Protein 6BYC (pdb70)

Radius of gyration: 28.72 Å; Cα contacts (8 Å, |Δi|>4): 2149; chains: 1; bounding box: 60×71×84 Å

B-factor: mean 27.08, std 8.4, range [12.75, 71.42]

Sequence (861 aa):
SHMTAVTLDGGWRVRLVPGQEQGKTYPKAAAWLPAQVPGAVQTDLIAAKIVPDPFYRDNEGKIQWAGLSDWQYQTRFTVDAATLKREHVELVFDGLDTFAEVTLNGKQLLSADNMFRQWRVDAKSLLKRGDNLLEVKLYSPIKKIQPWLAKQPYALPGAYDSAFGDEPEARHSSTYVRKAPYNFGWDWGPRMVNAGIWKDVRVEAWDAVRVDGLHIAQQRVDAHSAQVQAQLDLQAGRSGPVQVTLDVLGPDGQKVGQFTQDAVVDPGQNRVDLAVRIANPKRWFPAGYGAQDRYTFVASVRDADGDSQQIKRVTGLRSVELRREKDRFGKSMEIVINGIPIFAKGANLIPLDAFPARVTHERMRSTLQDARDANMNMLRMWGGGHYQDDYFYDVADELGIMIWQDFMFGGAVPPYDVEFRENTRQEAIEQVKRLRDHPSLVLWCGNNEVQTGWENWGDRVKFKQSVDPEERTRIERGMTTLFGTVFREVVATYDSDVPYWATSPGTDFDGAADQTNDGDMHYWKVWGGPALPVTEYLNVTPRFMSEYGLQSFPDMRTVRAFAEPGDMDPESPVMRVHQKFDKGNGNKRLMLYIRREFGEPKDFESFVYLSQLMQAEGINIAASHLRASRPQSMGSLYWQLNDVWPGASWSSVDYYGRWKALHYHARRFYAPEMIAALRNDKGQTEVSLVSDRTTPLTARWRMRVMGMDGKVLSKREEKASVNALSSQHVGNFSDKQLLGSADPKRTYAVFELLDGDTLLSREVVFFAPAKQLALPAAKIDSQWRADGGYALTLTSDTLAREVWLSFGDVDATLSDNAFDLLPGEPLTVRVTSKAALAQLQSALQVRDLAATLAGAPPEPQ

CATH classification: 2.60.120.260 (+1 more: 3.20.20.80)

Secondary structure (DSSP, 8-state):
---EEEE--S--EEEEPTT-HHHHH-HHHHS-EE--SS--HHHHHHHTTSS--TTSTTGGGGGGGGGGS-EEEEEEEEE-HHHHHSSEEEEEES-EESEEEEEETTEEEEEEEBTT--EEEE-GGG--SEEEEEEEEEE-HHHHHHHHHHTSS-----SPPPTTS-S-TT--GGGGSBS-GGGG-BTTB------EE-S-EEEEEESSEEEEEEEEEEEEE-SSEEEEEEEEEEEESS-EEEEEEEEEE-TTS-EEEEEEEEEEE-SEEEEEEEEEEEES---B--TTSS-B--EEEEEEEE-TTS-EEEEEEEE----EEEE--EETTEE--EEEETTEEE-EEEEEE--S-SSGGG--HHHHHHHHHHHHHTT--EEEE-TTS-PPPHHHHHHHHHHT-EEEEE-S--SPPPP--HHHHHHHHHHHHHHHHHHTT-TTEEEEES-BSHHHHHHH-HHHHHHHHHS-HHHHHHHHHHHHIIIIIIHHHHHHHHSTTS-EESSBSSSTTSS-SS-SSSS-EE--TBTSTT-B-GGGGGG---S-EEE----B---HHHHHHH--GGG-STTSHHHHHT--TTTTTHHHHHHHHHHHHH-S-SSHHHHHHHHHHHHHHHHHHHHHHHHHTTTS--EEEES-S--SSSS-BS-SB-TTSPBPHHHHHHHHHTSSEEEEEEE-TTSEEEEEEEE--SS-EEEEEEEEEEETTS-EEEEEEEEEEEPTTEEEEEEEEEHHHHTSSS-GGGEEEEEEEEETTEEEEEEEEESS-GGG-------EEEEEEE---EEEEEEESS-EEEEEEEBTBS-EEES--SEEE-TT--EEEEEEESS-HHHHHHH-EEE-HHHHHTTPPPPP-

Foldseek 3Di:
DDKDKDWDFPFKWKAFDPDDVVCVVQVVRNDIFTDGVLFFVLVSCCVVVSADDCQFFNRLVVRVVVLQTKMKMKDKDADAPVQLVFPFKKKKQQAFLAQKWKAKQRHTWDTGFARQFMDITGCSVVDDHTMMMIMMMWHRLLNPCQVVQVPDPAAFQFADDQLVCSHDPRRDSLQAGNHQLCCCPHQQDGNHSTGGSNHIMMIMGHHAKDWDDWAWAFPDDAQFKTKTKIKTKIAGQAKAKKKKKKWKAWLVRHTPDIDIDIDIDHHGIDMDIDIDMDGRHPAAAAPPPDALIWMKIKMWMQTRVRDIDIDIFIAGDKFWDQAWDQDPLATFGFIAISNRTAQFAAAEDAALASINSPDDLVSLLLLVVLGLLLLGQEYEDAQSHGQDDLSSLVNCSNNRYAYAYEHNAEAIQHDQDPVSLVSSLSSLLVSCSSRQRRPSHAEYEHHEHNQVCCVPPPVNVVVLVPDDVVVNVSSVVSLCCRLLPRNQVSCCPRNVRHYYASYVQQQSPPDGGQDQRHGEHADECCLDDVNDALLVLLVGARSAYHEDFAKAAADPLLVVVRDPPVQQDCPRSSNLSQRSPPSSPSVVSLQVQLCQFQNFFAGSNLRRLSSLVSGQVSVLQNLLSRQQVPNSYRYDHYPHDEHRGRGMDRHQAYSVRHGGLNSQSSSASSAQWEWAWHQHPQQKTWIKIGHQAQAKAWWKKKKWKAFQVGDTDDIDMDTDIHGHGHMGTDDIDGNCRRAVPHDLQGMKMKMFIGRVNDTRYIDIGGRHRLLSHPHDDWDKDWDWAPDVQIKIKIATQGKFAQKAKDFPNFDKDKSHGRHIHHHGDMDIIGIDHPDDPVSSVVRIDIDTSVVRSVPGDGHDD

Structure (mmCIF, N/CA/C/O backbone):
data_6BYC
#
_entry.id   6BYC
#
_cell.length_a   179.502
_cell.length_b   68.575
_cell.length_c   79.021
_cell.angle_alpha   90.000
_cell.angle_beta   95.160
_cell.angle_gamma   90.000
#
_symmetry.space_group_name_H-M   'C 1 2 1'
#
loop_
_entity.id
_entity.type
_entity.pdbx_description
1 polymer Beta-mannosidase
2 non-polymer GLYCEROL
3 non-polymer DI(HYDROXYETHYL)ETHER
4 non-polymer 'ACETATE ION'
5 water water
#
loop_
_atom_site.group_PDB
_atom_site.id
_atom_site.type_symbol
_atom_site.label_atom_id
_atom_site.label_alt_id
_atom_site.label_comp_id
_atom_site.label_asym_id
_atom_site.label_entity_id
_atom_site.label_seq_id
_atom_site.pdbx_PDB_ins_code
_atom_site.Cartn_x
_atom_site.Cartn_y
_atom_site.Cartn_z
_atom_site.occupancy
_atom_site.B_iso_or_equiv
_atom_site.auth_seq_id
_atom_site.auth_comp_id
_atom_site.auth_asym_id
_atom_site.auth_atom_id
_atom_site.pdbx_PDB_model_num
ATOM 1 N N . SER A 1 1 ? -19.944 -2.759 -16.854 1.00 40.36 29 SER A N 1
ATOM 2 C CA . SER A 1 1 ? -20.782 -2.256 -15.778 1.00 42.92 29 SER A CA 1
ATOM 3 C C . SER A 1 1 ? -21.007 -3.313 -14.699 1.00 48.56 29 SER A C 1
ATOM 4 O O . SER A 1 1 ? -20.192 -4.216 -14.500 1.00 45.26 29 SER A O 1
ATOM 7 N N . HIS A 1 2 ? -22.138 -3.188 -14.014 1.00 48.97 30 HIS A N 1
ATOM 8 C CA . HIS A 1 2 ? -22.412 -3.979 -12.831 1.00 50.03 30 HIS A CA 1
ATOM 9 C C . HIS A 1 2 ? -22.780 -5.435 -13.159 1.00 44.58 30 HIS A C 1
ATOM 10 O O . HIS A 1 2 ? -23.639 -5.690 -14.007 1.00 45.12 30 HIS A O 1
ATOM 17 N N . MET A 1 3 ? -22.111 -6.374 -12.491 1.00 47.52 31 MET A N 1
ATOM 18 C CA . MET A 1 3 ? -22.493 -7.793 -12.507 1.00 42.58 31 MET A CA 1
ATOM 19 C C . MET A 1 3 ? -23.993 -7.980 -12.263 1.00 41.94 31 MET A C 1
ATOM 20 O O . MET A 1 3 ? -24.519 -7.473 -11.279 1.00 48.12 31 MET A O 1
ATOM 25 N N . THR A 1 4 ? -24.687 -8.681 -13.157 1.00 40.88 32 THR A N 1
ATOM 26 C CA . THR A 1 4 ? -26.096 -9.007 -12.930 1.00 38.42 32 THR A CA 1
ATOM 27 C C . THR A 1 4 ? -26.282 -10.522 -12.756 1.00 37.44 32 THR A C 1
ATOM 28 O O . THR A 1 4 ? -25.574 -11.315 -13.375 1.00 31.90 32 THR A O 1
ATOM 32 N N . ALA A 1 5 ? -27.225 -10.925 -11.910 1.00 31.44 33 ALA A N 1
ATOM 33 C CA . ALA A 1 5 ? -27.494 -12.351 -11.727 1.00 29.90 33 ALA A CA 1
ATOM 34 C C . ALA A 1 5 ? -28.996 -12.616 -11.650 1.00 30.88 33 ALA A C 1
ATOM 35 O O . ALA A 1 5 ? -29.694 -11.989 -10.871 1.00 34.17 33 ALA A O 1
ATOM 37 N N . VAL A 1 6 ? -29.491 -13.533 -12.472 1.00 28.92 34 VAL A N 1
ATOM 38 C CA . VAL A 1 6 ? -30.899 -13.914 -12.444 1.00 30.69 34 VAL A CA 1
ATOM 39 C C . VAL A 1 6 ? -30.990 -15.359 -11.969 1.00 26.70 34 VAL A C 1
ATOM 40 O O . VAL A 1 6 ? -30.361 -16.211 -12.566 1.00 23.94 34 VAL A O 1
ATOM 44 N N . THR A 1 7 ? -31.756 -15.626 -10.909 1.00 24.90 35 THR A N 1
ATOM 45 C CA . THR A 1 7 ? -31.992 -17.006 -10.447 1.00 23.71 35 THR A CA 1
ATOM 46 C C . THR A 1 7 ? -33.154 -17.679 -11.170 1.00 26.48 35 THR A C 1
ATOM 47 O O . THR A 1 7 ? -34.273 -17.146 -11.217 1.00 26.56 35 THR A O 1
ATOM 51 N N . LEU A 1 8 ? -32.888 -18.851 -11.739 1.00 20.35 36 LEU A N 1
ATOM 52 C CA . LEU A 1 8 ? -33.924 -19.601 -12.436 1.00 23.02 36 LEU A CA 1
ATOM 53 C C . LEU A 1 8 ? -34.686 -20.515 -11.473 1.00 26.08 36 LEU A C 1
ATOM 54 O O . LEU A 1 8 ? -34.445 -21.728 -11.408 1.00 26.56 36 LEU A O 1
ATOM 59 N N . ASP A 1 9 ? -35.609 -19.924 -10.727 1.00 24.99 37 ASP A N 1
ATOM 60 C CA . ASP A 1 9 ? -36.392 -20.670 -9.762 1.00 25.22 37 ASP A CA 1
ATOM 61 C C . ASP A 1 9 ? -37.888 -20.505 -10.025 1.00 25.54 37 ASP A C 1
ATOM 62 O O . ASP A 1 9 ? -38.694 -20.501 -9.105 1.00 26.76 37 ASP A O 1
ATOM 67 N N . GLY A 1 10 ? -38.245 -20.387 -11.297 1.00 22.51 38 GLY A N 1
ATOM 68 C CA . GLY A 1 10 ? -39.637 -20.270 -11.704 1.00 28.10 38 GLY A CA 1
ATOM 69 C C . GLY A 1 10 ? -40.292 -21.562 -12.146 1.00 26.02 38 GLY A C 1
ATOM 70 O O . GLY A 1 10 ? -40.370 -22.525 -11.376 1.00 27.69 38 GLY A O 1
ATOM 71 N N . GLY A 1 11 ? -40.777 -21.577 -13.384 1.00 24.36 39 GLY A N 1
ATOM 72 C CA . GLY A 1 11 ? -41.624 -22.654 -13.882 1.00 25.96 39 GLY A CA 1
ATOM 73 C C . GLY A 1 11 ? -40.965 -23.942 -14.382 1.00 24.74 39 GLY A C 1
ATOM 74 O O . GLY A 1 11 ? -41.145 -24.362 -15.530 1.00 23.67 39 GLY A O 1
ATOM 75 N N . TRP A 1 12 ? -40.213 -24.603 -13.519 1.00 23.90 40 TRP A N 1
ATOM 76 C CA . TRP A 1 12 ? -39.668 -25.893 -13.910 1.00 25.31 40 TRP A CA 1
ATOM 77 C C . TRP A 1 12 ? -40.771 -26.937 -13.950 1.00 25.56 40 TRP A C 1
ATOM 78 O O . TRP A 1 12 ? -41.702 -26.917 -13.137 1.00 25.79 40 TRP A O 1
ATOM 89 N N . ARG A 1 13 ? -40.641 -27.860 -14.893 1.00 22.13 41 ARG A N 1
ATOM 90 C CA . ARG A 1 13 ? -41.494 -29.029 -14.940 1.00 22.17 41 ARG A CA 1
ATOM 91 C C . ARG A 1 13 ? -40.578 -30.212 -15.201 1.00 24.53 41 ARG A C 1
ATOM 92 O O . ARG A 1 13 ? -39.466 -30.026 -15.675 1.00 22.98 41 ARG A O 1
ATOM 100 N N . VAL A 1 14 ? -41.054 -31.415 -14.892 1.00 22.27 42 VAL A N 1
ATOM 101 C CA . VAL A 1 14 ? -40.249 -32.613 -15.017 1.00 21.31 42 VAL A CA 1
ATOM 102 C C . VAL A 1 14 ? -41.141 -33.764 -15.446 1.00 23.54 42 VAL A C 1
ATOM 103 O O . VAL A 1 14 ? -42.341 -33.761 -15.154 1.00 22.41 42 VAL A O 1
ATOM 107 N N . ARG A 1 15 ? -40.540 -34.735 -16.138 1.00 23.09 43 ARG A N 1
ATOM 108 C CA . ARG A 1 15 ? -41.181 -36.001 -16.469 1.00 24.50 43 ARG A CA 1
ATOM 109 C C . ARG A 1 15 ? -40.104 -37.070 -16.612 1.00 23.10 43 ARG A C 1
ATOM 110 O O . ARG A 1 15 ? -38.910 -36.755 -16.707 1.00 21.39 43 ARG A O 1
ATOM 118 N N . LEU A 1 16 ? -40.519 -38.329 -16.649 1.00 19.75 44 LEU A N 1
ATOM 119 C CA . LEU A 1 16 ? -39.615 -39.388 -17.073 1.00 21.73 44 LEU A CA 1
ATOM 120 C C . LEU A 1 16 ? -39.098 -39.127 -18.488 1.00 22.31 44 LEU A C 1
ATOM 121 O O . LEU A 1 16 ? -39.857 -38.701 -19.378 1.00 25.18 44 LEU A O 1
ATOM 126 N N . VAL A 1 17 ? -37.808 -39.361 -18.706 1.00 23.36 45 VAL A N 1
ATOM 127 C CA . VAL A 1 17 ? -37.286 -39.367 -20.070 1.00 24.90 45 VAL A CA 1
ATOM 128 C C . VAL A 1 17 ? -38.097 -40.398 -20.874 1.00 27.21 45 VAL A C 1
ATOM 129 O O . VAL A 1 17 ? -38.268 -41.538 -20.423 1.00 23.84 45 VAL A O 1
ATOM 133 N N . PRO A 1 18 ? -38.591 -40.009 -22.064 1.00 27.18 46 PRO A N 1
ATOM 134 C CA . PRO A 1 18 ? -39.445 -40.957 -22.784 1.00 27.80 46 PRO A CA 1
ATOM 135 C C . PRO A 1 18 ? -38.703 -42.260 -23.090 1.00 28.73 46 PRO A C 1
ATOM 136 O O . PRO A 1 18 ? -37.478 -42.224 -23.220 1.00 31.05 46 PRO A O 1
ATOM 140 N N . GLY A 1 19 ? -39.417 -43.387 -23.130 1.00 29.20 47 GLY A N 1
ATOM 141 C CA . GLY A 1 19 ? -38.848 -44.662 -23.551 1.00 30.83 47 GLY A CA 1
ATOM 142 C C . GLY A 1 19 ? -38.460 -45.649 -22.462 1.00 30.04 47 GLY A C 1
ATOM 143 O O . GLY A 1 19 ? -37.722 -46.614 -22.725 1.00 31.02 47 GLY A O 1
ATOM 144 N N . GLN A 1 20 ? -38.925 -45.411 -21.237 1.00 29.94 48 GLN A N 1
ATOM 145 C CA . GLN A 1 20 ? -38.581 -46.277 -20.100 1.00 30.00 48 GLN A CA 1
ATOM 146 C C . GLN A 1 20 ? -39.789 -47.080 -19.664 1.00 28.21 48 GLN A C 1
ATOM 147 O O . GLN A 1 20 ? -40.914 -46.605 -19.781 1.00 26.60 48 GLN A O 1
ATOM 153 N N . GLU A 1 21 ? -39.569 -48.261 -19.098 1.00 29.18 49 GLU A N 1
ATOM 154 C CA . GLU A 1 21 ? -40.717 -49.058 -18.663 1.00 32.27 49 GLU A CA 1
ATOM 155 C C . GLU A 1 21 ? -41.487 -48.370 -17.530 1.00 29.16 49 GLU A C 1
ATOM 156 O O . GLU A 1 21 ? -42.702 -48.500 -17.436 1.00 25.37 49 GLU A O 1
ATOM 162 N N . GLN A 1 22 ? -40.784 -47.609 -16.694 1.00 26.01 50 GLN A N 1
ATOM 163 C CA . GLN A 1 22 ? -41.445 -46.834 -15.648 1.00 30.35 50 GLN A CA 1
ATOM 164 C C . GLN A 1 22 ? -42.486 -45.848 -16.224 1.00 27.40 50 GLN A C 1
ATOM 165 O O . GLN A 1 22 ? -43.437 -45.476 -15.541 1.00 28.00 50 GLN A O 1
ATOM 171 N N . GLY A 1 23 ? -42.304 -45.431 -17.475 1.00 30.56 51 GLY A N 1
ATOM 172 C CA . GLY A 1 23 ? -43.270 -44.563 -18.138 1.00 28.98 51 GLY A CA 1
ATOM 173 C C . GLY A 1 23 ? -44.605 -45.259 -18.362 1.00 30.12 51 GLY A C 1
ATOM 174 O O . GLY A 1 23 ? -45.659 -44.632 -18.367 1.00 29.13 51 GLY A O 1
ATOM 175 N N . LYS A 1 24 ? -44.552 -46.571 -18.548 1.00 31.17 52 LYS A N 1
ATOM 176 C CA . LYS A 1 24 ? -45.761 -47.360 -18.736 1.00 29.99 52 LYS A CA 1
ATOM 177 C C . LYS A 1 24 ? -46.409 -47.644 -17.375 1.00 31.28 52 LYS A C 1
ATOM 178 O O . LYS A 1 24 ? -47.618 -47.524 -17.213 1.00 28.98 52 LYS A O 1
ATOM 184 N N . THR A 1 25 ? -45.587 -47.989 -16.389 1.00 30.68 53 THR A N 1
ATOM 185 C CA . THR A 1 25 ? -46.078 -48.286 -15.040 1.00 29.00 53 THR A CA 1
ATOM 186 C C . THR A 1 25 ? -46.657 -47.056 -14.326 1.00 29.55 53 THR A C 1
ATOM 187 O O . THR A 1 25 ? -47.639 -47.165 -13.578 1.00 30.57 53 THR A O 1
ATOM 191 N N . TYR A 1 26 ? -46.067 -45.886 -14.572 1.00 28.66 54 TYR A N 1
ATOM 192 C CA . TYR A 1 26 ? -46.512 -44.631 -13.943 1.00 30.08 54 TYR A CA 1
ATOM 193 C C . TYR A 1 26 ? -46.792 -43.518 -14.966 1.00 27.98 54 TYR A C 1
ATOM 194 O O . TYR A 1 26 ? -45.985 -42.596 -15.137 1.00 26.97 54 TYR A O 1
ATOM 203 N N . PRO A 1 27 ? -47.945 -43.600 -15.651 1.00 30.32 55 PRO A N 1
ATOM 204 C CA . PRO A 1 27 ? -48.303 -42.637 -16.702 1.00 30.56 55 PRO A CA 1
ATOM 205 C C . PRO A 1 27 ? -48.293 -41.186 -16.235 1.00 29.83 55 PRO A C 1
ATOM 206 O O . PRO A 1 27 ? -47.938 -40.308 -17.021 1.00 27.20 55 PRO A O 1
ATOM 210 N N . LYS A 1 28 ? -48.693 -40.931 -14.990 1.00 26.05 56 LYS A N 1
ATOM 211 C CA . LYS A 1 28 ? -48.677 -39.567 -14.481 1.00 24.68 56 LYS A CA 1
ATOM 212 C C . LYS A 1 28 ? -47.269 -39.002 -14.446 1.00 24.55 56 LYS A C 1
ATOM 213 O O . LYS A 1 28 ? -47.101 -37.783 -14.521 1.00 23.22 56 LYS A O 1
ATOM 219 N N . ALA A 1 29 ? -46.265 -39.878 -14.344 1.00 23.98 57 ALA A N 1
ATOM 220 C CA . ALA A 1 29 ? -44.860 -39.445 -14.327 1.00 23.41 57 ALA A CA 1
ATOM 221 C C . ALA A 1 29 ? -44.252 -39.374 -15.743 1.00 26.99 57 ALA A C 1
ATOM 222 O O . ALA A 1 29 ? -43.217 -38.734 -15.952 1.00 23.92 57 ALA A O 1
ATOM 224 N N . ALA A 1 30 ? -44.888 -40.046 -16.702 1.00 24.50 58 ALA A N 1
ATOM 225 C CA . ALA A 1 30 ? -44.578 -39.854 -18.132 1.00 26.40 58 ALA A CA 1
ATOM 226 C C . ALA A 1 30 ? -45.077 -38.471 -18.630 1.00 24.22 58 ALA A C 1
ATOM 227 O O . ALA A 1 30 ? -44.459 -37.837 -19.486 1.00 23.18 58 ALA A O 1
ATOM 229 N N . ALA A 1 31 ? -46.163 -37.971 -18.043 1.00 24.59 59 ALA A N 1
ATOM 230 C CA . ALA A 1 31 ? -46.620 -36.608 -18.347 1.00 22.21 59 ALA A CA 1
ATOM 231 C C . ALA A 1 31 ? -45.827 -35.581 -17.546 1.00 28.88 59 ALA A C 1
ATOM 232 O O . ALA A 1 31 ? -45.296 -35.910 -16.482 1.00 27.50 59 ALA A O 1
ATOM 234 N N . TRP A 1 32 ? -45.735 -34.355 -18.054 1.00 24.26 60 TRP A N 1
ATOM 235 C CA . TRP A 1 32 ? -45.071 -33.274 -17.314 1.00 27.94 60 TRP A CA 1
ATOM 236 C C . TRP A 1 32 ? -45.782 -33.03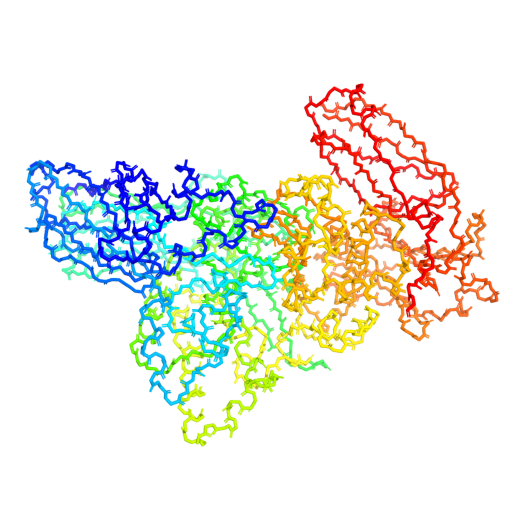1 -15.976 1.00 30.00 60 TRP A C 1
ATOM 237 O O . TRP A 1 32 ? -47.030 -33.075 -15.919 1.00 28.10 60 TRP A O 1
ATOM 248 N N . LEU A 1 33 ? -45.003 -32.788 -14.917 1.00 27.74 61 LEU A N 1
ATOM 249 C CA . LEU A 1 33 ? -45.561 -32.371 -13.628 1.00 27.39 61 LEU A CA 1
ATOM 250 C C . LEU A 1 33 ? -44.701 -31.230 -13.063 1.00 27.12 61 LEU A C 1
ATOM 251 O O . LEU A 1 33 ? -43.551 -31.038 -13.477 1.00 24.66 61 LEU A O 1
ATOM 256 N N . PRO A 1 34 ? -45.253 -30.457 -12.117 1.00 28.91 62 PRO A N 1
ATOM 257 C CA . PRO A 1 34 ? -44.481 -29.307 -11.657 1.00 25.81 62 PRO A CA 1
ATOM 258 C C . PRO A 1 34 ? -43.238 -29.775 -10.901 1.00 26.03 62 PRO A C 1
ATOM 259 O O . PRO A 1 34 ? -43.264 -30.841 -10.286 1.00 27.98 62 PRO A O 1
ATOM 263 N N . ALA A 1 35 ? -42.153 -29.016 -11.006 1.00 24.02 63 ALA A N 1
ATOM 264 C CA . ALA A 1 35 ? -40.921 -29.328 -10.290 1.00 26.62 63 ALA A CA 1
ATOM 265 C C . ALA A 1 35 ? -40.436 -28.099 -9.525 1.00 27.20 63 ALA A C 1
ATOM 266 O O . ALA A 1 35 ? -40.418 -26.976 -10.062 1.00 25.27 63 ALA A O 1
ATOM 268 N N . GLN A 1 36 ? -40.033 -28.313 -8.276 1.00 26.97 64 GLN A N 1
ATOM 269 C CA . GLN A 1 36 ? -39.407 -27.255 -7.497 1.00 28.68 64 GLN A CA 1
ATOM 270 C C . GLN A 1 36 ? -37.915 -27.286 -7.650 1.00 28.05 64 GLN A C 1
ATOM 271 O O . GLN A 1 36 ? -37.312 -28.356 -7.555 1.00 28.23 64 GLN A O 1
ATOM 277 N N . VAL A 1 37 ? -37.321 -26.114 -7.847 1.00 23.72 65 VAL A N 1
ATOM 278 C CA . VAL A 1 37 ? -35.868 -25.968 -7.826 1.00 23.97 65 VAL A CA 1
ATOM 279 C C . VAL A 1 37 ? -35.482 -24.876 -6.844 1.00 25.25 65 VAL A C 1
ATOM 280 O O . VAL A 1 37 ? -35.949 -23.744 -6.994 1.00 25.77 65 VAL A O 1
ATOM 284 N N . PRO A 1 38 ? -34.638 -25.197 -5.836 1.00 22.94 66 PRO A N 1
ATOM 285 C CA . PRO A 1 38 ? -34.040 -26.517 -5.540 1.00 22.37 66 PRO A CA 1
ATOM 286 C C . PRO A 1 38 ? -35.049 -27.582 -5.134 1.00 24.27 66 PRO A C 1
ATOM 287 O O . PRO A 1 38 ? -36.040 -27.261 -4.471 1.00 21.23 66 PRO A O 1
ATOM 291 N N . GLY A 1 39 ? -34.778 -28.836 -5.497 1.00 19.42 67 GLY A N 1
ATOM 292 C CA . GLY A 1 39 ? -35.697 -29.911 -5.193 1.00 21.17 67 GLY A CA 1
ATOM 293 C C . GLY A 1 39 ? -35.122 -31.285 -5.509 1.00 23.03 67 GLY A C 1
ATOM 294 O O . GLY A 1 39 ? -33.916 -31.417 -5.799 1.00 21.52 67 GLY A O 1
ATOM 295 N N . ALA A 1 40 ? -35.983 -32.301 -5.412 1.00 18.69 68 ALA A N 1
ATOM 296 C CA . ALA A 1 40 ? -35.701 -33.658 -5.878 1.00 20.02 68 ALA A CA 1
ATOM 297 C C . ALA A 1 40 ? -36.898 -34.081 -6.692 1.00 20.86 68 ALA A C 1
ATOM 298 O O . ALA A 1 40 ? -38.009 -33.663 -6.388 1.00 19.56 68 ALA A O 1
ATOM 300 N N . VAL A 1 41 ? -36.706 -34.933 -7.693 1.00 22.21 69 VAL A N 1
ATOM 301 C CA . VAL A 1 41 ? -37.889 -35.397 -8.430 1.00 19.95 69 VAL A CA 1
ATOM 302 C C . VAL A 1 41 ? -38.766 -36.211 -7.482 1.00 19.85 69 VAL A C 1
ATOM 303 O O . VAL A 1 41 ? -39.976 -36.218 -7.620 1.00 19.73 69 VAL A O 1
ATOM 307 N N . GLN A 1 42 ? -38.161 -36.843 -6.482 1.00 20.57 70 GLN A N 1
ATOM 308 C CA . GLN A 1 42 ? -38.928 -37.611 -5.483 1.00 20.11 70 GLN A CA 1
ATOM 309 C C . GLN A 1 42 ? -39.971 -36.748 -4.770 1.00 21.20 70 GLN A C 1
ATOM 310 O O . GLN A 1 42 ? -41.135 -37.156 -4.634 1.00 21.42 70 GLN A O 1
ATOM 316 N N . THR A 1 43 ? -39.562 -35.564 -4.322 1.00 20.70 71 THR A N 1
ATOM 317 C CA . THR A 1 43 ? -40.495 -34.715 -3.595 1.00 21.24 71 THR A CA 1
ATOM 318 C C . THR A 1 43 ? -41.478 -34.054 -4.564 1.00 22.50 71 THR A C 1
ATOM 319 O O . THR A 1 43 ? -42.603 -33.713 -4.170 1.00 22.39 71 THR A O 1
ATOM 323 N N . ASP A 1 44 ? -41.096 -33.940 -5.836 1.00 20.83 72 ASP A N 1
ATOM 324 C CA . ASP A 1 44 ? -42.041 -33.468 -6.862 1.00 25.03 72 ASP A CA 1
ATOM 325 C C . ASP A 1 44 ? -43.165 -34.462 -7.084 1.00 24.83 72 ASP A C 1
ATOM 326 O O . ASP A 1 44 ? -44.334 -34.085 -7.267 1.00 22.26 72 ASP A O 1
ATOM 331 N N . LEU A 1 45 ? -42.784 -35.734 -7.090 1.00 20.51 73 LEU A N 1
ATOM 332 C CA . LEU A 1 45 ? -43.710 -36.843 -7.239 1.00 23.98 73 LEU A CA 1
ATOM 333 C C . LEU A 1 45 ? -44.643 -36.962 -6.032 1.00 25.72 73 LEU A C 1
ATOM 334 O O . LEU A 1 45 ? -45.823 -37.294 -6.169 1.00 23.01 73 LEU A O 1
ATOM 339 N N . ILE A 1 46 ? -44.100 -36.722 -4.849 1.00 22.31 74 ILE A N 1
ATOM 340 C CA . ILE A 1 46 ? -44.909 -36.754 -3.641 1.00 24.13 74 ILE A CA 1
ATOM 341 C C . ILE A 1 46 ? -45.907 -35.583 -3.698 1.00 22.69 74 ILE A C 1
ATOM 342 O O . ILE A 1 46 ? -47.079 -35.731 -3.366 1.00 26.40 74 ILE A O 1
ATOM 347 N N . ALA A 1 47 ? -45.442 -34.440 -4.172 1.00 22.46 75 ALA A N 1
ATOM 348 C CA . ALA A 1 47 ? -46.257 -33.236 -4.192 1.00 23.20 75 ALA A CA 1
ATOM 349 C C . ALA A 1 47 ? -47.400 -33.391 -5.176 1.00 28.11 75 ALA A C 1
ATOM 350 O O . ALA A 1 47 ? -48.515 -32.931 -4.914 1.00 26.17 75 ALA A O 1
ATOM 352 N N . ALA A 1 48 ? -47.128 -34.089 -6.276 1.00 22.62 76 ALA A N 1
ATOM 353 C CA . ALA A 1 48 ? -48.119 -34.327 -7.321 1.00 25.88 76 ALA A CA 1
ATOM 354 C C . ALA A 1 48 ? -49.028 -35.504 -6.974 1.00 28.06 76 ALA A C 1
ATOM 355 O O . ALA A 1 48 ? -49.878 -35.886 -7.764 1.00 28.00 76 ALA A O 1
ATOM 357 N N . LYS A 1 49 ? -48.839 -36.075 -5.784 1.00 28.09 77 LYS A N 1
ATOM 358 C CA . LYS A 1 49 ? -49.549 -37.281 -5.328 1.00 27.77 77 LYS A CA 1
ATOM 359 C C . LYS A 1 49 ? -49.391 -38.464 -6.288 1.00 28.68 77 LYS A C 1
ATOM 360 O O . LYS A 1 49 ? -50.259 -39.351 -6.369 1.00 29.92 77 LYS A O 1
ATOM 366 N N . ILE A 1 50 ? -48.272 -38.514 -6.998 1.00 24.90 78 ILE A N 1
ATOM 367 C CA . ILE A 1 50 ? -48.025 -39.664 -7.855 1.00 26.70 78 ILE A CA 1
ATOM 368 C C . ILE A 1 50 ? -47.548 -40.861 -7.028 1.00 23.77 78 ILE A C 1
ATOM 369 O O . ILE A 1 50 ? -47.807 -42.028 -7.374 1.00 22.29 78 ILE A O 1
ATOM 374 N N . VAL A 1 51 ? -46.870 -40.583 -5.914 1.00 24.76 79 VAL A N 1
ATOM 375 C CA . VAL A 1 51 ? -46.527 -41.606 -4.917 1.00 23.21 79 VAL A CA 1
ATOM 376 C C . VAL A 1 51 ? -46.890 -41.088 -3.526 1.00 21.71 79 VAL A C 1
ATOM 377 O O . VAL A 1 51 ? -46.981 -39.890 -3.324 1.00 26.13 79 VAL A O 1
ATOM 381 N N . PRO A 1 52 ? -47.134 -41.990 -2.577 1.00 22.24 80 PRO A N 1
ATOM 382 C CA . PRO A 1 52 ? -47.444 -41.521 -1.221 1.00 26.08 80 PRO A CA 1
ATOM 383 C C . PRO A 1 52 ? -46.171 -41.077 -0.491 1.00 24.70 80 PRO A C 1
ATOM 384 O O . PRO A 1 52 ? -45.078 -41.386 -0.973 1.00 27.29 80 PRO A O 1
ATOM 388 N N . ASP A 1 53 ? -46.315 -40.387 0.638 1.00 24.12 81 ASP A N 1
ATOM 389 C CA . ASP A 1 53 ? -45.171 -40.033 1.477 1.00 23.25 81 ASP A CA 1
ATOM 390 C C . ASP A 1 53 ? -44.391 -41.293 1.896 1.00 22.26 81 ASP A C 1
ATOM 391 O O . ASP A 1 53 ? -44.922 -42.090 2.653 1.00 22.88 81 ASP A O 1
ATOM 396 N N . PRO A 1 54 ? -43.126 -41.457 1.438 1.00 19.41 82 PRO A N 1
ATOM 397 C CA . PRO A 1 54 ? -42.348 -42.668 1.764 1.00 22.35 82 PRO A CA 1
ATOM 398 C C . PRO A 1 54 ? -41.991 -42.785 3.252 1.00 22.18 82 PRO A C 1
ATOM 399 O O . PRO A 1 54 ? -41.580 -43.854 3.682 1.00 21.99 82 PRO A O 1
ATOM 403 N N . PHE A 1 55 ? -42.117 -41.705 4.019 1.00 18.25 83 PHE A N 1
ATOM 404 C CA . PHE A 1 55 ? -41.841 -41.774 5.473 1.00 19.75 83 PHE A CA 1
ATOM 405 C C . PHE A 1 55 ? -42.972 -42.434 6.260 1.00 19.97 83 PHE A C 1
ATOM 406 O O . PHE A 1 55 ? -42.786 -42.864 7.401 1.00 21.92 83 PHE A O 1
ATOM 414 N N . TYR A 1 56 ? -44.169 -42.410 5.689 1.00 21.90 84 TYR A N 1
ATOM 415 C CA . TYR A 1 56 ? -45.376 -42.843 6.401 1.00 23.92 84 TYR A CA 1
ATOM 416 C C . TYR A 1 56 ? -45.534 -44.362 6.295 1.00 23.47 84 TYR A C 1
ATOM 417 O O . TYR A 1 56 ? -45.432 -44.943 5.211 1.00 23.10 84 TYR A O 1
ATOM 426 N N . ARG A 1 57 ? -45.743 -44.987 7.442 1.00 22.91 85 ARG A N 1
ATOM 427 C CA . ARG A 1 57 ? -45.902 -46.435 7.553 1.00 23.87 85 ARG A CA 1
ATOM 428 C C . ARG A 1 57 ? -44.849 -47.180 6.746 1.00 22.10 85 ARG A C 1
ATOM 429 O O . ARG A 1 57 ? -43.673 -46.940 6.957 1.00 22.77 85 ARG A O 1
ATOM 437 N N . ASP A 1 58 ? -45.243 -48.068 5.822 1.00 23.77 86 ASP A N 1
ATOM 438 C CA . ASP A 1 58 ? -44.248 -48.871 5.064 1.00 24.21 86 ASP A CA 1
ATOM 439 C C . ASP A 1 58 ? -44.205 -48.477 3.581 1.00 25.11 86 ASP A C 1
ATOM 440 O O . ASP A 1 58 ? -43.965 -49.305 2.702 1.00 22.72 86 ASP A O 1
ATOM 445 N N . ASN A 1 59 ? -44.418 -47.191 3.329 1.00 22.59 87 ASN A N 1
ATOM 446 C CA . ASN A 1 59 ? -44.476 -46.636 1.984 1.00 24.29 87 ASN A CA 1
ATOM 447 C C . ASN A 1 59 ? -43.121 -46.476 1.306 1.00 25.13 87 ASN A C 1
ATOM 448 O O . ASN A 1 59 ? -43.066 -46.033 0.163 1.00 22.24 87 ASN A O 1
ATOM 453 N N . GLU A 1 60 ? -42.030 -46.765 2.019 1.00 21.60 88 GLU A N 1
ATOM 454 C CA . GLU A 1 60 ? -40.691 -46.520 1.478 1.00 21.10 88 GLU A CA 1
ATOM 455 C C . GLU A 1 60 ? -40.509 -47.207 0.125 1.00 23.73 88 GLU A C 1
ATOM 456 O O . GLU A 1 60 ? -40.003 -46.606 -0.816 1.00 20.81 88 GLU A O 1
ATOM 462 N N . GLY A 1 61 ? -40.908 -48.477 0.048 1.00 21.90 89 GLY A N 1
ATOM 463 C CA . GLY A 1 61 ? -40.803 -49.242 -1.190 1.00 20.58 89 GLY A CA 1
ATOM 464 C C . GLY A 1 61 ? -41.455 -48.640 -2.424 1.00 20.93 89 GLY A C 1
ATOM 465 O O . GLY A 1 61 ? -41.006 -48.889 -3.541 1.00 20.81 89 GLY A O 1
ATOM 466 N N . LYS A 1 62 ? -42.496 -47.838 -2.234 1.00 22.50 90 LYS A N 1
ATOM 467 C CA . LYS A 1 62 ? -43.329 -47.372 -3.334 1.00 21.96 90 LYS A CA 1
ATOM 468 C C . LYS A 1 62 ? -42.686 -46.262 -4.170 1.00 22.91 90 LYS A C 1
ATOM 469 O O . LYS A 1 62 ? -43.206 -45.920 -5.220 1.00 21.28 90 LYS A O 1
ATOM 475 N N . ILE A 1 63 ? -41.563 -45.702 -3.710 1.00 22.60 91 ILE A N 1
ATOM 476 C CA . ILE A 1 63 ? -40.888 -44.641 -4.460 1.00 17.99 91 ILE A CA 1
ATOM 477 C C . ILE A 1 63 ? -39.510 -45.066 -5.033 1.00 18.60 91 ILE A C 1
ATOM 478 O O . ILE A 1 63 ? -38.831 -44.271 -5.663 1.00 18.98 91 ILE A O 1
ATOM 483 N N . GLN A 1 64 ? -39.119 -46.319 -4.845 1.00 16.59 92 GLN A N 1
ATOM 484 C CA . GLN A 1 64 ? -37.783 -46.762 -5.199 1.00 20.28 92 GLN A CA 1
ATOM 485 C C . GLN A 1 64 ? -37.554 -46.686 -6.704 1.00 22.10 92 GLN A C 1
ATOM 486 O O . GLN A 1 64 ? -36.423 -46.487 -7.172 1.00 19.83 92 GLN A O 1
ATOM 492 N N . TRP A 1 65 ? -38.637 -46.830 -7.460 1.00 19.21 93 TRP A N 1
ATOM 493 C CA . TRP A 1 65 ? -38.519 -46.834 -8.906 1.00 21.23 93 TRP A CA 1
ATOM 494 C C . TRP A 1 65 ? -37.969 -45.486 -9.397 1.00 19.06 93 TRP A C 1
ATOM 495 O O . TRP A 1 65 ? -37.285 -45.413 -10.402 1.00 18.48 93 TRP A O 1
ATOM 506 N N . ALA A 1 66 ? -38.270 -44.410 -8.683 1.00 21.90 94 ALA A N 1
ATOM 507 C CA . ALA A 1 66 ? -37.796 -43.100 -9.126 1.00 20.37 94 ALA A CA 1
ATOM 508 C C . ALA A 1 66 ? -36.261 -42.990 -9.135 1.00 19.17 94 ALA A C 1
ATOM 509 O O . ALA A 1 66 ? -35.692 -42.287 -9.963 1.00 21.08 94 ALA A O 1
ATOM 511 N N . GLY A 1 67 ? -35.592 -43.677 -8.218 1.00 21.21 95 GLY A N 1
ATOM 512 C CA . GLY A 1 67 ? -34.142 -43.641 -8.171 1.00 19.77 95 GLY A CA 1
ATOM 513 C C . GLY A 1 67 ? -33.504 -44.587 -9.183 1.00 21.38 95 GLY A C 1
ATOM 514 O O . GLY A 1 67 ? -32.277 -44.615 -9.322 1.00 23.83 95 GLY A O 1
ATOM 515 N N . LEU A 1 68 ? -34.334 -45.362 -9.886 1.00 21.48 96 LEU A N 1
ATOM 516 C CA . LEU A 1 68 ? -33.881 -46.274 -10.949 1.00 21.37 96 LEU A CA 1
ATOM 517 C C . LEU A 1 68 ? -34.154 -45.705 -12.344 1.00 22.86 96 LEU A C 1
ATOM 518 O O . LEU A 1 68 ? -33.834 -46.341 -13.357 1.00 21.61 96 LEU A O 1
ATOM 523 N N . SER A 1 69 ? -34.741 -44.509 -12.379 1.00 22.52 97 SER A N 1
ATOM 524 C CA . SER A 1 69 ? -35.215 -43.908 -13.620 1.00 22.86 97 SER A CA 1
ATOM 525 C C . SER A 1 69 ? -34.418 -42.678 -14.006 1.00 24.34 97 SER A C 1
ATOM 526 O O . SER A 1 69 ? -33.716 -42.095 -13.180 1.00 19.99 97 SER A O 1
ATOM 529 N N . ASP A 1 70 ? -34.546 -42.290 -15.273 1.00 23.90 98 ASP A N 1
ATOM 530 C CA . ASP A 1 70 ? -33.965 -41.057 -15.796 1.00 21.68 98 ASP A CA 1
ATOM 531 C C . ASP A 1 70 ? -35.033 -39.976 -15.926 1.00 21.48 98 ASP A C 1
ATOM 532 O O . ASP A 1 70 ? -36.165 -40.259 -16.299 1.00 23.55 98 ASP A O 1
ATOM 537 N N . TRP A 1 71 ? -34.659 -38.737 -15.636 1.00 19.10 99 TRP A N 1
ATOM 538 C CA . TRP A 1 71 ? -35.618 -37.646 -15.518 1.00 18.74 99 TRP A CA 1
ATOM 539 C C . TRP A 1 71 ? -35.272 -36.445 -16.377 1.00 22.44 99 TRP A C 1
ATOM 540 O O . TRP A 1 71 ? -34.110 -36.117 -16.549 1.00 22.73 99 TRP A O 1
ATOM 551 N N . GLN A 1 72 ? -36.305 -35.782 -16.890 1.00 22.07 100 GLN A N 1
ATOM 552 C CA . GLN A 1 72 ? -36.137 -34.658 -17.808 1.00 24.89 100 GLN A CA 1
ATOM 553 C C . GLN A 1 72 ? -36.790 -33.400 -17.246 1.00 24.13 100 GLN A C 1
ATOM 554 O O . GLN A 1 72 ? -38.013 -33.322 -17.143 1.00 23.71 100 GLN A O 1
ATOM 560 N N . TYR A 1 73 ? -35.965 -32.443 -16.835 1.00 20.47 101 TYR A N 1
ATOM 561 C CA . TYR A 1 73 ? -36.461 -31.141 -16.382 1.00 22.11 101 TYR A CA 1
ATOM 562 C C . TYR A 1 73 ? -36.453 -30.112 -17.518 1.00 23.19 101 TYR A C 1
ATOM 563 O O . TYR A 1 73 ? -35.548 -30.117 -18.367 1.00 22.70 101 TYR A O 1
ATOM 572 N N . GLN A 1 74 ? -37.418 -29.191 -17.491 1.00 22.57 102 GLN A N 1
ATOM 573 C CA . GLN A 1 74 ? -37.354 -28.008 -18.347 1.00 21.27 102 GLN A CA 1
ATOM 574 C C . GLN A 1 74 ? -37.779 -26.760 -17.627 1.00 24.25 102 GLN A C 1
ATOM 575 O O . GLN A 1 74 ? -38.714 -26.794 -16.828 1.00 23.79 102 GLN A O 1
ATOM 581 N N . THR A 1 75 ? -37.132 -25.644 -17.938 1.00 23.32 103 THR A N 1
ATOM 582 C CA . THR A 1 75 ? -37.752 -24.355 -17.653 1.00 25.01 103 THR A CA 1
ATOM 583 C C . THR A 1 75 ? -37.564 -23.405 -18.844 1.00 25.96 103 THR A C 1
ATOM 584 O O . THR A 1 75 ? -36.580 -23.502 -19.568 1.00 24.35 103 THR A O 1
ATOM 588 N N . ARG A 1 76 ? -38.515 -22.495 -19.031 1.00 26.52 104 ARG A N 1
ATOM 589 C CA . ARG A 1 76 ? -38.327 -21.367 -19.943 1.00 25.82 104 ARG A CA 1
ATOM 590 C C . ARG A 1 76 ? -37.893 -20.155 -19.132 1.00 26.90 104 ARG A C 1
ATOM 591 O O . ARG A 1 76 ? -38.214 -20.055 -17.950 1.00 26.69 104 ARG A O 1
ATOM 599 N N . PHE A 1 77 ? -37.136 -19.251 -19.748 1.00 26.10 105 PHE A N 1
ATOM 600 C CA . PHE A 1 77 ? -36.759 -18.000 -19.109 1.00 23.53 105 PHE A CA 1
ATOM 601 C C . PHE A 1 77 ? -36.452 -16.965 -20.175 1.00 26.01 105 PHE A C 1
ATOM 602 O O . PHE A 1 77 ? -36.147 -17.314 -21.316 1.00 25.97 105 PHE A O 1
ATOM 610 N N . THR A 1 78 ? -36.521 -15.699 -19.792 1.00 25.52 106 THR A N 1
ATOM 611 C CA . THR A 1 78 ? -36.380 -14.611 -20.757 1.00 27.32 106 THR A CA 1
ATOM 612 C C . THR A 1 78 ? -35.017 -13.940 -20.691 1.00 27.56 106 THR A C 1
ATOM 613 O O . THR A 1 78 ? -34.498 -13.691 -19.606 1.00 25.97 106 THR A O 1
ATOM 617 N N . VAL A 1 79 ? -34.423 -13.654 -21.850 1.00 26.09 107 VAL A N 1
ATOM 618 C CA . VAL A 1 79 ? -33.173 -12.895 -21.847 1.00 27.06 107 VAL A CA 1
ATOM 619 C C . VAL A 1 79 ? -33.367 -11.591 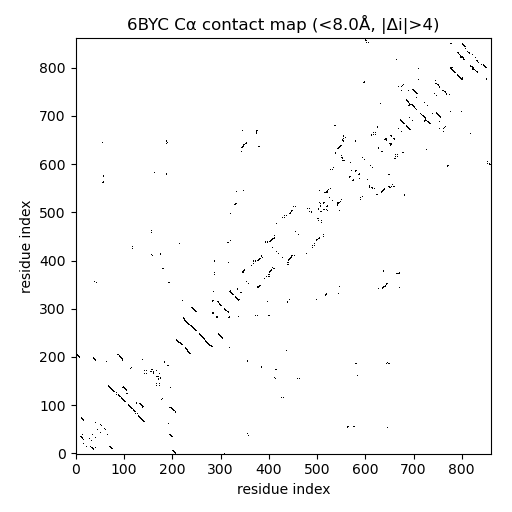-22.618 1.00 28.64 107 VAL A C 1
ATOM 620 O O . VAL A 1 79 ? -33.888 -11.622 -23.728 1.00 30.53 107 VAL A O 1
ATOM 624 N N . ASP A 1 80 ? -32.991 -10.453 -22.046 1.00 27.01 108 ASP A N 1
ATOM 625 C CA . ASP A 1 80 ? -33.198 -9.197 -22.787 1.00 33.93 108 ASP A CA 1
ATOM 626 C C . ASP A 1 80 ? -32.002 -8.833 -23.677 1.00 33.75 108 ASP A C 1
ATOM 627 O O . ASP A 1 80 ? -30.940 -9.442 -23.592 1.00 29.82 108 ASP A O 1
ATOM 632 N N . ALA A 1 81 ? -32.191 -7.839 -24.539 1.00 31.78 109 ALA A N 1
ATOM 633 C CA . ALA A 1 81 ? -31.131 -7.391 -25.439 1.00 35.13 109 ALA A CA 1
ATOM 634 C C . ALA A 1 81 ? -29.908 -6.934 -24.659 1.00 34.37 109 ALA A C 1
ATOM 635 O O . ALA A 1 81 ? -28.777 -7.216 -25.043 1.00 38.42 109 ALA A O 1
ATOM 637 N N . ALA A 1 82 ? -30.151 -6.233 -23.559 1.00 31.57 110 ALA A N 1
ATOM 638 C CA . ALA A 1 82 ? -29.088 -5.670 -22.743 1.00 34.43 110 ALA A CA 1
ATOM 639 C C . ALA A 1 82 ? -28.193 -6.761 -22.143 1.00 33.79 110 ALA A C 1
ATOM 640 O O . ALA A 1 82 ? -26.975 -6.590 -22.058 1.00 33.33 110 ALA A O 1
ATOM 642 N N . THR A 1 83 ? -28.776 -7.887 -21.746 1.00 30.63 111 THR A N 1
ATOM 643 C CA . THR A 1 83 ? -27.953 -8.976 -21.211 1.00 29.08 111 THR A CA 1
ATOM 644 C C . THR A 1 83 ? -27.072 -9.573 -22.310 1.00 31.11 111 THR A C 1
ATOM 645 O O . THR A 1 83 ? -25.891 -9.828 -22.085 1.00 30.27 111 THR A O 1
ATOM 649 N N . LEU A 1 84 ? -27.629 -9.767 -23.505 1.00 30.58 112 LEU A N 1
ATOM 650 C CA . LEU A 1 84 ? -26.872 -10.367 -24.602 1.00 32.53 112 LEU A CA 1
ATOM 651 C C . LEU A 1 84 ? -25.743 -9.447 -25.072 1.00 36.16 112 LEU A C 1
ATOM 652 O O . LEU A 1 84 ? -24.830 -9.875 -25.793 1.00 40.93 112 LEU A O 1
ATOM 657 N N . LYS A 1 85 ? -25.824 -8.185 -24.666 1.00 29.01 113 LYS A N 1
ATOM 658 C CA . LYS A 1 85 ? -24.802 -7.186 -24.968 1.00 36.03 113 LYS A CA 1
ATOM 659 C C . LYS A 1 85 ? -23.535 -7.357 -24.117 1.00 35.51 113 LYS A C 1
ATOM 660 O O . LYS A 1 85 ? -22.437 -7.016 -24.561 1.00 31.44 113 LYS A O 1
ATOM 666 N N . ARG A 1 86 ? -23.703 -7.860 -22.890 1.00 31.02 114 ARG A N 1
ATOM 667 C CA . ARG A 1 86 ? -22.614 -7.914 -21.913 1.00 27.13 114 ARG A CA 1
ATOM 668 C C . ARG A 1 86 ? -21.441 -8.712 -22.437 1.00 24.25 114 ARG A C 1
ATOM 669 O O . ARG A 1 86 ? -21.590 -9.578 -23.296 1.00 27.23 114 ARG A O 1
ATOM 677 N N . GLU A 1 87 ? -20.264 -8.435 -21.897 1.00 27.92 115 GLU A N 1
ATOM 678 C CA . GLU A 1 87 ? -19.053 -9.098 -22.367 1.00 26.78 115 GLU A CA 1
ATOM 679 C C . GLU A 1 87 ? -19.040 -10.604 -22.029 1.00 26.13 115 GLU A C 1
ATOM 680 O O . GLU A 1 87 ? -18.526 -11.412 -22.809 1.00 29.51 115 GLU A O 1
ATOM 686 N N . HIS A 1 88 ? -19.632 -10.973 -20.896 1.00 25.54 116 HIS A N 1
ATOM 687 C CA . HIS A 1 88 ? -19.752 -12.388 -20.513 1.00 26.59 116 HIS A CA 1
ATOM 688 C C . HIS A 1 88 ? -21.165 -12.731 -20.059 1.00 25.87 116 HIS A C 1
ATOM 689 O O . HIS A 1 88 ? -21.784 -11.969 -19.325 1.00 24.91 116 HIS A O 1
ATOM 696 N N . VAL A 1 89 ? -21.676 -13.873 -20.508 1.00 23.60 117 VAL A N 1
ATOM 697 C CA . VAL A 1 89 ? -22.943 -14.386 -19.997 1.00 26.32 117 VAL A CA 1
ATOM 698 C C . VAL A 1 89 ? -22.752 -15.864 -19.679 1.00 24.70 117 VAL A C 1
ATOM 699 O O . VAL A 1 89 ? -22.385 -16.662 -20.544 1.00 22.36 117 VAL A O 1
ATOM 703 N N . GLU A 1 90 ? -22.966 -16.222 -18.424 1.00 21.90 118 GLU A N 1
ATOM 704 C CA . GLU A 1 90 ? -22.701 -17.596 -18.020 1.00 24.07 118 GLU A CA 1
ATOM 705 C C . GLU A 1 90 ? -23.935 -18.189 -17.357 1.00 25.26 118 GLU A C 1
ATOM 706 O O . GLU A 1 90 ? -24.712 -17.452 -16.739 1.00 26.44 118 GLU A O 1
ATOM 712 N N . LEU A 1 91 ? -24.134 -19.500 -17.499 1.00 21.03 119 LEU A N 1
ATOM 713 C CA . LEU A 1 91 ? -25.085 -20.186 -16.621 1.00 24.23 119 LEU A CA 1
ATOM 714 C C . LEU A 1 91 ? -24.309 -20.868 -15.491 1.00 25.14 119 LEU A C 1
ATOM 715 O O . LEU A 1 91 ? -23.278 -21.515 -15.759 1.00 24.25 119 LEU A O 1
ATOM 720 N N . VAL A 1 92 ? -24.806 -20.759 -14.254 1.00 22.40 120 VAL A N 1
ATOM 721 C CA . VAL A 1 92 ? -24.141 -21.387 -13.110 1.00 23.24 120 VAL A CA 1
ATOM 722 C C . VAL A 1 92 ? -25.097 -22.335 -12.405 1.00 22.73 120 VAL A C 1
ATOM 723 O O . VAL A 1 92 ? -26.213 -21.951 -12.080 1.00 19.79 120 VAL A O 1
ATOM 727 N N . PHE A 1 93 ? -24.655 -23.581 -12.205 1.00 19.27 121 PHE A N 1
ATOM 728 C CA . PHE A 1 93 ? -25.428 -24.598 -11.502 1.00 22.54 121 PHE A CA 1
ATOM 729 C C . PHE A 1 93 ? -24.747 -24.903 -10.198 1.00 18.97 121 PHE A C 1
ATOM 730 O O . PHE A 1 93 ? -23.648 -25.444 -10.220 1.00 21.77 121 PHE A O 1
ATOM 738 N N . ASP A 1 94 ? -25.374 -24.560 -9.080 1.00 19.21 122 ASP A N 1
ATOM 739 C CA . ASP A 1 94 ? -24.763 -24.793 -7.767 1.00 18.34 122 ASP A CA 1
ATOM 740 C C . ASP A 1 94 ? -24.836 -26.258 -7.316 1.00 19.50 122 ASP A C 1
ATOM 741 O O . ASP A 1 94 ? -24.119 -26.669 -6.396 1.00 20.10 122 ASP A O 1
ATOM 746 N N . GLY A 1 95 ? -25.725 -27.027 -7.930 1.00 16.53 123 GLY A N 1
ATOM 747 C CA . GLY A 1 95 ? -25.962 -28.377 -7.464 1.00 16.82 123 GLY A CA 1
ATOM 748 C C . GLY A 1 95 ? -26.843 -29.202 -8.366 1.00 20.61 123 GLY A C 1
ATOM 749 O O . GLY A 1 95 ? -28.047 -28.954 -8.485 1.00 19.13 123 GLY A O 1
ATOM 750 N N . LEU A 1 96 ? -26.220 -30.189 -9.004 1.00 16.97 124 LEU A N 1
ATOM 751 C CA . LEU A 1 96 ? -26.907 -31.140 -9.850 1.00 21.52 124 LEU A CA 1
ATOM 752 C C . LEU A 1 96 ? -26.614 -32.508 -9.264 1.00 18.40 124 LEU A C 1
ATOM 753 O O . LEU A 1 96 ? -25.436 -32.869 -9.089 1.00 15.92 124 LEU A O 1
ATOM 758 N N . ASP A 1 97 ? -27.685 -33.237 -8.951 1.00 20.55 125 ASP A N 1
ATOM 759 C CA . ASP A 1 97 ? -27.630 -34.557 -8.309 1.00 18.46 125 ASP A CA 1
ATOM 760 C C . ASP A 1 97 ? -28.216 -35.612 -9.259 1.00 21.51 125 ASP A C 1
ATOM 761 O O . ASP A 1 97 ? -29.444 -35.781 -9.313 1.00 20.15 125 ASP A O 1
ATOM 766 N N . THR A 1 98 ? -27.367 -36.294 -10.037 1.00 16.75 126 THR A N 1
ATOM 767 C CA . THR A 1 98 ? -25.912 -36.110 -10.065 1.00 15.02 126 THR A CA 1
ATOM 768 C C . THR A 1 98 ? -25.390 -36.185 -11.510 1.00 19.11 126 THR A C 1
ATOM 769 O O . THR A 1 98 ? -24.736 -35.259 -11.983 1.00 19.20 126 THR A O 1
ATOM 773 N N . PHE A 1 99 ? -25.647 -37.314 -12.177 1.00 18.00 127 PHE A N 1
ATOM 774 C CA . PHE A 1 99 ? -25.287 -37.459 -13.585 1.00 20.93 127 PHE A CA 1
ATOM 775 C C . PHE A 1 99 ? -26.242 -36.628 -14.420 1.00 21.07 127 PHE A C 1
ATOM 776 O O . PHE A 1 99 ? -27.414 -36.970 -14.542 1.00 18.67 127 PHE A O 1
ATOM 784 N N . ALA A 1 100 ? -25.744 -35.514 -14.963 1.00 19.43 128 ALA A N 1
ATOM 785 C CA . ALA A 1 100 ? -26.598 -34.552 -15.660 1.00 20.42 128 ALA A CA 1
ATOM 786 C C . ALA A 1 100 ? -26.081 -34.215 -17.055 1.00 23.87 128 ALA A C 1
ATOM 787 O O . ALA A 1 100 ? -24.860 -34.082 -17.257 1.00 21.80 128 ALA A O 1
ATOM 789 N N . GLU A 1 101 ? -27.026 -34.072 -17.994 1.00 21.05 129 GLU A N 1
ATOM 790 C CA . GLU A 1 101 ? -26.758 -33.567 -19.339 1.00 20.14 129 GLU A CA 1
ATOM 791 C C . GLU A 1 101 ? -27.690 -32.375 -19.560 1.00 20.54 129 GLU A C 1
ATOM 792 O O . GLU A 1 101 ? -28.897 -32.499 -19.450 1.00 21.56 129 GLU A O 1
ATOM 798 N N . VAL A 1 102 ? -27.107 -31.220 -19.836 1.00 19.09 130 VAL A N 1
ATOM 799 C CA . VAL A 1 102 ? -27.837 -29.959 -19.895 1.00 21.46 130 VAL A CA 1
ATOM 800 C C . VAL A 1 102 ? -27.779 -29.436 -21.319 1.00 25.37 130 VAL A C 1
ATOM 801 O O . VAL A 1 102 ? -26.696 -29.392 -21.932 1.00 23.42 130 VAL A O 1
ATOM 805 N N . THR A 1 103 ? -28.951 -29.076 -21.847 1.00 22.67 131 THR A N 1
ATOM 806 C CA . THR A 1 103 ? -29.042 -28.455 -23.172 1.00 23.31 131 THR A CA 1
ATOM 807 C C . THR A 1 103 ? -29.721 -27.091 -23.043 1.00 25.41 131 THR A C 1
ATOM 808 O O . THR A 1 103 ? -30.565 -26.873 -22.152 1.00 24.05 131 THR A O 1
ATOM 812 N N . LEU A 1 104 ? -29.347 -26.179 -23.935 1.00 21.86 132 LEU A N 1
ATOM 813 C CA . LEU A 1 104 ? -29.898 -24.836 -23.926 1.00 21.70 132 LEU A CA 1
ATOM 814 C C . LEU A 1 104 ? -30.372 -24.539 -25.347 1.00 22.49 132 LEU A C 1
ATOM 815 O O . LEU A 1 104 ? -29.585 -24.634 -26.279 1.00 25.63 132 LEU A O 1
ATOM 820 N N . ASN A 1 105 ? -31.655 -24.241 -25.499 1.00 23.66 133 ASN A N 1
ATOM 821 C CA . ASN A 1 105 ? -32.263 -24.043 -26.827 1.00 24.28 133 ASN A CA 1
ATOM 822 C C . ASN A 1 105 ? -31.891 -25.161 -27.784 1.00 24.97 133 ASN A C 1
ATOM 823 O O . ASN A 1 105 ? -31.611 -24.914 -28.951 1.00 26.13 133 ASN A O 1
ATOM 828 N N . GLY A 1 106 ? -31.868 -26.392 -27.263 1.00 26.08 134 GLY A N 1
ATOM 829 C CA . GLY A 1 106 ? -31.651 -27.597 -28.055 1.00 25.48 134 GLY A CA 1
ATOM 830 C C . GLY A 1 106 ? -30.205 -28.028 -28.272 1.00 27.70 134 GLY A C 1
ATOM 831 O O . GLY A 1 106 ? -29.940 -29.093 -28.848 1.00 31.81 134 GLY A O 1
ATOM 832 N N . LYS A 1 107 ? -29.266 -27.214 -27.798 1.00 27.03 135 LYS A N 1
ATOM 833 C CA . LYS A 1 107 ? -27.844 -27.440 -28.039 1.00 29.16 135 LYS A CA 1
ATOM 834 C C . LYS A 1 107 ? -27.105 -27.850 -26.749 1.00 29.41 135 LYS A C 1
ATOM 835 O O . LYS A 1 107 ? -27.388 -27.317 -25.677 1.00 22.24 135 LYS A O 1
ATOM 841 N N . GLN A 1 108 ? -26.169 -28.798 -26.869 1.00 27.53 136 GLN A N 1
ATOM 842 C CA . GLN A 1 108 ? -25.423 -29.310 -25.711 1.00 29.97 136 GLN A CA 1
ATOM 843 C C . GLN A 1 108 ? -24.696 -28.185 -24.959 1.00 25.80 136 GLN A C 1
ATOM 844 O O . GLN A 1 108 ? -24.002 -27.383 -25.559 1.00 27.97 136 GLN A O 1
ATOM 850 N N . LEU A 1 109 ? -24.867 -28.129 -23.638 1.00 24.14 137 LEU A N 1
ATOM 851 C CA . LEU A 1 109 ? -24.296 -27.061 -22.838 1.00 23.95 137 LEU A CA 1
ATOM 852 C C . LEU A 1 109 ? -23.287 -27.580 -21.809 1.00 26.04 137 LEU A C 1
ATOM 853 O O . LEU A 1 109 ? -22.180 -27.064 -21.703 1.00 29.00 137 LEU A O 1
ATOM 858 N N . LEU A 1 110 ? -23.682 -28.601 -21.054 1.00 24.12 138 LEU A N 1
ATOM 859 C CA . LEU A 1 110 ? -22.909 -29.083 -19.901 1.00 25.73 138 LEU A CA 1
ATOM 860 C C . LEU A 1 110 ? -23.132 -30.577 -19.643 1.00 25.98 138 LEU A C 1
ATOM 861 O O . LEU A 1 110 ? -24.282 -31.037 -19.673 1.00 21.13 138 LEU A O 1
ATOM 866 N N . SER A 1 111 ? -22.050 -31.319 -19.392 1.00 23.21 139 SER A N 1
ATOM 867 C CA . SER A 1 111 ? -22.172 -32.635 -18.746 1.00 23.49 139 SER A CA 1
ATOM 868 C C . SER A 1 111 ? -21.594 -32.513 -17.334 1.00 26.93 139 SER A C 1
ATOM 869 O O . SER A 1 111 ? -20.510 -31.955 -17.158 1.00 26.04 139 SER A O 1
ATOM 872 N N . ALA A 1 112 ? -22.336 -33.002 -16.343 1.00 21.87 140 ALA A N 1
ATOM 873 C CA . ALA A 1 112 ? -21.952 -32.896 -14.938 1.00 22.21 140 ALA A CA 1
ATOM 874 C C . ALA A 1 112 ? -22.031 -34.256 -14.249 1.00 21.77 140 ALA A C 1
ATOM 875 O O . ALA A 1 112 ? -22.852 -35.102 -14.628 1.00 19.36 140 ALA A O 1
ATOM 877 N N . ASP A 1 113 ? -21.205 -34.469 -13.211 1.00 19.93 141 ASP A N 1
ATOM 878 C CA . ASP A 1 113 ? -21.173 -35.787 -12.561 1.00 20.13 141 ASP A CA 1
ATOM 879 C C . ASP A 1 113 ? -20.655 -35.724 -11.124 1.00 19.74 141 ASP A C 1
ATOM 880 O O . ASP A 1 113 ? -19.876 -36.572 -10.694 1.00 20.30 141 ASP A O 1
ATOM 885 N N . ASN A 1 114 ? -21.099 -34.728 -10.378 1.00 17.71 142 ASN A N 1
ATOM 886 C CA . ASN A 1 114 ? -20.719 -34.606 -8.973 1.00 14.15 142 ASN A CA 1
ATOM 887 C C . ASN A 1 114 ? -21.723 -33.708 -8.256 1.00 17.32 142 ASN A C 1
ATOM 888 O O . ASN A 1 114 ? -21.806 -32.495 -8.531 1.00 18.14 142 ASN A O 1
ATOM 893 N N . MET A 1 115 ? -22.508 -34.340 -7.384 1.00 14.91 143 MET A N 1
ATOM 894 C CA . MET A 1 115 ? -23.517 -33.706 -6.549 1.00 15.25 143 MET A CA 1
ATOM 895 C C . MET A 1 115 ? -23.020 -32.451 -5.845 1.00 18.67 143 MET A C 1
ATOM 896 O O . MET A 1 115 ? -23.798 -31.535 -5.532 1.00 17.23 143 MET A O 1
ATOM 901 N N . PHE A 1 116 ? -21.713 -32.422 -5.596 1.00 17.74 144 PHE A N 1
ATOM 902 C CA . PHE A 1 116 ? -21.120 -31.452 -4.689 1.00 16.62 144 PHE A CA 1
ATOM 903 C C . PHE A 1 116 ? -20.313 -30.391 -5.421 1.00 17.60 144 PHE A C 1
ATOM 904 O O . PHE A 1 116 ? -19.630 -29.579 -4.784 1.00 16.62 144 PHE A O 1
ATOM 912 N N . ARG A 1 117 ? -20.378 -30.377 -6.752 1.00 15.81 145 ARG A N 1
ATOM 913 C CA . ARG A 1 117 ? -19.627 -29.357 -7.487 1.00 15.65 145 ARG A CA 1
ATOM 914 C C . ARG A 1 117 ? -20.533 -28.242 -8.056 1.00 17.44 145 ARG A C 1
ATOM 915 O O . ARG A 1 117 ? -21.711 -28.457 -8.244 1.00 17.87 145 ARG A O 1
ATOM 923 N N . GLN A 1 118 ? -19.950 -27.066 -8.287 1.00 17.26 146 GLN A N 1
ATOM 924 C CA . GLN A 1 118 ? -20.600 -25.928 -8.973 1.00 18.75 146 GLN A CA 1
ATOM 925 C C . GLN A 1 118 ? -20.166 -25.946 -10.417 1.00 18.50 146 GLN A C 1
ATOM 926 O O . GLN A 1 118 ? -18.984 -26.098 -10.678 1.00 22.42 146 GLN A O 1
ATOM 932 N N . TRP A 1 119 ? -21.090 -25.779 -11.349 1.00 19.00 147 TRP A N 1
ATOM 933 C CA . TRP A 1 119 ? -20.742 -25.829 -12.772 1.00 20.36 147 TRP A CA 1
ATOM 934 C C . TRP A 1 119 ? -21.046 -24.487 -13.422 1.00 25.23 147 TRP A C 1
ATOM 935 O O . TRP A 1 119 ? -22.194 -24.055 -13.402 1.00 22.29 147 TRP A O 1
ATOM 946 N N . ARG A 1 120 ? -20.015 -23.847 -13.984 1.00 24.59 148 ARG A N 1
ATOM 947 C CA . ARG A 1 120 ? -20.142 -22.548 -14.665 1.00 22.54 148 ARG A CA 1
ATOM 948 C C . ARG A 1 120 ? -19.871 -22.753 -16.149 1.00 26.43 148 ARG A C 1
ATOM 949 O O . ARG A 1 120 ? -18.880 -23.383 -16.526 1.00 26.29 148 ARG A O 1
ATOM 957 N N . VAL A 1 121 ? -20.747 -22.247 -17.004 1.00 19.90 149 VAL A N 1
ATOM 958 C CA . VAL A 1 121 ? -20.574 -22.485 -18.424 1.00 22.13 149 VAL A CA 1
ATOM 959 C C . VAL A 1 121 ? -20.849 -21.233 -19.221 1.00 27.37 149 VAL A C 1
ATOM 960 O O . VAL A 1 121 ? -21.804 -20.511 -18.950 1.00 20.84 149 VAL A O 1
ATOM 964 N N . ASP A 1 122 ? -19.993 -20.966 -20.196 1.00 25.83 150 ASP A N 1
ATOM 965 C CA . ASP A 1 122 ? -20.217 -19.842 -21.095 1.00 27.20 150 ASP A CA 1
ATOM 966 C C . ASP A 1 122 ? -21.474 -20.107 -21.940 1.00 28.29 150 ASP A C 1
ATOM 967 O O . ASP A 1 122 ? -21.527 -21.070 -22.708 1.00 28.56 150 ASP A O 1
ATOM 972 N N . ALA A 1 123 ? -22.484 -19.248 -21.796 1.00 25.07 151 ALA A N 1
ATOM 973 C CA . ALA A 1 123 ? -23.777 -19.488 -22.445 1.00 28.45 151 ALA A CA 1
ATOM 974 C C . ALA A 1 123 ? -24.108 -18.466 -23.536 1.00 28.32 151 ALA A C 1
ATOM 975 O O . ALA A 1 123 ? -25.086 -18.628 -24.282 1.00 28.86 151 ALA A O 1
ATOM 977 N N . LYS A 1 124 ? -23.286 -17.431 -23.635 1.00 27.30 152 LYS A N 1
ATOM 978 C CA . LYS A 1 124 ? -23.652 -16.234 -24.395 1.00 30.01 152 LYS A CA 1
ATOM 979 C C . LYS A 1 124 ? -24.071 -16.534 -25.830 1.00 30.55 152 LYS A C 1
ATOM 980 O O . LYS A 1 124 ? -25.119 -16.072 -26.281 1.00 31.11 152 LYS A O 1
ATOM 986 N N . SER A 1 125 ? -23.276 -17.335 -26.533 1.00 31.87 153 SER A N 1
ATOM 987 C CA . SER A 1 125 ? -23.547 -17.619 -27.936 1.00 31.05 153 SER A CA 1
ATOM 988 C C . SER A 1 125 ? -24.767 -18.539 -28.124 1.00 33.10 153 SER A C 1
ATOM 989 O O . SER A 1 125 ? -25.328 -18.626 -29.218 1.00 33.17 153 SER A O 1
ATOM 992 N N . LEU A 1 126 ? -25.202 -19.212 -27.063 1.00 30.61 154 LEU A N 1
ATOM 993 C CA . LEU A 1 126 ? -26.324 -20.144 -27.192 1.00 25.79 154 LEU A CA 1
ATOM 994 C C . LEU A 1 126 ? -27.658 -19.537 -26.766 1.00 26.27 154 LEU A C 1
ATOM 995 O O . LEU A 1 126 ? -28.710 -20.150 -26.949 1.00 28.38 154 LEU A O 1
ATOM 1000 N N . LEU A 1 127 ? -27.615 -18.348 -26.182 1.00 30.58 155 LEU A N 1
ATOM 1001 C CA . LEU A 1 127 ? -28.831 -17.714 -25.709 1.00 25.96 155 LEU A CA 1
ATOM 1002 C C . LEU A 1 127 ? -29.460 -16.925 -26.839 1.00 32.28 155 LEU A C 1
ATOM 1003 O O . LEU A 1 127 ? -28.768 -16.509 -27.758 1.00 29.83 155 LEU A O 1
ATOM 1008 N N . LYS A 1 128 ? -30.766 -16.703 -26.772 1.00 32.38 156 LYS A N 1
ATOM 1009 C CA . LYS A 1 128 ? -31.388 -15.822 -27.755 1.00 34.54 156 LYS A CA 1
ATOM 1010 C C . LYS A 1 128 ? -32.213 -14.750 -27.055 1.00 31.76 156 LYS A C 1
ATOM 1011 O O . LYS A 1 128 ? -32.618 -14.921 -25.910 1.00 29.87 156 LYS A O 1
ATOM 1017 N N . ARG A 1 129 ? -32.420 -13.627 -27.734 1.00 29.41 157 ARG A N 1
ATOM 1018 C CA . ARG A 1 129 ? -33.255 -12.557 -27.211 1.00 28.88 157 ARG A CA 1
ATOM 1019 C C . ARG A 1 129 ? -34.703 -13.037 -27.087 1.00 29.72 157 ARG A C 1
ATOM 1020 O O . ARG A 1 129 ? -35.282 -13.552 -28.038 1.00 33.62 157 ARG A O 1
ATOM 1028 N N . GLY A 1 130 ? -35.286 -12.884 -25.910 1.00 29.35 158 GLY A N 1
ATOM 1029 C CA . GLY A 1 130 ? -36.631 -13.387 -25.690 1.00 28.62 158 GLY A CA 1
ATOM 1030 C C . GLY A 1 130 ? -36.636 -14.708 -24.936 1.00 30.82 158 GLY A C 1
ATOM 1031 O O . GLY A 1 130 ? -35.875 -14.869 -23.974 1.00 25.94 158 GLY A O 1
ATOM 1032 N N . ASP A 1 131 ? -37.496 -15.633 -25.365 1.00 26.51 159 ASP A N 1
ATOM 1033 C CA . ASP A 1 131 ? -37.685 -16.914 -24.683 1.00 29.69 159 ASP A CA 1
ATOM 1034 C C . ASP A 1 131 ? -36.515 -17.872 -24.927 1.00 30.71 159 ASP A C 1
ATOM 1035 O O . ASP A 1 131 ? -35.990 -17.950 -26.028 1.00 33.12 159 ASP A O 1
ATOM 1040 N N . ASN A 1 132 ? -36.105 -18.581 -23.877 1.00 25.68 160 ASN A N 1
ATOM 1041 C CA . ASN A 1 132 ? -35.029 -19.555 -23.942 1.00 26.22 160 ASN A CA 1
ATOM 1042 C C . ASN A 1 132 ? -35.492 -20.822 -23.240 1.00 27.00 160 ASN A C 1
ATOM 1043 O O . ASN A 1 132 ? -36.268 -20.759 -22.293 1.00 24.15 160 ASN A O 1
ATOM 1048 N N . LEU A 1 133 ? -35.060 -21.975 -23.729 1.00 23.90 161 LEU A N 1
ATOM 1049 C CA . LEU A 1 133 ? -35.436 -23.208 -23.092 1.00 25.19 161 LEU A CA 1
ATOM 1050 C C . LEU A 1 133 ? -34.199 -23.909 -22.502 1.00 25.18 161 LEU A C 1
ATOM 1051 O O . LEU A 1 133 ? -33.298 -24.331 -23.233 1.00 24.20 161 LEU A O 1
ATOM 1056 N N . LEU A 1 134 ? -34.172 -24.041 -21.181 1.00 24.28 162 LEU A N 1
ATOM 1057 C CA . LEU A 1 134 ? -33.138 -24.825 -20.521 1.00 21.39 162 LEU A CA 1
ATOM 1058 C C . LEU A 1 134 ? -33.653 -26.232 -20.217 1.00 24.36 162 LEU A C 1
ATOM 1059 O O . LEU A 1 134 ? -34.715 -26.382 -19.607 1.00 24.11 162 LEU A O 1
ATOM 1064 N N . GLU A 1 135 ? -32.904 -27.252 -20.617 1.00 20.48 163 GLU A N 1
ATOM 1065 C CA . GLU A 1 135 ? -33.285 -28.624 -20.304 1.00 23.06 163 GLU A CA 1
ATOM 1066 C C . GLU A 1 135 ? -32.153 -29.358 -19.566 1.00 23.79 163 GLU A C 1
ATOM 1067 O O . GLU A 1 135 ? -30.991 -29.283 -19.960 1.00 20.45 163 GLU A O 1
ATOM 1073 N N . VAL A 1 136 ? -32.526 -30.064 -18.493 1.00 22.15 164 VAL A N 1
ATOM 1074 C CA . VAL A 1 136 ? -31.599 -30.848 -17.678 1.00 19.29 164 VAL A CA 1
ATOM 1075 C C . VAL A 1 136 ? -32.099 -32.281 -17.591 1.00 22.03 164 VAL A C 1
ATOM 1076 O O . VAL A 1 136 ? -33.186 -32.540 -17.051 1.00 24.82 164 VAL A O 1
ATOM 1080 N N . LYS A 1 137 ? -31.324 -33.214 -18.122 1.00 19.11 165 LYS A N 1
ATOM 1081 C CA . LYS A 1 137 ? -31.629 -34.635 -17.907 1.00 23.10 165 LYS A CA 1
ATOM 1082 C C . LYS A 1 137 ? -30.717 -35.258 -16.843 1.00 22.89 165 LYS A C 1
ATOM 1083 O O . LYS A 1 137 ? -29.500 -35.125 -16.889 1.00 23.07 165 LYS A O 1
ATOM 1089 N N . LEU A 1 138 ? -31.342 -35.920 -15.877 1.00 19.28 166 LEU A N 1
ATOM 1090 C CA . LEU A 1 138 ? -30.640 -36.574 -14.791 1.00 21.25 166 LEU A CA 1
ATOM 1091 C C . LEU A 1 138 ? -30.749 -38.068 -14.970 1.00 20.69 166 LEU A C 1
ATOM 1092 O O . LEU A 1 138 ? -31.840 -38.587 -15.197 1.00 23.15 166 LEU A O 1
ATOM 1097 N N . TYR A 1 139 ? -29.623 -38.755 -14.874 1.00 19.14 167 TYR A N 1
ATOM 1098 C CA . TYR A 1 139 ? -29.604 -40.203 -15.051 1.00 18.33 167 TYR A CA 1
ATOM 1099 C C . TYR A 1 139 ? -29.384 -40.938 -13.743 1.00 21.72 167 TYR A C 1
ATOM 1100 O O . TYR A 1 139 ? -28.431 -40.622 -13.013 1.00 20.68 167 TYR A O 1
ATOM 1109 N N . SER A 1 140 ? -30.258 -41.913 -13.456 1.00 19.28 168 SER A N 1
ATOM 1110 C CA . SER A 1 140 ? -30.096 -42.772 -12.291 1.00 19.74 168 SER A CA 1
ATOM 1111 C C . SER A 1 140 ? -28.667 -43.311 -12.237 1.00 22.32 168 SER A C 1
ATOM 1112 O O . SER A 1 140 ? -28.168 -43.850 -13.222 1.00 17.35 168 SER A O 1
ATOM 1115 N N . PRO A 1 141 ? -27.998 -43.139 -11.095 1.00 20.56 169 PRO A N 1
ATOM 1116 C CA . PRO A 1 141 ? -26.633 -43.639 -10.942 1.00 21.37 169 PRO A CA 1
ATOM 1117 C C . PRO A 1 141 ? -26.591 -45.163 -10.873 1.00 19.23 169 PRO A C 1
ATOM 1118 O O . PRO A 1 141 ? -25.609 -45.757 -11.281 1.00 20.17 169 PRO A O 1
ATOM 1122 N N . ILE A 1 142 ? -27.667 -45.785 -10.398 1.00 20.87 170 ILE A N 1
ATOM 1123 C CA . ILE A 1 142 ? -27.765 -47.238 -10.359 1.00 20.06 170 ILE A CA 1
ATOM 1124 C C . ILE A 1 142 ? -27.937 -47.773 -11.806 1.00 22.32 170 ILE A C 1
ATOM 1125 O O . ILE A 1 142 ? -27.222 -48.675 -12.233 1.00 21.05 170 ILE A O 1
ATOM 1130 N N . LYS A 1 143 ? -28.843 -47.169 -12.557 1.00 21.50 171 LYS A N 1
ATOM 1131 C CA . LYS A 1 143 ? -29.105 -47.583 -13.950 1.00 24.15 171 LYS A CA 1
ATOM 1132 C C . LYS A 1 143 ? -27.854 -47.434 -14.811 1.00 22.40 171 LYS A C 1
ATOM 1133 O O . LYS A 1 143 ? -27.521 -48.326 -15.580 1.00 24.33 171 LYS A O 1
ATOM 1139 N N . LYS A 1 144 ? -27.129 -46.335 -14.618 1.00 21.49 172 LYS A N 1
ATOM 1140 C CA . LYS A 1 144 ? -25.939 -46.012 -15.392 1.00 20.52 172 LYS A CA 1
ATOM 1141 C C . LYS A 1 144 ? -24.729 -46.877 -15.015 1.00 23.27 172 LYS A C 1
ATOM 1142 O O . LYS A 1 144 ? -24.019 -47.396 -15.886 1.00 21.52 172 LYS A O 1
ATOM 1148 N N . ILE A 1 145 ? -24.498 -47.056 -13.715 1.00 19.30 173 ILE A N 1
ATOM 1149 C CA . ILE A 1 145 ? -23.246 -47.681 -13.264 1.00 19.08 173 ILE A CA 1
ATOM 1150 C C . ILE A 1 145 ? -23.279 -49.200 -13.271 1.00 22.31 173 ILE A C 1
ATOM 1151 O O . ILE A 1 145 ? -22.296 -49.818 -13.625 1.00 21.93 173 ILE A O 1
ATOM 1156 N N . GLN A 1 146 ? -24.421 -49.798 -12.936 1.00 20.35 174 GLN A N 1
ATOM 1157 C CA . GLN A 1 146 ? -24.488 -51.250 -12.806 1.00 21.67 174 GLN A CA 1
ATOM 1158 C C . GLN A 1 146 ? -24.077 -52.048 -14.065 1.00 21.56 174 GLN A C 1
ATOM 1159 O O . GLN A 1 146 ? -23.410 -53.066 -13.928 1.00 23.15 174 GLN A O 1
ATOM 1165 N N . PRO A 1 147 ? -24.475 -51.607 -15.274 1.00 22.19 175 PRO A N 1
ATOM 1166 C CA . PRO A 1 147 ? -24.059 -52.379 -16.461 1.00 26.63 175 PRO A CA 1
ATOM 1167 C C . PRO A 1 147 ? -22.536 -52.464 -16.612 1.00 26.61 175 PRO A C 1
ATOM 1168 O O . PRO A 1 147 ? -21.997 -53.533 -16.901 1.00 29.19 175 PRO A O 1
ATOM 1172 N N . TRP A 1 148 ? -21.861 -51.346 -16.372 1.00 26.15 176 TRP A N 1
ATOM 1173 C CA . TRP A 1 148 ? -20.411 -51.305 -16.319 1.00 27.32 176 TRP A CA 1
ATOM 1174 C C . TRP A 1 148 ? -19.874 -52.143 -15.160 1.00 26.41 176 TRP A C 1
ATOM 1175 O O . TRP A 1 148 ? -18.953 -52.936 -15.354 1.00 27.94 176 TRP A O 1
ATOM 1186 N N . LEU A 1 149 ? -20.464 -51.994 -13.966 1.00 23.06 177 LEU A N 1
ATOM 1187 C CA . LEU A 1 149 ? -19.969 -52.676 -12.790 1.00 21.20 177 LEU A CA 1
ATOM 1188 C C . LEU A 1 149 ? -20.069 -54.171 -12.952 1.00 24.20 177 LEU A C 1
ATOM 1189 O O . LEU A 1 149 ? -19.192 -54.895 -12.517 1.00 24.04 177 LEU A O 1
ATOM 1194 N N . ALA A 1 150 ? -21.160 -54.622 -13.560 1.00 25.31 178 ALA A N 1
ATOM 1195 C CA . ALA A 1 150 ? -21.415 -56.061 -13.714 1.00 27.28 178 ALA A CA 1
ATOM 1196 C C . ALA A 1 150 ? -20.298 -56.754 -14.516 1.00 29.04 178 ALA A C 1
ATOM 1197 O O . ALA A 1 150 ? -20.064 -57.960 -14.365 1.00 29.93 178 ALA A O 1
ATOM 1199 N N . LYS A 1 151 ? -19.613 -55.989 -15.357 1.00 26.28 179 LYS A N 1
ATOM 1200 C CA . LYS A 1 151 ? -18.536 -56.544 -16.181 1.00 31.05 179 LYS A CA 1
ATOM 1201 C C . LYS A 1 151 ? -17.129 -56.435 -15.583 1.00 32.32 179 LYS A C 1
ATOM 1202 O O . LYS A 1 151 ? -16.187 -56.930 -16.177 1.00 30.13 179 LYS A O 1
ATOM 1208 N N . GLN A 1 152 ? -16.983 -55.808 -14.413 1.00 29.99 180 GLN A N 1
ATOM 1209 C CA . GLN A 1 152 ? -15.656 -55.576 -13.815 1.00 30.40 180 GLN A CA 1
ATOM 1210 C C . GLN A 1 152 ? -15.167 -56.823 -13.102 1.00 27.09 180 GLN A C 1
ATOM 1211 O O . GLN A 1 152 ? -15.977 -57.593 -12.595 1.00 28.79 180 GLN A O 1
ATOM 1217 N N . PRO A 1 153 ? -13.837 -56.997 -13.016 1.00 30.84 181 PRO A N 1
ATOM 1218 C CA . PRO A 1 153 ? -13.277 -58.145 -12.292 1.00 31.05 181 PRO A CA 1
ATOM 1219 C C . PRO A 1 153 ? -13.703 -58.168 -10.848 1.00 28.63 181 PRO A C 1
ATOM 1220 O O . PRO A 1 153 ? -13.860 -59.234 -10.282 1.00 26.83 181 PRO A O 1
ATOM 1224 N N . TYR A 1 154 ? -13.877 -57.009 -10.231 1.00 25.64 182 TYR A N 1
ATOM 1225 C CA . TYR A 1 154 ? -14.385 -57.018 -8.864 1.00 24.97 182 TYR A CA 1
ATOM 1226 C C . TYR A 1 154 ? -15.242 -55.768 -8.633 1.00 22.10 182 TYR A C 1
ATOM 1227 O O . TYR A 1 154 ? -15.217 -54.844 -9.440 1.00 24.28 182 TYR A O 1
ATOM 1236 N N . ALA A 1 155 ? -16.016 -55.760 -7.551 1.00 21.62 183 ALA A N 1
ATOM 1237 C CA . ALA A 1 155 ? -16.667 -54.530 -7.084 1.00 23.40 183 ALA A CA 1
ATOM 1238 C C . ALA A 1 155 ? -15.948 -54.112 -5.812 1.00 23.11 183 ALA A C 1
ATOM 1239 O O . ALA A 1 155 ? -15.674 -54.952 -4.969 1.00 19.22 183 ALA A O 1
ATOM 1241 N N . LEU A 1 156 ? -15.626 -52.830 -5.677 1.00 20.63 184 LEU A N 1
ATOM 1242 C CA . LEU A 1 156 ? -14.989 -52.345 -4.455 1.00 18.18 184 LEU A CA 1
ATOM 1243 C C . LEU A 1 156 ? -15.936 -52.506 -3.250 1.00 20.86 184 LEU A C 1
ATOM 1244 O O . LEU A 1 156 ? -17.167 -52.368 -3.382 1.00 19.91 184 LEU A O 1
ATOM 1249 N N . PRO A 1 157 ? -15.372 -52.772 -2.072 1.00 21.27 185 PRO A N 1
ATOM 1250 C CA . PRO A 1 157 ? -16.190 -52.767 -0.860 1.00 21.18 185 PRO A CA 1
ATOM 1251 C C . PRO A 1 157 ? -16.924 -51.436 -0.725 1.00 22.98 185 PRO A C 1
ATOM 1252 O O . PRO A 1 157 ? -16.291 -50.396 -0.855 1.00 20.41 185 PRO A O 1
ATOM 1256 N N . GLY A 1 158 ? -18.230 -51.469 -0.495 1.00 22.62 186 GLY A N 1
ATOM 1257 C CA . GLY A 1 158 ? -19.025 -50.259 -0.587 1.00 23.21 186 GLY A CA 1
ATOM 1258 C C . GLY A 1 158 ? -19.699 -49.874 0.709 1.00 22.12 186 GLY A C 1
ATOM 1259 O O . GLY A 1 158 ? -19.033 -49.548 1.691 1.00 22.91 186 GLY A O 1
ATOM 1260 N N . ALA A 1 159 ? -21.032 -49.889 0.704 1.00 22.09 187 ALA A N 1
ATOM 1261 C CA . ALA A 1 159 ? -21.797 -49.451 1.863 1.00 20.75 187 ALA A CA 1
ATOM 1262 C C . ALA A 1 159 ? -22.873 -50.484 2.177 1.00 19.95 187 ALA A C 1
ATOM 1263 O O . ALA A 1 159 ? -22.540 -51.609 2.519 1.00 24.53 187 ALA A O 1
ATOM 1265 N N . TYR A 1 160 ? -24.147 -50.128 2.028 1.00 19.15 188 TYR A N 1
ATOM 1266 C CA . TYR A 1 160 ? -25.269 -51.037 2.356 1.00 20.84 188 TYR A CA 1
ATOM 1267 C C . TYR A 1 160 ? -25.903 -51.655 1.121 1.00 25.18 188 TYR A C 1
ATOM 1268 O O . TYR A 1 160 ? -26.063 -50.978 0.094 1.00 21.32 188 TYR A O 1
ATOM 1277 N N . ASP A 1 161 ? -26.284 -52.926 1.229 1.00 19.70 189 ASP A N 1
ATOM 1278 C CA . ASP A 1 161 ? -27.039 -53.572 0.158 1.00 23.97 189 ASP A CA 1
ATOM 1279 C C . ASP A 1 161 ? -28.414 -52.907 0.013 1.00 23.10 189 ASP A C 1
ATOM 1280 O O . ASP A 1 161 ? -28.931 -52.307 0.956 1.00 23.15 189 ASP A O 1
ATOM 1285 N N . SER A 1 162 ? -28.993 -53.008 -1.175 1.00 20.81 190 SER A N 1
ATOM 1286 C CA . SER A 1 162 ? -30.358 -52.606 -1.369 1.00 20.22 190 SER A CA 1
ATOM 1287 C C . SER A 1 162 ? -31.277 -53.632 -0.724 1.00 26.77 190 SER A C 1
ATOM 1288 O O . SER A 1 162 ? -31.191 -54.811 -1.035 1.00 23.07 190 SER A O 1
ATOM 1291 N N . ALA A 1 163 ? -32.157 -53.168 0.160 1.00 26.45 191 ALA A N 1
ATOM 1292 C CA . ALA A 1 163 ? -33.196 -53.997 0.764 1.00 25.36 191 ALA A CA 1
ATOM 1293 C C . ALA A 1 163 ? -34.287 -54.384 -0.250 1.00 28.79 191 ALA A C 1
ATOM 1294 O O . ALA A 1 163 ? -35.176 -55.203 0.033 1.00 25.74 191 ALA A O 1
ATOM 1296 N N . PHE A 1 164 ? -34.226 -53.773 -1.424 1.00 26.19 192 PHE A N 1
ATOM 1297 C CA . PHE A 1 164 ? -35.221 -54.004 -2.467 1.00 24.88 192 PHE A CA 1
ATOM 1298 C C . PHE A 1 164 ? -34.663 -54.867 -3.584 1.00 27.18 192 PHE A C 1
ATOM 1299 O O . PHE A 1 164 ? -35.312 -55.067 -4.614 1.00 30.59 192 PHE A O 1
ATOM 1307 N N . GLY A 1 165 ? -33.469 -55.405 -3.361 1.00 29.79 193 GLY A N 1
ATOM 1308 C CA . GLY A 1 165 ? -32.820 -56.271 -4.332 1.00 25.30 193 GLY A CA 1
ATOM 1309 C C . GLY A 1 165 ? -32.542 -55.657 -5.694 1.00 30.30 193 GLY A C 1
ATOM 1310 O O . GLY A 1 165 ? -32.430 -56.388 -6.679 1.00 31.58 193 GLY A O 1
ATOM 1311 N N . ASP A 1 166 ? -32.398 -54.336 -5.791 1.00 23.88 194 ASP A N 1
ATOM 1312 C CA . ASP A 1 166 ? -32.255 -53.764 -7.130 1.00 24.14 194 ASP A CA 1
ATOM 1313 C C . ASP A 1 166 ? -30.801 -53.400 -7.468 1.00 22.55 194 ASP A C 1
ATOM 1314 O O . ASP A 1 166 ? -30.523 -52.790 -8.499 1.00 24.53 194 ASP A O 1
ATOM 1319 N N . GLU A 1 167 ? -29.881 -53.784 -6.595 1.00 25.11 195 GLU A N 1
ATOM 1320 C CA . GLU A 1 167 ? -28.471 -53.935 -6.964 1.00 23.12 195 GLU A CA 1
ATOM 1321 C C . GLU A 1 167 ? -28.018 -55.279 -6.439 1.00 23.03 195 GLU A C 1
ATOM 1322 O O . GLU A 1 167 ? -28.576 -55.761 -5.447 1.00 22.12 195 GLU A O 1
ATOM 1328 N N . PRO A 1 168 ? -26.994 -55.889 -7.075 1.00 23.75 196 PRO A N 1
ATOM 1329 C CA . PRO A 1 168 ? -26.467 -57.166 -6.563 1.00 26.12 196 PRO A CA 1
ATOM 1330 C C . PRO A 1 168 ? -25.858 -57.021 -5.167 1.00 28.27 196 PRO A C 1
ATOM 1331 O O . PRO A 1 168 ? -25.306 -55.971 -4.873 1.00 24.58 196 PRO A O 1
ATOM 1335 N N . GLU A 1 169 ? -25.957 -58.043 -4.324 1.00 24.89 197 GLU A N 1
ATOM 1336 C CA . GLU A 1 169 ? -25.235 -58.051 -3.055 1.00 30.20 197 GLU A CA 1
ATOM 1337 C C . GLU A 1 169 ? -23.749 -57.701 -3.225 1.00 29.03 197 GLU A C 1
ATOM 1338 O O . GLU A 1 169 ? -23.062 -58.222 -4.119 1.00 23.98 197 GLU A O 1
ATOM 1344 N N . ALA A 1 170 ? -23.276 -56.793 -2.378 1.00 24.03 198 ALA A N 1
ATOM 1345 C CA . ALA A 1 170 ? -21.860 -56.436 -2.319 1.00 25.67 198 ALA A CA 1
ATOM 1346 C C . ALA A 1 170 ? -21.315 -55.919 -3.658 1.00 21.92 198 ALA A C 1
ATOM 1347 O O . ALA A 1 170 ? -20.109 -55.968 -3.923 1.00 25.45 198 ALA A O 1
ATOM 1349 N N . ARG A 1 171 ? -22.207 -55.447 -4.518 1.00 23.49 199 ARG A N 1
ATOM 1350 C CA . ARG A 1 171 ? -21.790 -54.719 -5.720 1.00 24.53 199 ARG A CA 1
ATOM 1351 C C . ARG A 1 171 ? -22.549 -53.384 -5.809 1.00 24.53 199 ARG A C 1
ATOM 1352 O O . ARG A 1 171 ? -23.577 -53.264 -6.494 1.00 23.62 199 ARG A O 1
ATOM 1360 N N . HIS A 1 172 ? -21.994 -52.375 -5.151 1.00 23.32 200 HIS A N 1
ATOM 1361 C CA . HIS A 1 172 ? -22.657 -51.079 -4.969 1.00 24.94 200 HIS A CA 1
ATOM 1362 C C . HIS A 1 172 ? -22.220 -49.984 -5.952 1.00 23.62 200 HIS A C 1
ATOM 1363 O O . HIS A 1 172 ? -21.018 -49.654 -6.062 1.00 17.73 200 HIS A O 1
ATOM 1370 N N . SER A 1 173 ? -23.201 -49.422 -6.663 1.00 19.66 201 SER A N 1
ATOM 1371 C CA . SER A 1 173 ? -22.920 -48.309 -7.559 1.00 19.95 201 SER A CA 1
ATOM 1372 C C . SER A 1 173 ? -22.474 -47.063 -6.756 1.00 21.13 201 SER A C 1
ATOM 1373 O O . SER A 1 173 ? -21.678 -46.269 -7.252 1.00 19.40 201 SER A O 1
ATOM 1376 N N . SER A 1 174 ? -22.978 -46.919 -5.522 1.00 17.31 202 SER A N 1
ATOM 1377 C CA . SER A 1 174 ? -22.701 -45.758 -4.693 1.00 19.08 202 SER A CA 1
ATOM 1378 C C . SER A 1 174 ? -21.199 -45.449 -4.542 1.00 17.97 202 SER A C 1
ATOM 1379 O O . SER A 1 174 ? -20.804 -44.301 -4.317 1.00 20.60 202 SER A O 1
ATOM 1382 N N . THR A 1 175 ? -20.369 -46.466 -4.662 1.00 19.63 203 THR A N 1
ATOM 1383 C CA . THR A 1 175 ? -18.931 -46.310 -4.479 1.00 19.70 203 THR A CA 1
ATOM 1384 C C . THR A 1 175 ? -18.299 -45.468 -5.576 1.00 20.45 203 THR A C 1
ATOM 1385 O O . THR A 1 175 ? -17.319 -44.737 -5.350 1.00 24.79 203 THR A O 1
ATOM 1389 N N . TYR A 1 176 ? -18.896 -45.541 -6.761 1.00 18.70 204 TYR A N 1
ATOM 1390 C CA . TYR A 1 176 ? -18.283 -45.032 -7.965 1.00 19.31 204 TYR A CA 1
ATOM 1391 C C . TYR A 1 176 ? -18.769 -43.639 -8.374 1.00 19.06 204 TYR A C 1
ATOM 1392 O O . TYR A 1 176 ? -18.288 -43.080 -9.361 1.00 19.98 204 TYR A O 1
ATOM 1401 N N . VAL A 1 177 ? -19.690 -43.070 -7.609 1.00 17.64 205 VAL A N 1
ATOM 1402 C CA . VAL A 1 177 ? -20.300 -41.794 -7.971 1.00 17.76 205 VAL A CA 1
ATOM 1403 C C . VAL A 1 177 ? -20.146 -40.794 -6.804 1.00 17.63 205 VAL A C 1
ATOM 1404 O O . VAL A 1 177 ? -20.340 -41.152 -5.658 1.00 17.78 205 VAL A O 1
ATOM 1408 N N . ARG A 1 178 ? -19.804 -39.539 -7.101 1.00 15.60 206 ARG A N 1
ATOM 1409 C CA . ARG A 1 178 ? -19.789 -38.504 -6.066 1.00 16.18 206 ARG A CA 1
ATOM 1410 C C . ARG A 1 178 ? -21.204 -37.993 -5.782 1.00 17.31 206 ARG A C 1
ATOM 1411 O O . ARG A 1 178 ? -21.666 -37.001 -6.358 1.00 17.59 206 ARG A O 1
ATOM 1419 N N . LYS A 1 179 ? -21.869 -38.708 -4.878 1.00 16.03 207 LYS A N 1
ATOM 1420 C CA . LYS A 1 179 ? -23.244 -38.462 -4.466 1.00 17.45 207 LYS A CA 1
ATOM 1421 C C . LYS A 1 179 ? -23.321 -38.837 -2.987 1.00 20.52 207 LYS A C 1
ATOM 1422 O O . LYS A 1 179 ? -22.700 -39.834 -2.575 1.00 19.54 207 LYS A O 1
ATOM 1428 N N . ALA A 1 180 ? -24.052 -38.039 -2.202 1.00 18.43 208 ALA A N 1
ATOM 1429 C CA . ALA A 1 180 ? -24.219 -38.282 -0.753 1.00 14.32 208 ALA A CA 1
ATOM 1430 C C . ALA A 1 180 ? -24.451 -39.749 -0.425 1.00 15.33 208 ALA A C 1
ATOM 1431 O O . ALA A 1 180 ? -25.472 -40.334 -0.826 1.00 18.75 208 ALA A O 1
ATOM 1433 N N . PRO A 1 181 ? -23.486 -40.383 0.270 1.00 16.42 209 PRO A N 1
ATOM 1434 C CA . PRO A 1 181 ? -23.569 -41.824 0.505 1.00 16.70 209 PRO A CA 1
ATOM 1435 C C . PRO A 1 181 ? -24.883 -42.246 1.161 1.00 19.73 209 PRO A C 1
ATOM 1436 O O . PRO A 1 181 ? -25.416 -43.320 0.810 1.00 19.20 209 PRO A O 1
ATOM 1440 N N . TYR A 1 182 ? -25.424 -41.428 2.062 1.00 18.26 210 TYR A N 1
ATOM 1441 C CA . TYR A 1 182 ? -26.633 -41.843 2.781 1.00 18.19 210 TYR A CA 1
ATOM 1442 C C . TYR A 1 182 ? -27.896 -41.923 1.886 1.00 18.48 210 TYR A C 1
ATOM 1443 O O . TYR A 1 182 ? -28.874 -42.566 2.288 1.00 17.38 210 TYR A O 1
ATOM 1452 N N . ASN A 1 183 ? -27.884 -41.294 0.699 1.00 18.43 211 ASN A N 1
ATOM 1453 C CA . ASN A 1 183 ? -28.995 -41.437 -0.238 1.00 19.08 211 ASN A CA 1
ATOM 1454 C C . ASN A 1 183 ? -29.267 -42.911 -0.566 1.00 18.86 211 ASN A C 1
ATOM 1455 O O . ASN A 1 183 ? -30.399 -43.305 -0.856 1.00 18.96 211 ASN A O 1
ATOM 1460 N N . PHE A 1 184 ? -28.220 -43.729 -0.539 1.00 19.07 212 PHE A N 1
ATOM 1461 C CA . PHE A 1 184 ? -28.395 -45.137 -0.916 1.00 16.84 212 PHE A CA 1
ATOM 1462 C C . PHE A 1 184 ? -28.931 -46.007 0.220 1.00 20.22 212 PHE A C 1
ATOM 1463 O O . PHE A 1 184 ? -29.008 -47.214 0.087 1.00 19.66 212 PHE A O 1
ATOM 1471 N N . GLY A 1 185 ? -29.321 -45.360 1.319 1.00 17.75 213 GLY A N 1
ATOM 1472 C CA . GLY A 1 185 ? -29.816 -46.020 2.509 1.00 20.55 213 GLY A CA 1
ATOM 1473 C C . GLY A 1 185 ? -28.707 -46.277 3.512 1.00 23.82 213 GLY A C 1
ATOM 1474 O O . GLY A 1 185 ? -27.571 -46.616 3.156 1.00 23.69 213 GLY A O 1
ATOM 1475 N N . TRP A 1 186 ? -29.041 -46.131 4.785 1.00 20.25 214 TRP A N 1
ATOM 1476 C CA . TRP A 1 186 ? -28.068 -46.366 5.850 1.00 22.59 214 TRP A CA 1
ATOM 1477 C C . TRP A 1 186 ? -28.804 -47.073 6.979 1.00 22.68 214 TRP A C 1
ATOM 1478 O O . TRP A 1 186 ? -30.003 -47.329 6.868 1.00 19.30 214 TRP A O 1
ATOM 1489 N N . ASP A 1 187 ? -28.128 -47.414 8.066 1.00 21.41 215 ASP A N 1
ATOM 1490 C CA . ASP A 1 187 ? -28.853 -48.200 9.073 1.00 21.11 215 ASP A CA 1
ATOM 1491 C C . ASP A 1 187 ? -29.700 -47.368 10.063 1.00 21.28 215 ASP A C 1
ATOM 1492 O O . ASP A 1 187 ? -30.174 -47.903 11.055 1.00 19.48 215 ASP A O 1
ATOM 1497 N N . TRP A 1 188 ? -29.922 -46.086 9.764 1.00 20.88 216 TRP A N 1
ATOM 1498 C CA . TRP A 1 188 ? -30.895 -45.252 10.481 1.00 18.58 216 TRP A CA 1
ATOM 1499 C C . TRP A 1 188 ? -31.748 -44.446 9.504 1.00 17.68 216 TRP A C 1
ATOM 1500 O O . TRP A 1 188 ? -32.410 -43.505 9.911 1.00 17.68 216 TRP A O 1
ATOM 1511 N N . GLY A 1 189 ? -31.709 -44.769 8.206 1.00 18.53 217 GLY A N 1
ATOM 1512 C CA . GLY A 1 189 ? -32.425 -43.943 7.246 1.00 19.36 217 GLY A CA 1
ATOM 1513 C C . GLY A 1 189 ? -32.939 -44.745 6.055 1.00 22.45 217 GLY A C 1
ATOM 1514 O O . GLY A 1 189 ? -32.480 -45.868 5.797 1.00 22.13 217 GLY A O 1
ATOM 1515 N N . PRO A 1 190 ? -33.889 -44.168 5.315 1.00 19.17 218 PRO A N 1
ATOM 1516 C CA . PRO A 1 190 ? -34.458 -44.874 4.164 1.00 21.08 218 PRO A CA 1
ATOM 1517 C C . PRO A 1 190 ? -33.536 -44.765 2.944 1.00 23.73 218 PRO A C 1
ATOM 1518 O O . PRO A 1 190 ? -32.652 -43.891 2.849 1.00 20.02 218 PRO A O 1
ATOM 1522 N N . ARG A 1 191 ? -33.735 -45.678 2.006 1.00 19.20 219 ARG A N 1
ATOM 1523 C CA . ARG A 1 191 ? -33.060 -45.584 0.728 1.00 20.21 219 ARG A CA 1
ATOM 1524 C C . ARG A 1 191 ? -33.825 -44.619 -0.166 1.00 21.24 219 ARG A C 1
ATOM 1525 O O . ARG A 1 191 ? -34.931 -44.933 -0.602 1.00 20.76 219 ARG A O 1
ATOM 1533 N N . MET A 1 192 ? -33.256 -43.431 -0.386 1.00 20.96 220 MET A N 1
ATOM 1534 C CA . MET A 1 192 ? -33.876 -42.416 -1.226 1.00 18.93 220 MET A CA 1
ATOM 1535 C C . MET A 1 192 ? -32.842 -41.890 -2.208 1.00 18.89 220 MET A C 1
ATOM 1536 O O . MET A 1 192 ? -32.173 -40.885 -1.938 1.00 18.62 220 MET A O 1
ATOM 1541 N N . VAL A 1 193 ? -32.712 -42.550 -3.348 1.00 17.92 221 VAL A N 1
ATOM 1542 C CA . VAL A 1 193 ? -31.632 -42.249 -4.273 1.00 17.31 221 VAL A CA 1
ATOM 1543 C C . VAL A 1 193 ? -32.052 -41.044 -5.076 1.00 21.03 221 VAL A C 1
ATOM 1544 O O . VAL A 1 193 ? -32.516 -41.153 -6.217 1.00 18.17 221 VAL A O 1
ATOM 1548 N N . ASN A 1 194 ? -31.934 -39.881 -4.452 1.00 17.28 222 ASN A N 1
ATOM 1549 C CA . ASN A 1 194 ? -32.526 -38.671 -5.029 1.00 17.21 222 ASN A CA 1
ATOM 1550 C C . ASN A 1 194 ? -31.917 -38.307 -6.373 1.00 16.90 222 ASN A C 1
ATOM 1551 O O . ASN A 1 194 ? -30.734 -38.491 -6.573 1.00 20.39 222 ASN A O 1
ATOM 1556 N N . ALA A 1 195 ? -32.753 -37.840 -7.296 1.00 15.75 223 ALA A N 1
ATOM 1557 C CA . ALA A 1 195 ? -32.305 -37.162 -8.500 1.00 16.05 223 ALA A CA 1
ATOM 1558 C C . ALA A 1 195 ? -32.881 -35.753 -8.398 1.00 20.15 223 ALA A C 1
ATOM 1559 O O . ALA A 1 195 ? -34.057 -35.585 -8.065 1.00 20.15 223 ALA A O 1
ATOM 1561 N N . GLY A 1 196 ? -32.071 -34.729 -8.635 1.00 20.19 224 GLY A N 1
ATOM 1562 C CA . GLY A 1 196 ? -32.647 -33.397 -8.635 1.00 18.63 224 GLY A CA 1
ATOM 1563 C C . GLY A 1 196 ? -31.694 -32.265 -8.915 1.00 20.34 224 GLY A C 1
ATOM 1564 O O . GLY A 1 196 ? -30.474 -32.395 -8.753 1.00 22.35 224 GLY A O 1
ATOM 1565 N N . ILE A 1 197 ? -32.259 -31.158 -9.377 1.00 19.16 225 ILE A N 1
ATOM 1566 C CA . ILE A 1 197 ? -31.545 -29.901 -9.402 1.00 18.16 225 ILE A CA 1
ATOM 1567 C C . ILE A 1 197 ? -31.665 -29.408 -7.970 1.00 20.95 225 ILE A C 1
ATOM 1568 O O . ILE A 1 197 ? -32.647 -28.752 -7.601 1.00 19.55 225 ILE A O 1
ATOM 1573 N N . TRP A 1 198 ? -30.698 -29.771 -7.135 1.00 18.02 226 TRP A N 1
ATOM 1574 C CA . TRP A 1 198 ? -30.916 -29.646 -5.703 1.00 18.81 226 TRP A CA 1
ATOM 1575 C C . TRP A 1 198 ? -30.347 -28.364 -5.102 1.00 20.66 226 TRP A C 1
ATOM 1576 O O . TRP A 1 198 ? -30.477 -28.145 -3.896 1.00 18.97 226 TRP A O 1
ATOM 1587 N N . LYS A 1 199 ? -29.731 -27.526 -5.940 1.00 21.76 227 LYS A N 1
ATOM 1588 C CA . LYS A 1 199 ? -29.367 -26.161 -5.554 1.00 22.61 227 LYS A CA 1
ATOM 1589 C C . LYS A 1 199 ? -29.675 -25.166 -6.692 1.00 24.50 227 LYS A C 1
ATOM 1590 O O . LYS A 1 199 ? -30.052 -25.573 -7.791 1.00 22.94 227 LYS A O 1
ATOM 1596 N N . ASP A 1 200 ? -29.483 -23.873 -6.425 1.00 22.92 228 ASP A N 1
ATOM 1597 C CA . ASP A 1 200 ? -29.892 -22.822 -7.361 1.00 23.09 228 ASP A CA 1
ATOM 1598 C C . ASP A 1 200 ? -29.197 -22.886 -8.726 1.00 21.82 228 ASP A C 1
ATOM 1599 O O . ASP A 1 200 ? -28.096 -23.443 -8.893 1.00 21.85 228 ASP A O 1
ATOM 1604 N N . VAL A 1 201 ? -29.881 -22.330 -9.710 1.00 18.11 229 VAL A N 1
ATOM 1605 C CA . VAL A 1 201 ? -29.353 -22.113 -11.056 1.00 15.41 229 VAL A CA 1
ATOM 1606 C C . VAL A 1 201 ? -29.392 -20.605 -11.351 1.00 21.90 229 VAL A C 1
ATOM 1607 O O . VAL A 1 201 ? -30.388 -19.964 -11.052 1.00 20.82 229 VAL A O 1
ATOM 1611 N N . ARG A 1 202 ? -28.337 -20.035 -11.931 1.00 23.15 230 ARG A N 1
ATOM 1612 C CA . ARG A 1 202 ? -28.361 -18.596 -12.237 1.00 21.64 230 ARG A CA 1
ATOM 1613 C C . ARG A 1 202 ? -27.864 -18.319 -13.618 1.00 25.22 230 ARG A C 1
ATOM 1614 O O . ARG A 1 202 ? -26.989 -19.039 -14.122 1.00 23.80 230 ARG A O 1
ATOM 1622 N N . VAL A 1 203 ? -28.403 -17.255 -14.222 1.00 23.42 231 VAL A N 1
ATOM 1623 C CA . VAL A 1 203 ? -27.781 -16.643 -15.380 1.00 21.33 231 VAL A CA 1
ATOM 1624 C C . VAL A 1 203 ? -27.010 -15.418 -14.870 1.00 26.32 231 VAL A C 1
ATOM 1625 O O . VAL A 1 203 ? -27.613 -14.512 -14.278 1.00 26.74 231 VAL A O 1
ATOM 1629 N N . GLU A 1 204 ? -25.687 -15.411 -15.054 1.00 25.97 232 GLU A N 1
ATOM 1630 C CA . GLU A 1 204 ? -24.858 -14.307 -14.573 1.00 24.60 232 GLU A CA 1
ATOM 1631 C C . GLU A 1 204 ? -24.242 -13.603 -15.750 1.00 25.27 232 GLU A C 1
ATOM 1632 O O . GLU A 1 204 ? -23.798 -14.241 -16.696 1.00 26.73 232 GLU A O 1
ATOM 1638 N N . ALA A 1 205 ? -24.214 -12.275 -15.693 1.00 24.31 233 ALA A N 1
ATOM 1639 C CA . ALA A 1 205 ? -23.638 -11.509 -16.790 1.00 27.82 233 ALA A CA 1
ATOM 1640 C C . ALA A 1 205 ? -22.757 -10.423 -16.195 1.00 26.77 233 ALA A C 1
ATOM 1641 O O . ALA A 1 205 ? -23.077 -9.854 -15.151 1.00 29.06 233 ALA A O 1
ATOM 1643 N N . TRP A 1 206 ? -21.615 -10.183 -16.827 1.00 26.01 234 TRP A N 1
ATOM 1644 C CA . TRP A 1 206 ? -20.656 -9.218 -16.313 1.00 27.57 234 TRP A CA 1
ATOM 1645 C C . TRP A 1 206 ? -19.787 -8.702 -17.442 1.00 28.01 234 TRP A C 1
ATOM 1646 O O . TRP A 1 206 ? -19.842 -9.215 -18.581 1.00 26.49 234 TRP A O 1
ATOM 1657 N N . ASP A 1 207 ? -18.986 -7.687 -17.136 1.00 29.19 235 ASP A N 1
ATOM 1658 C CA . ASP A 1 207 ? -18.198 -7.033 -18.181 1.00 31.80 235 ASP A CA 1
ATOM 1659 C C . ASP A 1 207 ? -16.686 -7.097 -17.937 1.00 32.26 235 ASP A C 1
ATOM 1660 O O . ASP A 1 207 ? -16.028 -8.046 -18.360 1.00 28.58 235 ASP A O 1
ATOM 1665 N N . ALA A 1 208 ? -16.134 -6.084 -17.275 1.00 29.19 236 ALA A N 1
ATOM 1666 C CA . ALA A 1 208 ? -14.701 -6.019 -17.066 1.00 33.51 236 ALA A CA 1
ATOM 1667 C C . ALA A 1 208 ? -14.209 -7.104 -16.098 1.00 30.24 236 ALA A C 1
ATOM 1668 O O . ALA A 1 208 ? -13.274 -7.843 -16.404 1.00 30.46 236 ALA A O 1
ATOM 1670 N N . VAL A 1 209 ? -14.866 -7.192 -14.948 1.00 28.07 237 VAL A N 1
ATOM 1671 C CA . VAL A 1 209 ? -14.385 -7.956 -13.805 1.00 29.39 237 VAL A CA 1
ATOM 1672 C C . VAL A 1 209 ? -15.515 -8.719 -13.108 1.00 31.17 237 VAL A C 1
ATOM 1673 O O . VAL A 1 209 ? -16.630 -8.202 -12.984 1.00 30.95 237 VAL A O 1
ATOM 1677 N N . ARG A 1 210 ? -15.230 -9.943 -12.660 1.00 25.56 238 ARG A N 1
ATOM 1678 C CA . ARG A 1 210 ? -16.174 -10.736 -11.868 1.00 24.06 238 ARG A CA 1
ATOM 1679 C C . ARG A 1 210 ? -15.504 -11.020 -10.531 1.00 27.69 238 ARG A C 1
ATOM 1680 O O . ARG A 1 210 ? -14.373 -11.516 -10.492 1.00 26.51 238 ARG A O 1
ATOM 1688 N N . VAL A 1 211 ? -16.178 -10.701 -9.435 1.00 28.16 239 VAL A N 1
ATOM 1689 C CA . VAL A 1 211 ? -15.616 -10.949 -8.110 1.00 30.31 239 VAL A CA 1
ATOM 1690 C C . VAL A 1 211 ? -15.907 -12.395 -7.749 1.00 30.83 239 VAL A C 1
ATOM 1691 O O . VAL A 1 211 ? -17.063 -12.769 -7.591 1.00 33.18 239 VAL A O 1
ATOM 1695 N N . ASP A 1 212 ? -14.866 -13.211 -7.646 1.00 31.94 240 ASP A N 1
ATOM 1696 C CA . ASP A 1 212 ? -15.093 -14.618 -7.353 1.00 30.89 240 ASP A CA 1
ATOM 1697 C C . ASP A 1 212 ? -15.044 -14.953 -5.883 1.00 34.13 240 ASP A C 1
ATOM 1698 O O . ASP A 1 212 ? -15.708 -15.885 -5.442 1.00 33.43 240 ASP A O 1
ATOM 1703 N N . GLY A 1 213 ? -14.274 -14.203 -5.111 1.00 29.27 241 GLY A N 1
ATOM 1704 C CA . GLY A 1 213 ? -14.242 -14.454 -3.687 1.00 28.46 241 GLY A CA 1
ATOM 1705 C C . GLY A 1 213 ? -13.529 -13.417 -2.851 1.00 31.30 241 GLY A C 1
ATOM 1706 O O . GLY A 1 213 ? -12.748 -12.617 -3.361 1.00 26.38 241 GLY A O 1
ATOM 1707 N N . LEU A 1 214 ? -13.835 -13.466 -1.556 1.00 30.30 242 LEU A N 1
ATOM 1708 C CA . LEU A 1 214 ? -13.149 -12.732 -0.508 1.00 32.36 242 LEU A CA 1
ATOM 1709 C C . LEU A 1 214 ? -12.798 -13.735 0.591 1.00 31.04 242 LEU A C 1
ATOM 1710 O O . LEU A 1 214 ? -13.671 -14.458 1.107 1.00 30.26 242 LEU A O 1
ATOM 1715 N N . HIS A 1 215 ? -11.521 -13.817 0.926 1.00 23.74 243 HIS A N 1
ATOM 1716 C CA . HIS A 1 215 ? -11.108 -14.719 1.980 1.00 24.69 243 HIS A CA 1
ATOM 1717 C C . HIS A 1 215 ? -10.257 -13.955 2.963 1.00 24.43 243 HIS A C 1
ATOM 1718 O O . HIS A 1 215 ? -9.297 -13.316 2.562 1.00 24.18 243 HIS A O 1
ATOM 1725 N N . ILE A 1 216 ? -10.601 -14.026 4.241 1.00 19.70 244 ILE A N 1
ATOM 1726 C CA . ILE A 1 216 ? -9.774 -13.401 5.266 1.00 22.31 244 ILE A CA 1
ATOM 1727 C C . ILE A 1 216 ? -8.816 -14.456 5.807 1.00 21.38 244 ILE A C 1
ATOM 1728 O O . ILE A 1 216 ? -9.196 -15.283 6.655 1.00 25.14 244 ILE A O 1
ATOM 1733 N N . ALA A 1 217 ? -7.592 -14.458 5.288 1.00 21.64 245 ALA A N 1
ATOM 1734 C CA . ALA A 1 217 ? -6.631 -15.489 5.651 1.00 21.42 245 ALA A CA 1
ATOM 1735 C C . ALA A 1 217 ? -5.989 -15.167 6.996 1.00 22.57 245 ALA A C 1
ATOM 1736 O O . ALA A 1 217 ? -5.312 -14.146 7.144 1.00 23.20 245 ALA A O 1
ATOM 1738 N N . GLN A 1 218 ? -6.228 -16.002 8.004 1.00 21.15 246 GLN A N 1
ATOM 1739 C CA . GLN A 1 218 ? -5.660 -15.724 9.332 1.00 21.85 246 GLN A CA 1
ATOM 1740 C C . GLN A 1 218 ? -4.257 -16.285 9.359 1.00 25.07 246 GLN A C 1
ATOM 1741 O O . GLN A 1 218 ? -4.073 -17.496 9.256 1.00 25.46 246 GLN A O 1
ATOM 1747 N N . GLN A 1 219 ? -3.273 -15.391 9.433 1.00 21.86 247 GLN A N 1
ATOM 1748 C CA . GLN A 1 219 ? -1.868 -15.765 9.439 1.00 26.00 247 GLN A CA 1
ATOM 1749 C C . GLN A 1 219 ? -1.348 -16.076 10.839 1.00 24.94 247 GLN A C 1
ATOM 1750 O O . GLN A 1 219 ? -0.573 -17.007 11.016 1.00 25.70 247 GLN A O 1
ATOM 1756 N N . ARG A 1 220 ? -1.743 -15.279 11.823 1.00 22.74 248 ARG A N 1
ATOM 1757 C CA . ARG A 1 220 ? -1.436 -15.560 13.231 1.00 25.18 248 ARG A CA 1
ATOM 1758 C C . ARG A 1 220 ? -2.415 -14.832 14.130 1.00 23.99 248 ARG A C 1
ATOM 1759 O O . ARG A 1 220 ? -2.781 -13.688 13.863 1.00 26.16 248 ARG A O 1
ATOM 1767 N N . VAL A 1 221 ? -2.850 -15.495 15.197 1.00 24.43 249 VAL A N 1
ATOM 1768 C CA . VAL A 1 221 ? -3.832 -14.900 16.090 1.00 23.24 249 VAL A CA 1
ATOM 1769 C C . VAL A 1 221 ? -3.478 -15.241 17.515 1.00 28.24 249 VAL A C 1
ATOM 1770 O O . VAL A 1 221 ? -3.343 -16.415 17.883 1.00 29.71 249 VAL A O 1
ATOM 1774 N N . ASP A 1 222 ? -3.329 -14.220 18.335 1.00 25.16 250 ASP A N 1
ATOM 1775 C CA . ASP A 1 222 ? -3.085 -14.465 19.750 1.00 27.34 250 ASP A CA 1
ATOM 1776 C C . ASP A 1 222 ? -3.646 -13.272 20.512 1.00 26.09 250 ASP A C 1
ATOM 1777 O O . ASP A 1 222 ? -4.269 -12.407 19.910 1.00 24.82 250 ASP A O 1
ATOM 1782 N N . ALA A 1 223 ? -3.463 -13.239 21.829 1.00 25.81 251 ALA A N 1
ATOM 1783 C CA . ALA A 1 223 ? -4.081 -12.197 22.642 1.00 26.56 251 ALA A CA 1
ATOM 1784 C C . ALA A 1 223 ? -3.622 -10.799 22.219 1.00 28.19 251 ALA A C 1
ATOM 1785 O O . ALA A 1 223 ? -4.412 -9.835 22.214 1.00 27.71 251 ALA A O 1
ATOM 1787 N N . HIS A 1 224 ? -2.350 -10.716 21.834 1.00 31.19 252 HIS A N 1
ATOM 1788 C CA . HIS A 1 224 ? -1.686 -9.437 21.554 1.00 32.56 252 HIS A CA 1
ATOM 1789 C C . HIS A 1 224 ? -2.077 -8.874 20.182 1.00 32.83 252 HIS A C 1
ATOM 1790 O O . HIS A 1 224 ? -2.266 -7.671 20.029 1.00 28.68 252 HIS A O 1
ATOM 1797 N N . SER A 1 225 ? -2.209 -9.743 19.175 1.00 28.76 253 SER A N 1
ATOM 1798 C CA . SER A 1 225 ? -2.550 -9.262 17.834 1.00 26.04 253 SER A CA 1
ATOM 1799 C C . SER A 1 225 ? -3.113 -10.363 16.933 1.00 26.38 253 SER A C 1
ATOM 1800 O O . SER A 1 225 ? -2.820 -11.549 17.142 1.00 24.91 253 SER A O 1
ATOM 1803 N N . ALA A 1 226 ? -3.901 -9.963 15.935 1.00 23.45 254 ALA A N 1
ATOM 1804 C CA . ALA A 1 226 ? -4.199 -10.844 14.819 1.00 23.65 254 ALA A CA 1
ATOM 1805 C C . ALA A 1 226 ? -3.690 -10.226 13.527 1.00 26.07 254 ALA A C 1
ATOM 1806 O O . ALA A 1 226 ? -4.039 -9.086 13.195 1.00 28.95 254 ALA A O 1
ATOM 1808 N N . GLN A 1 227 ? -2.838 -10.962 12.810 1.00 24.26 255 GLN A N 1
ATOM 1809 C CA . GLN A 1 227 ? -2.416 -10.556 11.480 1.00 23.39 255 GLN A CA 1
ATOM 1810 C C . GLN A 1 227 ? -3.169 -11.362 10.440 1.00 26.75 255 GLN A C 1
ATOM 1811 O O . GLN A 1 227 ? -3.054 -12.599 10.386 1.00 24.46 255 GLN A O 1
ATOM 1817 N N . VAL A 1 228 ? -3.951 -10.667 9.623 1.00 24.36 256 VAL A N 1
ATOM 1818 C CA . VAL A 1 228 ? -4.699 -11.325 8.562 1.00 23.44 256 VAL A CA 1
ATOM 1819 C C . VAL A 1 228 ? -4.379 -10.696 7.212 1.00 29.63 256 VAL A C 1
ATOM 1820 O O . VAL A 1 228 ? -3.642 -9.699 7.108 1.00 27.29 256 VAL A O 1
ATOM 1824 N N . GLN A 1 229 ? -4.912 -11.305 6.169 1.00 24.24 257 GLN A N 1
ATOM 1825 C CA . GLN A 1 229 ? -4.723 -10.805 4.833 1.00 24.52 257 GLN A CA 1
ATOM 1826 C C . GLN A 1 229 ? -6.026 -10.974 4.079 1.00 28.10 257 GLN A C 1
ATOM 1827 O O . GLN A 1 229 ? -6.440 -12.111 3.838 1.00 25.46 257 GLN A O 1
ATOM 1833 N N . ALA A 1 230 ? -6.716 -9.874 3.747 1.00 24.25 258 ALA A N 1
ATOM 1834 C CA . ALA A 1 230 ? -7.933 -10.018 2.953 1.00 26.68 258 ALA A CA 1
ATOM 1835 C C . ALA A 1 230 ? -7.517 -10.344 1.524 1.00 27.38 258 ALA A C 1
ATOM 1836 O O . ALA A 1 230 ? -6.716 -9.625 0.939 1.00 26.57 258 ALA A O 1
ATOM 1838 N N . GLN A 1 231 ? -8.035 -11.438 0.969 1.00 23.46 259 GLN A N 1
ATOM 1839 C CA . GLN A 1 231 ? -7.635 -11.844 -0.383 1.00 24.91 259 GLN A CA 1
ATOM 1840 C C . GLN A 1 231 ? -8.819 -11.822 -1.315 1.00 29.34 259 GLN A C 1
ATOM 1841 O O . GLN A 1 231 ? -9.787 -12.566 -1.112 1.00 27.86 259 GLN A O 1
ATOM 1847 N N . LEU A 1 232 ? -8.745 -10.972 -2.333 1.00 26.92 260 LEU A N 1
ATOM 1848 C CA . LEU A 1 232 ? -9.812 -10.854 -3.317 1.00 29.74 260 LEU A CA 1
ATOM 1849 C C . LEU A 1 232 ? -9.430 -11.631 -4.562 1.00 31.58 260 LEU A C 1
ATOM 1850 O O . LEU A 1 232 ? -8.358 -11.386 -5.115 1.00 28.72 260 LEU A O 1
ATOM 1855 N N . ASP A 1 233 ? -10.276 -12.581 -4.976 1.00 28.93 261 ASP A N 1
ATOM 1856 C CA . ASP A 1 233 ? -10.105 -13.283 -6.250 1.00 30.62 261 ASP A CA 1
ATOM 1857 C C . ASP A 1 233 ? -10.933 -12.586 -7.312 1.00 29.57 261 ASP A C 1
ATOM 1858 O O . ASP A 1 233 ? -12.157 -12.504 -7.180 1.00 31.88 261 ASP A O 1
ATOM 1863 N N . LEU A 1 234 ? -10.266 -12.101 -8.352 1.00 27.95 262 LEU A N 1
ATOM 1864 C CA . LEU A 1 234 ? -10.933 -11.401 -9.439 1.00 28.56 262 LEU A CA 1
ATOM 1865 C C . LEU A 1 234 ? -10.712 -12.092 -10.754 1.00 27.88 262 LEU A C 1
ATOM 1866 O O . LEU A 1 234 ? -9.576 -12.344 -11.166 1.00 27.91 262 LEU A O 1
ATOM 1871 N N . GLN A 1 235 ? -11.807 -12.389 -11.424 1.00 26.49 263 GLN A N 1
ATOM 1872 C CA . GLN A 1 235 ? -11.718 -12.864 -12.790 1.00 29.48 263 GLN A CA 1
ATOM 1873 C C . GLN A 1 235 ? -11.907 -11.672 -13.729 1.00 31.14 263 GLN A C 1
ATOM 1874 O O . GLN A 1 235 ? -12.856 -10.882 -13.586 1.00 28.67 263 GLN A O 1
ATOM 1880 N N . ALA A 1 236 ? -10.985 -11.525 -14.677 1.00 27.99 264 ALA A N 1
ATOM 1881 C CA . ALA A 1 236 ? -11.033 -10.402 -15.607 1.00 30.09 264 ALA A CA 1
ATOM 1882 C C . ALA A 1 236 ? -11.080 -10.889 -17.054 1.00 31.20 264 ALA A C 1
ATOM 1883 O O . ALA A 1 236 ? -10.456 -11.894 -17.407 1.00 25.33 264 ALA A O 1
ATOM 1885 N N . GLY A 1 237 ? -11.836 -10.183 -17.886 1.00 28.50 265 GLY A N 1
ATOM 1886 C CA . GLY A 1 237 ? -11.862 -10.502 -19.300 1.00 30.08 265 GLY A CA 1
ATOM 1887 C C . GLY A 1 237 ? -10.883 -9.641 -20.085 1.00 31.66 265 GLY A C 1
ATOM 1888 O O . GLY A 1 237 ? -10.571 -9.939 -21.238 1.00 35.90 265 GLY A O 1
ATOM 1889 N N . ARG A 1 238 ? -10.393 -8.571 -19.457 1.00 31.22 266 ARG A N 1
ATOM 1890 C CA . ARG A 1 238 ? -9.428 -7.679 -20.095 1.00 31.52 266 ARG A CA 1
ATOM 1891 C C . ARG A 1 238 ? -8.599 -6.935 -19.069 1.00 34.65 266 ARG A C 1
ATOM 1892 O O . ARG A 1 238 ? -9.024 -6.746 -17.922 1.00 30.75 266 ARG A O 1
ATOM 1900 N N . SER A 1 239 ? -7.420 -6.492 -19.509 1.00 32.09 267 SER A N 1
ATOM 1901 C CA . SER A 1 239 ? -6.446 -5.853 -18.644 1.00 33.61 267 SER A CA 1
ATOM 1902 C C . SER A 1 239 ? -6.913 -4.453 -18.257 1.00 31.05 267 SER A C 1
ATOM 1903 O O . SER A 1 239 ? -7.470 -3.750 -19.081 1.00 32.01 267 SER A O 1
ATOM 1906 N N . GLY A 1 240 ? -6.723 -4.051 -17.005 1.00 29.83 268 GLY A N 1
ATOM 1907 C CA . GLY A 1 240 ? -7.138 -2.714 -16.601 1.00 30.16 268 GLY A CA 1
ATOM 1908 C C . GLY A 1 240 ? -7.017 -2.451 -15.116 1.00 29.92 268 GLY A C 1
ATOM 1909 O O . GLY A 1 240 ? -6.882 -3.400 -14.325 1.00 31.01 268 GLY A O 1
ATOM 1910 N N . PRO A 1 241 ? -7.087 -1.167 -14.716 1.00 28.20 269 PRO A N 1
ATOM 1911 C CA . PRO A 1 241 ? -7.016 -0.801 -13.294 1.00 30.89 269 PRO A CA 1
ATOM 1912 C C . PRO A 1 241 ? -8.220 -1.281 -12.462 1.00 32.65 269 PRO A C 1
ATOM 1913 O O . PRO A 1 241 ? -9.360 -1.369 -12.956 1.00 32.53 269 PRO A O 1
ATOM 1917 N N . VAL A 1 242 ? -7.953 -1.630 -11.208 1.00 28.87 270 VAL A N 1
ATOM 1918 C CA . VAL A 1 242 ? -9.020 -1.796 -10.235 1.00 26.30 270 VAL A CA 1
ATOM 1919 C C . VAL A 1 242 ? -8.595 -1.126 -8.937 1.00 27.75 270 VAL A C 1
ATOM 1920 O O . VAL A 1 242 ? -7.400 -0.959 -8.671 1.00 28.65 270 VAL A O 1
ATOM 1924 N N . GLN A 1 243 ? -9.572 -0.751 -8.120 1.00 25.81 271 GLN A N 1
ATOM 1925 C CA . GLN A 1 243 ? -9.256 -0.320 -6.785 1.00 31.58 271 GLN A CA 1
ATOM 1926 C C . GLN A 1 243 ? -10.118 -1.075 -5.803 1.00 29.06 271 GLN A C 1
ATOM 1927 O O . GLN A 1 243 ? -11.339 -1.136 -5.943 1.00 28.13 271 GLN A O 1
ATOM 1933 N N . VAL A 1 244 ? -9.459 -1.636 -4.798 1.00 29.17 272 VAL A N 1
ATOM 1934 C CA . VAL A 1 244 ? -10.124 -2.335 -3.724 1.00 25.89 272 VAL A CA 1
ATOM 1935 C C . VAL A 1 244 ? -10.112 -1.474 -2.473 1.00 28.83 272 VAL A C 1
ATOM 1936 O O . VAL A 1 244 ? -9.079 -0.966 -2.064 1.00 32.68 272 VAL A O 1
ATOM 1940 N N . THR A 1 245 ? -11.270 -1.315 -1.861 1.00 27.52 273 THR A N 1
ATOM 1941 C CA . THR A 1 245 ? -11.319 -0.682 -0.569 1.00 28.77 273 THR A CA 1
ATOM 1942 C C . THR A 1 245 ? -11.880 -1.693 0.413 1.00 31.52 273 THR A C 1
ATOM 1943 O O . THR A 1 245 ? -12.662 -2.565 0.028 1.00 31.15 273 THR A O 1
ATOM 1947 N N . LEU A 1 246 ? -11.454 -1.578 1.668 1.00 28.05 274 LEU A N 1
ATOM 1948 C CA . LEU A 1 246 ? -11.753 -2.574 2.696 1.00 29.92 274 LEU A CA 1
ATOM 1949 C C . LEU A 1 246 ? -12.059 -1.889 4.025 1.00 33.19 274 LEU A C 1
ATOM 1950 O O . LEU A 1 246 ? -11.190 -1.220 4.617 1.00 30.02 274 LEU A O 1
ATOM 1955 N N . ASP A 1 247 ? -13.307 -2.021 4.469 1.00 30.40 275 ASP A N 1
ATOM 1956 C CA . ASP A 1 247 ? -13.695 -1.584 5.798 1.00 29.32 275 ASP A CA 1
ATOM 1957 C C . ASP A 1 247 ? -13.651 -2.767 6.763 1.00 29.98 275 ASP A C 1
ATOM 1958 O O . ASP A 1 247 ? -14.175 -3.815 6.456 1.00 27.71 275 ASP A O 1
ATOM 1963 N N . VAL A 1 248 ? -13.047 -2.589 7.928 1.00 28.40 276 VAL A N 1
ATOM 1964 C CA . VAL A 1 248 ? -13.120 -3.601 8.973 1.00 30.72 276 VAL A CA 1
ATOM 1965 C C . VAL A 1 248 ? -13.936 -3.077 10.153 1.00 32.33 276 VAL A C 1
ATOM 1966 O O . VAL A 1 248 ? -13.612 -2.032 10.727 1.00 33.52 276 VAL A O 1
ATOM 1970 N N . LEU A 1 249 ? -14.994 -3.813 10.495 1.00 28.15 277 LEU A N 1
ATOM 1971 C CA . LEU A 1 249 ? -15.876 -3.490 11.615 1.00 29.46 277 LEU A CA 1
ATOM 1972 C C . LEU A 1 249 ? -15.710 -4.491 12.747 1.00 31.59 277 LEU A C 1
ATOM 1973 O O . LEU A 1 249 ? -15.679 -5.715 12.504 1.00 28.43 277 LEU A O 1
ATOM 1978 N N . GLY A 1 250 ? -15.645 -3.987 13.980 1.00 29.69 278 GLY A N 1
ATOM 1979 C CA . GLY A 1 250 ? -15.491 -4.837 15.158 1.00 29.65 278 GLY A CA 1
ATOM 1980 C C . GLY A 1 250 ? -16.779 -5.544 15.558 1.00 28.79 278 GLY A C 1
ATOM 1981 O O . GLY A 1 250 ? -17.813 -5.338 14.924 1.00 28.08 278 GLY A O 1
ATOM 1982 N N . PRO A 1 251 ? -16.723 -6.391 16.604 1.00 29.05 279 PRO A N 1
ATOM 1983 C CA . PRO A 1 251 ? -17.917 -7.093 17.083 1.00 29.66 279 PRO A CA 1
ATOM 1984 C C . PRO A 1 251 ? -19.069 -6.140 17.404 1.00 34.26 279 PRO A C 1
ATOM 1985 O O . PRO A 1 251 ? -20.226 -6.493 17.195 1.00 33.73 279 PRO A O 1
ATOM 1989 N N . ASP A 1 252 ? -18.730 -4.940 17.865 1.00 35.45 280 ASP A N 1
ATOM 1990 C CA . ASP A 1 252 ? -19.720 -3.959 18.292 1.00 39.34 280 ASP A CA 1
ATOM 1991 C C . ASP A 1 252 ? -20.240 -3.114 17.131 1.00 43.40 280 ASP A C 1
ATOM 1992 O O . ASP A 1 252 ? -21.085 -2.238 17.327 1.00 45.93 280 ASP A O 1
ATOM 1997 N N . GLY A 1 253 ? -19.748 -3.382 15.923 1.00 37.07 281 GLY A N 1
ATOM 1998 C CA . GLY A 1 253 ? -20.193 -2.659 14.747 1.00 37.83 281 GLY A CA 1
ATOM 1999 C C . GLY A 1 253 ? -19.394 -1.407 14.411 1.00 39.74 281 GLY A C 1
ATOM 2000 O O . GLY A 1 253 ? -19.571 -0.819 13.335 1.00 39.76 281 GLY A O 1
ATOM 2001 N N . GLN A 1 254 ? -18.513 -0.994 15.315 1.00 38.33 282 GLN A N 1
ATOM 2002 C CA . GLN A 1 254 ? -17.709 0.210 15.091 1.00 40.55 282 GLN A CA 1
ATOM 2003 C C . GLN A 1 254 ? -16.565 -0.061 14.129 1.00 42.94 282 GLN A C 1
ATOM 2004 O O . GLN A 1 254 ? -16.037 -1.186 14.068 1.00 37.55 282 GLN A O 1
ATOM 2010 N N . LYS A 1 255 ? -16.173 0.966 13.380 1.00 37.10 283 LYS A N 1
ATOM 2011 C CA . LYS A 1 255 ? -15.084 0.807 12.441 1.00 37.25 283 LYS A CA 1
ATOM 2012 C C . LYS A 1 255 ? -13.796 0.649 13.232 1.00 39.00 283 LYS A C 1
ATOM 2013 O O . LYS A 1 255 ? -13.567 1.359 14.219 1.00 39.82 283 LYS A O 1
ATOM 2019 N N . VAL A 1 256 ? -12.969 -0.311 12.834 1.00 28.90 284 VAL A N 1
ATOM 2020 C CA . VAL A 1 256 ? -11.654 -0.449 13.447 1.00 30.50 284 VAL A CA 1
ATOM 2021 C C . VAL A 1 256 ? -10.586 -0.121 12.418 1.00 33.72 284 VAL A C 1
ATOM 2022 O O . VAL A 1 256 ? -9.465 0.251 12.762 1.00 34.10 284 VAL A O 1
ATOM 2026 N N . GLY A 1 257 ? -10.934 -0.231 11.146 1.00 31.84 285 GLY A N 1
ATOM 2027 C CA . GLY A 1 257 ? -9.942 0.013 10.120 1.00 37.03 285 GLY A CA 1
ATOM 2028 C C . GLY A 1 257 ? -10.523 0.257 8.750 1.00 31.78 285 GLY A C 1
ATOM 2029 O O . GLY A 1 257 ? -11.657 -0.117 8.457 1.00 33.30 285 GLY A O 1
ATOM 2030 N N . GLN A 1 258 ? -9.731 0.900 7.905 1.00 30.99 286 GLN A N 1
ATOM 2031 C CA . GLN A 1 258 ? -10.096 1.071 6.521 1.00 34.30 286 GLN A CA 1
ATOM 2032 C C . GLN A 1 258 ? -8.841 1.104 5.667 1.00 32.38 286 GLN A C 1
ATOM 2033 O O . GLN A 1 258 ? -7.856 1.747 6.029 1.00 34.38 286 GLN A O 1
ATOM 2039 N N . PHE A 1 259 ? -8.890 0.415 4.534 1.00 29.68 287 PHE A N 1
ATOM 2040 C CA . PHE A 1 259 ? -7.695 0.144 3.736 1.00 28.89 287 PHE A CA 1
ATOM 2041 C C . PHE A 1 259 ? -8.037 0.306 2.263 1.00 28.34 287 PHE A C 1
ATOM 2042 O O . PHE A 1 259 ? -9.193 0.147 1.870 1.00 31.08 287 PHE A O 1
ATOM 2050 N N . THR A 1 260 ? -7.033 0.634 1.455 1.00 27.36 288 THR A N 1
ATOM 2051 C CA . THR A 1 260 ? -7.194 0.779 0.014 1.00 28.10 288 THR A CA 1
ATOM 2052 C C . THR A 1 260 ? -6.008 0.126 -0.692 1.00 29.89 288 THR A C 1
ATOM 2053 O O . THR A 1 260 ? -4.870 0.247 -0.241 1.00 32.50 288 THR A O 1
ATOM 2057 N N . GLN A 1 261 ? -6.258 -0.560 -1.796 1.00 27.95 289 GLN A N 1
ATOM 2058 C CA . GLN A 1 261 ? -5.151 -1.085 -2.590 1.00 33.33 289 GLN A CA 1
ATOM 2059 C C . GLN A 1 261 ? -5.490 -0.973 -4.065 1.00 30.69 289 GLN A C 1
ATOM 2060 O O . GLN A 1 261 ? -6.583 -1.360 -4.483 1.00 29.69 289 GLN A O 1
ATOM 2066 N N . ASP A 1 262 ? -4.573 -0.418 -4.849 1.00 28.47 290 ASP A N 1
ATOM 2067 C CA 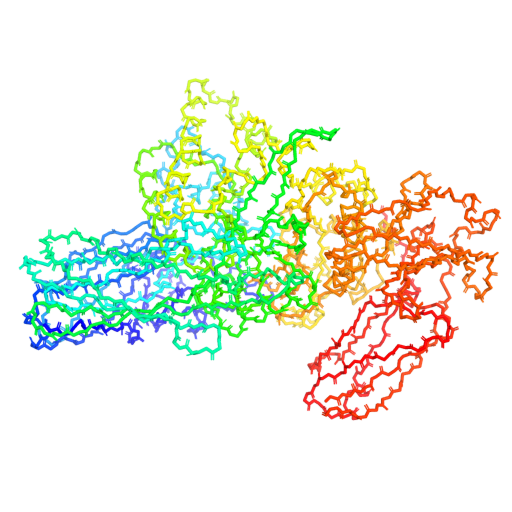. ASP A 1 262 ? -4.752 -0.363 -6.300 1.00 27.28 290 ASP A CA 1
ATOM 2068 C C . ASP A 1 262 ? -4.049 -1.540 -6.974 1.00 29.20 290 ASP A C 1
ATOM 2069 O O . ASP A 1 262 ? -3.028 -2.022 -6.476 1.00 27.09 290 ASP A O 1
ATOM 2074 N N . ALA A 1 263 ? -4.568 -1.982 -8.115 1.00 27.45 291 ALA A N 1
ATOM 2075 C CA . ALA A 1 263 ? -3.874 -3.017 -8.888 1.00 29.46 291 ALA A CA 1
ATOM 2076 C C . ALA A 1 263 ? -4.276 -2.955 -10.337 1.00 31.01 291 ALA A C 1
ATOM 2077 O O . ALA A 1 263 ? -5.249 -2.284 -10.692 1.00 33.37 291 ALA A O 1
ATOM 2079 N N . VAL A 1 264 ? -3.523 -3.636 -11.188 1.00 28.02 292 VAL A N 1
ATOM 2080 C CA . VAL A 1 264 ? -3.942 -3.810 -12.579 1.00 26.14 292 VAL A CA 1
ATOM 2081 C C . VAL A 1 264 ? -4.226 -5.285 -12.779 1.00 30.65 292 VAL A C 1
ATOM 2082 O O . VAL A 1 264 ? -3.385 -6.114 -12.437 1.00 30.28 292 VAL A O 1
ATOM 2086 N N . VAL A 1 265 ? -5.411 -5.620 -13.283 1.00 26.55 293 VAL A N 1
ATOM 2087 C CA . VAL A 1 265 ? -5.768 -7.032 -13.458 1.00 28.74 293 VAL A CA 1
ATOM 2088 C C . VAL A 1 265 ? -5.556 -7.391 -14.903 1.00 29.70 293 VAL A C 1
ATOM 2089 O O . VAL A 1 265 ? -5.568 -6.516 -15.759 1.00 27.02 293 VAL A O 1
ATOM 2093 N N . ASP A 1 266 ? -5.311 -8.673 -15.167 1.00 27.19 294 ASP A N 1
ATOM 2094 C CA . ASP A 1 266 ? -5.041 -9.145 -16.523 1.00 27.54 294 ASP A CA 1
ATOM 2095 C C . ASP A 1 266 ? -6.037 -10.253 -16.852 1.00 26.53 294 ASP A C 1
ATOM 2096 O O . ASP A 1 266 ? -6.645 -10.799 -15.939 1.00 27.22 294 ASP A O 1
ATOM 2101 N N . PRO A 1 267 ? -6.233 -10.566 -18.147 1.00 27.35 295 PRO A N 1
ATOM 2102 C CA . PRO A 1 267 ? -7.237 -11.581 -18.486 1.00 26.01 295 PRO A CA 1
ATOM 2103 C C . PRO A 1 267 ? -7.057 -12.870 -17.684 1.00 28.24 295 PRO A C 1
ATOM 2104 O O . PRO A 1 267 ? -5.936 -13.364 -17.565 1.00 25.16 295 PRO A O 1
ATOM 2108 N N . GLY A 1 268 ? -8.143 -13.360 -17.103 1.00 25.86 296 GLY A N 1
ATOM 2109 C CA . GLY A 1 268 ? -8.106 -14.563 -16.280 1.00 30.09 296 GLY A CA 1
ATOM 2110 C C . GLY A 1 268 ? -8.084 -14.285 -14.785 1.00 25.80 296 GLY A C 1
ATOM 2111 O O . GLY A 1 268 ? -8.736 -13.348 -14.311 1.00 27.51 296 GLY A O 1
ATOM 2112 N N . GLN A 1 269 ? -7.322 -15.079 -14.037 1.00 24.18 297 GLN A N 1
ATOM 2113 C CA . GLN A 1 269 ? -7.360 -15.011 -12.565 1.00 25.97 297 GLN A CA 1
ATOM 2114 C C . GLN A 1 269 ? -6.400 -13.990 -11.952 1.00 24.39 297 GLN A C 1
ATOM 2115 O O . GLN A 1 269 ? -5.234 -13.884 -12.343 1.00 26.51 297 GLN A O 1
ATOM 2121 N N . ASN A 1 270 ? -6.882 -13.251 -10.965 1.00 25.02 298 ASN A N 1
ATOM 2122 C CA . ASN A 1 270 ? -6.064 -12.235 -10.297 1.00 27.15 298 ASN A CA 1
ATOM 2123 C C . ASN A 1 270 ? -6.334 -12.297 -8.819 1.00 28.36 298 ASN A C 1
ATOM 2124 O O . ASN A 1 270 ? -7.467 -12.579 -8.399 1.00 29.95 298 ASN A O 1
ATOM 2129 N N . ARG A 1 271 ? -5.319 -12.044 -8.006 1.00 27.54 299 ARG A N 1
ATOM 2130 C CA . ARG A 1 271 ? -5.626 -11.889 -6.600 1.00 31.24 299 ARG A CA 1
ATOM 2131 C C . ARG A 1 271 ? -5.087 -10.590 -6.035 1.00 26.51 299 ARG A C 1
ATOM 2132 O O . ARG A 1 271 ? -3.927 -10.258 -6.198 1.00 28.47 299 ARG A O 1
ATOM 2140 N N . VAL A 1 272 ? -5.952 -9.860 -5.355 1.00 25.27 300 VAL A N 1
ATOM 2141 C CA . VAL A 1 272 ? -5.503 -8.655 -4.679 1.00 23.50 300 VAL A CA 1
ATOM 2142 C C . VAL A 1 272 ? -5.539 -8.888 -3.174 1.00 28.90 300 VAL A C 1
ATOM 2143 O O . VAL A 1 272 ? -6.589 -9.239 -2.610 1.00 26.54 300 VAL A O 1
ATOM 2147 N N . ASP A 1 273 ? -4.385 -8.711 -2.525 1.00 26.70 301 ASP A N 1
ATOM 2148 C CA . ASP A 1 273 ? -4.272 -8.943 -1.086 1.00 28.87 301 ASP A CA 1
ATOM 2149 C C . ASP A 1 273 ? -4.125 -7.653 -0.269 1.00 33.82 301 ASP A C 1
ATOM 2150 O O . ASP A 1 273 ? -3.349 -6.778 -0.632 1.00 32.91 301 ASP A O 1
ATOM 2155 N N . LEU A 1 274 ? -4.875 -7.538 0.830 1.00 26.55 302 LEU A N 1
ATOM 2156 C CA . LEU A 1 274 ? -4.722 -6.407 1.735 1.00 25.87 302 LEU A CA 1
ATOM 2157 C C . LEU A 1 274 ? -4.351 -6.867 3.152 1.00 29.74 302 LEU A C 1
ATOM 2158 O O . LEU A 1 274 ? -5.137 -7.549 3.825 1.00 26.13 302 LEU A O 1
ATOM 2163 N N . ALA A 1 275 ? -3.141 -6.525 3.598 1.00 26.98 303 ALA A N 1
ATOM 2164 C CA . ALA A 1 275 ? -2.709 -6.905 4.934 1.00 28.54 303 ALA A CA 1
ATOM 2165 C C . ALA A 1 275 ? -3.432 -6.071 6.011 1.00 29.69 303 ALA A C 1
ATOM 2166 O O . ALA A 1 275 ? -3.584 -4.849 5.912 1.00 26.87 303 ALA A O 1
ATOM 2168 N N . VAL A 1 276 ? -3.878 -6.749 7.052 1.00 24.38 304 VAL A N 1
ATOM 2169 C CA . VAL A 1 276 ? -4.593 -6.093 8.137 1.00 26.45 304 VAL A CA 1
ATOM 2170 C C . VAL A 1 276 ? -4.108 -6.626 9.479 1.00 29.88 304 VAL A C 1
ATOM 2171 O O . VAL A 1 276 ? -4.092 -7.847 9.697 1.00 26.25 304 VAL A O 1
ATOM 2175 N N . ARG A 1 277 ? -3.728 -5.732 10.394 1.00 25.75 305 ARG A N 1
ATOM 2176 C CA . ARG A 1 277 ? -3.372 -6.178 11.730 1.00 25.11 305 ARG A CA 1
ATOM 2177 C C . ARG A 1 277 ? -4.355 -5.595 12.718 1.00 27.92 305 ARG A C 1
ATOM 2178 O O . ARG A 1 277 ? -4.669 -4.408 12.672 1.00 30.16 305 ARG A O 1
ATOM 2186 N N . ILE A 1 278 ? -4.850 -6.441 13.610 1.00 25.67 306 ILE A N 1
ATOM 2187 C CA . ILE A 1 278 ? -5.760 -6.007 14.666 1.00 24.57 306 ILE A CA 1
ATOM 2188 C C . ILE A 1 278 ? -5.076 -6.207 15.999 1.00 30.29 306 ILE A C 1
ATOM 2189 O O . ILE A 1 278 ? -4.766 -7.345 16.384 1.00 28.17 306 ILE A O 1
ATOM 2194 N N . ALA A 1 279 ? -4.797 -5.101 16.699 1.00 29.51 307 ALA A N 1
ATOM 2195 C CA . ALA A 1 279 ? -4.205 -5.198 18.034 1.00 28.66 307 ALA A CA 1
ATOM 2196 C C . ALA A 1 279 ? -5.245 -5.669 19.026 1.00 24.10 307 ALA A C 1
ATOM 2197 O O . ALA A 1 279 ? -6.414 -5.325 18.894 1.00 29.02 307 ALA A O 1
ATOM 2199 N N . ASN A 1 280 ? -4.801 -6.413 20.037 1.00 27.96 308 ASN A N 1
ATOM 2200 C CA . ASN A 1 280 ? -5.675 -6.902 21.097 1.00 29.89 308 ASN A CA 1
ATOM 2201 C C . ASN A 1 280 ? -7.002 -7.377 20.547 1.00 29.44 308 ASN A C 1
ATOM 2202 O O . ASN A 1 280 ? -8.053 -6.861 20.925 1.00 25.81 308 ASN A O 1
ATOM 2207 N N . PRO A 1 281 ? -6.961 -8.345 19.619 1.00 26.73 309 PRO A N 1
ATOM 2208 C CA . PRO A 1 281 ? -8.227 -8.698 18.962 1.00 26.63 309 PRO A CA 1
ATOM 2209 C C . PRO A 1 281 ? -9.255 -9.278 19.928 1.00 26.56 309 PRO A C 1
ATOM 2210 O O . PRO A 1 281 ? -8.887 -9.897 20.938 1.00 26.85 309 PRO A O 1
ATOM 2214 N N . LYS A 1 282 ? -10.529 -9.056 19.620 1.00 24.80 310 LYS A N 1
ATOM 2215 C CA . LYS A 1 282 ? -11.604 -9.735 20.324 1.00 23.09 310 LYS A CA 1
ATOM 2216 C C . LYS A 1 282 ? -11.859 -11.073 19.634 1.00 23.12 310 LYS A C 1
ATOM 2217 O O . LYS A 1 282 ? -12.535 -11.130 18.619 1.00 25.17 310 LYS A O 1
ATOM 2223 N N . ARG A 1 283 ? -11.309 -12.139 20.202 1.00 26.35 311 ARG A N 1
ATOM 2224 C CA . ARG A 1 283 ? -11.220 -13.403 19.481 1.00 24.40 311 ARG A CA 1
ATOM 2225 C C . ARG A 1 283 ? -12.515 -14.228 19.610 1.00 24.74 311 ARG A C 1
ATOM 2226 O O . ARG A 1 283 ? -13.314 -14.012 20.506 1.00 18.53 311 ARG A O 1
ATOM 2234 N N . TRP A 1 284 ? -12.718 -15.145 18.668 1.00 23.56 312 TRP A N 1
ATOM 2235 C CA . TRP A 1 284 ? -13.863 -16.050 18.674 1.00 23.29 312 TRP A CA 1
ATOM 2236 C C . TRP A 1 284 ? -13.515 -17.280 19.522 1.00 22.77 312 TRP A C 1
ATOM 2237 O O . TRP A 1 284 ? -12.458 -17.900 19.326 1.00 22.94 312 TRP A O 1
ATOM 2248 N N . PHE A 1 285 ? -14.393 -17.617 20.467 1.00 20.62 313 PHE A N 1
ATOM 2249 C CA . PHE A 1 285 ? -14.227 -18.797 21.319 1.00 22.10 313 PHE A CA 1
ATOM 2250 C C . PHE A 1 285 ? -15.410 -19.759 21.151 1.00 19.86 313 PHE A C 1
ATOM 2251 O O . PHE A 1 285 ? -16.511 -19.320 20.857 1.00 21.77 313 PHE A O 1
ATOM 2259 N N . PRO A 1 286 ? -15.179 -21.069 21.340 1.00 19.70 314 PRO A N 1
ATOM 2260 C CA . PRO A 1 286 ? -16.359 -21.940 21.318 1.00 21.54 314 PRO A CA 1
ATOM 2261 C C . PRO A 1 286 ? -17.257 -21.726 22.539 1.00 22.89 314 PRO A C 1
ATOM 2262 O O . PRO A 1 286 ? -16.840 -21.067 23.514 1.00 22.76 314 PRO A O 1
ATOM 2266 N N . ALA A 1 287 ? -18.460 -22.306 22.489 1.00 21.41 315 ALA A N 1
ATOM 2267 C CA . ALA A 1 287 ? -19.386 -22.242 23.603 1.00 23.70 315 ALA A CA 1
ATOM 2268 C C . ALA A 1 287 ? -18.715 -22.753 24.869 1.00 23.55 315 ALA A C 1
ATOM 2269 O O . ALA A 1 287 ? -18.083 -23.836 24.884 1.00 21.61 315 ALA A O 1
ATOM 2271 N N . GLY A 1 288 ? -18.809 -21.936 25.917 1.00 24.30 316 GLY A N 1
ATOM 2272 C CA . GLY A 1 288 ? -18.313 -22.300 27.236 1.00 24.42 316 GLY A CA 1
ATOM 2273 C C . GLY A 1 288 ? -16.926 -21.755 27.523 1.00 25.80 316 GLY A C 1
ATOM 2274 O O . GLY A 1 288 ? -16.396 -21.925 28.633 1.00 23.95 316 GLY A O 1
ATOM 2275 N N . TYR A 1 289 ? -16.329 -21.102 26.533 1.00 24.00 317 TYR A N 1
ATOM 2276 C CA . TYR A 1 289 ? -14.963 -20.585 26.693 1.00 24.90 317 TYR A CA 1
ATOM 2277 C C . TYR A 1 289 ? -14.836 -19.109 26.366 1.00 24.29 317 TYR A C 1
ATOM 2278 O O . TYR A 1 289 ? -13.726 -18.585 26.193 1.00 25.29 317 TYR A O 1
ATOM 2287 N N . GLY A 1 290 ? -15.970 -18.430 26.341 1.00 26.10 318 GLY A N 1
ATOM 2288 C CA . GLY A 1 290 ? -15.976 -16.995 26.136 1.00 27.89 318 GLY A CA 1
ATOM 2289 C C . GLY A 1 290 ? -16.992 -16.598 25.098 1.00 26.20 318 GLY A C 1
ATOM 2290 O O . GLY A 1 290 ? -17.903 -17.370 24.808 1.00 26.15 318 GLY A O 1
ATOM 2291 N N . ALA A 1 291 ? -16.820 -15.405 24.524 1.00 25.11 319 ALA A N 1
ATOM 2292 C CA . ALA A 1 291 ? -17.732 -14.884 23.506 1.00 24.10 319 ALA A CA 1
ATOM 2293 C C . ALA A 1 291 ? -17.444 -15.409 22.109 1.00 24.28 319 ALA A C 1
ATOM 2294 O O . ALA A 1 291 ? -16.304 -15.702 21.766 1.00 22.97 319 ALA A O 1
ATOM 2296 N N . GLN A 1 292 ? -18.485 -15.478 21.287 1.00 24.61 320 GLN A N 1
ATOM 2297 C CA . GLN A 1 292 ? -18.307 -15.804 19.882 1.00 26.71 320 GLN A CA 1
ATOM 2298 C C . GLN A 1 292 ? -18.123 -14.517 19.064 1.00 24.09 320 GLN A C 1
ATOM 2299 O O . GLN A 1 292 ? -18.830 -14.298 18.082 1.00 24.74 320 GLN A O 1
ATOM 2305 N N . ASP A 1 293 ? -17.161 -13.678 19.465 1.00 24.74 321 ASP A N 1
ATOM 2306 C CA . ASP A 1 293 ? -16.970 -12.367 18.828 1.00 24.28 321 ASP A CA 1
ATOM 2307 C C . ASP A 1 293 ? -16.552 -12.533 17.391 1.00 26.58 321 ASP A C 1
ATOM 2308 O O . ASP A 1 293 ? -15.694 -13.375 17.089 1.00 22.26 321 ASP A O 1
ATOM 2313 N N . ARG A 1 294 ? -17.150 -11.737 16.515 1.00 23.19 322 ARG A N 1
ATOM 2314 C CA . ARG A 1 294 ? -16.800 -11.760 15.090 1.00 24.69 322 ARG A CA 1
ATOM 2315 C C . ARG A 1 294 ? -16.590 -10.351 14.523 1.00 27.95 322 ARG A C 1
ATOM 2316 O O . ARG A 1 294 ? -17.312 -9.440 14.887 1.00 27.90 322 ARG A O 1
ATOM 2324 N N . TYR A 1 295 ? -15.624 -10.206 13.617 1.00 29.32 323 TYR A N 1
ATOM 2325 C CA . TYR A 1 295 ? -15.411 -8.971 12.842 1.00 28.82 323 TYR A CA 1
ATOM 2326 C C . TYR A 1 295 ? -16.095 -9.071 11.488 1.00 29.29 323 TYR A C 1
ATOM 2327 O O . TYR A 1 295 ? -16.305 -10.171 10.989 1.00 29.15 323 TYR A O 1
ATOM 2336 N N . THR A 1 296 ? -16.464 -7.930 10.898 1.00 25.17 324 THR A N 1
ATOM 2337 C CA . THR A 1 296 ? -16.992 -7.918 9.542 1.00 25.97 324 THR A CA 1
ATOM 2338 C C . THR A 1 296 ? -15.986 -7.233 8.602 1.00 28.05 324 THR A C 1
ATOM 2339 O O . THR A 1 296 ? -15.548 -6.102 8.877 1.00 28.06 324 THR A O 1
ATOM 2343 N N . PHE A 1 297 ? -15.603 -7.931 7.528 1.00 27.87 325 PHE A N 1
ATOM 2344 C CA . PHE A 1 297 ? -14.706 -7.401 6.497 1.00 26.58 325 PHE A CA 1
ATOM 2345 C C . PHE A 1 297 ? -15.519 -7.060 5.248 1.00 30.76 325 PHE A C 1
ATOM 2346 O O . PHE A 1 297 ? -16.096 -7.942 4.597 1.00 29.97 325 PHE A O 1
ATOM 2354 N N . VAL A 1 298 ? -15.605 -5.770 4.932 1.00 27.71 326 VAL A N 1
ATOM 2355 C CA . VAL A 1 298 ? -16.421 -5.321 3.809 1.00 29.05 326 VAL A CA 1
ATOM 2356 C C . VAL A 1 298 ? -15.533 -4.806 2.692 1.00 31.00 326 VAL A C 1
ATOM 2357 O O . VAL A 1 298 ? -14.844 -3.796 2.871 1.00 31.02 326 VAL A O 1
ATOM 2361 N N . ALA A 1 299 ? -15.523 -5.506 1.561 1.00 29.84 327 ALA A N 1
ATOM 2362 C CA . ALA A 1 299 ? -14.688 -5.097 0.438 1.00 31.57 327 ALA A CA 1
ATOM 2363 C C . ALA A 1 299 ? -15.531 -4.541 -0.677 1.00 31.61 327 ALA A C 1
ATOM 2364 O O . ALA A 1 299 ? -16.663 -4.967 -0.904 1.00 30.37 327 ALA A O 1
ATOM 2366 N N . SER A 1 300 ? -14.965 -3.567 -1.367 1.00 34.11 328 SER A N 1
ATOM 2367 C CA . SER A 1 300 ? -15.588 -3.021 -2.554 1.00 30.89 328 SER A CA 1
ATOM 2368 C C . SER A 1 300 ? -14.514 -2.950 -3.627 1.00 31.47 328 SER A C 1
ATOM 2369 O O . SER A 1 300 ? -13.375 -2.548 -3.351 1.00 26.59 328 SER A O 1
ATOM 2372 N N . VAL A 1 301 ? -14.862 -3.387 -4.830 1.00 25.83 329 VAL A N 1
ATOM 2373 C CA . VAL A 1 301 ? -13.917 -3.368 -5.935 1.00 29.51 329 VAL A CA 1
ATOM 2374 C C . VAL A 1 301 ? -14.471 -2.508 -7.053 1.00 32.85 329 VAL A C 1
ATOM 2375 O O . VAL A 1 301 ? -15.574 -2.744 -7.565 1.00 31.17 329 VAL A O 1
ATOM 2379 N N . ARG A 1 302 ? -13.697 -1.488 -7.400 1.00 27.00 330 ARG A N 1
ATOM 2380 C CA . ARG A 1 302 ? -14.048 -0.548 -8.453 1.00 35.03 330 ARG A CA 1
ATOM 2381 C C . ARG A 1 302 ? -13.309 -0.976 -9.712 1.00 30.78 330 ARG A C 1
ATOM 2382 O O . ARG A 1 302 ? -12.079 -0.956 -9.727 1.00 32.51 330 ARG A O 1
ATOM 2390 N N . ASP A 1 303 ? -14.028 -1.397 -10.748 1.00 37.28 331 ASP A N 1
ATOM 2391 C CA . ASP A 1 303 ? -13.342 -1.886 -11.947 1.00 40.98 331 ASP A CA 1
ATOM 2392 C C . ASP A 1 303 ? -13.003 -0.725 -12.875 1.00 41.62 331 ASP A C 1
ATOM 2393 O O . ASP A 1 303 ? -13.219 0.436 -12.531 1.00 39.41 331 ASP A O 1
ATOM 2398 N N . ALA A 1 304 ? -12.481 -1.051 -14.050 1.00 37.87 332 ALA A N 1
ATOM 2399 C CA . ALA A 1 304 ? -11.971 -0.033 -14.958 1.00 45.66 332 ALA A CA 1
ATOM 2400 C C . ALA A 1 304 ? -13.078 0.894 -15.485 1.00 47.49 332 ALA A C 1
ATOM 2401 O O . ALA A 1 304 ? -12.797 2.017 -15.908 1.00 44.78 332 ALA A O 1
ATOM 2403 N N . ASP A 1 305 ? -14.324 0.418 -15.466 1.00 45.15 333 ASP A N 1
ATOM 2404 C CA . ASP A 1 305 ? -15.449 1.198 -15.985 1.00 44.12 333 ASP A CA 1
ATOM 2405 C C . ASP A 1 305 ? -16.143 2.004 -14.886 1.00 48.29 333 ASP A C 1
ATOM 2406 O O . ASP A 1 305 ? -17.236 2.517 -15.092 1.00 49.00 333 ASP A O 1
ATOM 2411 N N . GLY A 1 306 ? -15.513 2.098 -13.717 1.00 48.70 334 GLY A N 1
ATOM 2412 C CA . GLY A 1 306 ? -16.023 2.918 -12.629 1.00 44.20 334 GLY A CA 1
ATOM 2413 C C . GLY A 1 306 ? -17.063 2.266 -11.738 1.00 47.92 334 GLY A C 1
ATOM 2414 O O . GLY A 1 306 ? -17.409 2.795 -10.678 1.00 44.05 334 GLY A O 1
ATOM 2415 N N . ASP A 1 307 ? -17.567 1.110 -12.154 1.00 49.08 335 ASP A N 1
ATOM 2416 C CA . ASP A 1 307 ? -18.602 0.439 -11.384 1.00 48.06 335 ASP A CA 1
ATOM 2417 C C . ASP A 1 307 ? -17.997 -0.275 -10.173 1.00 47.48 335 ASP A C 1
ATOM 2418 O O . ASP A 1 307 ? -16.881 -0.790 -10.241 1.00 45.38 335 ASP A O 1
ATOM 2423 N N . SER A 1 308 ? -18.722 -0.274 -9.060 1.00 43.62 336 SER A N 1
ATOM 2424 C CA . SER A 1 308 ? -18.247 -0.931 -7.851 1.00 45.43 336 SER A CA 1
ATOM 2425 C C . SER A 1 308 ? -19.095 -2.141 -7.506 1.00 46.71 336 SER A C 1
ATOM 2426 O O . SER A 1 308 ? -20.277 -2.220 -7.850 1.00 48.40 336 SER A O 1
ATOM 2429 N N . GLN A 1 309 ? -18.467 -3.087 -6.821 1.00 40.15 337 GLN A N 1
ATOM 2430 C CA . GLN A 1 309 ? -19.102 -4.342 -6.466 1.00 39.82 337 GLN A CA 1
ATOM 2431 C C . GLN A 1 309 ? -18.647 -4.646 -5.043 1.00 38.15 337 GLN A C 1
ATOM 2432 O O . GLN A 1 309 ? -17.457 -4.619 -4.749 1.00 36.18 337 GLN A O 1
ATOM 2438 N N . GLN A 1 310 ? -19.599 -4.877 -4.151 1.00 38.07 338 GLN A N 1
ATOM 2439 C CA . GLN A 1 310 ? -19.286 -5.152 -2.757 1.00 38.31 338 GLN A CA 1
ATOM 2440 C C . GLN A 1 310 ? -19.261 -6.668 -2.480 1.00 38.37 338 GLN A C 1
ATOM 2441 O O . GLN A 1 310 ? -19.919 -7.441 -3.168 1.00 37.55 338 GLN A O 1
ATOM 2447 N N . ILE A 1 311 ? -18.464 -7.089 -1.503 1.00 35.60 339 ILE A N 1
ATOM 2448 C CA . ILE A 1 311 ? -18.517 -8.458 -0.996 1.00 32.86 339 ILE A CA 1
ATOM 2449 C C . ILE A 1 311 ? -18.081 -8.416 0.462 1.00 32.98 339 ILE A C 1
ATOM 2450 O O . ILE A 1 311 ? -17.139 -7.702 0.810 1.00 29.93 339 ILE A O 1
ATOM 2455 N N . LYS A 1 312 ? -18.816 -9.128 1.315 1.00 32.69 340 LYS A N 1
ATOM 2456 C CA . LYS A 1 312 ? -18.566 -9.146 2.756 1.00 33.80 340 LYS A CA 1
ATOM 2457 C C . LYS A 1 312 ? -18.215 -10.537 3.245 1.00 33.35 340 LYS A C 1
ATOM 2458 O O . LYS A 1 312 ? -18.684 -11.521 2.687 1.00 32.22 340 LYS A O 1
ATOM 2464 N N . ARG A 1 313 ? -17.406 -10.602 4.304 1.00 32.03 341 ARG A N 1
ATOM 2465 C CA . ARG A 1 313 ? -17.180 -11.842 5.037 1.00 33.01 341 ARG A CA 1
ATOM 2466 C C . ARG A 1 313 ? -17.229 -11.533 6.514 1.00 32.61 341 ARG A C 1
ATOM 2467 O O . ARG A 1 313 ? -16.620 -10.562 6.984 1.00 30.97 341 ARG A O 1
ATOM 2475 N N . VAL A 1 314 ? -17.957 -12.356 7.248 1.00 29.53 342 VAL A N 1
ATOM 2476 C CA . VAL A 1 314 ? -17.968 -12.286 8.703 1.00 29.11 342 VAL A CA 1
ATOM 2477 C C . VAL A 1 314 ? -16.921 -13.277 9.225 1.00 34.50 342 VAL A C 1
ATOM 2478 O O . VAL A 1 314 ? -16.925 -14.461 8.861 1.00 37.47 342 VAL A O 1
ATOM 2482 N N . THR A 1 315 ? -16.010 -12.771 10.051 1.00 30.42 343 THR A N 1
ATOM 2483 C CA . THR A 1 315 ? -14.805 -13.492 10.461 1.00 29.42 343 THR A CA 1
ATOM 2484 C C . THR A 1 315 ? -14.797 -13.693 11.963 1.00 30.61 343 THR A C 1
ATOM 2485 O O . THR A 1 315 ? -15.107 -12.766 12.703 1.00 29.84 343 THR A O 1
ATOM 2489 N N . GLY A 1 316 ? -14.416 -14.883 12.415 1.00 21.00 344 GLY A N 1
ATOM 2490 C CA . GLY A 1 316 ? -14.088 -15.069 13.808 1.00 22.26 344 GLY A CA 1
ATOM 2491 C C . GLY A 1 316 ? -12.602 -15.329 13.924 1.00 24.73 344 GLY A C 1
ATOM 2492 O O . GLY A 1 316 ? -12.113 -16.328 13.406 1.00 22.00 344 GLY A O 1
ATOM 2493 N N . LEU A 1 317 ? -11.882 -14.426 14.597 1.00 22.93 345 LEU A N 1
ATOM 2494 C CA . LEU A 1 317 ? -10.435 -14.551 14.766 1.00 22.80 345 LEU A CA 1
ATOM 2495 C C . LEU A 1 317 ? -10.112 -15.566 15.853 1.00 24.16 345 LEU A C 1
ATOM 2496 O O . LEU A 1 317 ? -10.485 -15.412 17.037 1.00 21.35 345 LEU A O 1
ATOM 2501 N N . ARG A 1 318 ? -9.408 -16.616 15.457 1.00 21.94 346 ARG A N 1
ATOM 2502 C CA . ARG A 1 318 ? -8.936 -17.558 16.445 1.00 24.36 346 ARG A CA 1
ATOM 2503 C C . ARG A 1 318 ? -7.874 -18.480 15.912 1.00 21.72 346 ARG A C 1
ATOM 2504 O O . ARG A 1 318 ? -7.820 -18.757 14.717 1.00 22.59 346 ARG A O 1
ATOM 2512 N N . SER A 1 319 ? -7.056 -18.984 16.822 1.00 20.19 347 SER A N 1
ATOM 2513 C CA . SER A 1 319 ? -6.026 -19.935 16.453 1.00 23.73 347 SER A CA 1
ATOM 2514 C C . SER A 1 319 ? -6.551 -21.332 16.716 1.00 21.12 347 SER A C 1
ATOM 2515 O O . SER A 1 319 ? -7.335 -21.537 17.647 1.00 19.43 347 SER A O 1
ATOM 2518 N N . VAL A 1 320 ? -6.147 -22.278 15.865 1.00 22.72 348 VAL A N 1
ATOM 2519 C CA . VAL A 1 320 ? -6.572 -23.668 15.979 1.00 22.95 348 VAL A CA 1
ATOM 2520 C C . VAL A 1 320 ? -5.351 -24.570 15.906 1.00 20.40 348 VAL A C 1
ATOM 2521 O O . VAL A 1 320 ? -4.557 -24.475 14.968 1.00 19.99 348 VAL A O 1
ATOM 2525 N N . GLU A 1 321 ? -5.188 -25.430 16.904 1.00 21.55 349 GLU A N 1
ATOM 2526 C CA . GLU A 1 321 ? -4.093 -26.384 16.887 1.00 24.96 349 GLU A CA 1
ATOM 2527 C C . GLU A 1 321 ? -4.623 -27.776 17.194 1.00 21.81 349 GLU A C 1
ATOM 2528 O O . GLU A 1 321 ? -5.351 -27.947 18.155 1.00 21.54 349 GLU A O 1
ATOM 2534 N N . LEU A 1 322 ? -4.260 -28.761 16.374 1.00 21.01 350 LEU A N 1
ATOM 2535 C CA . LEU A 1 322 ? -4.504 -30.150 16.731 1.00 20.52 350 LEU A CA 1
ATOM 2536 C C . LEU A 1 322 ? -3.221 -30.641 17.379 1.00 22.70 350 LEU A C 1
ATOM 2537 O O . LEU A 1 322 ? -2.236 -30.959 16.694 1.00 19.94 350 LEU A O 1
ATOM 2542 N N . ARG A 1 323 ? -3.232 -30.678 18.711 1.00 23.23 351 ARG A N 1
ATOM 2543 C CA . ARG A 1 323 ? -2.019 -31.002 19.458 1.00 23.34 351 ARG A CA 1
ATOM 2544 C C . ARG A 1 323 ? -1.885 -32.493 19.682 1.00 22.36 351 ARG A C 1
ATOM 2545 O O . ARG A 1 323 ? -2.813 -33.159 20.169 1.00 22.90 351 ARG A O 1
ATOM 2553 N N . ARG A 1 324 ? -0.746 -33.031 19.268 1.00 19.78 352 ARG A N 1
ATOM 2554 C CA . ARG A 1 324 ? -0.473 -34.456 19.403 1.00 22.99 352 ARG A CA 1
ATOM 2555 C C . ARG A 1 324 ? 0.926 -34.621 19.949 1.00 24.55 352 ARG A C 1
ATOM 2556 O O . ARG A 1 324 ? 1.883 -34.630 19.191 1.00 21.68 352 ARG A O 1
ATOM 2564 N N . GLU A 1 325 ? 1.037 -34.733 21.265 1.00 24.59 353 GLU A N 1
ATOM 2565 C CA . GLU A 1 325 ? 2.350 -34.808 21.897 1.00 27.62 353 GLU A CA 1
ATOM 2566 C C . GLU A 1 325 ? 2.463 -36.089 22.712 1.00 25.68 353 GLU A C 1
ATOM 2567 O O . GLU A 1 325 ? 1.471 -36.581 23.241 1.00 22.67 353 GLU A O 1
ATOM 2573 N N . LYS A 1 326 ? 3.672 -36.642 22.783 1.00 26.59 354 LYS A N 1
ATOM 2574 C CA . LYS A 1 326 ? 3.872 -37.899 23.493 1.00 27.45 354 LYS A CA 1
ATOM 2575 C C . LYS A 1 326 ? 3.760 -37.662 24.999 1.00 25.22 354 LYS A C 1
ATOM 2576 O O . LYS A 1 326 ? 4.262 -36.671 25.540 1.00 26.82 354 LYS A O 1
ATOM 2582 N N . ASP A 1 327 ? 3.065 -38.575 25.658 1.00 23.56 355 ASP A N 1
ATOM 2583 C CA . ASP A 1 327 ? 2.867 -38.488 27.099 1.00 25.53 355 ASP A CA 1
ATOM 2584 C C . ASP A 1 327 ? 2.678 -39.907 27.621 1.00 21.92 355 ASP A C 1
ATOM 2585 O O . ASP A 1 327 ? 2.874 -40.878 26.883 1.00 21.63 355 ASP A O 1
ATOM 2590 N N . ARG A 1 328 ? 2.283 -40.049 28.877 1.00 27.16 356 ARG A N 1
ATOM 2591 C CA . ARG A 1 328 ? 2.268 -41.383 29.478 1.00 25.29 356 ARG A CA 1
ATOM 2592 C C . ARG A 1 328 ? 1.122 -42.268 28.968 1.00 25.80 356 ARG A C 1
ATOM 2593 O O . ARG A 1 328 ? 1.034 -43.452 29.324 1.00 27.42 356 ARG A O 1
ATOM 2601 N N . PHE A 1 329 ? 0.241 -41.707 28.146 1.00 25.12 357 PHE A N 1
ATOM 2602 C CA . PHE A 1 329 ? -0.885 -42.472 27.602 1.00 25.06 357 PHE A CA 1
ATOM 2603 C C . PHE A 1 329 ? -0.695 -42.770 26.106 1.00 25.85 357 PHE A C 1
ATOM 2604 O O . PHE A 1 329 ? -1.593 -43.302 25.456 1.00 22.69 357 PHE A O 1
ATOM 2612 N N . GLY A 1 330 ? 0.476 -42.426 25.565 1.00 25.73 358 GLY A N 1
ATOM 2613 C CA . GLY A 1 330 ? 0.758 -42.639 24.155 1.00 22.57 358 GLY A CA 1
ATOM 2614 C C . GLY A 1 330 ? 1.025 -41.323 23.460 1.00 26.17 358 GLY A C 1
ATOM 2615 O O . GLY A 1 330 ? 2.030 -40.677 23.755 1.00 26.46 358 GLY A O 1
ATOM 2616 N N . LYS A 1 331 ? 0.145 -40.939 22.526 1.00 21.98 359 LYS A N 1
ATOM 2617 C CA . LYS A 1 331 ? 0.257 -39.634 21.869 1.00 22.39 359 LYS A CA 1
ATOM 2618 C C . LYS A 1 331 ? -1.092 -38.938 21.925 1.00 21.09 359 LYS A C 1
ATOM 2619 O O . LYS A 1 331 ? -2.109 -39.493 21.501 1.00 20.91 359 LYS A O 1
ATOM 2625 N N . SER A 1 332 ? -1.109 -37.723 22.442 1.00 22.27 360 SER A N 1
ATOM 2626 C CA . SER A 1 332 ? -2.368 -37.003 22.643 1.00 23.08 360 SER A CA 1
ATOM 2627 C C . SER A 1 332 ? -3.105 -36.618 21.353 1.00 22.80 360 SER A C 1
ATOM 2628 O O . SER A 1 332 ? -2.523 -36.564 20.275 1.00 21.42 360 SER A O 1
ATOM 2631 N N . MET A 1 333 ? -4.398 -36.358 21.474 1.00 19.71 361 MET A N 1
ATOM 2632 C CA . MET A 1 333 ? -5.171 -35.789 20.358 1.00 20.30 361 MET A CA 1
ATOM 2633 C C . MET A 1 333 ? -6.144 -34.746 20.902 1.00 20.85 361 MET A C 1
ATOM 2634 O O . MET A 1 333 ? -7.232 -35.070 21.377 1.00 19.90 361 MET A O 1
ATOM 2639 N N . GLU A 1 334 ? -5.764 -33.487 20.811 1.00 21.83 362 GLU A N 1
ATOM 2640 C CA . GLU A 1 334 ? -6.557 -32.442 21.438 1.00 23.62 362 GLU A CA 1
ATOM 2641 C C . GLU A 1 334 ? -6.744 -31.231 20.538 1.00 22.66 362 GLU A C 1
ATOM 2642 O O . GLU A 1 334 ? -5.814 -30.792 19.861 1.00 23.41 362 GLU A O 1
ATOM 2648 N N . ILE A 1 335 ? -7.974 -30.724 20.541 1.00 20.08 363 ILE A N 1
ATOM 2649 C CA . ILE A 1 335 ? -8.354 -29.496 19.858 1.00 24.38 363 ILE A CA 1
ATOM 2650 C C . ILE A 1 335 ? -7.988 -28.351 20.779 1.00 21.06 363 ILE A C 1
ATOM 2651 O O . ILE A 1 335 ? -8.449 -28.302 21.923 1.00 22.45 363 ILE A O 1
ATOM 2656 N N . VAL A 1 336 ? -7.124 -27.467 20.308 1.00 24.75 364 VAL A N 1
ATOM 2657 C CA . VAL A 1 336 ? -6.640 -26.356 21.133 1.00 20.69 364 VAL A CA 1
ATOM 2658 C C . VAL A 1 336 ? -7.033 -25.082 20.414 1.00 21.29 364 VAL A C 1
ATOM 2659 O O . VAL A 1 336 ? -6.564 -24.832 19.292 1.00 20.10 364 VAL A O 1
ATOM 2663 N N . ILE A 1 337 ? -7.915 -24.297 21.039 1.00 18.72 365 ILE A N 1
ATOM 2664 C CA . ILE A 1 337 ? -8.480 -23.099 20.423 1.00 17.23 365 ILE A CA 1
ATOM 2665 C C . ILE A 1 337 ? -7.998 -21.886 21.212 1.00 21.82 365 ILE A C 1
ATOM 2666 O O . ILE A 1 337 ? -8.174 -21.842 22.416 1.00 21.67 365 ILE A O 1
ATOM 2671 N N . ASN A 1 338 ? -7.377 -20.924 20.536 1.00 20.79 366 ASN A N 1
ATOM 2672 C CA . ASN A 1 338 ? -6.801 -19.762 21.233 1.00 22.11 366 ASN A CA 1
ATOM 2673 C C . ASN A 1 338 ? -5.936 -20.183 22.412 1.00 22.87 366 ASN A C 1
ATOM 2674 O O . ASN A 1 338 ? -5.985 -19.554 23.470 1.00 22.18 366 ASN A O 1
ATOM 2679 N N . GLY A 1 339 ? -5.193 -21.283 22.238 1.00 20.85 367 GLY A N 1
ATOM 2680 C CA . GLY A 1 339 ? -4.272 -21.773 23.249 1.00 22.51 367 GLY A CA 1
ATOM 2681 C C . GLY A 1 339 ? -4.898 -22.579 24.372 1.00 22.74 367 GLY A C 1
ATOM 2682 O O . GLY A 1 339 ? -4.194 -23.054 25.258 1.00 25.45 367 GLY A O 1
ATOM 2683 N N . ILE A 1 340 ? -6.219 -22.741 24.335 1.00 24.56 368 ILE A N 1
ATOM 2684 C CA . ILE A 1 340 ? -6.937 -23.503 25.365 1.00 23.09 368 ILE A CA 1
ATOM 2685 C C . ILE A 1 340 ? -7.267 -24.914 24.887 1.00 24.31 368 ILE A C 1
ATOM 2686 O O . ILE A 1 340 ? -8.025 -25.088 23.913 1.00 21.02 368 ILE A O 1
ATOM 2691 N N . PRO A 1 341 ? -6.710 -25.929 25.559 1.00 20.89 369 PRO A N 1
ATOM 2692 C CA . PRO A 1 341 ? -7.109 -27.287 25.188 1.00 25.48 369 PRO A CA 1
ATOM 2693 C C . PRO A 1 341 ? -8.580 -27.499 25.559 1.00 25.34 369 PRO A C 1
ATOM 2694 O O . PRO A 1 341 ? -8.929 -27.408 26.745 1.00 24.55 369 PRO A O 1
ATOM 2698 N N . ILE A 1 342 ? -9.410 -27.738 24.546 1.00 20.16 370 ILE A N 1
ATOM 2699 C CA . ILE A 1 342 ? -10.828 -27.954 24.709 1.00 21.51 370 ILE A CA 1
ATOM 2700 C C . ILE A 1 342 ? -11.143 -29.433 24.671 1.00 21.59 370 ILE A C 1
ATOM 2701 O O . ILE A 1 342 ? -10.934 -30.080 23.629 1.00 21.47 370 ILE A O 1
ATOM 2706 N N . PHE A 1 343 ? -11.622 -29.984 25.794 1.00 23.08 371 PHE A N 1
ATOM 2707 C CA . PHE A 1 343 ? -12.155 -31.350 25.783 1.00 21.14 371 PHE A CA 1
ATOM 2708 C C . PHE A 1 343 ? -13.384 -31.287 24.888 1.00 20.42 371 PHE A C 1
ATOM 2709 O O . PHE A 1 343 ? -14.338 -30.594 25.211 1.00 18.12 371 PHE A O 1
ATOM 2717 N N . ALA A 1 344 ? -13.376 -31.997 23.762 1.00 20.99 372 ALA A N 1
ATOM 2718 C CA . ALA A 1 344 ? -14.536 -31.912 22.860 1.00 19.94 372 ALA A CA 1
ATOM 2719 C C . ALA A 1 344 ? -15.778 -32.620 23.426 1.00 19.58 372 ALA A C 1
ATOM 2720 O O . ALA A 1 344 ? -15.728 -33.805 23.758 1.00 20.36 372 ALA A O 1
ATOM 2722 N N . LYS A 1 345 ? -16.877 -31.881 23.515 1.00 17.33 373 LYS A N 1
ATOM 2723 C CA . LYS A 1 345 ? -18.154 -32.397 23.992 1.00 17.83 373 LYS A CA 1
ATOM 2724 C C . LYS A 1 345 ? -19.258 -32.263 22.937 1.00 17.47 373 LYS A C 1
ATOM 2725 O O . LYS A 1 345 ? -19.673 -31.154 22.595 1.00 19.00 373 LYS A O 1
ATOM 2731 N N . GLY A 1 346 ? -19.740 -33.389 22.418 1.00 18.86 374 GLY A N 1
ATOM 2732 C CA . GLY A 1 346 ? -20.797 -33.281 21.433 1.00 17.31 374 GLY A CA 1
ATOM 2733 C C . GLY A 1 346 ? -21.172 -34.600 20.819 1.00 18.57 374 GLY A C 1
ATOM 2734 O O . GLY A 1 346 ? -21.230 -35.636 21.493 1.00 18.57 374 GLY A O 1
ATOM 2735 N N . ALA A 1 347 ? -21.359 -34.563 19.504 1.00 18.97 375 ALA A N 1
ATOM 2736 C CA . ALA A 1 347 ? -21.973 -35.671 18.818 1.00 17.81 375 ALA A CA 1
ATOM 2737 C C . ALA A 1 347 ? -21.734 -35.563 17.319 1.00 19.01 375 ALA A C 1
ATOM 2738 O O . ALA A 1 347 ? -21.217 -34.554 16.815 1.00 16.85 375 ALA A O 1
ATOM 2740 N N . ASN A 1 348 ? -22.157 -36.608 16.629 1.00 16.35 376 ASN A N 1
ATOM 2741 C CA . ASN A 1 348 ? -22.064 -36.692 15.185 1.00 17.44 376 ASN A CA 1
ATOM 2742 C C . ASN A 1 348 ? -23.350 -36.228 14.514 1.00 18.49 376 ASN A C 1
ATOM 2743 O O . ASN A 1 348 ? -24.439 -36.730 14.802 1.00 16.72 376 ASN A O 1
ATOM 2748 N N . LEU A 1 349 ? -23.178 -35.285 13.600 1.00 18.06 377 LEU A N 1
ATOM 2749 C CA . LEU A 1 349 ? -24.245 -34.655 12.838 1.00 19.18 377 LEU A CA 1
ATOM 2750 C C . LEU A 1 349 ? -24.426 -35.331 11.480 1.00 18.02 377 LEU A C 1
ATOM 2751 O O . LEU A 1 349 ? -23.475 -35.442 10.707 1.00 15.70 377 LEU A O 1
ATOM 2756 N N . ILE A 1 350 ? -25.638 -35.790 11.194 1.00 15.99 378 ILE A N 1
ATOM 2757 C CA . ILE A 1 350 ? -25.934 -36.344 9.877 1.00 16.38 378 ILE A CA 1
ATOM 2758 C C . ILE A 1 350 ? -26.878 -35.361 9.152 1.00 15.53 378 ILE A C 1
ATOM 2759 O O . ILE A 1 350 ? -27.244 -34.338 9.723 1.00 19.30 378 ILE A O 1
ATOM 2764 N N . PRO A 1 351 ? -27.244 -35.624 7.883 1.00 16.22 379 PRO A N 1
ATOM 2765 C CA . PRO A 1 351 ? -28.187 -34.681 7.249 1.00 16.43 379 PRO A CA 1
ATOM 2766 C C . PRO A 1 351 ? -29.503 -34.528 8.029 1.00 17.64 379 PRO A C 1
ATOM 2767 O O . PRO A 1 351 ? -29.825 -35.353 8.869 1.00 17.37 379 PRO A O 1
ATOM 2771 N N . LEU A 1 352 ? -30.223 -33.441 7.781 1.00 17.40 380 LEU A N 1
ATOM 2772 C CA . LEU A 1 352 ? -31.406 -33.097 8.570 1.00 18.48 380 LEU A CA 1
ATOM 2773 C C . LEU A 1 352 ? -32.662 -33.708 7.941 1.00 21.17 380 LEU A C 1
ATOM 2774 O O . LEU A 1 352 ? -33.747 -33.669 8.534 1.00 19.94 380 LEU A O 1
ATOM 2779 N N . ASP A 1 353 ? -32.493 -34.300 6.756 1.00 18.42 381 ASP A N 1
ATOM 2780 C CA . ASP A 1 353 ? -33.607 -34.870 5.990 1.00 17.47 381 ASP A CA 1
ATOM 2781 C C . ASP A 1 353 ? -33.113 -35.846 4.915 1.00 20.08 381 ASP A C 1
ATOM 2782 O O . ASP A 1 353 ? -32.019 -35.682 4.369 1.00 17.98 381 ASP A O 1
ATOM 2787 N N . ALA A 1 354 ? -33.923 -36.849 4.596 1.00 20.66 382 ALA A N 1
ATOM 2788 C CA . ALA A 1 354 ? -33.625 -37.730 3.463 1.00 19.56 382 ALA A CA 1
ATOM 2789 C C . ALA A 1 354 ? -33.678 -36.937 2.173 1.00 18.60 382 ALA A C 1
ATOM 2790 O O . ALA A 1 354 ? -33.024 -37.290 1.174 1.00 18.70 382 ALA A O 1
ATOM 2792 N N . PHE A 1 355 ? -34.448 -35.843 2.197 1.00 18.25 383 PHE A N 1
ATOM 2793 C CA . PHE A 1 355 ? -34.527 -34.920 1.072 1.00 21.36 383 PHE A CA 1
ATOM 2794 C C . PHE A 1 355 ? -33.901 -33.579 1.481 1.00 21.02 383 PHE A C 1
ATOM 2795 O O . PHE A 1 355 ? -34.585 -32.712 2.029 1.00 22.60 383 PHE A O 1
ATOM 2803 N N . PRO A 1 356 ? -32.599 -33.407 1.200 1.00 21.59 384 PRO A N 1
ATOM 2804 C CA . PRO A 1 356 ? -31.871 -32.258 1.757 1.00 22.33 384 PRO A CA 1
ATOM 2805 C C . PRO A 1 356 ? -32.305 -30.894 1.189 1.00 23.19 384 PRO A C 1
ATOM 2806 O O . PRO A 1 356 ? -32.118 -29.902 1.879 1.00 21.87 384 PRO A O 1
ATOM 2810 N N . ALA A 1 357 ? -32.870 -30.851 -0.017 1.00 20.95 385 ALA A N 1
ATOM 2811 C CA . ALA A 1 357 ? -33.286 -29.586 -0.611 1.00 27.57 385 ALA A CA 1
ATOM 2812 C C . ALA A 1 357 ? -34.450 -28.924 0.150 1.00 24.90 385 ALA A C 1
ATOM 2813 O O . ALA A 1 357 ? -34.595 -27.705 0.146 1.00 31.88 385 ALA A O 1
ATOM 2815 N N . ARG A 1 358 ? -35.286 -29.690 0.829 1.00 29.33 386 ARG A N 1
ATOM 2816 C CA . ARG A 1 358 ? -36.417 -29.025 1.478 1.00 35.60 386 ARG A CA 1
ATOM 2817 C C . ARG A 1 358 ? -36.151 -28.577 2.924 1.00 34.22 386 ARG A C 1
ATOM 2818 O O . ARG A 1 358 ? -37.085 -28.152 3.613 1.00 36.29 386 ARG A O 1
ATOM 2826 N N . VAL A 1 359 ? -34.904 -28.641 3.392 1.00 29.58 387 VAL A N 1
ATOM 2827 C CA . VAL A 1 359 ? -34.649 -28.292 4.793 1.00 24.14 387 VAL A CA 1
ATOM 2828 C C . VAL A 1 359 ? -34.717 -26.776 4.990 1.00 24.51 387 VAL A C 1
ATOM 2829 O O . VAL A 1 359 ? -34.129 -25.996 4.229 1.00 25.35 387 VAL A O 1
ATOM 2833 N N . THR A 1 360 ? -35.444 -26.365 6.017 1.00 25.29 388 THR A N 1
ATOM 2834 C CA . THR A 1 360 ? -35.630 -24.946 6.297 1.00 25.94 388 THR A CA 1
ATOM 2835 C C . THR A 1 360 ? -34.499 -24.373 7.159 1.00 24.89 388 THR A C 1
ATOM 2836 O O . THR A 1 360 ? -33.843 -25.093 7.915 1.00 23.83 388 THR A O 1
ATOM 2840 N N . HIS A 1 361 ? -34.267 -23.070 7.035 1.00 21.82 389 HIS A N 1
ATOM 2841 C CA . HIS A 1 361 ? -33.361 -22.375 7.942 1.00 25.57 389 HIS A CA 1
ATOM 2842 C C . HIS A 1 361 ? -33.733 -22.614 9.397 1.00 24.49 389 HIS A C 1
ATOM 2843 O O . HIS A 1 361 ? -32.850 -22.782 10.247 1.00 24.86 389 HIS A O 1
ATOM 2850 N N . GLU A 1 362 ? -35.041 -22.626 9.684 1.00 23.15 390 GLU A N 1
ATOM 2851 C CA . GLU A 1 362 ? -35.523 -22.880 11.040 1.00 24.50 390 GLU A CA 1
ATOM 2852 C C . GLU A 1 362 ? -34.991 -24.196 11.584 1.00 22.24 390 GLU A C 1
ATOM 2853 O O . GLU A 1 362 ? -34.521 -24.269 12.718 1.00 20.28 390 GLU A O 1
ATOM 2859 N N . ARG A 1 363 ? -35.102 -25.246 10.785 1.00 21.72 391 ARG A N 1
ATOM 2860 C CA . ARG A 1 363 ? -34.602 -26.548 11.215 1.00 25.29 391 ARG A CA 1
ATOM 2861 C C . ARG A 1 363 ? -33.084 -26.577 11.378 1.00 21.76 391 ARG A C 1
ATOM 2862 O O . ARG A 1 363 ? -32.572 -27.261 12.272 1.00 22.92 391 ARG A O 1
ATOM 2870 N N . MET A 1 364 ? -32.365 -25.891 10.486 1.00 21.81 392 MET A N 1
ATOM 2871 C CA . MET A 1 364 ? -30.906 -25.808 10.604 1.00 21.73 392 MET A CA 1
ATOM 2872 C C . MET A 1 364 ? -30.565 -25.149 11.942 1.00 20.76 392 MET A C 1
ATOM 2873 O O . MET A 1 364 ? -29.725 -25.632 12.696 1.00 19.52 392 MET A O 1
ATOM 2878 N N . ARG A 1 365 ? -31.245 -24.052 12.245 1.00 20.70 393 ARG A N 1
ATOM 2879 C CA . ARG A 1 365 ? -30.938 -23.328 13.473 1.00 21.88 393 ARG A CA 1
ATOM 2880 C C . ARG A 1 365 ? -31.334 -24.113 14.727 1.00 21.43 393 ARG A C 1
ATOM 2881 O O . ARG A 1 365 ? -30.562 -24.167 15.703 1.00 21.80 393 ARG A O 1
ATOM 2889 N N . SER A 1 366 ? -32.506 -24.749 14.735 1.00 18.52 394 SER A N 1
ATOM 2890 C CA . SER A 1 366 ? -32.888 -25.407 15.983 1.00 21.41 394 SER A CA 1
ATOM 2891 C C . SER A 1 366 ? -31.977 -26.630 16.221 1.00 20.63 394 SER A C 1
ATOM 2892 O O . SER A 1 366 ? -31.736 -27.013 17.361 1.00 21.48 394 SER A O 1
ATOM 2895 N N . THR A 1 367 ? -31.454 -27.235 15.157 1.00 21.78 395 THR A N 1
ATOM 2896 C CA . THR A 1 367 ? -30.561 -28.394 15.323 1.00 20.06 395 THR A CA 1
ATOM 2897 C C . THR A 1 367 ? -29.268 -28.011 16.075 1.00 19.61 395 THR A C 1
ATOM 2898 O O . THR A 1 367 ? -28.809 -28.714 16.997 1.00 16.71 395 THR A O 1
ATOM 2902 N N . LEU A 1 368 ? -28.710 -26.870 15.687 1.00 19.71 396 LEU A N 1
ATOM 2903 C CA . LEU A 1 368 ? -27.567 -26.290 16.373 1.00 17.34 396 LEU A CA 1
ATOM 2904 C C . LEU A 1 368 ? -27.915 -25.757 17.745 1.00 18.06 396 LEU A C 1
ATOM 2905 O O . LEU A 1 368 ? -27.120 -25.874 18.691 1.00 18.79 396 LEU A O 1
ATOM 2910 N N . GLN A 1 369 ? -29.105 -25.177 17.877 1.00 18.73 397 GLN A N 1
ATOM 2911 C CA . GLN A 1 369 ? -29.524 -24.678 19.181 1.00 20.66 397 GLN A CA 1
ATOM 2912 C C . GLN A 1 369 ? -29.675 -25.855 20.154 1.00 21.79 397 GLN A C 1
ATOM 2913 O O . GLN A 1 369 ? -29.313 -25.744 21.332 1.00 21.07 397 GLN A O 1
ATOM 2919 N N . ASP A 1 370 ? -30.169 -26.996 19.655 1.00 21.41 398 ASP A N 1
ATOM 2920 C CA . ASP A 1 370 ? -30.227 -28.230 20.461 1.00 19.57 398 ASP A CA 1
ATOM 2921 C C . ASP A 1 370 ? -28.871 -28.610 21.035 1.00 19.91 398 ASP A C 1
ATOM 2922 O O . ASP A 1 370 ? -28.752 -28.965 22.220 1.00 21.47 398 ASP A O 1
ATOM 2927 N N . ALA A 1 371 ? -27.856 -28.579 20.170 1.00 20.79 399 ALA A N 1
ATOM 2928 C CA . ALA A 1 371 ? -26.476 -28.909 20.562 1.00 19.17 399 ALA A CA 1
ATOM 2929 C C . ALA A 1 371 ? -25.959 -27.927 21.601 1.00 19.84 399 ALA A C 1
ATOM 2930 O O . ALA A 1 371 ? -25.457 -28.323 22.670 1.00 20.93 399 ALA A O 1
ATOM 2932 N N . ARG A 1 372 ? -26.129 -26.644 21.319 1.00 18.91 400 ARG A N 1
ATOM 2933 C CA . ARG A 1 372 ? -25.738 -25.605 22.280 1.00 23.52 400 ARG A CA 1
ATOM 2934 C C . ARG A 1 372 ? -26.470 -25.767 23.639 1.00 22.44 400 ARG A C 1
ATOM 2935 O O . ARG A 1 372 ? -25.844 -25.695 24.705 1.00 21.84 400 ARG A O 1
ATOM 2943 N N . ASP A 1 373 ? -27.771 -26.051 23.594 1.00 22.63 401 ASP A N 1
ATOM 2944 C CA . ASP A 1 373 ? -28.587 -26.238 24.814 1.00 20.80 401 ASP A CA 1
ATOM 2945 C C . ASP A 1 373 ? -28.166 -27.444 25.643 1.00 24.30 401 ASP A C 1
ATOM 2946 O O . ASP A 1 373 ? -28.426 -27.477 26.857 1.00 21.61 401 ASP A O 1
ATOM 2951 N N . ALA A 1 374 ? -27.515 -28.430 25.016 1.00 22.19 402 ALA A N 1
ATOM 2952 C CA . ALA A 1 374 ? -27.041 -29.603 25.757 1.00 22.22 402 ALA A CA 1
ATOM 2953 C C . ALA A 1 374 ? -25.552 -29.494 26.145 1.00 21.52 402 ALA A C 1
ATOM 2954 O O . ALA A 1 374 ? -24.858 -30.505 26.359 1.00 21.09 402 ALA A O 1
ATOM 2956 N N . ASN A 1 375 ? -25.070 -28.259 26.208 1.00 21.07 403 ASN A N 1
ATOM 2957 C CA . ASN A 1 375 ? -23.703 -27.985 26.641 1.00 22.69 403 ASN A CA 1
ATOM 2958 C C . ASN A 1 375 ? -22.657 -28.577 25.730 1.00 21.23 403 ASN A C 1
ATOM 2959 O O . ASN A 1 375 ? -21.548 -28.864 26.175 1.00 21.07 403 ASN A O 1
ATOM 2964 N N . MET A 1 376 ? -23.008 -28.770 24.464 1.00 19.09 404 MET A N 1
ATOM 2965 C CA . MET A 1 376 ? -22.036 -29.288 23.516 1.00 19.25 404 MET A CA 1
ATOM 2966 C C . MET A 1 376 ? -21.184 -28.139 23.001 1.00 18.96 404 MET A C 1
ATOM 2967 O O . MET A 1 376 ? -21.639 -27.002 22.960 1.00 18.18 404 MET A O 1
ATOM 2972 N N . ASN A 1 377 ? -19.967 -28.457 22.577 1.00 18.43 405 ASN A N 1
ATOM 2973 C CA . ASN A 1 377 ? -19.110 -27.476 21.952 1.00 18.30 405 ASN A CA 1
ATOM 2974 C C . ASN A 1 377 ? -18.584 -27.919 20.578 1.00 18.73 405 ASN A C 1
ATOM 2975 O O . ASN A 1 377 ? -17.876 -27.146 19.923 1.00 18.24 405 ASN A O 1
ATOM 2980 N N . MET A 1 378 ? -18.893 -29.151 20.152 1.00 19.05 406 MET A N 1
ATOM 2981 C CA . MET A 1 378 ? -18.512 -29.585 18.816 1.00 16.30 406 MET A CA 1
ATOM 2982 C C . MET A 1 378 ? -19.550 -30.498 18.158 1.00 18.36 406 MET A C 1
ATOM 2983 O O . MET A 1 378 ? -20.096 -31.377 18.807 1.00 17.46 406 MET A O 1
ATOM 2988 N N . LEU A 1 379 ? -19.780 -30.314 16.861 1.00 17.09 407 LEU A N 1
ATOM 2989 C CA . LEU A 1 379 ? -20.432 -31.369 16.078 1.00 19.18 407 LEU A CA 1
ATOM 2990 C C . LEU A 1 379 ? -19.481 -31.869 14.983 1.00 21.35 407 LEU A C 1
ATOM 2991 O O . LEU A 1 379 ? -18.798 -31.063 14.318 1.00 18.51 407 LEU A O 1
ATOM 2996 N N . ARG A 1 380 ? -19.431 -33.191 14.790 1.00 17.93 408 ARG A N 1
ATOM 2997 C CA . ARG A 1 380 ? -18.720 -33.734 13.650 1.00 15.85 408 ARG A CA 1
ATOM 2998 C C . ARG A 1 380 ? -19.723 -33.973 12.516 1.00 21.15 408 ARG A C 1
ATOM 2999 O O . ARG A 1 380 ? -20.669 -34.756 12.669 1.00 17.90 408 ARG A O 1
ATOM 3007 N N . MET A 1 381 ? -19.525 -33.291 11.393 1.00 18.60 409 MET A N 1
ATOM 3008 C CA . MET A 1 381 ? -20.407 -33.443 10.244 1.00 18.29 409 MET A CA 1
ATOM 3009 C C . MET A 1 381 ? -19.910 -34.634 9.443 1.00 16.55 409 MET A C 1
ATOM 3010 O O . MET A 1 381 ? -18.965 -34.529 8.672 1.00 15.74 409 MET A O 1
ATOM 3015 N N . TRP A 1 382 ? -20.552 -35.776 9.682 1.00 18.18 410 TRP A N 1
ATOM 3016 C CA . TRP A 1 382 ? -20.142 -37.084 9.178 1.00 13.76 410 TRP A CA 1
ATOM 3017 C C . TRP A 1 382 ? -20.124 -37.250 7.640 1.00 16.58 410 TRP A C 1
ATOM 3018 O O . TRP A 1 382 ? -21.032 -36.793 6.933 1.00 17.90 410 TRP A O 1
ATOM 3029 N N . GLY A 1 383 ? -19.073 -37.902 7.140 1.00 16.39 411 GLY A N 1
ATOM 3030 C CA . GLY A 1 383 ? -18.815 -38.013 5.716 1.00 14.29 411 GLY A CA 1
ATOM 3031 C C . GLY A 1 383 ? -19.769 -38.797 4.836 1.00 16.59 411 GLY A C 1
ATOM 3032 O O . GLY A 1 383 ? -19.623 -38.760 3.626 1.00 15.26 411 GLY A O 1
ATOM 3033 N N . GLY A 1 384 ? -20.739 -39.497 5.419 1.00 17.05 412 GLY A N 1
ATOM 3034 C CA . GLY A 1 384 ? -21.726 -40.161 4.596 1.00 14.50 412 GLY A CA 1
ATOM 3035 C C . GLY A 1 384 ? -22.868 -39.220 4.225 1.00 16.94 412 GLY A C 1
ATOM 3036 O O . GLY A 1 384 ? -23.835 -39.648 3.599 1.00 17.39 412 GLY A O 1
ATOM 3037 N N . GLY A 1 385 ? -22.747 -37.936 4.564 1.00 17.45 413 GLY A N 1
ATOM 3038 C CA . GLY A 1 385 ? -23.870 -37.004 4.372 1.00 14.83 413 GLY A CA 1
ATOM 3039 C C . GLY A 1 385 ? -23.709 -36.080 3.177 1.00 17.89 413 GLY A C 1
ATOM 3040 O O . GLY A 1 385 ? -23.341 -36.522 2.103 1.00 17.60 413 GLY A O 1
ATOM 3041 N N . HIS A 1 386 ? -23.984 -34.785 3.365 1.00 16.25 414 HIS A N 1
ATOM 3042 C CA . HIS A 1 386 ? -23.640 -33.750 2.373 1.00 16.63 414 HIS A CA 1
ATOM 3043 C C . HIS A 1 386 ? -23.016 -32.537 3.087 1.00 15.74 414 HIS A C 1
ATOM 3044 O O . HIS A 1 386 ? -23.215 -32.357 4.299 1.00 16.53 414 HIS A O 1
ATOM 3051 N N . TYR A 1 387 ? -22.276 -31.704 2.358 1.00 15.41 415 TYR A N 1
ATOM 3052 C CA . TYR A 1 387 ? -21.776 -30.450 2.941 1.00 17.35 415 TYR A CA 1
ATOM 3053 C C . TYR A 1 387 ? -22.983 -29.547 3.238 1.00 19.83 415 TYR A C 1
ATOM 3054 O O . TYR A 1 387 ? -23.932 -29.533 2.468 1.00 18.89 415 TYR A O 1
ATOM 3063 N N . GLN A 1 388 ? -22.981 -28.833 4.368 1.00 20.00 416 GLN A N 1
ATOM 3064 C CA . GLN A 1 388 ? -24.203 -28.126 4.757 1.00 18.19 416 GLN A CA 1
ATOM 3065 C C . GLN A 1 388 ? -24.428 -26.812 4.006 1.00 18.99 416 GLN A C 1
ATOM 3066 O O . GLN A 1 388 ? -23.569 -26.338 3.273 1.00 19.23 416 GLN A O 1
ATOM 3072 N N . ASP A 1 389 ? -25.631 -26.263 4.169 1.00 19.48 417 ASP A N 1
ATOM 3073 C CA . ASP A 1 389 ? -26.002 -24.950 3.636 1.00 21.01 417 ASP A CA 1
ATOM 3074 C C . ASP A 1 389 ? -25.167 -23.846 4.308 1.00 19.22 417 ASP A C 1
ATOM 3075 O O . ASP A 1 389 ? -24.893 -23.967 5.487 1.00 18.50 417 ASP A O 1
ATOM 3080 N N . ASP A 1 390 ? -24.801 -22.773 3.584 1.00 20.06 418 ASP A N 1
ATOM 3081 C CA . ASP A 1 390 ? -24.024 -21.673 4.174 1.00 20.46 418 ASP A CA 1
ATOM 3082 C C . ASP A 1 390 ? -24.631 -21.208 5.512 1.00 20.51 418 ASP A C 1
ATOM 3083 O O . ASP A 1 390 ? -23.902 -20.969 6.468 1.00 21.76 418 ASP A O 1
ATOM 3088 N N . TYR A 1 391 ? -25.961 -21.097 5.563 1.00 21.16 419 TYR A N 1
ATOM 3089 C CA . TYR A 1 391 ? -26.681 -20.621 6.750 1.00 19.35 419 TYR A CA 1
ATOM 3090 C C . TYR A 1 391 ? -26.418 -21.480 7.992 1.00 20.91 419 TYR A C 1
ATOM 3091 O O . TYR A 1 391 ? -26.293 -20.958 9.097 1.00 20.98 419 TYR A O 1
ATOM 3100 N N . PHE A 1 392 ? -26.347 -22.797 7.807 1.00 20.52 420 PHE A N 1
ATOM 3101 C CA . PHE A 1 392 ? -26.022 -23.705 8.894 1.00 20.96 420 PHE A CA 1
ATOM 3102 C C . PHE A 1 392 ? -24.693 -23.325 9.582 1.00 17.98 420 PHE A C 1
ATOM 3103 O O . PHE A 1 392 ? -24.600 -23.267 10.817 1.00 19.84 420 PHE A O 1
ATOM 3111 N N . TYR A 1 393 ? -23.665 -23.093 8.786 1.00 18.67 421 TYR A N 1
ATOM 3112 C CA . TYR A 1 393 ? -22.364 -22.704 9.335 1.00 20.57 421 TYR A CA 1
ATOM 3113 C C . TYR A 1 393 ? -22.426 -21.325 9.982 1.00 18.11 421 TYR A C 1
ATOM 3114 O O . TYR A 1 393 ? -21.768 -21.079 10.983 1.00 18.79 421 TYR A O 1
ATOM 3123 N N . ASP A 1 394 ? -23.199 -20.426 9.391 1.00 18.64 422 ASP A N 1
ATOM 3124 C CA . ASP A 1 394 ? -23.414 -19.097 9.970 1.00 21.56 422 ASP A CA 1
ATOM 3125 C C . ASP A 1 394 ? -23.905 -19.210 11.421 1.00 23.00 422 ASP A C 1
ATOM 3126 O O . ASP A 1 394 ? -23.364 -18.581 12.346 1.00 22.03 422 ASP A O 1
ATOM 3131 N N . VAL A 1 395 ? -24.913 -20.058 11.621 1.00 20.26 423 VAL A N 1
ATOM 3132 C CA . VAL A 1 395 ? -25.463 -20.285 12.949 1.00 20.15 423 VAL A CA 1
ATOM 3133 C C . VAL A 1 395 ? -24.444 -20.928 13.893 1.00 20.19 423 VAL A C 1
ATOM 3134 O O . VAL A 1 395 ? -24.325 -20.528 15.038 1.00 19.74 423 VAL A O 1
ATOM 3138 N N . ALA A 1 396 ? -23.691 -21.914 13.410 1.00 18.80 424 ALA A N 1
ATOM 3139 C CA . ALA A 1 396 ? -22.647 -22.512 14.215 1.00 17.71 424 ALA A CA 1
ATOM 3140 C C . ALA A 1 396 ? -21.629 -21.440 14.659 1.00 18.53 424 ALA A C 1
ATOM 3141 O O . ALA A 1 396 ? -21.203 -21.425 15.812 1.00 20.26 424 ALA A O 1
ATOM 3143 N N . ASP A 1 397 ? -21.274 -20.540 13.753 1.00 20.59 425 ASP A N 1
ATOM 3144 C CA . ASP A 1 397 ? -20.404 -19.403 14.102 1.00 23.31 425 ASP A CA 1
ATOM 3145 C C . ASP A 1 397 ? -21.031 -18.585 15.248 1.00 22.39 425 ASP A C 1
ATOM 3146 O O . ASP A 1 397 ? -20.359 -18.183 16.205 1.00 23.72 425 ASP A O 1
ATOM 3151 N N . GLU A 1 398 ? -22.328 -18.343 15.149 1.00 22.38 426 GLU A N 1
ATOM 3152 C CA . GLU A 1 398 ? -22.977 -17.472 16.120 1.00 22.60 426 GLU A CA 1
ATOM 3153 C C . GLU A 1 398 ? -23.070 -18.151 17.485 1.00 23.70 426 GLU A C 1
ATOM 3154 O O . GLU A 1 398 ? -22.864 -17.524 18.543 1.00 23.29 426 GLU A O 1
ATOM 3160 N N . LEU A 1 399 ? -23.341 -19.450 17.481 1.00 21.56 427 LEU A N 1
ATOM 3161 C CA . LEU A 1 399 ? -23.542 -20.169 18.739 1.00 21.84 427 LEU A CA 1
ATOM 3162 C C . LEU A 1 399 ? -22.268 -20.767 19.329 1.00 24.08 427 LEU A C 1
ATOM 3163 O O . LEU A 1 399 ? -22.273 -21.237 20.482 1.00 22.34 427 LEU A O 1
ATOM 3168 N N . GLY A 1 400 ? -21.175 -20.774 18.564 1.00 19.61 428 GLY A N 1
ATOM 3169 C CA . GLY A 1 400 ? -19.929 -21.305 19.113 1.00 19.24 428 GLY A CA 1
ATOM 3170 C C . GLY A 1 400 ? -19.848 -22.826 19.147 1.00 19.34 428 GLY A C 1
ATOM 3171 O O . GLY A 1 400 ? -19.197 -23.398 20.019 1.00 21.38 428 GLY A O 1
ATOM 3172 N N . ILE A 1 401 ? -20.529 -23.470 18.204 1.00 19.84 429 ILE A N 1
ATOM 3173 C CA . ILE A 1 401 ? -20.431 -24.911 18.001 1.00 18.52 429 ILE A CA 1
ATOM 3174 C C . ILE A 1 401 ? -19.331 -25.191 16.984 1.00 17.94 429 ILE A C 1
ATOM 3175 O O . ILE A 1 401 ? -19.450 -24.814 15.809 1.00 18.05 429 ILE A O 1
ATOM 3180 N N . MET A 1 402 ? -18.247 -25.825 17.429 1.00 18.40 430 MET A N 1
ATOM 3181 C CA . MET A 1 402 ? -17.162 -26.153 16.508 1.00 20.66 430 MET A CA 1
ATOM 3182 C C . MET A 1 402 ? -17.621 -27.242 15.547 1.00 18.25 430 MET A C 1
ATOM 3183 O O . MET A 1 402 ? -18.344 -28.158 15.943 1.00 17.73 430 MET A O 1
ATOM 3188 N N . ILE A 1 403 ? -17.178 -27.152 14.293 1.00 18.93 431 ILE A N 1
ATOM 3189 C CA . ILE A 1 403 ? -17.504 -28.178 13.312 1.00 16.46 431 ILE A CA 1
ATOM 3190 C C . ILE A 1 403 ? -16.251 -28.938 12.895 1.00 18.45 431 ILE A C 1
ATOM 3191 O O . ILE A 1 403 ? -15.272 -28.346 12.455 1.00 17.91 431 ILE A O 1
ATOM 3196 N N . TRP A 1 404 ? -16.294 -30.253 13.097 1.00 16.99 432 TRP A N 1
ATOM 3197 C CA . TRP A 1 404 ? -15.336 -31.208 12.565 1.00 16.38 432 TRP A CA 1
ATOM 3198 C C . TRP A 1 404 ? -15.918 -31.616 11.224 1.00 17.82 432 TRP A C 1
ATOM 3199 O O . TRP A 1 404 ? -16.956 -32.286 11.167 1.00 17.61 432 TRP A O 1
ATOM 3210 N N . GLN A 1 405 ? -15.301 -31.154 10.144 1.00 16.78 433 GLN A N 1
ATOM 3211 C CA . GLN A 1 405 ? -15.922 -31.275 8.813 1.00 16.02 433 GLN A CA 1
ATOM 3212 C C . GLN A 1 405 ? -15.343 -32.440 8.011 1.00 15.44 433 GLN A C 1
ATOM 3213 O O . GLN A 1 405 ? -14.223 -32.348 7.530 1.00 14.96 433 GLN A O 1
ATOM 3219 N N . ASP A 1 406 ? -16.058 -33.569 7.932 1.00 16.74 434 ASP A N 1
ATOM 3220 C CA . ASP A 1 406 ? -15.638 -34.623 7.022 1.00 15.36 434 ASP A CA 1
ATOM 3221 C C . ASP A 1 406 ? -15.825 -34.146 5.588 1.00 14.65 434 ASP A C 1
ATOM 3222 O O . ASP A 1 406 ? -16.811 -33.486 5.314 1.00 16.00 434 ASP A O 1
ATOM 3227 N N . PHE A 1 407 ? -14.922 -34.540 4.688 1.00 15.11 435 PHE A N 1
ATOM 3228 C CA . PHE A 1 407 ? -15.276 -34.628 3.263 1.00 18.25 435 PHE A CA 1
ATOM 3229 C C . PHE A 1 407 ? -16.260 -35.801 3.078 1.00 16.51 435 PHE A C 1
ATOM 3230 O O . PHE A 1 407 ? -16.248 -36.749 3.866 1.00 14.71 435 PHE A O 1
ATOM 3238 N N . MET A 1 408 ? -17.115 -35.738 2.049 1.00 16.21 436 MET A N 1
ATOM 3239 C CA . MET A 1 408 ? -18.265 -36.642 1.993 1.00 14.22 436 MET A CA 1
ATOM 3240 C C . MET A 1 408 ? -17.977 -38.035 1.390 1.00 16.84 436 MET A C 1
ATOM 3241 O O . MET A 1 408 ? -18.502 -38.427 0.328 1.00 16.76 436 MET A O 1
ATOM 3246 N N . PHE A 1 409 ? -17.153 -38.760 2.137 1.00 18.07 437 PHE A N 1
ATOM 3247 C CA . PHE A 1 409 ? -16.779 -40.176 1.927 1.00 17.57 437 PHE A CA 1
ATOM 3248 C C . PHE A 1 409 ? -17.157 -40.896 3.215 1.00 18.99 437 PHE A C 1
ATOM 3249 O O . PHE A 1 409 ? -16.735 -40.480 4.309 1.00 16.54 437 PHE A O 1
ATOM 3257 N N . GLY A 1 410 ? -17.994 -41.921 3.091 1.00 16.22 438 GLY A N 1
ATOM 3258 C CA . GLY A 1 410 ? -18.647 -42.521 4.246 1.00 18.61 438 GLY A CA 1
ATOM 3259 C C . GLY A 1 410 ? -18.133 -43.899 4.649 1.00 16.41 438 GLY A C 1
ATOM 3260 O O . GLY A 1 410 ? -18.596 -44.441 5.617 1.00 20.01 438 GLY A O 1
ATOM 3261 N N . GLY A 1 411 ? -17.185 -44.459 3.907 1.00 15.56 439 GLY A N 1
ATOM 3262 C CA . GLY A 1 411 ? -16.543 -45.703 4.324 1.00 17.04 439 GLY A CA 1
ATOM 3263 C C . GLY A 1 411 ? -16.214 -46.626 3.180 1.00 18.30 439 GLY A C 1
ATOM 3264 O O . GLY A 1 411 ? -15.416 -47.559 3.335 1.00 17.26 439 GLY A O 1
ATOM 3265 N N . ALA A 1 412 ? -16.854 -46.384 2.034 1.00 17.69 440 ALA A N 1
ATOM 3266 C CA . ALA A 1 412 ? -16.566 -47.135 0.818 1.00 20.08 440 ALA A CA 1
ATOM 3267 C C . ALA A 1 412 ? -15.107 -46.988 0.402 1.00 19.68 440 ALA A C 1
ATOM 3268 O O . ALA A 1 412 ? -14.480 -45.950 0.616 1.00 19.10 440 ALA A O 1
ATOM 3270 N N . VAL A 1 413 ? -14.567 -48.034 -0.213 1.00 20.14 441 VAL A N 1
ATOM 3271 C CA . VAL A 1 413 ? -13.227 -47.975 -0.721 1.00 18.99 441 VAL A CA 1
ATOM 3272 C C . VAL A 1 413 ? -13.304 -47.329 -2.082 1.00 19.40 441 VAL A C 1
ATOM 3273 O O . VAL A 1 413 ? -13.979 -47.857 -2.983 1.00 18.35 441 VAL A O 1
ATOM 3277 N N . PRO A 1 414 ? -12.631 -46.181 -2.250 1.00 19.17 442 PRO A N 1
ATOM 3278 C CA . PRO A 1 414 ? -12.715 -45.465 -3.534 1.00 23.14 442 PRO A CA 1
ATOM 3279 C C . PRO A 1 414 ? -11.910 -46.122 -4.658 1.00 18.07 442 PRO A C 1
ATOM 3280 O O . PRO A 1 414 ? -10.879 -46.731 -4.411 1.00 18.29 442 PRO A O 1
ATOM 3284 N N . PRO A 1 415 ? -12.356 -45.953 -5.890 1.00 18.37 443 PRO A N 1
ATOM 3285 C CA . PRO A 1 415 ? -11.555 -46.380 -7.039 1.00 19.64 443 PRO A CA 1
ATOM 3286 C C . PRO A 1 415 ? -10.320 -45.495 -7.170 1.00 19.91 443 PRO A C 1
ATOM 3287 O O . PRO A 1 415 ? -10.318 -44.400 -6.588 1.00 19.32 443 PRO A O 1
ATOM 3291 N N . TYR A 1 416 ? -9.286 -45.969 -7.862 1.00 17.87 444 TYR A N 1
ATOM 3292 C CA . TYR A 1 416 ? -8.001 -45.265 -7.915 1.00 17.15 444 TYR A CA 1
ATOM 3293 C C . TYR A 1 416 ? -7.723 -44.640 -9.288 1.00 18.30 444 TYR A C 1
ATOM 3294 O O . TYR A 1 416 ? -6.603 -44.224 -9.569 1.00 17.33 444 TYR A O 1
ATOM 3303 N N . ASP A 1 417 ? -8.739 -44.538 -10.141 1.00 16.89 445 ASP A N 1
ATOM 3304 C CA . ASP A 1 417 ? -8.523 -43.908 -11.438 1.00 20.58 445 ASP A CA 1
ATOM 3305 C C . ASP A 1 417 ? -8.328 -42.398 -11.247 1.00 19.66 445 ASP A C 1
ATOM 3306 O O . ASP A 1 417 ? -8.882 -41.791 -10.309 1.00 18.60 445 ASP A O 1
ATOM 3311 N N . VAL A 1 418 ? -7.531 -41.806 -12.131 1.00 18.92 446 VAL A N 1
ATOM 3312 C CA . VAL A 1 418 ? -7.208 -40.374 -12.089 1.00 20.47 446 VAL A CA 1
ATOM 3313 C C . VAL A 1 418 ? -8.460 -39.495 -12.236 1.00 19.14 446 VAL A C 1
ATOM 3314 O O . VAL A 1 418 ? -8.591 -38.464 -11.572 1.00 17.17 446 VAL A O 1
ATOM 3318 N N . GLU A 1 419 ? -9.385 -39.903 -13.107 1.00 21.01 447 GLU A N 1
ATOM 3319 C CA . GLU A 1 419 ? -10.592 -39.103 -13.359 1.00 23.25 447 GLU A CA 1
ATOM 3320 C C . GLU A 1 419 ? -11.418 -38.932 -12.062 1.00 21.54 447 GLU A C 1
ATOM 3321 O O . GLU A 1 419 ? -11.812 -37.829 -11.705 1.00 17.17 447 GLU A O 1
ATOM 3327 N N . PHE A 1 420 ? -11.651 -40.025 -11.350 1.00 16.53 448 PHE A N 1
ATOM 3328 C CA . PHE A 1 420 ? -12.354 -39.958 -10.074 1.00 18.83 448 PHE A CA 1
ATOM 3329 C C . PHE A 1 420 ? -11.638 -39.028 -9.136 1.00 18.51 448 PHE A C 1
ATOM 3330 O O . PHE A 1 420 ? -12.246 -38.173 -8.474 1.00 18.35 448 PHE A O 1
ATOM 3338 N N . ARG A 1 421 ? -10.326 -39.191 -9.093 1.00 18.14 449 ARG A N 1
ATOM 3339 C CA . ARG A 1 421 ? -9.511 -38.405 -8.180 1.00 17.18 449 ARG A CA 1
ATOM 3340 C C . ARG A 1 421 ? -9.587 -36.905 -8.457 1.00 19.13 449 ARG A C 1
ATOM 3341 O O . ARG A 1 421 ? -9.712 -36.099 -7.539 1.00 16.91 449 ARG A O 1
ATOM 3349 N N . GLU A 1 422 ? -9.497 -36.529 -9.727 1.00 17.21 450 GLU A N 1
ATOM 3350 C CA . GLU A 1 422 ? -9.521 -35.109 -10.082 1.00 17.78 450 GLU A CA 1
ATOM 3351 C C . GLU A 1 422 ? -10.924 -34.503 -9.988 1.00 17.81 450 GLU A C 1
ATOM 3352 O O . GLU A 1 422 ? -11.076 -33.312 -9.709 1.00 19.27 450 GLU A O 1
ATOM 3358 N N . ASN A 1 423 ? -11.947 -35.314 -10.215 1.00 16.66 451 ASN A N 1
ATOM 3359 C CA . ASN A 1 423 ? -13.328 -34.918 -9.947 1.00 17.48 451 ASN A CA 1
ATOM 3360 C C . ASN A 1 423 ? -13.467 -34.562 -8.453 1.00 20.77 451 ASN A C 1
ATOM 3361 O O . ASN A 1 423 ? -13.920 -33.473 -8.086 1.00 14.27 451 ASN A O 1
ATOM 3366 N N . THR A 1 424 ? -13.025 -35.478 -7.600 1.00 14.47 452 THR A N 1
ATOM 3367 C CA . THR A 1 424 ? -13.116 -35.273 -6.165 1.00 15.76 452 THR A CA 1
ATOM 3368 C C . THR A 1 424 ? -12.280 -34.063 -5.709 1.00 15.01 452 THR A C 1
ATOM 3369 O O . THR A 1 424 ? -12.744 -33.303 -4.859 1.00 17.38 452 THR A O 1
ATOM 3373 N N . ARG A 1 425 ? -11.103 -33.850 -6.327 1.00 17.11 453 ARG A N 1
ATOM 3374 C CA . ARG A 1 425 ? -10.235 -32.717 -5.981 1.00 15.60 453 ARG A CA 1
ATOM 3375 C C . ARG A 1 425 ? -11.004 -31.431 -6.206 1.00 17.01 453 ARG A C 1
ATOM 3376 O O . ARG A 1 425 ? -11.014 -30.569 -5.338 1.00 16.68 453 ARG A O 1
ATOM 3384 N N . GLN A 1 426 ? -11.647 -31.306 -7.366 1.00 17.00 454 GLN A N 1
ATOM 3385 C CA . GLN A 1 426 ? -12.379 -30.066 -7.659 1.00 18.20 454 GLN A CA 1
ATOM 3386 C C . GLN A 1 426 ? -13.523 -29.853 -6.662 1.00 17.87 454 GLN A C 1
ATOM 3387 O O . GLN A 1 426 ? -13.735 -28.744 -6.201 1.00 18.42 454 GLN A O 1
ATOM 3393 N N . GLU A 1 427 ? -14.258 -30.906 -6.323 1.00 15.76 455 GLU A N 1
ATOM 3394 C CA . GLU A 1 427 ? -15.206 -30.827 -5.207 1.00 17.47 455 GLU A CA 1
ATOM 3395 C C . GLU A 1 427 ? -14.585 -30.248 -3.926 1.00 15.01 455 GLU A C 1
ATOM 3396 O O . GLU A 1 427 ? -15.135 -29.341 -3.315 1.00 17.43 455 GLU A O 1
ATOM 3402 N N . ALA A 1 428 ? -13.426 -30.764 -3.534 1.00 14.96 456 ALA A N 1
ATOM 3403 C CA . ALA A 1 428 ? -12.782 -30.336 -2.300 1.00 16.14 456 ALA A CA 1
ATOM 3404 C C . ALA A 1 428 ? -12.399 -28.858 -2.350 1.00 17.45 456 ALA A C 1
ATOM 3405 O O . ALA A 1 428 ? -12.643 -28.109 -1.402 1.00 16.12 456 ALA A O 1
ATOM 3407 N N . ILE A 1 429 ? -11.823 -28.453 -3.477 1.00 15.56 457 ILE A N 1
ATOM 3408 C CA . ILE A 1 429 ? -11.411 -27.060 -3.652 1.00 18.15 457 ILE A CA 1
ATOM 3409 C C . ILE A 1 429 ? -12.624 -26.123 -3.465 1.00 17.33 457 ILE A C 1
ATOM 3410 O O . ILE A 1 429 ? -12.584 -25.171 -2.684 1.00 17.95 457 ILE A O 1
ATOM 3415 N N . GLU A 1 430 ? -13.731 -26.442 -4.125 1.00 16.37 458 GLU A N 1
ATOM 3416 C CA . GLU A 1 430 ? -14.898 -25.572 -4.009 1.00 16.74 458 GLU A CA 1
ATOM 3417 C C . GLU A 1 430 ? -15.523 -25.546 -2.605 1.00 16.59 458 GLU A C 1
ATOM 3418 O O . GLU A 1 430 ? -15.950 -24.483 -2.119 1.00 18.59 458 GLU A O 1
ATOM 3424 N N . GLN A 1 431 ? -15.566 -26.692 -1.947 1.00 18.13 459 GLN A N 1
ATOM 3425 C CA . GLN A 1 431 ? -16.167 -26.758 -0.613 1.00 16.65 459 GLN A CA 1
ATOM 3426 C C . GLN A 1 431 ? -15.271 -26.052 0.422 1.00 15.95 459 GLN A C 1
ATOM 3427 O O . GLN A 1 431 ? -15.750 -25.312 1.292 1.00 16.57 459 GLN A O 1
ATOM 3433 N N . VAL A 1 432 ? -13.970 -26.278 0.323 1.00 15.19 460 VAL A N 1
ATOM 3434 C CA . VAL A 1 432 ? -13.051 -25.630 1.243 1.00 18.05 460 VAL A CA 1
ATOM 3435 C C . VAL A 1 432 ? -13.083 -24.100 1.021 1.00 19.95 460 VAL A C 1
ATOM 3436 O O . VAL A 1 432 ? -13.165 -23.334 1.991 1.00 19.70 460 VAL A O 1
ATOM 3440 N N . LYS A 1 433 ? -13.068 -23.659 -0.238 1.00 19.32 461 LYS A N 1
ATOM 3441 C CA . LYS A 1 433 ? -13.163 -22.224 -0.528 1.00 19.82 461 LYS A CA 1
ATOM 3442 C C . LYS A 1 433 ? -14.502 -21.631 -0.040 1.00 18.68 461 LYS A C 1
ATOM 3443 O O . LYS A 1 433 ? -14.571 -20.469 0.427 1.00 20.09 461 LYS A O 1
ATOM 3449 N N . ARG A 1 434 ? -15.561 -22.426 -0.125 1.00 17.91 462 ARG A N 1
ATOM 3450 C CA . ARG A 1 434 ? -16.886 -21.998 0.321 1.00 17.34 462 ARG A CA 1
ATOM 3451 C C . ARG A 1 434 ? -16.996 -21.890 1.849 1.00 20.02 462 ARG A C 1
ATOM 3452 O O . ARG A 1 434 ? -17.560 -20.923 2.361 1.00 21.30 462 ARG A O 1
ATOM 3460 N N . LEU A 1 435 ? -16.415 -22.835 2.579 1.00 16.17 463 LEU A N 1
ATOM 3461 C CA . LEU A 1 435 ? 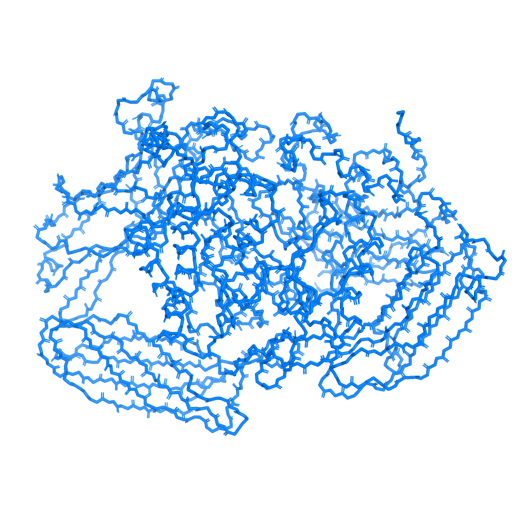-16.622 -22.924 4.037 1.00 18.20 463 LEU A CA 1
ATOM 3462 C C . LEU A 1 435 ? -15.516 -22.321 4.897 1.00 19.92 463 LEU A C 1
ATOM 3463 O O . LEU A 1 435 ? -15.705 -22.156 6.107 1.00 19.57 463 LEU A O 1
ATOM 3468 N N . ARG A 1 436 ? -14.367 -22.012 4.290 1.00 19.78 464 ARG A N 1
ATOM 3469 C CA . ARG A 1 436 ? -13.154 -21.679 5.063 1.00 21.04 464 ARG A CA 1
ATOM 3470 C C . ARG A 1 436 ? -13.292 -20.473 5.981 1.00 22.70 464 ARG A C 1
ATOM 3471 O O . ARG A 1 436 ? -12.651 -20.410 7.039 1.00 22.58 464 ARG A O 1
ATOM 3479 N N . ASP A 1 437 ? -14.103 -19.500 5.592 1.00 23.19 465 ASP A N 1
ATOM 3480 C CA . ASP A 1 437 ? -14.176 -18.291 6.398 1.00 22.92 465 ASP A CA 1
ATOM 3481 C C . ASP A 1 437 ? -15.097 -18.397 7.606 1.00 25.82 465 ASP A C 1
ATOM 3482 O O . ASP A 1 437 ? -15.189 -17.444 8.373 1.00 23.69 465 ASP A O 1
ATOM 3487 N N . HIS A 1 438 ? -15.754 -19.542 7.799 1.00 21.04 466 HIS A N 1
ATOM 3488 C CA . HIS A 1 438 ? -16.513 -19.776 9.034 1.00 20.42 466 HIS A CA 1
ATOM 3489 C C . HIS A 1 438 ? -15.590 -20.107 10.205 1.00 21.58 466 HIS A C 1
ATOM 3490 O O . HIS A 1 438 ? -14.857 -21.092 10.157 1.00 22.68 466 HIS A O 1
ATOM 3497 N N . PRO A 1 439 ? -15.604 -19.276 11.263 1.00 17.89 467 PRO A N 1
ATOM 3498 C CA . PRO A 1 439 ? -14.767 -19.591 12.425 1.00 25.13 467 PRO A CA 1
ATOM 3499 C C . PRO A 1 439 ? -15.127 -20.947 13.056 1.00 23.06 467 PRO A C 1
ATOM 3500 O O . PRO A 1 439 ? -14.292 -21.575 13.643 1.00 22.72 467 PRO A O 1
ATOM 3504 N N . SER A 1 440 ? -16.364 -21.397 12.953 1.00 21.26 468 SER A N 1
ATOM 3505 C CA . SER A 1 440 ? -16.707 -22.659 13.601 1.00 21.62 468 SER A CA 1
ATOM 3506 C C . SER A 1 440 ? -15.998 -23.865 12.978 1.00 21.57 468 SER A C 1
ATOM 3507 O O . SER A 1 440 ? -15.883 -24.886 13.632 1.00 21.39 468 SER A O 1
ATOM 3510 N N . LEU A 1 441 ? -15.543 -23.754 11.732 1.00 18.90 469 LEU A N 1
ATOM 3511 C CA . LEU A 1 441 ? -14.943 -24.906 11.071 1.00 21.01 469 LEU A CA 1
ATOM 3512 C C . LEU A 1 441 ? -13.477 -24.997 11.488 1.00 21.41 469 LEU A C 1
ATOM 3513 O O . LEU A 1 441 ? -12.644 -24.199 11.047 1.00 22.39 469 LEU A O 1
ATOM 3518 N N . VAL A 1 442 ? -13.173 -25.951 12.365 1.00 20.16 470 VAL A N 1
ATOM 3519 C CA . VAL A 1 442 ? -11.848 -26.027 12.989 1.00 19.78 470 VAL A CA 1
ATOM 3520 C C . VAL A 1 442 ? -11.040 -27.269 12.601 1.00 19.33 470 VAL A C 1
ATOM 3521 O O . VAL A 1 442 ? -9.889 -27.414 12.994 1.00 20.95 470 VAL A O 1
ATOM 3525 N N . LEU A 1 443 ? -11.639 -28.181 11.845 1.00 18.05 471 LEU A N 1
ATOM 3526 C CA . LEU A 1 443 ? -10.903 -29.379 11.409 1.00 16.91 471 LEU A CA 1
ATOM 3527 C C . LEU A 1 443 ? -11.592 -29.947 10.152 1.00 16.61 471 LEU A C 1
ATOM 3528 O O . LEU A 1 443 ? -12.824 -29.953 10.046 1.00 14.75 471 LEU A O 1
ATOM 3533 N N . TRP A 1 444 ? -10.759 -30.340 9.189 1.00 16.33 472 TRP A N 1
ATOM 3534 C CA . TRP A 1 444 ? -11.170 -31.062 7.970 1.00 16.95 472 TRP A CA 1
ATOM 3535 C C . TRP A 1 444 ? -10.706 -32.512 8.080 1.00 16.22 472 TRP A C 1
ATOM 3536 O O . TRP A 1 444 ? -9.586 -32.775 8.528 1.00 18.42 472 TRP A O 1
ATOM 3547 N N . CYS A 1 445 ? -11.550 -33.447 7.659 1.00 15.87 473 CYS A N 1
ATOM 3548 C CA . CYS A 1 445 ? -11.248 -34.851 7.836 1.00 16.30 473 CYS A CA 1
ATOM 3549 C C . CYS A 1 445 ? -11.545 -35.567 6.514 1.00 17.43 473 CYS A C 1
ATOM 3550 O O . CYS A 1 445 ? -12.588 -35.330 5.924 1.00 15.80 473 CYS A O 1
ATOM 3553 N N . GLY A 1 446 ? -10.634 -36.431 6.054 1.00 16.74 474 GLY A N 1
ATOM 3554 C CA . GLY A 1 446 ? -10.756 -37.002 4.715 1.00 15.10 474 GLY A CA 1
ATOM 3555 C C . GLY A 1 446 ? -11.964 -37.897 4.468 1.00 17.11 474 GLY A C 1
ATOM 3556 O O . GLY A 1 446 ? -12.532 -37.915 3.380 1.00 14.11 474 GLY A O 1
ATOM 3557 N N . ASN A 1 447 ? -12.354 -38.656 5.480 1.00 14.74 475 ASN A N 1
ATOM 3558 C CA . ASN A 1 447 ? -13.501 -39.559 5.327 1.00 18.46 475 ASN A CA 1
ATOM 3559 C C . ASN A 1 447 ? -13.954 -40.098 6.659 1.00 16.97 475 ASN A C 1
ATOM 3560 O O . ASN A 1 447 ? -13.266 -39.951 7.657 1.00 19.15 475 ASN A O 1
ATOM 3565 N N . ASN A 1 448 ? -15.100 -40.771 6.634 1.00 17.08 476 ASN A N 1
ATOM 3566 C CA . ASN A 1 448 ? -15.542 -41.629 7.708 1.00 17.41 476 ASN A CA 1
ATOM 3567 C C . ASN A 1 448 ? -15.131 -43.084 7.482 1.00 16.17 476 ASN A C 1
ATOM 3568 O O . ASN A 1 448 ? -15.546 -43.699 6.491 1.00 16.58 476 ASN A O 1
ATOM 3573 N N . GLU A 1 449 ? -14.308 -43.613 8.389 1.00 15.74 477 GLU A N 1
ATOM 3574 C CA . GLU A 1 449 ? -14.037 -45.057 8.526 1.00 16.89 477 GLU A CA 1
ATOM 3575 C C . GLU A 1 449 ? -13.413 -45.856 7.349 1.00 21.31 477 GLU A C 1
ATOM 3576 O O . GLU A 1 449 ? -13.420 -47.100 7.385 1.00 17.70 477 GLU A O 1
ATOM 3582 N N . VAL A 1 450 ? -12.865 -45.201 6.322 1.00 18.17 478 VAL A N 1
ATOM 3583 C CA . VAL A 1 450 ? -12.340 -45.997 5.212 1.00 17.77 478 VAL A CA 1
ATOM 3584 C C . VAL A 1 450 ? -11.170 -46.878 5.673 1.00 18.81 478 VAL A C 1
ATOM 3585 O O . VAL A 1 450 ? -11.174 -48.087 5.410 1.00 16.85 478 VAL A O 1
ATOM 3589 N N . GLN A 1 451 ? -10.195 -46.312 6.392 1.00 16.87 479 GLN A N 1
ATOM 3590 C CA . GLN A 1 451 ? -9.051 -47.121 6.794 1.00 20.54 479 GLN A CA 1
ATOM 3591 C C . GLN A 1 451 ? -9.434 -48.189 7.833 1.00 18.62 479 GLN A C 1
ATOM 3592 O O . GLN A 1 451 ? -8.987 -49.334 7.736 1.00 18.23 479 GLN A O 1
ATOM 3598 N N . THR A 1 452 ? -10.260 -47.845 8.810 1.00 18.61 480 THR A N 1
ATOM 3599 C CA . THR A 1 452 ? -10.522 -48.838 9.864 1.00 19.07 480 THR A CA 1
ATOM 3600 C C . THR A 1 452 ? -11.334 -50.000 9.278 1.00 20.70 480 THR A C 1
ATOM 3601 O O . THR A 1 452 ? -11.115 -51.162 9.627 1.00 20.16 480 THR A O 1
ATOM 3605 N N . GLY A 1 453 ? -12.212 -49.683 8.337 1.00 19.15 481 GLY A N 1
ATOM 3606 C CA . GLY A 1 453 ? -12.928 -50.704 7.604 1.00 18.50 481 GLY A CA 1
ATOM 3607 C C . GLY A 1 453 ? -11.980 -51.593 6.833 1.00 22.16 481 GLY A C 1
ATOM 3608 O O . GLY A 1 453 ? -12.133 -52.815 6.853 1.00 19.31 481 GLY A O 1
ATOM 3609 N N . TRP A 1 454 ? -11.001 -50.995 6.157 1.00 16.77 482 TRP A N 1
ATOM 3610 C CA . TRP A 1 454 ? -10.031 -51.769 5.377 1.00 18.59 482 TRP A CA 1
ATOM 3611 C C . TRP A 1 454 ? -9.260 -52.731 6.278 1.00 21.05 482 TRP A C 1
ATOM 3612 O O . TRP A 1 454 ? -8.961 -53.845 5.893 1.00 19.57 482 TRP A O 1
ATOM 3623 N N . GLU A 1 455 ? -8.956 -52.276 7.485 1.00 18.77 483 GLU A N 1
ATOM 3624 C CA . GLU A 1 455 ? -8.159 -53.036 8.428 1.00 18.92 483 GLU A CA 1
ATOM 3625 C C . GLU A 1 455 ? -8.986 -54.009 9.304 1.00 24.30 483 GLU A C 1
ATOM 3626 O O . GLU A 1 455 ? -8.462 -55.043 9.765 1.00 20.94 483 GLU A O 1
ATOM 3632 N N . ASN A 1 456 ? -10.255 -53.686 9.557 1.00 18.86 484 ASN A N 1
ATOM 3633 C CA . ASN A 1 456 ? -10.976 -54.413 10.591 1.00 22.32 484 ASN A CA 1
ATOM 3634 C C . ASN A 1 456 ? -12.282 -55.063 10.204 1.00 22.78 484 ASN A C 1
ATOM 3635 O O . ASN A 1 456 ? -12.734 -55.950 10.929 1.00 25.00 484 ASN A O 1
ATOM 3640 N N . TRP A 1 457 ? -12.881 -54.663 9.087 1.00 19.26 485 TRP A N 1
ATOM 3641 C CA . TRP A 1 457 ? -14.161 -55.279 8.684 1.00 22.48 485 TRP A CA 1
ATOM 3642 C C . TRP A 1 457 ? -13.946 -56.537 7.839 1.00 22.76 485 TRP A C 1
ATOM 3643 O O . TRP A 1 457 ? -13.158 -56.548 6.880 1.00 18.80 485 TRP A O 1
ATOM 3654 N N . GLY A 1 458 ? -14.665 -57.604 8.197 1.00 20.97 486 GLY A N 1
ATOM 3655 C CA . GLY A 1 458 ? -14.444 -58.892 7.561 1.00 21.75 486 GLY A CA 1
ATOM 3656 C C . GLY A 1 458 ? -14.509 -58.851 6.054 1.00 20.65 486 GLY A C 1
ATOM 3657 O O . GLY A 1 458 ? -13.703 -59.490 5.384 1.00 21.06 486 GLY A O 1
ATOM 3658 N N . ASP A 1 459 ? -15.451 -58.085 5.500 1.00 19.69 487 ASP A N 1
ATOM 3659 C CA . ASP A 1 459 ? -15.601 -58.098 4.057 1.00 20.00 487 ASP A CA 1
ATOM 3660 C C . ASP A 1 459 ? -14.393 -57.427 3.371 1.00 21.25 487 ASP A C 1
ATOM 3661 O O . ASP A 1 459 ? -13.971 -57.874 2.314 1.00 19.86 487 ASP A O 1
ATOM 3666 N N . ARG A 1 460 ? -13.879 -56.337 3.951 1.00 20.73 488 ARG A N 1
ATOM 3667 C CA . ARG A 1 460 ? -12.697 -55.663 3.421 1.00 16.77 488 ARG A CA 1
ATOM 3668 C C . ARG A 1 460 ? -11.476 -56.570 3.521 1.00 16.91 488 ARG A C 1
ATOM 3669 O O . ARG A 1 460 ? -10.695 -56.647 2.591 1.00 20.48 488 ARG A O 1
ATOM 3677 N N . VAL A 1 461 ? -11.305 -57.216 4.661 1.00 20.11 489 VAL A N 1
ATOM 3678 C CA . VAL A 1 461 ? -10.147 -58.097 4.837 1.00 18.83 489 VAL A CA 1
ATOM 3679 C C . VAL A 1 461 ? -10.192 -59.222 3.806 1.00 21.25 489 VAL A C 1
ATOM 3680 O O . VAL A 1 461 ? -9.199 -59.521 3.159 1.00 24.06 489 VAL A O 1
ATOM 3684 N N . LYS A 1 462 ? -11.358 -59.821 3.617 1.00 23.27 490 LYS A N 1
ATOM 3685 C CA . LYS A 1 462 ? -11.466 -60.883 2.616 1.00 25.79 490 LYS A CA 1
ATOM 3686 C C . LYS A 1 462 ? -11.196 -60.329 1.219 1.00 24.28 490 LYS A C 1
ATOM 3687 O O . LYS A 1 462 ? -10.507 -60.962 0.441 1.00 24.32 490 LYS A O 1
ATOM 3693 N N . PHE A 1 463 ? -11.712 -59.134 0.914 1.00 22.77 491 PHE A N 1
ATOM 3694 C CA . PHE A 1 463 ? -11.520 -58.537 -0.417 1.00 22.99 491 PHE A CA 1
ATOM 3695 C C . PHE A 1 463 ? -10.050 -58.252 -0.704 1.00 22.72 491 PHE A C 1
ATOM 3696 O O . PHE A 1 463 ? -9.550 -58.570 -1.792 1.00 20.54 491 PHE A O 1
ATOM 3704 N N . LYS A 1 464 ? -9.363 -57.634 0.256 1.00 20.94 492 LYS A N 1
ATOM 3705 C CA . LYS A 1 464 ? -8.000 -57.197 -0.006 1.00 25.52 492 LYS A CA 1
ATOM 3706 C C . LYS A 1 464 ? -7.050 -58.398 -0.078 1.00 23.95 492 LYS A C 1
ATOM 3707 O O . LYS A 1 464 ? -6.016 -58.344 -0.728 1.00 22.71 492 LYS A O 1
ATOM 3713 N N . GLN A 1 465 ? -7.435 -59.496 0.554 1.00 23.19 493 GLN A N 1
ATOM 3714 C CA . GLN A 1 465 ? -6.652 -60.718 0.460 1.00 26.98 493 GLN A CA 1
ATOM 3715 C C . GLN A 1 465 ? -7.028 -61.562 -0.784 1.00 26.26 493 GLN A C 1
ATOM 3716 O O . GLN A 1 465 ? -6.283 -62.442 -1.191 1.00 30.09 493 GLN A O 1
ATOM 3722 N N . SER A 1 466 ? -8.143 -61.240 -1.432 1.00 24.36 494 SER A N 1
ATOM 3723 C CA . SER A 1 466 ? -8.549 -61.964 -2.637 1.00 27.04 494 SER A CA 1
ATOM 3724 C C . SER A 1 466 ? -7.983 -61.412 -3.955 1.00 27.52 494 SER A C 1
ATOM 3725 O O . SER A 1 466 ? -7.717 -62.164 -4.887 1.00 24.54 494 SER A O 1
ATOM 3728 N N . VAL A 1 467 ? -7.816 -60.100 -4.065 1.00 22.47 495 VAL A N 1
ATOM 3729 C CA . VAL A 1 467 ? -7.173 -59.553 -5.252 1.00 21.68 495 VAL A CA 1
ATOM 3730 C C . VAL A 1 467 ? -5.678 -59.903 -5.245 1.00 21.47 495 VAL A C 1
ATOM 3731 O O . VAL A 1 467 ? -5.136 -60.242 -4.200 1.00 20.99 495 VAL A O 1
ATOM 3735 N N . ASP A 1 468 ? -5.037 -59.868 -6.415 1.00 22.39 496 ASP A N 1
ATOM 3736 C CA . ASP A 1 468 ? -3.560 -59.963 -6.545 1.00 27.41 496 ASP A CA 1
ATOM 3737 C C . ASP A 1 468 ? -2.935 -58.894 -5.634 1.00 24.66 496 ASP A C 1
ATOM 3738 O O . ASP A 1 468 ? -3.488 -57.803 -5.500 1.00 22.69 496 ASP A O 1
ATOM 3743 N N . PRO A 1 469 ? -1.844 -59.243 -4.934 1.00 23.13 497 PRO A N 1
ATOM 3744 C CA . PRO A 1 469 ? -1.153 -58.260 -4.083 1.00 23.52 497 PRO A CA 1
ATOM 3745 C C . PRO A 1 469 ? -0.777 -56.975 -4.837 1.00 24.75 497 PRO A C 1
ATOM 3746 O O . PRO A 1 469 ? -0.742 -55.908 -4.209 1.00 24.06 497 PRO A O 1
ATOM 3750 N N . GLU A 1 470 ? -0.508 -57.051 -6.140 1.00 21.60 498 GLU A N 1
ATOM 3751 C CA . GLU A 1 470 ? -0.167 -55.824 -6.863 1.00 24.09 498 GLU A CA 1
ATOM 3752 C C . GLU A 1 470 ? -1.410 -54.950 -7.046 1.00 23.45 498 GLU A C 1
ATOM 3753 O O . GLU A 1 470 ? -1.309 -53.728 -7.091 1.00 20.29 498 GLU A O 1
ATOM 3759 N N . GLU A 1 471 ? -2.577 -55.590 -7.143 1.00 21.58 499 GLU A N 1
ATOM 3760 C CA . GLU A 1 471 ? -3.827 -54.849 -7.240 1.00 23.02 499 GLU A CA 1
ATOM 3761 C C . GLU A 1 471 ? -4.189 -54.244 -5.882 1.00 20.43 499 GLU A C 1
ATOM 3762 O O . GLU A 1 471 ? -4.675 -53.105 -5.815 1.00 20.07 499 GLU A O 1
ATOM 3768 N N . ARG A 1 472 ? -3.985 -55.006 -4.811 1.00 18.31 500 ARG A N 1
ATOM 3769 C CA . ARG A 1 472 ? -4.135 -54.449 -3.469 1.00 21.65 500 ARG A CA 1
ATOM 3770 C C . ARG A 1 472 ? -3.277 -53.173 -3.290 1.00 23.34 500 ARG A C 1
ATOM 3771 O O . ARG A 1 472 ? -3.707 -52.191 -2.662 1.00 18.57 500 ARG A O 1
ATOM 3779 N N . THR A 1 473 ? -2.060 -53.213 -3.823 1.00 23.36 501 THR A N 1
ATOM 3780 C CA . THR A 1 473 ? -1.136 -52.073 -3.744 1.00 24.01 501 THR A CA 1
ATOM 3781 C C . THR A 1 473 ? -1.705 -50.889 -4.526 1.00 20.94 501 THR A C 1
ATOM 3782 O O . THR A 1 473 ? -1.590 -49.755 -4.073 1.00 20.91 501 THR A O 1
ATOM 3786 N N . ARG A 1 474 ? -2.332 -51.150 -5.675 1.00 17.22 502 ARG A N 1
ATOM 3787 C CA . ARG A 1 474 ? -2.909 -50.061 -6.486 1.00 18.52 502 ARG A CA 1
ATOM 3788 C C . ARG A 1 474 ? -4.047 -49.368 -5.739 1.00 18.35 502 ARG A C 1
ATOM 3789 O O . ARG A 1 474 ? -4.166 -48.123 -5.739 1.00 17.65 502 ARG A O 1
ATOM 3797 N N . ILE A 1 475 ? -4.886 -50.181 -5.105 1.00 18.02 503 ILE A N 1
ATOM 3798 C CA . ILE A 1 475 ? -6.036 -49.693 -4.368 1.00 19.09 503 ILE A CA 1
ATOM 3799 C C . ILE A 1 475 ? -5.623 -48.955 -3.092 1.00 19.92 503 ILE A C 1
ATOM 3800 O O . ILE A 1 475 ? -6.189 -47.895 -2.763 1.00 18.56 503 ILE A O 1
ATOM 3805 N N . GLU A 1 476 ? -4.653 -49.508 -2.357 1.00 16.70 504 GLU A N 1
ATOM 3806 C CA . GLU A 1 476 ? -4.180 -48.822 -1.165 1.00 17.68 504 GLU A CA 1
ATOM 3807 C C . GLU A 1 476 ? -3.519 -47.491 -1.550 1.00 19.06 504 GLU A C 1
ATOM 3808 O O . GLU A 1 476 ? -3.726 -46.481 -0.874 1.00 20.18 504 GLU A O 1
ATOM 3814 N N . ARG A 1 477 ? -2.749 -47.498 -2.645 1.00 18.22 505 ARG A N 1
ATOM 3815 C CA . ARG A 1 477 ? -2.068 -46.298 -3.109 1.00 19.30 505 ARG A CA 1
ATOM 3816 C C . ARG A 1 477 ? -3.091 -45.218 -3.457 1.00 20.08 505 ARG A C 1
ATOM 3817 O O . ARG A 1 477 ? -2.911 -44.047 -3.105 1.00 18.96 505 ARG A O 1
ATOM 3825 N N . GLY A 1 478 ? -4.171 -45.612 -4.121 1.00 17.92 506 GLY A N 1
ATOM 3826 C CA . GLY A 1 478 ? -5.189 -44.657 -4.525 1.00 20.45 506 GLY A CA 1
ATOM 3827 C C . GLY A 1 478 ? -5.835 -43.982 -3.330 1.00 20.19 506 GLY A C 1
ATOM 3828 O O . GLY A 1 478 ? -6.040 -42.747 -3.323 1.00 19.68 506 GLY A O 1
ATOM 3829 N N . MET A 1 479 ? -6.149 -44.783 -2.317 1.00 18.03 507 MET A N 1
ATOM 3830 C CA . MET A 1 479 ? -6.706 -44.261 -1.067 1.00 21.35 507 MET A CA 1
ATOM 3831 C C . MET A 1 479 ? -5.752 -43.331 -0.327 1.00 21.58 507 MET A C 1
ATOM 3832 O O . MET A 1 479 ? -6.158 -42.301 0.232 1.00 17.96 507 MET A O 1
ATOM 3837 N N . THR A 1 480 ? -4.502 -43.765 -0.225 1.00 18.22 508 THR A N 1
ATOM 3838 C CA . THR A 1 480 ? -3.502 -42.983 0.494 1.00 20.70 508 THR A CA 1
ATOM 3839 C C . THR A 1 480 ? -3.303 -41.633 -0.212 1.00 20.21 508 THR A C 1
ATOM 3840 O O . THR A 1 480 ? -3.211 -40.601 0.420 1.00 18.98 508 THR A O 1
ATOM 3844 N N . THR A 1 481 ? -3.299 -41.647 -1.539 1.00 19.17 509 THR A N 1
ATOM 3845 C CA . THR A 1 481 ? -3.218 -40.401 -2.284 1.00 20.04 509 THR A CA 1
ATOM 3846 C C . THR A 1 481 ? -4.440 -39.505 -2.068 1.00 16.67 509 THR A C 1
ATOM 3847 O O . THR A 1 481 ? -4.285 -38.317 -1.745 1.00 18.01 509 THR A O 1
ATOM 3851 N N . LEU A 1 482 ? -5.642 -40.047 -2.248 1.00 15.29 510 LEU A N 1
ATOM 3852 C CA . LEU A 1 482 ? -6.878 -39.244 -2.133 1.00 17.40 510 LEU A CA 1
ATOM 3853 C C . LEU A 1 482 ? -7.039 -38.588 -0.760 1.00 19.62 510 LEU A C 1
ATOM 3854 O O . LEU A 1 482 ? -7.269 -37.368 -0.641 1.00 17.18 510 LEU A O 1
ATOM 3859 N N . PHE A 1 483 ? -6.904 -39.413 0.273 1.00 17.39 511 PHE A N 1
ATOM 3860 C CA . PHE A 1 483 ? -7.161 -38.972 1.636 1.00 16.04 511 PHE A CA 1
ATOM 3861 C C . PHE A 1 483 ? -5.895 -38.444 2.330 1.00 16.90 511 PHE A C 1
ATOM 3862 O O . PHE A 1 483 ? -5.986 -37.679 3.300 1.00 16.53 511 PHE A O 1
ATOM 3870 N N . GLY A 1 484 ? -4.724 -38.882 1.874 1.00 16.50 512 GLY A N 1
ATOM 3871 C CA . GLY A 1 484 ? -3.464 -38.439 2.464 1.00 16.68 512 GLY A CA 1
ATOM 3872 C C . GLY A 1 484 ? -2.885 -37.210 1.768 1.00 19.36 512 GLY A C 1
ATOM 3873 O O . GLY A 1 484 ? -2.230 -36.358 2.395 1.00 17.02 512 GLY A O 1
ATOM 3874 N N . THR A 1 485 ? -3.110 -37.109 0.464 1.00 16.34 513 THR A N 1
ATOM 3875 C CA . THR A 1 485 ? -2.448 -36.051 -0.304 1.00 19.11 513 THR A CA 1
ATOM 3876 C C . THR A 1 485 ? -3.401 -35.003 -0.854 1.00 19.65 513 THR A C 1
ATOM 3877 O O . THR A 1 485 ? -3.203 -33.791 -0.633 1.00 20.40 513 THR A O 1
ATOM 3881 N N . VAL A 1 486 ? -4.421 -35.459 -1.574 1.00 15.28 514 VAL A N 1
ATOM 3882 C CA . VAL A 1 486 ? -5.284 -34.551 -2.344 1.00 17.11 514 VAL A CA 1
ATOM 3883 C C . VAL A 1 486 ? -6.052 -33.587 -1.410 1.00 18.92 514 VAL A C 1
ATOM 3884 O O . VAL A 1 486 ? -5.941 -32.370 -1.526 1.00 17.61 514 VAL A O 1
ATOM 3888 N N . PHE A 1 487 ? -6.791 -34.140 -0.459 1.00 18.49 515 PHE A N 1
ATOM 3889 C CA . PHE A 1 487 ? -7.573 -33.314 0.430 1.00 18.07 515 PHE A CA 1
ATOM 3890 C C . PHE A 1 487 ? -6.650 -32.485 1.316 1.00 19.21 515 PHE A C 1
ATOM 3891 O O . PHE A 1 487 ? -6.940 -31.323 1.613 1.00 19.37 515 PHE A O 1
ATOM 3899 N N . ARG A 1 488 ? -5.555 -33.099 1.757 1.00 16.06 516 ARG A N 1
ATOM 3900 C CA . ARG A 1 488 ? -4.620 -32.413 2.650 1.00 17.96 516 ARG A CA 1
ATOM 3901 C C . ARG A 1 488 ? -4.055 -31.159 1.985 1.00 19.34 516 ARG A C 1
ATOM 3902 O O . ARG A 1 488 ? -3.967 -30.110 2.622 1.00 18.97 516 ARG A O 1
ATOM 3910 N N . GLU A 1 489 ? -3.689 -31.273 0.700 1.00 19.58 517 GLU A N 1
ATOM 3911 C CA . GLU A 1 489 ? -3.131 -30.165 -0.077 1.00 19.15 517 GLU A CA 1
ATOM 3912 C C . GLU A 1 489 ? -4.177 -29.068 -0.283 1.00 19.93 517 GLU A C 1
ATOM 3913 O O . GLU A 1 489 ? -3.845 -27.907 -0.264 1.00 20.88 517 GLU A O 1
ATOM 3919 N N . VAL A 1 490 ? -5.423 -29.456 -0.509 1.00 18.24 518 VAL A N 1
ATOM 3920 C CA . VAL A 1 490 ? -6.487 -28.472 -0.709 1.00 19.28 518 VAL A CA 1
ATOM 3921 C C . VAL A 1 490 ? -6.638 -27.622 0.548 1.00 18.52 518 VAL A C 1
ATOM 3922 O O . VAL A 1 490 ? -6.720 -26.375 0.481 1.00 19.62 518 VAL A O 1
ATOM 3926 N N . VAL A 1 491 ? -6.686 -28.289 1.703 1.00 17.18 519 VAL A N 1
ATOM 3927 C CA . VAL A 1 491 ? -6.775 -27.585 2.975 1.00 17.98 519 VAL A CA 1
ATOM 3928 C C . VAL A 1 491 ? -5.503 -26.762 3.250 1.00 19.20 519 VAL A C 1
ATOM 3929 O O . VAL A 1 491 ? -5.590 -25.600 3.641 1.00 18.52 519 VAL A O 1
ATOM 3933 N N . ALA A 1 492 ? -4.321 -27.337 3.016 1.00 18.45 520 ALA A N 1
ATOM 3934 C CA . ALA A 1 492 ? -3.076 -26.569 3.174 1.00 18.20 520 ALA A CA 1
ATOM 3935 C C . ALA A 1 492 ? -3.038 -25.336 2.254 1.00 22.75 520 ALA A C 1
ATOM 3936 O O . ALA A 1 492 ? -2.521 -24.307 2.660 1.00 22.07 520 ALA A O 1
ATOM 3938 N N . THR A 1 493 ? -3.561 -25.449 1.029 1.00 19.40 521 THR A N 1
ATOM 3939 C CA . THR A 1 493 ? -3.543 -24.342 0.087 1.00 19.73 521 THR A CA 1
ATOM 3940 C C . THR A 1 493 ? -4.596 -23.263 0.373 1.00 23.57 521 THR A C 1
ATOM 3941 O O . THR A 1 493 ? -4.309 -22.085 0.281 1.00 21.38 521 THR A O 1
ATOM 3945 N N . TYR A 1 494 ? -5.811 -23.669 0.714 1.00 16.70 522 TYR A N 1
ATOM 3946 C CA . TYR A 1 494 ? -6.919 -22.706 0.834 1.00 20.28 522 TYR A CA 1
ATOM 3947 C C . TYR A 1 494 ? -7.375 -22.368 2.264 1.00 23.94 522 TYR A C 1
ATOM 3948 O O . TYR A 1 494 ? -7.989 -21.324 2.482 1.00 24.22 522 TYR A O 1
ATOM 3957 N N . ASP A 1 495 ? -7.085 -23.226 3.237 1.00 19.75 523 ASP A N 1
ATOM 3958 C CA . ASP A 1 495 ? -7.571 -22.982 4.601 1.00 20.04 523 ASP A CA 1
ATOM 3959 C C . ASP A 1 495 ? -6.444 -23.350 5.554 1.00 18.98 523 ASP A C 1
ATOM 3960 O O . ASP A 1 495 ? -6.602 -24.182 6.456 1.00 20.12 523 ASP A O 1
ATOM 3965 N N . SER A 1 496 ? -5.308 -22.693 5.328 1.00 18.58 524 SER A N 1
ATOM 3966 C CA . SER A 1 496 ? -4.004 -23.062 5.868 1.00 20.49 524 SER A CA 1
ATOM 3967 C C . SER A 1 496 ? -3.912 -23.113 7.385 1.00 20.92 524 SER A C 1
ATOM 3968 O O . SER A 1 496 ? -3.007 -23.736 7.924 1.00 22.15 524 SER A O 1
ATOM 3971 N N . ASP A 1 497 ? -4.788 -22.399 8.075 1.00 21.76 525 ASP A N 1
ATOM 3972 C CA . ASP A 1 497 ? -4.639 -22.294 9.521 1.00 22.79 525 ASP A CA 1
ATOM 3973 C C . ASP A 1 497 ? -5.450 -23.333 10.283 1.00 23.13 525 ASP A C 1
ATOM 3974 O O . ASP A 1 497 ? -5.458 -23.315 11.524 1.00 25.27 525 ASP A O 1
ATOM 3979 N N . VAL A 1 498 ? -6.127 -24.243 9.580 1.00 20.23 526 VAL A N 1
ATOM 3980 C CA . VAL A 1 498 ? -6.853 -25.302 10.289 1.00 22.45 526 VAL A CA 1
ATOM 3981 C C . VAL A 1 498 ? -6.286 -26.696 9.939 1.00 23.61 526 VAL A C 1
ATOM 3982 O O . VAL A 1 498 ? -5.815 -26.913 8.824 1.00 21.52 526 VAL A O 1
ATOM 3986 N N . PRO A 1 499 ? -6.310 -27.627 10.913 1.00 18.39 527 PRO A N 1
ATOM 3987 C CA . PRO A 1 499 ? -5.675 -28.935 10.691 1.00 20.73 527 PRO A CA 1
ATOM 3988 C C . PRO A 1 499 ? -6.488 -29.863 9.808 1.00 20.13 527 PRO A C 1
ATOM 3989 O O . PRO A 1 499 ? -7.710 -29.720 9.675 1.00 17.77 527 PRO A O 1
ATOM 3993 N N . TYR A 1 500 ? -5.789 -30.835 9.235 1.00 18.33 528 TYR A N 1
ATOM 3994 C CA . TYR A 1 500 ? -6.415 -31.838 8.420 1.00 16.71 528 TYR A CA 1
ATOM 3995 C C . TYR A 1 500 ? -6.152 -33.227 9.038 1.00 14.80 528 TYR A C 1
ATOM 3996 O O . TYR A 1 500 ? -5.093 -33.486 9.618 1.00 17.91 528 TYR A O 1
ATOM 4005 N N . TRP A 1 501 ? -7.130 -34.100 8.899 1.00 15.83 529 TRP A N 1
ATOM 4006 C CA . TRP A 1 501 ? -7.132 -35.444 9.495 1.00 17.15 529 TRP A CA 1
ATOM 4007 C C . TRP A 1 501 ? -7.506 -36.434 8.375 1.00 16.85 529 TRP A C 1
ATOM 4008 O O . TRP A 1 501 ? -8.560 -36.298 7.766 1.00 15.69 529 TRP A O 1
ATOM 4019 N N . ALA A 1 502 ? -6.634 -37.399 8.056 1.00 17.10 530 ALA A N 1
ATOM 4020 C CA . ALA A 1 502 ? -6.876 -38.259 6.882 1.00 15.95 530 ALA A CA 1
ATOM 4021 C C . ALA A 1 502 ? -8.167 -39.066 6.957 1.00 17.69 530 ALA A C 1
ATOM 4022 O O . ALA A 1 502 ? -8.824 -39.256 5.933 1.00 16.02 530 ALA A O 1
ATOM 4024 N N . THR A 1 503 ? -8.502 -39.567 8.150 1.00 17.30 531 THR A N 1
ATOM 4025 C CA . THR A 1 503 ? -9.633 -40.503 8.303 1.00 16.64 531 THR A CA 1
ATOM 4026 C C . THR A 1 503 ? -10.080 -40.567 9.765 1.00 18.42 531 THR A C 1
ATOM 4027 O O . THR A 1 503 ? -9.248 -40.471 10.658 1.00 17.54 531 THR A O 1
ATOM 4031 N N . SER A 1 504 ? -11.387 -40.690 10.000 1.00 16.58 532 SER A N 1
ATOM 4032 C CA . SER A 1 504 ? -11.939 -40.898 11.341 1.00 19.68 532 SER A CA 1
ATOM 4033 C C . SER A 1 504 ? -12.602 -42.259 11.368 1.00 16.18 532 SER A C 1
ATOM 4034 O O . SER A 1 504 ? -13.571 -42.456 10.630 1.00 17.74 532 SER A O 1
ATOM 4037 N N . PRO A 1 505 ? -12.113 -43.198 12.216 1.00 17.51 533 PRO A N 1
ATOM 4038 C CA . PRO A 1 505 ? -11.024 -43.030 13.191 1.00 17.29 533 PRO A CA 1
ATOM 4039 C C . PRO A 1 505 ? -9.650 -43.313 12.608 1.00 16.81 533 PRO A C 1
ATOM 4040 O O . PRO A 1 505 ? -9.538 -44.093 11.660 1.00 21.40 533 PRO A O 1
ATOM 4044 N N . GLY A 1 506 ? -8.595 -42.724 13.168 1.00 19.30 534 GLY A N 1
ATOM 4045 C CA . GLY A 1 506 ? -7.273 -42.935 12.603 1.00 18.16 534 GLY A CA 1
ATOM 4046 C C . GLY A 1 506 ? -6.138 -42.245 13.327 1.00 19.60 534 GLY A C 1
ATOM 4047 O O . GLY A 1 506 ? -6.337 -41.589 14.325 1.00 17.78 534 GLY A O 1
ATOM 4048 N N . THR A 1 507 ? -4.937 -42.394 12.787 1.00 20.02 535 THR A N 1
ATOM 4049 C CA . THR A 1 507 ? -3.784 -41.685 13.298 1.00 18.84 535 THR A CA 1
ATOM 4050 C C . THR A 1 507 ? -3.141 -40.894 12.145 1.00 19.45 535 THR A C 1
ATOM 4051 O O . THR A 1 507 ? -1.931 -40.774 12.073 1.00 18.63 535 THR A O 1
ATOM 4055 N N . ASP A 1 508 ? -3.983 -40.374 11.255 1.00 18.46 536 ASP A N 1
ATOM 4056 C CA . ASP A 1 508 ? -3.548 -39.533 10.134 1.00 17.64 536 ASP A CA 1
ATOM 4057 C C . ASP A 1 508 ? -2.497 -40.230 9.260 1.00 19.44 536 ASP A C 1
ATOM 4058 O O . ASP A 1 508 ? -1.585 -39.593 8.710 1.00 17.56 536 ASP A O 1
ATOM 4063 N N . PHE A 1 509 ? -2.686 -41.543 9.096 1.00 18.35 537 PHE A N 1
ATOM 4064 C CA . PHE A 1 509 ? -1.823 -42.407 8.275 1.00 18.53 537 PHE A CA 1
ATOM 4065 C C . PHE A 1 509 ? -0.421 -42.591 8.860 1.00 22.05 537 PHE A C 1
ATOM 4066 O O . PHE A 1 509 ? 0.442 -43.199 8.207 1.00 19.41 537 PHE A O 1
ATOM 4074 N N . ASP A 1 510 ? -0.187 -42.097 10.081 1.00 20.08 538 ASP A N 1
ATOM 4075 C CA . ASP A 1 510 ? 1.035 -42.457 10.813 1.00 18.11 538 ASP A CA 1
ATOM 4076 C C . ASP A 1 510 ? 1.107 -43.962 11.021 1.00 22.10 538 ASP A C 1
ATOM 4077 O O . ASP A 1 510 ? 2.180 -44.559 10.932 1.00 18.07 538 ASP A O 1
ATOM 4082 N N . GLY A 1 511 ? -0.035 -44.547 11.384 1.00 22.09 539 GLY A N 1
ATOM 4083 C CA . GLY A 1 511 ? -0.107 -45.964 11.706 1.00 22.59 539 GLY A CA 1
ATOM 4084 C C . GLY A 1 511 ? -1.515 -46.487 11.448 1.00 23.70 539 GLY A C 1
ATOM 4085 O O . GLY A 1 511 ? -2.269 -45.929 10.653 1.00 18.87 539 GLY A O 1
ATOM 4086 N N . ALA A 1 512 ? -1.877 -47.557 12.125 1.00 22.13 540 ALA A N 1
ATOM 4087 C CA . ALA A 1 512 ? -3.209 -48.116 11.966 1.00 23.44 540 ALA A CA 1
ATOM 4088 C C . ALA A 1 512 ? -4.301 -47.218 12.569 1.00 23.49 540 ALA A C 1
ATOM 4089 O O . ALA A 1 512 ? -4.044 -46.251 13.304 1.00 20.81 540 ALA A O 1
ATOM 4091 N N . ALA A 1 513 ? -5.532 -47.590 12.265 1.00 19.68 541 ALA A N 1
ATOM 4092 C CA . ALA A 1 513 ? -6.701 -46.868 12.722 1.00 22.03 541 ALA A CA 1
ATOM 4093 C C . ALA A 1 513 ? -7.249 -47.447 14.033 1.00 22.40 541 ALA A C 1
ATOM 4094 O O . ALA A 1 513 ? -6.889 -48.558 14.420 1.00 22.50 541 ALA A O 1
ATOM 4096 N N . ASP A 1 514 ? -8.122 -46.693 14.705 1.00 23.32 542 ASP A N 1
ATOM 4097 C CA . ASP A 1 514 ? -8.825 -47.195 15.898 1.00 22.79 542 ASP A CA 1
ATOM 4098 C C . ASP A 1 514 ? -7.891 -47.652 17.024 1.00 24.09 542 ASP A C 1
ATOM 4099 O O . ASP A 1 514 ? -8.125 -48.672 17.645 1.00 24.55 542 ASP A O 1
ATOM 4104 N N . GLN A 1 515 ? -6.822 -46.902 17.265 1.00 23.40 543 GLN A N 1
ATOM 4105 C CA . GLN A 1 515 ? -5.925 -47.178 18.376 1.00 23.13 543 GLN A CA 1
ATOM 4106 C C . GLN A 1 515 ? -6.455 -46.572 19.660 1.00 22.03 543 GLN A C 1
ATOM 4107 O O . GLN A 1 515 ? -7.262 -45.639 19.628 1.00 20.70 543 GLN A O 1
ATOM 4113 N N . THR A 1 516 ? -5.984 -47.070 20.800 1.00 25.67 544 THR A N 1
ATOM 4114 C CA . THR A 1 516 ? -6.322 -46.424 22.071 1.00 24.48 544 THR A CA 1
ATOM 4115 C C . THR A 1 516 ? -5.259 -45.444 22.565 1.00 20.79 544 THR A C 1
ATOM 4116 O O . THR A 1 516 ? -5.481 -44.747 23.556 1.00 20.48 544 THR A O 1
ATOM 4120 N N . ASN A 1 517 ? -4.100 -45.398 21.922 1.00 21.24 545 ASN A N 1
ATOM 4121 C CA . ASN A 1 517 ? -3.030 -44.544 22.445 1.00 22.22 545 ASN A CA 1
ATOM 4122 C C . ASN A 1 517 ? -2.486 -43.524 21.452 1.00 21.03 545 ASN A C 1
ATOM 4123 O O . ASN A 1 517 ? -1.369 -43.059 21.608 1.00 22.17 545 ASN A O 1
ATOM 4128 N N . ASP A 1 518 ? -3.294 -43.171 20.457 1.00 19.25 546 ASP A N 1
ATOM 4129 C CA . ASP A 1 518 ? -2.870 -42.308 19.356 1.00 19.32 546 ASP A CA 1
ATOM 4130 C C . ASP A 1 518 ? -4.118 -42.096 18.491 1.00 17.31 546 ASP A C 1
ATOM 4131 O O . ASP A 1 518 ? -4.827 -43.061 18.160 1.00 21.04 546 ASP A O 1
ATOM 4136 N N . GLY A 1 519 ? -4.430 -40.848 18.177 1.00 18.42 547 GLY A N 1
ATOM 4137 C CA . GLY A 1 519 ? -5.526 -40.574 17.258 1.00 20.90 547 GLY A CA 1
ATOM 4138 C C . GLY A 1 519 ? -6.903 -40.831 17.851 1.00 19.81 547 GLY A C 1
ATOM 4139 O O . GLY A 1 519 ? -7.062 -40.877 19.073 1.00 20.33 547 GLY A O 1
ATOM 4140 N N . ASP A 1 520 ? -7.920 -40.977 17.003 1.00 18.47 548 ASP A N 1
ATOM 4141 C CA . ASP A 1 520 ? -9.271 -41.160 17.532 1.00 18.00 548 ASP A CA 1
ATOM 4142 C C . ASP A 1 520 ? -9.795 -42.593 17.306 1.00 20.71 548 ASP A C 1
ATOM 4143 O O . ASP A 1 520 ? -9.159 -43.427 16.622 1.00 19.89 548 ASP A O 1
ATOM 4148 N N . MET A 1 521 ? -10.945 -42.867 17.924 1.00 17.71 549 MET A N 1
ATOM 4149 C CA . MET A 1 521 ? -11.572 -44.195 17.933 1.00 20.28 549 MET A CA 1
ATOM 4150 C C . MET A 1 521 ? -13.080 -44.093 17.683 1.00 18.92 549 MET A C 1
ATOM 4151 O O . MET A 1 521 ? -13.745 -43.174 18.173 1.00 17.31 549 MET A O 1
ATOM 4156 N N . HIS A 1 522 ? -13.609 -45.044 16.920 1.00 18.82 550 HIS A N 1
ATOM 4157 C CA . HIS A 1 522 ? -15.053 -45.257 16.823 1.00 18.87 550 HIS A CA 1
ATOM 4158 C C . HIS A 1 522 ? -15.326 -46.558 17.596 1.00 19.63 550 HIS A C 1
ATOM 4159 O O . HIS A 1 522 ? -15.002 -47.634 17.117 1.00 22.27 550 HIS A O 1
ATOM 4166 N N . TYR A 1 523 ? -15.873 -46.479 18.803 1.00 22.50 551 TYR A N 1
ATOM 4167 C CA . TYR A 1 523 ? -16.009 -47.697 19.610 1.00 17.87 551 TYR A CA 1
ATOM 4168 C C . TYR A 1 523 ? -17.426 -48.272 19.512 1.00 20.78 551 TYR A C 1
ATOM 4169 O O . TYR A 1 523 ? -18.411 -47.686 20.024 1.00 19.23 551 TYR A O 1
ATOM 4178 N N . TRP A 1 524 ? -17.503 -49.444 18.896 1.00 17.29 552 TRP A N 1
ATOM 4179 C CA . TRP A 1 524 ? -18.775 -50.057 18.558 1.00 20.67 552 TRP A CA 1
ATOM 4180 C C . TRP A 1 524 ? -18.923 -51.521 19.010 1.00 19.33 552 TRP A C 1
ATOM 4181 O O . TRP A 1 524 ? -19.804 -52.226 18.530 1.00 21.16 552 TRP A O 1
ATOM 4192 N N . LYS A 1 525 ? -18.081 -51.975 19.937 1.00 19.46 553 LYS A N 1
ATOM 4193 C CA . LYS A 1 525 ? -18.233 -53.325 20.503 1.00 21.55 553 LYS A CA 1
ATOM 4194 C C . LYS A 1 525 ? -19.339 -53.347 21.563 1.00 23.51 553 LYS A C 1
ATOM 4195 O O . LYS A 1 525 ? -19.828 -54.416 21.929 1.00 23.52 553 LYS A O 1
ATOM 4201 N N . VAL A 1 526 ? -19.711 -52.168 22.057 1.00 19.91 554 VAL A N 1
ATOM 4202 C CA . VAL A 1 526 ? -21.034 -51.962 22.642 1.00 22.83 554 VAL A CA 1
ATOM 4203 C C . VAL A 1 526 ? -22.007 -51.494 21.533 1.00 22.52 554 VAL A C 1
ATOM 4204 O O . VAL A 1 526 ? -21.633 -50.720 20.663 1.00 21.46 554 VAL A O 1
ATOM 4208 N N . TRP A 1 527 ? -23.226 -52.027 21.576 1.00 22.74 555 TRP A N 1
ATOM 4209 C CA . TRP A 1 527 ? -24.245 -52.007 20.518 1.00 18.98 555 TRP A CA 1
ATOM 4210 C C . TRP A 1 527 ? -23.923 -52.949 19.375 1.00 22.23 555 TRP A C 1
ATOM 4211 O O . TRP A 1 527 ? -24.715 -53.869 19.092 1.00 20.39 555 TRP A O 1
ATOM 4222 N N . GLY A 1 528 ? -22.802 -52.702 18.690 1.00 21.73 556 GLY A N 1
ATOM 4223 C CA . GLY A 1 528 ? -22.400 -53.537 17.565 1.00 22.14 556 GLY A CA 1
ATOM 4224 C C . GLY A 1 528 ? -21.545 -54.742 17.926 1.00 23.46 556 GLY A C 1
ATOM 4225 O O . GLY A 1 528 ? -21.265 -54.979 19.092 1.00 23.82 556 GLY A O 1
ATOM 4226 N N . GLY A 1 529 ? -21.141 -55.501 16.914 1.00 27.40 557 GLY A N 1
ATOM 4227 C CA . GLY A 1 529 ? -20.292 -56.676 17.099 1.00 27.68 557 GLY A CA 1
ATOM 4228 C C . GLY A 1 529 ? -20.754 -57.643 18.167 1.00 24.73 557 GLY A C 1
ATOM 4229 O O . GLY A 1 529 ? -21.882 -58.128 18.106 1.00 29.09 557 GLY A O 1
ATOM 4230 N N . PRO A 1 530 ? -19.899 -57.910 19.170 1.00 25.57 558 PRO A N 1
ATOM 4231 C CA . PRO A 1 530 ? -20.223 -58.826 20.280 1.00 26.64 558 PRO A CA 1
ATOM 4232 C C . PRO A 1 530 ? -21.342 -58.295 21.201 1.00 26.90 558 PRO A C 1
ATOM 4233 O O . PRO A 1 530 ? -21.770 -59.021 22.086 1.00 26.34 558 PRO A O 1
ATOM 4237 N N . ALA A 1 531 ? -21.794 -57.054 20.993 1.00 22.97 559 ALA A N 1
ATOM 4238 C CA . ALA A 1 531 ? -22.871 -56.468 21.798 1.00 24.40 559 ALA A CA 1
ATOM 4239 C C . ALA A 1 531 ? -22.618 -56.600 23.308 1.00 26.42 559 ALA A C 1
ATOM 4240 O O . ALA A 1 531 ? -23.463 -57.135 24.047 1.00 24.49 559 ALA A O 1
ATOM 4242 N N . LEU A 1 532 ? -21.448 -56.126 23.746 1.00 24.15 560 LEU A N 1
ATOM 4243 C CA . LEU A 1 532 ? -21.059 -56.183 25.152 1.00 25.70 560 LEU A CA 1
ATOM 4244 C C . LEU A 1 532 ? -21.956 -55.289 26.008 1.00 24.77 560 LEU A C 1
ATOM 4245 O O . LEU A 1 532 ? -22.563 -54.339 25.485 1.00 24.00 560 LEU A O 1
ATOM 4250 N N . PRO A 1 533 ? -22.063 -55.596 27.323 1.00 23.74 561 PRO A N 1
ATOM 4251 C CA . PRO A 1 533 ? -22.817 -54.786 28.296 1.00 23.07 561 PRO A CA 1
ATOM 4252 C C . PRO A 1 533 ? -22.347 -53.332 28.340 1.00 22.32 561 PRO A C 1
ATOM 4253 O O . PRO A 1 533 ? -21.164 -53.084 28.138 1.00 22.40 561 PRO A O 1
ATOM 4257 N N . VAL A 1 534 ? -23.232 -52.393 28.655 1.00 23.86 562 VAL A N 1
ATOM 4258 C CA . VAL A 1 534 ? -22.846 -50.981 28.647 1.00 21.54 562 VAL A CA 1
ATOM 4259 C C . VAL A 1 534 ? -21.695 -50.643 29.624 1.00 24.91 562 VAL A C 1
ATOM 4260 O O . VAL A 1 534 ? -20.923 -49.705 29.388 1.00 24.33 562 VAL A O 1
ATOM 4264 N N . THR A 1 535 ? -21.550 -51.406 30.704 1.00 25.26 563 THR A N 1
ATOM 4265 C CA . THR A 1 535 ? -20.438 -51.144 31.634 1.00 27.43 563 THR A CA 1
ATOM 4266 C C . THR A 1 535 ? -19.086 -51.378 30.975 1.00 25.95 563 THR A C 1
ATOM 4267 O O . THR A 1 535 ? -18.055 -50.943 31.489 1.00 28.40 563 THR A O 1
ATOM 4271 N N . GLU A 1 536 ? -19.067 -52.079 29.850 1.00 27.23 564 GLU A N 1
ATOM 4272 C CA . GLU A 1 536 ? -17.813 -52.274 29.130 1.00 28.88 564 GLU A CA 1
ATOM 4273 C C . GLU A 1 536 ? -17.239 -50.931 28.641 1.00 26.62 564 GLU A C 1
ATOM 4274 O O . GLU A 1 536 ? -16.022 -50.816 28.438 1.00 26.67 564 GLU A O 1
ATOM 4280 N N . TYR A 1 537 ? -18.097 -49.911 28.494 1.00 24.01 565 TYR A N 1
ATOM 4281 C CA . TYR A 1 537 ? -17.625 -48.550 28.191 1.00 24.53 565 TYR A CA 1
ATOM 4282 C C . TYR A 1 537 ? -16.572 -48.063 29.194 1.00 28.09 565 TYR A C 1
ATOM 4283 O O . TYR A 1 537 ? -15.741 -47.204 28.869 1.00 25.94 565 TYR A O 1
ATOM 4292 N N . LEU A 1 538 ? -16.628 -48.576 30.419 1.00 25.59 566 LEU A N 1
ATOM 4293 C CA . LEU A 1 538 ? -15.741 -48.087 31.479 1.00 29.14 566 LEU A CA 1
ATOM 4294 C C . LEU A 1 538 ? -14.317 -48.616 31.302 1.00 28.70 566 LEU A C 1
ATOM 4295 O O . LEU A 1 538 ? -13.381 -48.129 31.911 1.00 31.70 566 LEU A O 1
ATOM 4300 N N . ASN A 1 539 ? -14.173 -49.614 30.445 1.00 23.76 567 ASN A N 1
ATOM 4301 C CA . ASN A 1 539 ? -12.900 -50.281 30.212 1.00 26.37 567 ASN A CA 1
ATOM 4302 C C . ASN A 1 539 ? -12.180 -49.825 28.957 1.00 30.68 567 ASN A C 1
ATOM 4303 O O . ASN A 1 539 ? -11.156 -50.388 28.613 1.00 29.80 567 ASN A O 1
ATOM 4308 N N . VAL A 1 540 ? -12.731 -48.830 28.265 1.00 28.10 568 VAL A N 1
ATOM 4309 C CA . VAL A 1 540 ? -12.204 -48.421 26.970 1.00 29.75 568 VAL A CA 1
ATOM 4310 C C . VAL A 1 540 ? -11.939 -46.926 27.027 1.00 26.36 568 VAL A C 1
ATOM 4311 O O . VAL A 1 540 ? -12.864 -46.153 27.252 1.00 27.24 568 VAL A O 1
ATOM 4315 N N . THR A 1 541 ? -10.681 -46.522 26.865 1.00 22.80 569 THR A N 1
ATOM 4316 C CA . THR A 1 541 ? -10.323 -45.101 27.001 1.00 22.74 569 THR A CA 1
ATOM 4317 C C . THR A 1 541 ? -9.302 -44.694 25.930 1.00 28.03 569 THR A C 1
ATOM 4318 O O . THR A 1 541 ? -8.094 -44.756 26.188 1.00 24.23 569 THR A O 1
ATOM 4322 N N . PRO A 1 542 ? -9.783 -44.284 24.725 1.00 23.64 570 PRO A N 1
ATOM 4323 C CA . PRO A 1 542 ? -8.875 -43.799 23.677 1.00 19.35 570 PRO A CA 1
ATOM 4324 C C . PRO A 1 542 ? -8.530 -42.333 23.906 1.00 20.83 570 PRO A C 1
ATOM 4325 O O . PRO A 1 542 ? -9.121 -41.703 24.778 1.00 18.70 570 PRO A O 1
ATOM 4329 N N . ARG A 1 543 ? -7.584 -41.808 23.137 1.00 20.46 571 ARG A N 1
ATOM 4330 C CA . ARG A 1 543 ? -7.170 -40.414 23.312 1.00 18.16 571 ARG A CA 1
ATOM 4331 C C . ARG A 1 543 ? -8.289 -39.445 22.874 1.00 18.85 571 ARG A C 1
ATOM 4332 O O . ARG A 1 543 ? -8.356 -38.303 23.336 1.00 18.06 571 ARG A O 1
ATOM 4340 N N . PHE A 1 544 ? -9.179 -39.905 21.990 1.00 17.78 572 PHE A N 1
ATOM 4341 C CA . PHE A 1 544 ? -10.323 -39.086 21.529 1.00 17.98 572 PHE A CA 1
ATOM 4342 C C . PHE A 1 544 ? -11.395 -40.054 21.029 1.00 17.91 572 PHE A C 1
ATOM 4343 O O . PHE A 1 544 ? -11.097 -40.901 20.184 1.00 21.99 572 PHE A O 1
ATOM 4351 N N . MET A 1 545 ? -12.614 -39.981 21.557 1.00 18.78 573 MET A N 1
ATOM 4352 C CA . MET A 1 545 ? -13.648 -40.925 21.125 1.00 19.01 573 MET A CA 1
ATOM 4353 C C . MET A 1 545 ? -14.621 -40.202 20.183 1.00 15.88 573 MET A C 1
ATOM 4354 O O . MET A 1 545 ? -15.435 -39.391 20.629 1.00 19.92 573 MET A O 1
ATOM 4359 N N . SER A 1 546 ? -14.509 -40.454 18.885 1.00 17.79 574 SER A N 1
ATOM 4360 C CA . SER A 1 546 ? -15.270 -39.681 17.891 1.00 17.32 574 SER A CA 1
ATOM 4361 C C . SER A 1 546 ? -16.560 -40.369 17.411 1.00 17.24 574 SER A C 1
ATOM 4362 O O . SER A 1 546 ? -17.361 -39.733 16.746 1.00 15.84 574 SER A O 1
ATOM 4365 N N . GLU A 1 547 ? -16.764 -41.642 17.775 1.00 19.75 575 GLU A N 1
ATOM 4366 C CA . GLU A 1 547 ? -18.085 -42.278 17.708 1.00 17.30 575 GLU A CA 1
ATOM 4367 C C . GLU A 1 547 ? -18.258 -43.342 18.799 1.00 20.55 575 GLU A C 1
ATOM 4368 O O . GLU A 1 547 ? -17.304 -44.021 19.159 1.00 19.31 575 GLU A O 1
ATOM 4374 N N . TYR A 1 548 ? -19.506 -43.480 19.266 1.00 21.03 576 TYR A N 1
ATOM 4375 C CA . TYR A 1 548 ? -20.011 -44.595 20.090 1.00 21.10 576 TYR A CA 1
ATOM 4376 C C . TYR A 1 548 ? -21.490 -44.329 20.269 1.00 20.61 576 TYR A C 1
ATOM 4377 O O . TYR A 1 548 ? -21.896 -43.163 20.223 1.00 18.43 576 TYR A O 1
ATOM 4386 N N . GLY A 1 549 ? -22.308 -45.360 20.488 1.00 18.62 577 GLY A N 1
ATOM 4387 C CA . GLY A 1 549 ? -23.724 -45.072 20.638 1.00 19.43 577 GLY A CA 1
ATOM 4388 C C . GLY A 1 549 ? -24.608 -46.246 21.022 1.00 18.08 577 GLY A C 1
ATOM 4389 O O . GLY A 1 549 ? -24.179 -47.400 21.016 1.00 18.07 577 GLY A O 1
ATOM 4390 N N . LEU A 1 550 ? -25.851 -45.913 21.355 1.00 20.92 578 LEU A N 1
ATOM 4391 C CA . LEU A 1 550 ? -26.901 -46.891 21.638 1.00 20.60 578 LEU A CA 1
ATOM 4392 C C . LEU A 1 550 ? -28.153 -46.423 20.938 1.00 22.22 578 LEU A C 1
ATOM 4393 O O . LEU A 1 550 ? -28.383 -45.208 20.828 1.00 19.05 578 LEU A O 1
ATOM 4398 N N . GLN A 1 551 ? -28.976 -47.366 20.496 1.00 17.88 579 GLN A N 1
ATOM 4399 C CA . GLN A 1 551 ? -30.178 -47.014 19.751 1.00 18.43 579 GLN A CA 1
ATOM 4400 C C . GLN A 1 551 ? -31.405 -46.792 20.643 1.00 19.41 579 GLN A C 1
ATOM 4401 O O . GLN A 1 551 ? -31.444 -47.286 21.759 1.00 20.92 579 GLN A O 1
ATOM 4407 N N . SER A 1 552 ? -32.393 -46.046 20.151 1.00 20.03 580 SER A N 1
ATOM 4408 C CA . SER A 1 552 ? -33.679 -45.886 20.849 1.00 18.33 580 SER A CA 1
ATOM 4409 C C . SER A 1 552 ? -34.793 -45.480 19.885 1.00 22.18 580 SER A C 1
ATOM 4410 O O . SER A 1 552 ? -34.531 -45.130 18.728 1.00 20.90 580 SER A O 1
ATOM 4413 N N . PHE A 1 553 ? -36.031 -45.539 20.366 1.00 21.05 581 PHE A N 1
ATOM 4414 C CA . PHE A 1 553 ? -37.168 -45.048 19.593 1.00 20.64 581 PHE A CA 1
ATOM 4415 C C . PHE A 1 553 ? -37.337 -43.539 19.780 1.00 21.31 581 PHE A C 1
ATOM 4416 O O . PHE A 1 553 ? -36.920 -42.980 20.823 1.00 21.00 581 PHE A O 1
ATOM 4424 N N . PRO A 1 554 ? -37.902 -42.861 18.747 1.00 21.19 582 PRO A N 1
ATOM 4425 C CA . PRO A 1 554 ? -38.166 -41.419 18.769 1.00 16.40 582 PRO A CA 1
ATOM 4426 C C . PRO A 1 554 ? -39.335 -41.144 19.705 1.00 18.70 582 PRO A C 1
ATOM 4427 O O . PRO A 1 554 ? -39.843 -42.083 20.341 1.00 19.85 582 PRO A O 1
ATOM 4431 N N . ASP A 1 555 ? -39.726 -39.879 19.833 1.00 20.84 583 ASP A N 1
ATOM 4432 C CA . ASP A 1 555 ? -40.782 -39.510 20.758 1.00 20.56 583 ASP A CA 1
ATOM 4433 C C . ASP A 1 555 ? -42.069 -40.215 20.383 1.00 20.91 583 ASP A C 1
ATOM 4434 O O . ASP A 1 555 ? -42.295 -40.442 19.211 1.00 18.07 583 ASP A O 1
ATOM 4439 N N . MET A 1 556 ? -42.934 -40.517 21.352 1.00 22.02 584 MET A N 1
ATOM 4440 C CA . MET A 1 556 ? -44.239 -41.099 21.005 1.00 21.68 584 MET A CA 1
ATOM 4441 C C . MET A 1 556 ? -45.031 -40.259 19.992 1.00 20.66 584 MET A C 1
ATOM 4442 O O . MET A 1 556 ? -45.769 -40.818 19.181 1.00 18.62 584 MET A O 1
ATOM 4447 N N . ARG A 1 557 ? -44.902 -38.928 20.031 1.00 19.79 585 ARG A N 1
ATOM 4448 C CA . ARG A 1 557 ? -45.605 -38.098 19.050 1.00 23.48 585 ARG A CA 1
ATOM 4449 C C . ARG A 1 557 ? -45.069 -38.336 17.634 1.00 19.03 585 ARG A C 1
ATOM 4450 O O . ARG A 1 557 ? -45.801 -38.247 16.639 1.00 22.00 585 ARG A O 1
ATOM 4458 N N . THR A 1 558 ? -43.784 -38.631 17.560 1.00 17.85 586 THR A N 1
ATOM 4459 C CA . THR A 1 558 ? -43.125 -38.857 16.281 1.00 18.97 586 THR A CA 1
ATOM 4460 C C . THR A 1 558 ? -43.542 -40.242 15.759 1.00 18.57 586 THR A C 1
ATOM 4461 O O . THR A 1 558 ? -43.765 -40.441 14.570 1.00 22.05 586 THR A O 1
ATOM 4465 N N . VAL A 1 559 ? -43.638 -41.191 16.669 1.00 20.61 587 VAL A N 1
ATOM 4466 C CA . VAL A 1 559 ? -44.097 -42.539 16.306 1.00 21.49 587 VAL A CA 1
ATOM 4467 C C . VAL A 1 559 ? -45.516 -42.482 15.728 1.00 23.39 587 VAL A C 1
ATOM 4468 O O . VAL A 1 559 ? -45.820 -43.109 14.692 1.00 22.15 587 VAL A O 1
ATOM 4472 N N . ARG A 1 560 ? -46.384 -41.725 16.396 1.00 20.56 588 ARG A N 1
ATOM 4473 C CA . ARG A 1 560 ? -47.761 -41.599 15.928 1.00 21.12 588 ARG A CA 1
ATOM 4474 C C . ARG A 1 560 ? -47.814 -40.882 14.591 1.00 25.74 588 ARG A C 1
ATOM 4475 O O . ARG A 1 560 ? -48.796 -40.996 13.855 1.00 20.36 588 ARG A O 1
ATOM 4483 N N . ALA A 1 561 ? -46.769 -40.117 14.286 1.00 21.63 589 ALA A N 1
ATOM 4484 C CA . ALA A 1 561 ? -46.706 -39.427 13.016 1.00 21.44 589 ALA A CA 1
ATOM 4485 C C . ALA A 1 561 ? -46.457 -40.379 11.859 1.00 23.90 589 ALA A C 1
ATOM 4486 O O . ALA A 1 561 ? -46.875 -40.098 10.745 1.00 22.54 589 ALA A O 1
ATOM 4488 N N . PHE A 1 562 ? -45.783 -41.500 12.094 1.00 22.06 590 PHE A N 1
ATOM 4489 C CA . PHE A 1 562 ? -45.510 -42.401 10.967 1.00 25.44 590 PHE A CA 1
ATOM 4490 C C . PHE A 1 562 ? -46.235 -43.748 11.065 1.00 23.84 590 PHE A C 1
ATOM 4491 O O . PHE A 1 562 ? -46.180 -44.544 10.138 1.00 22.99 590 PHE A O 1
ATOM 4499 N N . ALA A 1 563 ? -46.912 -44.001 12.176 1.00 22.75 591 ALA A N 1
ATOM 4500 C CA . ALA A 1 563 ? -47.521 -45.313 12.371 1.00 21.16 591 ALA A CA 1
ATOM 4501 C C . ALA A 1 563 ? -48.962 -45.144 12.831 1.00 22.40 591 ALA A C 1
ATOM 4502 O O . ALA A 1 563 ? -49.309 -44.113 13.411 1.00 24.58 591 ALA A O 1
ATOM 4504 N N . GLU A 1 564 ? -49.804 -46.138 12.558 1.00 22.93 592 GLU A N 1
ATOM 4505 C CA . GLU A 1 564 ? -51.205 -46.099 13.005 1.00 25.10 592 GLU A CA 1
ATOM 4506 C C . GLU A 1 564 ? -51.411 -47.004 14.224 1.00 22.56 592 GLU A C 1
ATOM 4507 O O . GLU A 1 564 ? -50.543 -47.811 14.530 1.00 23.12 592 GLU A O 1
ATOM 4513 N N . PRO A 1 565 ? -52.559 -46.854 14.939 1.00 25.32 593 PRO A N 1
ATOM 4514 C CA . PRO A 1 565 ? -52.671 -47.565 16.226 1.00 24.54 593 PRO A CA 1
ATOM 4515 C C . PRO A 1 565 ? -52.513 -49.081 16.099 1.00 21.89 593 PRO A C 1
ATOM 4516 O O . PRO A 1 565 ? -52.014 -49.720 17.014 1.00 20.95 593 PRO A O 1
ATOM 4520 N N . GLY A 1 566 ? -52.866 -49.644 14.946 1.00 21.61 594 GLY A N 1
ATOM 4521 C CA . GLY A 1 566 ? -52.683 -51.084 14.752 1.00 21.54 594 GLY A CA 1
ATOM 4522 C C . GLY A 1 566 ? -51.233 -51.509 14.514 1.00 24.98 594 GLY A C 1
ATOM 4523 O O . GLY A 1 566 ? -50.944 -52.708 14.516 1.00 25.47 594 GLY A O 1
ATOM 4524 N N . ASP A 1 567 ? -50.330 -50.541 14.291 1.00 21.41 595 ASP A N 1
ATOM 4525 C CA . ASP A 1 567 ? -48.910 -50.823 14.060 1.00 18.37 595 ASP A CA 1
ATOM 4526 C C . ASP A 1 567 ? -48.059 -50.799 15.355 1.00 23.61 595 ASP A C 1
ATOM 4527 O O . ASP A 1 567 ? -46.860 -51.047 15.302 1.00 23.03 595 ASP A O 1
ATOM 4532 N N . MET A 1 568 ? -48.663 -50.507 16.504 1.00 23.94 596 MET A N 1
ATOM 4533 C CA . MET A 1 568 ? -47.866 -50.132 17.683 1.00 23.21 596 MET A CA 1
ATOM 4534 C C . MET A 1 568 ? -47.267 -51.314 18.451 1.00 22.94 596 MET A C 1
ATOM 4535 O O . MET A 1 568 ? -47.722 -51.682 19.532 1.00 24.86 596 MET A O 1
ATOM 4540 N N . ASP A 1 569 ? -46.214 -51.879 17.876 1.00 23.29 597 ASP A N 1
ATOM 4541 C CA . ASP A 1 569 ? -45.550 -53.090 18.355 1.00 22.91 597 ASP A CA 1
ATOM 4542 C C . ASP A 1 569 ? -44.253 -53.138 17.568 1.00 20.81 597 ASP A C 1
ATOM 4543 O O . ASP A 1 569 ? -44.300 -53.059 16.340 1.00 21.87 597 ASP A O 1
ATOM 4548 N N . PRO A 1 570 ? -43.089 -53.222 18.255 1.00 22.84 598 PRO A N 1
ATOM 4549 C CA . PRO A 1 570 ? -41.791 -53.162 17.545 1.00 25.27 598 PRO A CA 1
ATOM 4550 C C . PRO A 1 570 ? -41.631 -54.212 16.463 1.00 22.82 598 PRO A C 1
ATOM 4551 O O . PRO A 1 570 ? -40.782 -54.050 15.574 1.00 24.15 598 PRO A O 1
ATOM 4555 N N . GLU A 1 571 ? -42.439 -55.265 16.531 1.00 25.42 599 GLU A N 1
ATOM 4556 C CA . GLU A 1 571 ? -42.365 -56.344 15.550 1.00 25.85 599 GLU A CA 1
ATOM 4557 C C . GLU A 1 571 ? -43.352 -56.223 14.386 1.00 24.73 599 GLU A C 1
ATOM 4558 O O . GLU A 1 571 ? -43.368 -57.095 13.507 1.00 26.20 599 GLU A O 1
ATOM 4564 N N . SER A 1 572 ? -44.168 -55.171 14.356 1.00 23.63 600 SER A N 1
ATOM 4565 C CA . SER A 1 572 ? -45.077 -54.971 13.221 1.00 22.10 600 SER A CA 1
ATOM 4566 C C . SER A 1 572 ? -44.271 -54.706 11.929 1.00 23.56 600 SER A C 1
ATOM 4567 O O . SER A 1 572 ? -43.099 -54.317 11.984 1.00 23.35 600 SER A O 1
ATOM 4570 N N . PRO A 1 573 ? -44.884 -54.959 10.759 1.00 25.25 601 PRO A N 1
ATOM 4571 C CA . PRO A 1 573 ? -44.183 -54.619 9.516 1.00 23.83 601 PRO A CA 1
ATOM 4572 C C . PRO A 1 573 ? -43.793 -53.137 9.459 1.00 24.58 601 PRO A C 1
ATOM 4573 O O . PRO A 1 573 ? -42.698 -52.811 8.973 1.00 21.21 601 PRO A O 1
ATOM 4577 N N . VAL A 1 574 ? -44.655 -52.254 9.971 1.00 20.82 602 VAL A N 1
ATOM 4578 C CA . VAL A 1 574 ? -44.366 -50.832 9.890 1.00 24.86 602 VAL A CA 1
ATOM 4579 C C . VAL A 1 574 ? -43.181 -50.459 10.810 1.00 22.29 602 VAL A C 1
ATOM 4580 O O . VAL A 1 574 ? -42.281 -49.717 10.389 1.00 21.79 602 VAL A O 1
ATOM 4584 N N . MET A 1 575 ? -43.155 -50.975 12.036 1.00 21.14 603 MET A N 1
ATOM 4585 C CA . MET A 1 575 ? -42.025 -50.693 12.927 1.00 22.04 603 MET A CA 1
ATOM 4586 C C . MET A 1 575 ? -40.716 -51.321 12.431 1.00 24.73 603 MET A C 1
ATOM 4587 O O . MET A 1 575 ? -39.638 -50.770 12.643 1.00 22.50 603 MET A O 1
ATOM 4592 N N . ARG A 1 576 ? -40.811 -52.471 11.771 1.00 22.07 604 ARG A N 1
ATOM 4593 C CA . ARG A 1 576 ? -39.634 -53.119 11.193 1.00 21.61 604 ARG A CA 1
ATOM 4594 C C . ARG A 1 576 ? -39.052 -52.289 10.055 1.00 22.81 604 ARG A C 1
ATOM 4595 O O . ARG A 1 576 ? -37.826 -52.236 9.887 1.00 19.16 604 ARG A O 1
ATOM 4603 N N . VAL A 1 577 ? -39.930 -51.670 9.268 1.00 21.66 605 VAL A N 1
ATOM 4604 C CA . VAL A 1 577 ? -39.509 -50.767 8.204 1.00 21.08 605 VAL A CA 1
ATOM 4605 C C . VAL A 1 577 ? -38.742 -49.578 8.804 1.00 20.28 605 VAL A C 1
ATOM 4606 O O . VAL A 1 577 ? -37.781 -49.081 8.222 1.00 21.06 605 VAL A O 1
ATOM 4610 N N . HIS A 1 578 ? -39.137 -49.166 9.998 1.00 20.40 606 HIS A N 1
ATOM 4611 C CA . HIS A 1 578 ? -38.556 -47.951 10.571 1.00 21.77 606 HIS A CA 1
ATOM 4612 C C . HIS A 1 578 ? -37.375 -48.277 11.488 1.00 21.70 606 HIS A C 1
ATOM 4613 O O . HIS A 1 578 ? -36.781 -47.400 12.101 1.00 22.54 606 HIS A O 1
ATOM 4620 N N . GLN A 1 579 ? -37.012 -49.552 11.518 1.00 20.98 607 GLN A N 1
ATOM 4621 C CA . GLN A 1 579 ? -35.841 -50.042 12.238 1.00 23.97 607 GLN A CA 1
ATOM 4622 C C . GLN A 1 579 ? -34.836 -50.516 11.187 1.00 26.00 607 GLN A C 1
ATOM 4623 O O . GLN A 1 579 ? -35.042 -51.562 10.528 1.00 24.36 607 GLN A O 1
ATOM 4629 N N . LYS A 1 580 ? -33.778 -49.737 10.960 1.00 20.02 608 LYS A N 1
ATOM 4630 C CA . LYS A 1 580 ? -32.875 -50.104 9.855 1.00 25.21 608 LYS A CA 1
ATOM 4631 C C . LYS A 1 580 ? -31.621 -50.851 10.307 1.00 23.61 608 LYS A C 1
ATOM 4632 O O . LYS A 1 580 ? -30.818 -51.225 9.467 1.00 25.30 608 LYS A O 1
ATOM 4638 N N . PHE A 1 581 ? -31.445 -51.089 11.610 1.00 23.02 609 PHE A N 1
ATOM 4639 C CA . PHE A 1 581 ? -30.233 -51.816 12.033 1.00 21.83 609 PHE A CA 1
ATOM 4640 C C . PHE A 1 581 ? -30.294 -53.292 11.676 1.00 25.23 609 PHE A C 1
ATOM 4641 O O . PHE A 1 581 ? -31.327 -53.920 11.796 1.00 27.07 609 PHE A O 1
ATOM 4649 N N . ASP A 1 582 ? -29.155 -53.826 11.247 1.00 25.85 610 ASP A N 1
ATOM 4650 C CA . ASP A 1 582 ? -28.974 -55.239 10.947 1.00 27.59 610 ASP A CA 1
ATOM 4651 C C . ASP A 1 582 ? -30.038 -55.801 9.998 1.00 34.29 610 ASP A C 1
ATOM 4652 O O . ASP A 1 582 ? -30.611 -56.861 10.255 1.00 34.55 610 ASP A O 1
ATOM 4657 N N . LYS A 1 583 ? -30.278 -55.079 8.902 1.00 31.51 611 LYS A N 1
ATOM 4658 C CA . LYS A 1 583 ? -31.164 -55.496 7.808 1.00 33.89 611 LYS A CA 1
ATOM 4659 C C . LYS A 1 583 ? -32.555 -55.869 8.290 1.00 37.17 611 LYS A C 1
ATOM 4660 O O . LYS A 1 583 ? -33.051 -56.949 7.992 1.00 42.61 611 LYS A O 1
ATOM 4666 N N . GLY A 1 584 ? -33.177 -54.959 9.036 1.00 37.01 612 GLY A N 1
ATOM 4667 C CA . GLY A 1 584 ? -34.534 -55.145 9.532 1.00 40.21 612 GLY A CA 1
ATOM 4668 C C . GLY A 1 584 ? -34.647 -55.952 10.822 1.00 42.76 612 GLY A C 1
ATOM 4669 O O . GLY A 1 584 ? -35.688 -55.909 11.488 1.00 42.47 612 GLY A O 1
ATOM 4670 N N . ASN A 1 585 ? -33.566 -56.662 11.158 1.00 36.62 613 ASN A N 1
ATOM 4671 C CA . ASN A 1 585 ? -33.453 -57.531 12.333 1.00 36.72 613 ASN A CA 1
ATOM 4672 C C . ASN A 1 585 ? -33.003 -56.774 13.612 1.00 31.20 613 ASN A C 1
ATOM 4673 O O . ASN A 1 585 ? -32.700 -57.364 14.650 1.00 29.00 613 ASN A O 1
ATOM 4678 N N . GLY A 1 586 ? -32.991 -55.445 13.535 1.00 26.89 614 GLY A N 1
ATOM 4679 C CA . GLY A 1 586 ? -32.460 -54.623 14.610 1.00 22.00 614 GLY A CA 1
ATOM 4680 C C . GLY A 1 586 ? -33.187 -54.668 15.942 1.00 20.79 614 GLY A C 1
ATOM 4681 O O . GLY A 1 586 ? -32.573 -54.379 16.982 1.00 22.37 614 GLY A O 1
ATOM 4682 N N . ASN A 1 587 ? -34.478 -55.016 15.943 1.00 24.90 615 ASN A N 1
ATOM 4683 C CA . ASN A 1 587 ? -35.222 -55.082 17.213 1.00 24.52 615 ASN A CA 1
ATOM 4684 C C . ASN A 1 587 ? -34.606 -56.105 18.156 1.00 21.48 615 ASN A C 1
ATOM 4685 O O . ASN A 1 587 ? -34.678 -55.959 19.360 1.00 23.84 615 ASN A O 1
ATOM 4690 N N . LYS A 1 588 ? -34.018 -57.156 17.601 1.00 26.61 616 LYS A N 1
ATOM 4691 C CA . LYS A 1 588 ? -33.401 -58.169 18.449 1.00 27.08 616 LYS A CA 1
ATOM 4692 C C . LYS A 1 588 ? -32.266 -57.544 19.245 1.00 24.22 616 LYS A C 1
ATOM 4693 O O . LYS A 1 588 ? -32.143 -57.791 20.448 1.00 23.35 616 LYS A O 1
ATOM 4699 N N . ARG A 1 589 ? -31.449 -56.720 18.589 1.00 20.17 617 ARG A N 1
ATOM 4700 C CA . ARG A 1 589 ? -30.338 -56.070 19.303 1.00 22.37 617 ARG A CA 1
ATOM 4701 C C . ARG A 1 589 ? -30.851 -55.040 20.310 1.00 22.42 617 ARG A C 1
ATOM 4702 O O . ARG A 1 589 ? -30.329 -54.927 21.409 1.00 23.82 617 ARG A O 1
ATOM 4710 N N . LEU A 1 590 ? -31.882 -54.297 19.937 1.00 19.92 618 LEU A N 1
ATOM 4711 C CA . LEU A 1 590 ? -32.459 -53.307 20.839 1.00 20.16 618 LEU A CA 1
ATOM 4712 C C . LEU A 1 590 ? -33.058 -53.965 22.079 1.00 23.55 618 LEU A C 1
ATOM 4713 O O . LEU A 1 590 ? -32.872 -53.497 23.204 1.00 20.70 618 LEU A O 1
ATOM 4718 N N . MET A 1 591 ? -33.767 -55.073 21.872 1.00 24.67 619 MET A N 1
ATOM 4719 C CA . MET A 1 591 ? -34.372 -55.776 23.000 1.00 23.64 619 MET A CA 1
ATOM 4720 C C . MET A 1 591 ? -33.315 -56.389 23.904 1.00 24.49 619 MET A C 1
ATOM 4721 O O . MET A 1 591 ? -33.517 -56.469 25.113 1.00 23.58 619 MET A O 1
ATOM 4726 N N . LEU A 1 592 ? -32.211 -56.849 23.320 1.00 24.75 620 LEU A N 1
ATOM 4727 C CA . LEU A 1 592 ? -31.106 -57.395 24.125 1.00 24.33 620 LEU A CA 1
ATOM 4728 C C . LEU A 1 592 ? -30.693 -56.368 25.183 1.00 24.96 620 LEU A C 1
ATOM 4729 O O . LEU A 1 592 ? -30.642 -56.669 26.387 1.00 24.05 620 LEU A O 1
ATOM 4734 N N . TYR A 1 593 ? -30.462 -55.126 24.746 1.00 21.53 621 TYR A N 1
ATOM 4735 C CA . TYR A 1 593 ? -30.013 -54.106 25.670 1.00 22.77 621 TYR A CA 1
ATOM 4736 C C . TYR A 1 593 ? -31.121 -53.649 26.630 1.00 24.60 621 TYR A C 1
ATOM 4737 O O . TYR A 1 593 ? -30.854 -53.390 27.805 1.00 23.76 621 TYR A O 1
ATOM 4746 N N . ILE A 1 594 ? -32.356 -53.558 26.143 1.00 22.26 622 ILE A N 1
ATOM 4747 C CA . ILE A 1 594 ? -33.457 -53.149 27.013 1.00 24.28 622 ILE A CA 1
ATOM 4748 C C . ILE A 1 594 ? -33.661 -54.219 28.082 1.00 23.09 622 ILE A C 1
ATOM 4749 O O . ILE A 1 594 ? -33.773 -53.904 29.262 1.00 24.83 622 ILE A O 1
ATOM 4754 N N . ARG A 1 595 ? -33.705 -55.483 27.665 1.00 25.04 623 ARG A N 1
ATOM 4755 C CA . ARG A 1 595 ? -33.974 -56.580 28.604 1.00 25.51 623 ARG A CA 1
ATOM 4756 C C . ARG A 1 595 ? -32.877 -56.715 29.659 1.00 26.71 623 ARG A C 1
ATOM 4757 O O . ARG A 1 595 ? -33.178 -56.970 30.821 1.00 24.42 623 ARG A O 1
ATOM 4765 N N . ARG A 1 596 ? -31.609 -56.547 29.273 1.00 25.83 624 ARG A N 1
ATOM 4766 C CA . ARG A 1 596 ? -30.522 -56.633 30.265 1.00 24.63 624 ARG A CA 1
ATOM 4767 C C . ARG A 1 596 ? -30.752 -55.749 31.477 1.00 27.40 624 ARG A C 1
ATOM 4768 O O . ARG A 1 596 ? -30.424 -56.138 32.597 1.00 28.55 624 ARG A O 1
ATOM 4776 N N . GLU A 1 597 ? -31.300 -54.556 31.257 1.00 24.85 625 GLU A N 1
ATOM 4777 C CA . GLU A 1 597 ? -31.481 -53.592 32.342 1.00 22.62 625 GLU A CA 1
ATOM 4778 C C . GLU A 1 597 ? -32.903 -53.594 32.905 1.00 25.14 625 GLU A C 1
ATOM 4779 O O . GLU A 1 597 ? -33.099 -53.479 34.116 1.00 27.10 625 GLU A O 1
ATOM 4785 N N . PHE A 1 598 ? -33.889 -53.719 32.025 1.00 25.10 626 PHE A N 1
ATOM 4786 C CA . PHE A 1 598 ? -35.271 -53.461 32.395 1.00 24.52 626 PHE A CA 1
ATOM 4787 C C . PHE A 1 598 ? -36.216 -54.668 32.268 1.00 23.78 626 PHE A C 1
ATOM 4788 O O . PHE A 1 598 ? -37.412 -54.550 32.558 1.00 24.15 626 PHE A O 1
ATOM 4796 N N . GLY A 1 599 ? -35.689 -55.811 31.830 1.00 23.32 627 GLY A N 1
ATOM 4797 C CA . GLY A 1 599 ? -36.532 -56.946 31.476 1.00 27.20 627 GLY A CA 1
ATOM 4798 C C . GLY A 1 599 ? -37.496 -56.642 30.319 1.00 27.76 627 GLY A C 1
ATOM 4799 O O . GLY A 1 599 ? -37.221 -55.791 29.430 1.00 24.04 627 GLY A O 1
ATOM 4800 N N . GLU A 1 600 ? -38.649 -57.312 30.329 1.00 24.87 628 GLU A N 1
ATOM 4801 C CA . GLU A 1 600 ? -39.615 -57.180 29.225 1.00 26.47 628 GLU A CA 1
ATOM 4802 C C . GLU A 1 600 ? -40.546 -55.973 29.407 1.00 26.12 628 GLU A C 1
ATOM 4803 O O . GLU A 1 600 ? -41.277 -55.891 30.394 1.00 26.44 628 GLU A O 1
ATOM 4809 N N . PRO A 1 601 ? -40.497 -54.997 28.478 1.00 28.14 629 PRO A N 1
ATOM 4810 C CA . PRO A 1 601 ? -41.459 -53.883 28.582 1.00 24.13 629 PRO A CA 1
ATOM 4811 C C . PRO A 1 601 ? -42.903 -54.387 28.561 1.00 25.87 629 PRO A C 1
ATOM 4812 O O . PRO A 1 601 ? -43.208 -55.275 27.773 1.00 22.21 629 PRO A O 1
ATOM 4816 N N . LYS A 1 602 ? -43.783 -53.832 29.383 1.00 23.36 630 LYS A N 1
ATOM 4817 C CA . LYS A 1 602 ? -45.124 -54.393 29.495 1.00 25.45 630 LYS A CA 1
ATOM 4818 C C . LYS A 1 602 ? -46.080 -53.909 28.421 1.00 27.40 630 LYS A C 1
ATOM 4819 O O . LYS A 1 602 ? -47.111 -54.539 28.210 1.00 24.36 630 LYS A O 1
ATOM 4825 N N . ASP A 1 603 ? -45.749 -52.810 27.729 1.00 27.39 631 ASP A N 1
ATOM 4826 C CA . ASP A 1 603 ? -46.567 -52.322 26.602 1.00 25.17 631 ASP A CA 1
ATOM 4827 C C . ASP A 1 603 ? -45.749 -51.445 25.647 1.00 26.24 631 ASP A C 1
ATOM 4828 O O . ASP A 1 603 ? -44.563 -51.189 25.903 1.00 22.47 631 ASP A O 1
ATOM 4833 N N . PHE A 1 604 ? -46.354 -50.978 24.551 1.00 23.72 632 PHE A N 1
ATOM 4834 C CA . PHE A 1 604 ? -45.551 -50.232 23.564 1.00 26.65 632 PHE A CA 1
ATOM 4835 C C . PHE A 1 604 ? -45.005 -48.889 24.092 1.00 22.49 632 PHE A C 1
ATOM 4836 O O . PHE A 1 604 ? -43.855 -48.534 23.812 1.00 21.52 632 PHE A O 1
ATOM 4844 N N . GLU A 1 605 ? -45.829 -48.131 24.807 1.00 21.86 633 GLU A N 1
ATOM 4845 C CA . GLU A 1 605 ? -45.401 -46.842 25.356 1.00 23.93 633 GLU A CA 1
ATOM 4846 C C . GLU A 1 605 ? -44.245 -47.052 26.361 1.00 24.00 633 GLU A C 1
ATOM 4847 O O . GLU A 1 605 ? -43.298 -46.260 26.425 1.00 22.78 633 GLU A O 1
ATOM 4853 N N . SER A 1 606 ? -44.313 -48.136 27.127 1.00 22.31 634 SER A N 1
ATOM 4854 C CA . SER A 1 606 ? -43.227 -48.480 28.048 1.00 27.76 634 SER A CA 1
ATOM 4855 C C . SER A 1 606 ? -41.956 -48.873 27.279 1.00 23.71 634 SER A C 1
ATOM 4856 O O . SER A 1 606 ? -40.861 -48.503 27.680 1.00 22.52 634 SER A O 1
ATOM 4859 N N . PHE A 1 607 ? -42.111 -49.625 26.192 1.00 22.29 635 PHE A N 1
ATOM 4860 C CA . PHE A 1 607 ? -40.984 -50.025 25.344 1.00 23.70 635 PHE A CA 1
ATOM 4861 C C . PHE A 1 607 ? -40.220 -48.801 24.803 1.00 21.10 635 PHE A C 1
ATOM 4862 O O . PHE A 1 607 ? -38.988 -48.760 24.822 1.00 19.15 635 PHE A O 1
ATOM 4870 N N . VAL A 1 608 ? -40.958 -47.801 24.336 1.00 20.78 636 VAL A N 1
ATOM 4871 C CA . VAL A 1 608 ? -40.327 -46.589 23.808 1.00 21.70 636 VAL A CA 1
ATOM 4872 C C . VAL A 1 608 ? -39.536 -45.857 24.914 1.00 21.93 636 VAL A C 1
ATOM 4873 O O . VAL A 1 608 ? -38.359 -45.529 24.752 1.00 19.59 636 VAL A O 1
ATOM 4877 N N . TYR A 1 609 ? -40.174 -45.675 26.059 1.00 21.10 637 TYR A N 1
ATOM 4878 C CA . TYR A 1 609 ? -39.557 -45.008 27.214 1.00 21.99 637 TYR A CA 1
ATOM 4879 C C . TYR A 1 609 ? -38.302 -45.753 27.695 1.00 20.39 637 TYR A C 1
ATOM 4880 O O . TYR A 1 609 ? -37.261 -45.139 27.946 1.00 22.33 637 TYR A O 1
ATOM 4889 N N . LEU A 1 610 ? -38.403 -47.074 27.815 1.00 15.71 638 LEU A N 1
ATOM 4890 C CA . LEU A 1 610 ? -37.287 -47.907 28.268 1.00 21.24 638 LEU A CA 1
ATOM 4891 C C . LEU A 1 610 ? -36.170 -47.970 27.219 1.00 22.51 638 LEU A C 1
ATOM 4892 O O . LEU A 1 610 ? -34.993 -48.056 27.580 1.00 20.66 638 LEU A O 1
ATOM 4897 N N . SER A 1 611 ? -36.532 -47.917 25.938 1.00 18.62 639 SER A N 1
ATOM 4898 C CA . SER A 1 611 ? -35.502 -47.802 24.892 1.00 18.79 639 SER A CA 1
ATOM 4899 C C . SER A 1 611 ? -34.740 -46.497 25.098 1.00 18.58 639 SER A C 1
ATOM 4900 O O . SER A 1 611 ? -33.508 -46.483 25.032 1.00 19.13 639 SER A O 1
ATOM 4903 N N . GLN A 1 612 ? -35.457 -45.404 25.368 1.00 18.84 640 GLN A N 1
ATOM 4904 C CA . GLN A 1 612 ? -34.763 -44.141 25.600 1.00 17.06 640 GLN A CA 1
ATOM 4905 C C . GLN A 1 612 ? -33.937 -44.139 26.902 1.00 20.93 640 GLN A C 1
ATOM 4906 O O . GLN A 1 612 ? -32.859 -43.541 26.942 1.00 21.82 640 GLN A O 1
ATOM 4912 N N . LEU A 1 613 ? -34.426 -44.784 27.958 1.00 20.81 641 LEU A N 1
ATOM 4913 C CA . LEU A 1 613 ? -33.656 -44.844 29.193 1.00 24.08 641 LEU A CA 1
ATOM 4914 C C . LEU A 1 613 ? -32.412 -45.697 29.035 1.00 21.58 641 LEU A C 1
ATOM 4915 O O . LEU A 1 613 ? -31.352 -45.359 29.558 1.00 20.85 641 LEU A O 1
ATOM 4920 N N . MET A 1 614 ? -32.547 -46.815 28.326 1.00 22.94 642 MET A N 1
ATOM 4921 C CA . MET A 1 614 ? -31.423 -47.702 28.086 1.00 20.48 642 MET A CA 1
ATOM 4922 C C . MET A 1 614 ? -30.336 -46.919 27.355 1.00 22.64 642 MET A C 1
ATOM 4923 O O . MET A 1 614 ? -29.159 -46.991 27.699 1.00 20.05 642 MET A O 1
ATOM 4928 N N . GLN A 1 615 ? -30.729 -46.180 26.323 1.00 20.97 643 GLN A N 1
ATOM 4929 C CA . GLN A 1 615 ? -29.756 -45.342 25.575 1.00 19.74 643 GLN A CA 1
ATOM 4930 C C . GLN A 1 615 ? -29.145 -44.220 26.439 1.00 22.72 643 GLN A C 1
ATOM 4931 O O . GLN A 1 615 ? -27.910 -44.042 26.499 1.00 21.99 643 GLN A O 1
ATOM 4937 N N . ALA A 1 616 ? -30.013 -43.471 27.125 1.00 19.67 644 ALA A N 1
ATOM 4938 C CA . ALA A 1 616 ? -29.570 -42.342 27.935 1.00 21.22 644 ALA A CA 1
ATOM 4939 C C . ALA A 1 616 ? -28.577 -42.768 29.046 1.00 20.94 644 ALA A C 1
ATOM 4940 O O . ALA A 1 616 ? -27.508 -42.168 29.204 1.00 20.60 644 ALA A O 1
ATOM 4942 N N . GLU A 1 617 ? -28.927 -43.808 29.794 1.00 22.23 645 GLU A N 1
ATOM 4943 C CA . GLU A 1 617 ? -28.082 -44.228 30.906 1.00 23.78 645 GLU A CA 1
ATOM 4944 C C . GLU A 1 617 ? -26.777 -44.814 30.400 1.00 23.25 645 GLU A C 1
ATOM 4945 O O . GLU A 1 617 ? -25.727 -44.647 31.014 1.00 22.67 645 GLU A O 1
ATOM 4951 N N . GLY A 1 618 ? -26.834 -45.482 29.256 1.00 20.91 646 GLY A N 1
ATOM 4952 C CA . GLY A 1 618 ? -25.643 -46.107 28.718 1.00 22.31 646 GLY A CA 1
ATOM 4953 C C . GLY A 1 618 ? -24.623 -45.100 28.205 1.00 22.91 646 GLY A C 1
ATOM 4954 O O . GLY A 1 618 ? -23.414 -45.233 28.450 1.00 21.23 646 GLY A O 1
ATOM 4955 N N . ILE A 1 619 ? -25.103 -44.102 27.468 1.00 24.16 647 ILE A N 1
ATOM 4956 C CA . ILE A 1 619 ? -24.202 -43.059 26.946 1.00 21.86 647 ILE A CA 1
ATOM 4957 C C . ILE A 1 619 ? -23.734 -42.156 28.089 1.00 24.00 647 ILE A C 1
ATOM 4958 O O . ILE A 1 619 ? -22.607 -41.665 28.074 1.00 20.62 647 ILE A O 1
ATOM 4963 N N . ASN A 1 620 ? -24.587 -41.975 29.096 1.00 21.82 648 ASN A N 1
ATOM 4964 C CA . ASN A 1 620 ? -24.184 -41.253 30.295 1.00 23.15 648 ASN A CA 1
ATOM 4965 C C . ASN A 1 620 ? -22.918 -41.862 30.905 1.00 21.90 648 ASN A C 1
ATOM 4966 O O . ASN A 1 620 ? -21.966 -41.144 31.199 1.00 24.92 648 ASN A O 1
ATOM 4971 N N . ILE A 1 621 ? -22.897 -43.191 31.029 1.00 22.98 649 ILE A N 1
ATOM 4972 C CA . ILE A 1 621 ? -21.752 -43.931 31.559 1.00 24.42 649 ILE A CA 1
ATOM 4973 C C . ILE A 1 621 ? -20.457 -43.609 30.777 1.00 26.01 649 ILE A C 1
ATOM 4974 O O . ILE A 1 621 ? -19.438 -43.188 31.355 1.00 22.16 649 ILE A O 1
ATOM 4979 N N . ALA A 1 622 ? -20.524 -43.811 29.466 1.00 22.58 650 ALA A N 1
ATOM 4980 C CA . ALA A 1 622 ? -19.411 -43.621 28.563 1.00 19.26 650 ALA A CA 1
ATOM 4981 C C . ALA A 1 622 ? -18.891 -42.173 28.538 1.00 21.49 650 ALA A C 1
ATOM 4982 O O . ALA A 1 622 ? -17.692 -41.934 28.679 1.00 23.42 650 ALA A O 1
ATOM 4984 N N . ALA A 1 623 ? -19.797 -41.217 28.343 1.00 18.01 651 ALA A N 1
ATOM 4985 C CA . ALA A 1 623 ? -19.402 -39.814 28.232 1.00 21.38 651 ALA A CA 1
ATOM 4986 C C . ALA A 1 623 ? -18.752 -39.343 29.533 1.00 23.88 651 ALA A C 1
ATOM 4987 O O . ALA A 1 623 ? -17.719 -38.654 29.520 1.00 19.20 651 ALA A O 1
ATOM 4989 N N . SER A 1 624 ? -19.358 -39.723 30.659 1.00 21.99 652 SER A N 1
ATOM 4990 C CA . SER A 1 624 ? -18.826 -39.330 31.971 1.00 21.35 652 SER A CA 1
ATOM 4991 C C . SER A 1 624 ? -17.437 -39.909 32.196 1.00 19.37 652 SER A C 1
ATOM 4992 O O . SER A 1 624 ? -16.538 -39.240 32.702 1.00 22.97 652 SER A O 1
ATOM 4995 N N . HIS A 1 625 ? -17.274 -41.162 31.795 1.00 20.77 653 HIS A N 1
ATOM 4996 C CA . HIS A 1 625 ? -16.005 -41.860 31.910 1.00 22.77 653 HIS A CA 1
ATOM 4997 C C . HIS A 1 625 ? -14.918 -41.197 31.060 1.00 21.70 653 HIS A C 1
ATOM 4998 O O . HIS A 1 625 ? -13.784 -41.048 31.507 1.00 23.27 653 HIS A O 1
ATOM 5005 N N . LEU A 1 626 ? -15.250 -40.824 29.827 1.00 23.86 654 LEU A N 1
ATOM 5006 C CA . LEU A 1 626 ? -14.271 -40.147 28.981 1.00 21.80 654 LEU A CA 1
ATOM 5007 C C . LEU A 1 626 ? -13.883 -38.797 29.594 1.00 21.13 654 LEU A C 1
ATOM 5008 O O . LEU A 1 626 ? -12.697 -38.469 29.682 1.00 21.22 654 LEU A O 1
ATOM 5013 N N . ARG A 1 627 ? -14.866 -38.011 30.015 1.00 19.59 655 ARG A N 1
ATOM 5014 C CA . ARG A 1 627 ? -14.539 -36.718 30.607 1.00 22.39 655 ARG A CA 1
ATOM 5015 C C . ARG A 1 627 ? -13.723 -36.889 31.894 1.00 22.22 655 ARG A C 1
ATOM 5016 O O . ARG A 1 627 ? -12.788 -36.133 32.146 1.00 19.34 655 ARG A O 1
ATOM 5024 N N . ALA A 1 628 ? -14.079 -37.879 32.704 1.00 21.83 656 ALA A N 1
ATOM 5025 C CA . ALA A 1 628 ? -13.342 -38.088 33.953 1.00 22.29 656 ALA A CA 1
ATOM 5026 C C . ALA A 1 628 ? -11.935 -38.636 33.710 1.00 22.39 656 ALA A C 1
ATOM 5027 O O . ALA A 1 628 ? -11.109 -38.637 34.613 1.00 23.74 656 ALA A O 1
ATOM 5029 N N . SER A 1 629 ? -11.639 -39.071 32.489 1.00 20.45 657 SER A N 1
ATOM 5030 C CA . SER A 1 629 ? -10.331 -39.675 32.215 1.00 20.24 657 SER A CA 1
ATOM 5031 C C . SER A 1 629 ? -9.277 -38.646 31.777 1.00 24.32 657 SER A C 1
ATOM 5032 O O . SER A 1 629 ? -8.105 -38.981 31.617 1.00 25.00 657 SER A O 1
ATOM 5035 N N . ARG A 1 630 ? -9.718 -37.414 31.547 1.00 23.21 658 ARG A N 1
ATOM 5036 C CA . ARG A 1 630 ? -8.846 -36.347 31.105 1.00 21.18 658 ARG A CA 1
ATOM 5037 C C . ARG A 1 630 ? -7.606 -36.302 31.989 1.00 23.17 658 ARG A C 1
ATOM 5038 O O . ARG A 1 630 ? -7.716 -36.428 33.193 1.00 23.49 658 ARG A O 1
ATOM 5046 N N . PRO A 1 631 ? -6.422 -36.133 31.391 1.00 24.88 659 PRO A N 1
ATOM 5047 C CA . PRO A 1 631 ? -6.116 -35.897 29.976 1.00 24.88 659 PRO A CA 1
ATOM 5048 C C . PRO A 1 631 ? -5.900 -37.157 29.155 1.00 23.72 659 PRO A C 1
ATOM 5049 O O . PRO A 1 631 ? -5.370 -37.041 28.048 1.00 24.58 659 PRO A O 1
ATOM 5053 N N . GLN A 1 632 ? -6.283 -38.335 29.647 1.00 23.99 660 GLN A N 1
ATOM 5054 C CA . GLN A 1 632 ? -6.158 -39.539 28.817 1.00 23.33 660 GLN A CA 1
ATOM 5055 C C . GLN A 1 632 ? -7.058 -39.427 27.558 1.00 24.11 660 GLN A C 1
ATOM 5056 O O . GLN A 1 632 ? -6.576 -39.540 26.411 1.00 24.16 660 GLN A O 1
ATOM 5062 N N . SER A 1 633 ? -8.347 -39.178 27.757 1.00 19.94 661 SER A N 1
ATOM 5063 C CA . SER A 1 633 ? -9.200 -38.844 26.621 1.00 23.28 661 SER A CA 1
ATOM 5064 C C . SER A 1 633 ? -9.375 -37.334 26.595 1.00 23.76 661 SER A C 1
ATOM 5065 O O . SER A 1 633 ? -9.279 -36.674 27.642 1.00 22.68 661 SER A O 1
ATOM 5068 N N . MET A 1 634 ? -9.602 -36.794 25.396 1.00 21.21 662 MET A N 1
ATOM 5069 C CA . MET A 1 634 ? -9.853 -35.362 25.200 1.00 19.74 662 MET A CA 1
ATOM 5070 C C . MET A 1 634 ? -11.021 -35.129 24.265 1.00 19.72 662 MET A C 1
ATOM 5071 O O . MET A 1 634 ? -11.232 -34.016 23.767 1.00 21.04 662 MET A O 1
ATOM 5076 N N . GLY A 1 635 ? -11.798 -36.175 24.025 1.00 21.29 663 GLY A N 1
ATOM 5077 C CA . GLY A 1 635 ? -12.986 -35.976 23.223 1.00 20.46 663 GLY A CA 1
ATOM 5078 C C . GLY A 1 635 ? -14.055 -37.035 23.398 1.00 16.20 663 GLY A C 1
ATOM 5079 O O . GLY A 1 635 ? -13.756 -38.221 23.520 1.00 15.86 663 GLY A O 1
ATOM 5080 N N . SER A 1 636 ? -15.304 -36.567 23.374 1.00 17.32 664 SER A N 1
ATOM 5081 C CA . SER A 1 636 ? -16.488 -37.420 23.361 1.00 17.04 664 SER A CA 1
ATOM 5082 C C . SER A 1 636 ? -17.482 -36.927 22.301 1.00 19.58 664 SER A C 1
ATOM 5083 O O . SER A 1 636 ? -18.135 -35.902 22.496 1.00 18.01 664 SER A O 1
ATOM 5086 N N . LEU A 1 637 ? -17.591 -37.623 21.179 1.00 17.36 665 LEU A N 1
ATOM 5087 C CA . LEU A 1 637 ? -18.649 -37.270 20.214 1.00 16.84 665 LEU A CA 1
ATOM 5088 C C . LEU A 1 637 ? -19.521 -38.500 20.027 1.00 16.44 665 LEU A C 1
ATOM 5089 O O . LEU A 1 637 ? -19.112 -39.453 19.330 1.00 17.69 665 LEU A O 1
ATOM 5094 N N . TYR A 1 638 ? -20.682 -38.532 20.686 1.00 17.96 666 TYR A N 1
ATOM 5095 C CA . TYR A 1 638 ? -21.507 -39.759 20.566 1.00 19.34 666 TYR A CA 1
ATOM 5096 C C . TYR A 1 638 ? -22.207 -39.825 19.207 1.00 19.49 666 TYR A C 1
ATOM 5097 O O . TYR A 1 638 ? -22.422 -38.806 18.535 1.00 18.17 666 TYR A O 1
ATOM 5106 N N . TRP A 1 639 ? -22.481 -41.051 18.772 1.00 17.97 667 TRP A N 1
ATOM 5107 C CA . TRP A 1 639 ? -23.307 -41.306 17.604 1.00 20.37 667 TRP A CA 1
ATOM 5108 C C . TRP A 1 639 ? -24.748 -41.478 18.091 1.00 17.93 667 TRP A C 1
ATOM 5109 O O . TRP A 1 639 ? -24.995 -42.451 18.791 1.00 21.02 667 TRP A O 1
ATOM 5120 N N . GLN A 1 640 ? -25.712 -40.616 17.747 1.00 16.70 668 GLN A N 1
ATOM 5121 C CA . GLN A 1 640 ? -25.636 -39.505 16.797 1.00 18.19 668 GLN A CA 1
ATOM 5122 C C . GLN A 1 640 ? -26.479 -38.345 17.351 1.00 19.23 668 GLN A C 1
ATOM 5123 O O . GLN A 1 640 ? -27.300 -38.562 18.252 1.00 19.35 668 GLN A O 1
ATOM 5129 N N . LEU A 1 641 ? -26.326 -37.130 16.819 1.00 18.17 669 LEU A N 1
ATOM 5130 C CA . LEU A 1 641 ? -27.196 -36.028 17.249 1.00 13.96 669 LEU A CA 1
ATOM 5131 C C . LEU A 1 641 ? -28.641 -36.190 16.765 1.00 18.43 669 LEU A C 1
ATOM 5132 O O . LEU A 1 641 ? -29.599 -36.055 17.537 1.00 18.18 669 LEU A O 1
ATOM 5137 N N . ASN A 1 642 ? -28.803 -36.445 15.472 1.00 17.15 67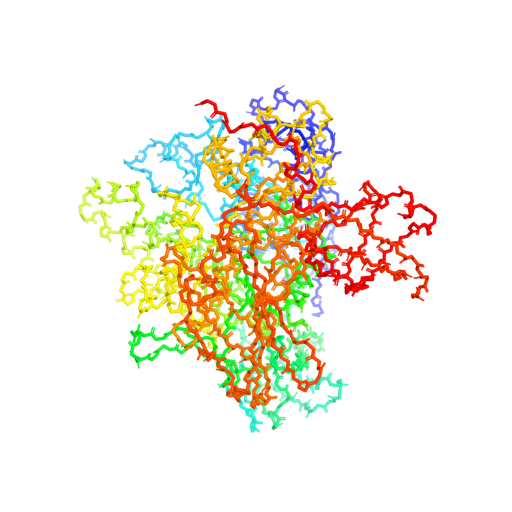0 ASN A N 1
ATOM 5138 C CA . ASN A 1 642 ? -30.083 -36.131 14.828 1.00 17.87 670 ASN A CA 1
ATOM 5139 C C . ASN A 1 642 ? -30.556 -37.198 13.845 1.00 17.36 670 ASN A C 1
ATOM 5140 O O . ASN A 1 642 ? -29.873 -38.172 13.643 1.00 18.71 670 ASN A O 1
ATOM 5145 N N . ASP A 1 643 ? -31.715 -36.982 13.223 1.00 16.85 671 ASP A N 1
ATOM 5146 C CA . ASP A 1 643 ? -32.306 -37.989 12.335 1.00 19.85 671 ASP A CA 1
ATOM 5147 C C . ASP A 1 643 ? -32.625 -37.484 10.927 1.00 20.75 671 ASP A C 1
ATOM 5148 O O . ASP A 1 643 ? -32.947 -36.303 10.753 1.00 19.84 671 ASP A O 1
ATOM 5153 N N . VAL A 1 644 ? -32.636 -38.385 9.939 1.00 17.14 672 VAL A N 1
ATOM 5154 C CA . VAL A 1 644 ? -33.062 -37.957 8.586 1.00 20.69 672 VAL A CA 1
ATOM 5155 C C . VAL A 1 644 ? -34.556 -38.213 8.298 1.00 19.56 672 VAL A C 1
ATOM 5156 O O . VAL A 1 644 ? -35.097 -37.728 7.299 1.00 19.13 672 VAL A O 1
ATOM 5160 N N . TRP A 1 645 ? -35.217 -38.948 9.190 1.00 17.57 673 TRP A N 1
ATOM 5161 C CA . TRP A 1 645 ? -36.606 -39.357 8.995 1.00 19.70 673 TRP A CA 1
ATOM 5162 C C . TRP A 1 645 ? -37.114 -39.857 10.337 1.00 19.20 673 TRP A C 1
ATOM 5163 O O . TRP A 1 645 ? -36.322 -40.045 11.239 1.00 19.12 673 TRP A O 1
ATOM 5174 N N . PRO A 1 646 ? -38.436 -40.046 10.475 1.00 21.44 674 PRO A N 1
ATOM 5175 C CA . PRO A 1 646 ? -38.976 -40.684 11.683 1.00 21.66 674 PRO A CA 1
ATOM 5176 C C . PRO A 1 646 ? -38.625 -42.169 11.738 1.00 20.94 674 PRO A C 1
ATOM 5177 O O . PRO A 1 646 ? -39.031 -42.944 10.867 1.00 20.68 674 PRO A O 1
ATOM 5181 N N . GLY A 1 647 ? -37.902 -42.573 12.769 1.00 19.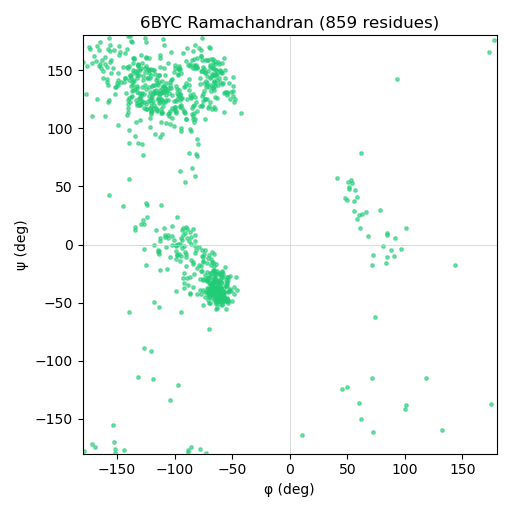50 675 GLY A N 1
ATOM 5182 C CA . GLY A 1 647 ? -37.554 -43.975 12.887 1.00 18.41 675 GLY A CA 1
ATOM 5183 C C . GLY A 1 647 ? -36.672 -44.214 14.087 1.00 19.85 675 GLY A C 1
ATOM 5184 O O . GLY A 1 647 ? -36.306 -43.273 14.764 1.00 19.89 675 GLY A O 1
ATOM 5185 N N . ALA A 1 648 ? -36.356 -45.479 14.343 1.00 20.12 676 ALA A N 1
ATOM 5186 C CA . ALA A 1 648 ? -35.379 -45.873 15.358 1.00 19.80 676 ALA A CA 1
ATOM 5187 C C . ALA A 1 648 ? -33.959 -45.461 14.963 1.00 21.38 676 ALA A C 1
ATOM 5188 O O . ALA A 1 648 ? -33.549 -45.632 13.811 1.00 18.71 676 ALA A O 1
ATOM 5190 N N . SER A 1 649 ? -33.192 -44.942 15.920 1.00 19.27 677 SER A N 1
ATOM 5191 C CA . SER A 1 649 ? -31.807 -44.612 15.622 1.00 19.19 677 SER A CA 1
ATOM 5192 C C . SER A 1 649 ? -31.043 -44.300 16.885 1.00 20.35 677 SER A C 1
ATOM 5193 O O . SER A 1 649 ? -31.586 -44.359 17.997 1.00 19.63 677 SER A O 1
ATOM 5196 N N . TRP A 1 650 ? -29.801 -43.875 16.700 1.00 18.78 678 TRP A N 1
ATOM 5197 C CA . TRP A 1 650 ? -28.934 -43.610 17.835 1.00 20.02 678 TRP A CA 1
ATOM 5198 C C . TRP A 1 650 ? -29.029 -42.130 18.223 1.00 17.94 678 TRP A C 1
ATOM 5199 O O . TRP A 1 650 ? -28.230 -41.632 19.009 1.00 16.74 678 TRP A O 1
ATOM 5210 N N . SER A 1 651 ? -30.036 -41.432 17.701 1.00 18.32 679 SER A N 1
ATOM 5211 C CA . SER A 1 651 ? -30.115 -39.981 17.890 1.00 15.22 679 SER A CA 1
ATOM 5212 C C . SER A 1 651 ? -30.521 -39.598 19.325 1.00 19.05 679 SER A C 1
ATOM 5213 O O . SER A 1 651 ? -31.112 -40.396 20.032 1.00 17.02 679 SER A O 1
ATOM 5216 N N . SER A 1 652 ? -30.203 -38.369 19.732 1.00 19.41 680 SER A N 1
ATOM 5217 C CA . SER A 1 652 ? -30.718 -37.811 20.989 1.00 17.42 680 SER A CA 1
ATOM 5218 C C . SER A 1 652 ? -31.843 -36.793 20.703 1.00 17.46 680 SER A C 1
ATOM 5219 O O . SER A 1 652 ? -32.561 -36.337 21.596 1.00 20.10 680 SER A O 1
ATOM 5222 N N . VAL A 1 653 ? -31.986 -36.432 19.441 1.00 17.22 681 VAL A N 1
ATOM 5223 C CA . VAL A 1 653 ? -33.073 -35.581 18.986 1.00 17.17 681 VAL A CA 1
ATOM 5224 C C . VAL A 1 653 ? -33.698 -36.182 17.745 1.00 21.42 681 VAL A C 1
ATOM 5225 O O . VAL A 1 653 ? -32.994 -36.361 16.729 1.00 18.60 681 VAL A O 1
ATOM 5229 N N . ASP A 1 654 ? -35.004 -36.464 17.784 1.00 19.19 682 ASP A N 1
ATOM 5230 C CA . ASP A 1 654 ? -35.626 -37.095 16.617 1.00 19.75 682 ASP A CA 1
ATOM 5231 C C . ASP A 1 654 ? -35.923 -36.149 15.457 1.00 18.98 682 ASP A C 1
ATOM 5232 O O . ASP A 1 654 ? -35.617 -34.949 15.484 1.00 20.69 682 ASP A O 1
ATOM 5237 N N . TYR A 1 655 ? -36.560 -36.708 14.435 1.00 17.80 683 TYR A N 1
ATOM 5238 C CA . TYR A 1 655 ? -36.742 -35.998 13.188 1.00 18.64 683 TYR A CA 1
ATOM 5239 C C . TYR A 1 655 ? -37.576 -34.741 13.341 1.00 19.27 683 TYR A C 1
ATOM 5240 O O . TYR A 1 655 ? -37.334 -33.770 12.649 1.00 20.55 683 TYR A O 1
ATOM 5249 N N . TYR A 1 656 ? -38.532 -34.731 14.259 1.00 18.12 684 TYR A N 1
ATOM 5250 C CA . TYR A 1 656 ? -39.320 -33.505 14.428 1.00 21.07 684 TYR A CA 1
ATOM 5251 C C . TYR A 1 656 ? -38.723 -32.523 15.450 1.00 20.52 684 TYR A C 1
ATOM 5252 O O . TYR A 1 656 ? -39.371 -31.571 15.827 1.00 20.28 684 TYR A O 1
ATOM 5261 N N . GLY A 1 657 ? -37.474 -32.739 15.857 1.00 17.49 685 GLY A N 1
ATOM 5262 C CA . GLY A 1 657 ? -36.814 -31.832 16.786 1.00 20.79 685 GLY A CA 1
ATOM 5263 C C . GLY A 1 657 ? -37.136 -32.122 18.236 1.00 23.43 685 GLY A C 1
ATOM 5264 O O . GLY A 1 657 ? -36.790 -31.338 19.129 1.00 22.09 685 GLY A O 1
ATOM 5265 N N . ARG A 1 658 ? -37.785 -33.251 18.488 1.00 19.98 686 ARG A N 1
ATOM 5266 C CA . ARG A 1 658 ? -38.157 -33.620 19.865 1.00 18.86 686 ARG A CA 1
ATOM 5267 C C . ARG A 1 658 ? -36.996 -34.270 20.609 1.00 19.35 686 ARG A C 1
ATOM 5268 O O . ARG A 1 658 ? -36.416 -35.249 20.131 1.00 19.44 686 ARG A O 1
ATOM 5276 N N . TRP A 1 659 ? -36.667 -33.734 21.782 1.00 19.89 687 TRP A N 1
ATOM 5277 C CA . TRP A 1 659 ? -35.591 -34.293 22.594 1.00 20.57 687 TRP A CA 1
ATOM 5278 C C . TRP A 1 659 ? -35.928 -35.677 23.159 1.00 20.76 687 TRP A C 1
ATOM 5279 O O . TRP A 1 659 ? -36.992 -35.861 23.756 1.00 23.34 687 TRP A O 1
ATOM 5290 N N . LYS A 1 660 ? -35.004 -36.622 23.022 1.00 16.68 688 LYS A N 1
ATOM 5291 C CA . LYS A 1 660 ? -35.079 -37.901 23.724 1.00 18.60 688 LYS A CA 1
ATOM 5292 C C . LYS A 1 660 ? -34.501 -37.750 25.128 1.00 19.95 688 LYS A C 1
ATOM 5293 O O . LYS A 1 660 ? -33.873 -36.739 25.424 1.00 20.99 688 LYS A O 1
ATOM 5299 N N . ALA A 1 661 ? -34.740 -38.739 25.985 1.00 21.37 689 ALA A N 1
ATOM 5300 C CA . ALA A 1 661 ? -34.157 -38.770 27.330 1.00 19.51 689 ALA A CA 1
ATOM 5301 C C . ALA A 1 661 ? -32.645 -38.490 27.259 1.00 19.94 689 ALA A C 1
ATOM 5302 O O . ALA A 1 661 ? -32.094 -37.829 28.137 1.00 20.41 689 ALA A O 1
ATOM 5304 N N . LEU A 1 662 ? -31.988 -38.986 26.201 1.00 20.33 690 LEU A N 1
ATOM 5305 C CA . LEU A 1 662 ? -30.541 -38.855 26.079 1.00 18.22 690 LEU A CA 1
ATOM 5306 C C . LEU A 1 662 ? -30.140 -37.385 26.017 1.00 19.14 690 LEU A C 1
ATOM 5307 O O . LEU A 1 662 ? -29.157 -36.992 2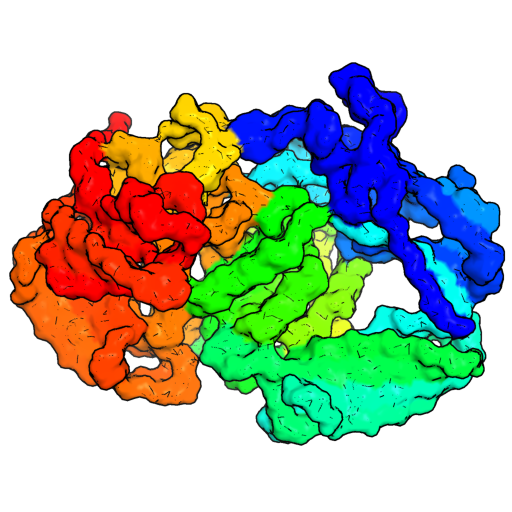6.635 1.00 17.85 690 LEU A O 1
ATOM 5312 N N . HIS A 1 663 ? -30.892 -36.580 25.277 1.00 18.69 691 HIS A N 1
ATOM 5313 C CA . HIS A 1 663 ? -30.493 -35.190 25.135 1.00 17.01 691 HIS A CA 1
ATOM 5314 C C . HIS A 1 663 ? -30.577 -34.446 26.476 1.00 19.30 691 HIS A C 1
ATOM 5315 O O . HIS A 1 663 ? -29.807 -33.516 26.726 1.00 20.63 691 HIS A O 1
ATOM 5322 N N . TYR A 1 664 ? -31.532 -34.827 27.315 1.00 19.40 692 TYR A N 1
ATOM 5323 C CA . TYR A 1 664 ? -31.672 -34.194 28.627 1.00 19.66 692 TYR A CA 1
ATOM 5324 C C . TYR A 1 664 ? -30.534 -34.640 29.530 1.00 21.21 692 TYR A C 1
ATOM 5325 O O . TYR A 1 664 ? -29.974 -33.852 30.293 1.00 21.71 692 TYR A O 1
ATOM 5334 N N . HIS A 1 665 ? -30.213 -35.922 29.446 1.00 18.46 693 HIS A N 1
ATOM 5335 C CA . HIS A 1 665 ? -29.075 -36.478 30.172 1.00 22.56 693 HIS A CA 1
ATOM 5336 C C . HIS A 1 665 ? -27.780 -35.847 29.677 1.00 21.96 693 HIS A C 1
ATOM 5337 O O . HIS A 1 665 ? -26.860 -35.648 30.459 1.00 20.13 693 HIS A O 1
ATOM 5344 N N . ALA A 1 666 ? -27.692 -35.569 28.374 1.00 19.85 694 ALA A N 1
ATOM 5345 C CA . ALA A 1 666 ? -26.459 -35.012 27.810 1.00 19.86 694 ALA A CA 1
ATOM 5346 C C . ALA A 1 666 ? -26.146 -33.631 28.355 1.00 21.13 694 ALA A C 1
ATOM 5347 O O . ALA A 1 666 ? -24.978 -33.312 28.619 1.00 22.26 694 ALA A O 1
ATOM 5349 N N . ARG A 1 667 ? -27.184 -32.812 28.512 1.00 20.06 695 ARG A N 1
ATOM 5350 C CA . ARG A 1 667 ? -27.031 -31.507 29.138 1.00 25.17 695 ARG A CA 1
ATOM 5351 C C . ARG A 1 667 ? -26.311 -31.667 30.474 1.00 26.45 695 ARG A C 1
ATOM 5352 O O . ARG A 1 667 ? -25.423 -30.876 30.829 1.00 22.38 695 ARG A O 1
ATOM 5360 N N . ARG A 1 668 ? -26.667 -32.713 31.199 1.00 22.71 696 ARG A N 1
ATOM 5361 C CA . ARG A 1 668 ? -26.008 -32.977 32.468 1.00 27.31 696 ARG A CA 1
ATOM 5362 C C . ARG A 1 668 ? -24.593 -33.563 32.341 1.00 24.14 696 ARG A C 1
ATOM 5363 O O . ARG A 1 668 ? -23.662 -33.048 32.978 1.00 23.25 696 ARG A O 1
ATOM 5371 N N . PHE A 1 669 ? -24.411 -34.637 31.571 1.00 20.77 697 PHE A N 1
ATOM 5372 C CA . PHE A 1 669 ? -23.080 -35.255 31.580 1.00 21.39 697 PHE A CA 1
ATOM 5373 C C . PHE A 1 669 ? -22.060 -34.397 30.786 1.00 20.74 697 PHE A C 1
ATOM 5374 O O . PHE A 1 669 ? -20.852 -34.630 30.874 1.00 20.01 697 PHE A O 1
ATOM 5382 N N . TYR A 1 670 ? -22.535 -33.355 30.095 1.00 22.37 698 TYR A N 1
ATOM 5383 C CA . TYR A 1 670 ? -21.646 -32.394 29.415 1.00 20.97 698 TYR A CA 1
ATOM 5384 C C . TYR A 1 670 ? -21.562 -31.049 30.159 1.00 22.27 698 TYR A C 1
ATOM 5385 O O . TYR A 1 670 ? -20.956 -30.100 29.659 1.00 22.80 698 TYR A O 1
ATOM 5394 N N . ALA A 1 671 ? -22.175 -30.953 31.333 1.00 25.23 699 ALA A N 1
ATOM 5395 C CA . ALA A 1 671 ? -22.159 -29.691 32.060 1.00 22.69 699 ALA A CA 1
ATOM 5396 C C . ALA A 1 671 ? -20.693 -29.301 32.399 1.00 21.67 699 ALA A C 1
ATOM 5397 O O . ALA A 1 671 ? -19.859 -30.176 32.686 1.00 24.37 699 ALA A O 1
ATOM 5399 N N . PRO A 1 672 ? -20.377 -28.001 32.347 1.00 24.85 700 PRO A N 1
ATOM 5400 C CA . PRO A 1 672 ? -19.000 -27.525 32.558 1.00 25.75 700 PRO A CA 1
ATOM 5401 C C . PRO A 1 672 ? -18.391 -27.989 33.893 1.00 26.29 700 PRO A C 1
ATOM 5402 O O . PRO A 1 672 ? -17.204 -28.279 33.921 1.00 27.05 700 PRO A O 1
ATOM 5406 N N . GLU A 1 673 ? -19.189 -28.089 34.955 1.00 26.92 701 GLU A N 1
ATOM 5407 C CA . GLU A 1 673 ? -18.761 -28.757 36.186 1.00 27.28 701 GLU A CA 1
ATOM 5408 C C . GLU A 1 673 ? -19.656 -29.963 36.473 1.00 26.17 701 GLU A C 1
ATOM 5409 O O . GLU A 1 673 ? -20.884 -29.855 36.476 1.00 27.22 701 GLU A O 1
ATOM 5415 N N . MET A 1 674 ? -19.035 -31.105 36.739 1.00 25.96 702 MET A N 1
ATOM 5416 C CA . MET A 1 674 ? -19.737 -32.373 36.715 1.00 26.44 702 MET A CA 1
ATOM 5417 C C . MET A 1 674 ? -19.115 -33.335 37.705 1.00 26.63 702 MET A C 1
ATOM 5418 O O . MET A 1 674 ? -17.882 -33.363 37.886 1.00 25.79 702 MET A O 1
ATOM 5423 N N . ILE A 1 675 ? -19.968 -34.110 38.368 1.00 26.07 703 ILE A N 1
ATOM 5424 C CA . ILE A 1 675 ? -19.497 -35.223 39.167 1.00 24.31 703 ILE A CA 1
ATOM 5425 C C . ILE A 1 675 ? -19.900 -36.534 38.512 1.00 25.14 703 ILE A C 1
ATOM 5426 O O . ILE A 1 675 ? -21.045 -36.741 38.086 1.00 26.60 703 ILE A O 1
ATOM 5431 N N . ALA A 1 676 ? -18.923 -37.415 38.407 1.00 23.34 704 ALA A N 1
ATOM 5432 C CA . ALA A 1 676 ? -19.173 -38.719 37.858 1.00 25.34 704 ALA A CA 1
ATOM 5433 C C . ALA A 1 676 ? -18.989 -39.725 38.982 1.00 27.33 704 ALA A C 1
ATOM 5434 O O . ALA A 1 676 ? -18.015 -39.651 39.726 1.00 30.32 704 ALA A O 1
ATOM 5436 N N . ALA A 1 677 ? -19.930 -40.645 39.126 1.00 26.36 705 ALA A N 1
ATOM 5437 C CA . ALA A 1 677 ? -19.744 -41.760 40.039 1.00 26.11 705 ALA A CA 1
ATOM 5438 C C . ALA A 1 677 ? -20.092 -42.994 39.236 1.00 25.77 705 ALA A C 1
ATOM 5439 O O . ALA A 1 677 ? -21.254 -43.245 38.927 1.00 27.89 705 ALA A O 1
ATOM 5441 N N . LEU A 1 678 ? -19.082 -43.755 38.869 1.00 25.04 706 LEU A N 1
ATOM 5442 C CA . LEU A 1 678 ? -19.292 -44.800 37.901 1.00 28.31 706 LEU A CA 1
ATOM 5443 C C . LEU A 1 678 ? -18.938 -46.157 38.480 1.00 28.21 706 LEU A C 1
ATOM 5444 O O . LEU A 1 678 ? -17.789 -46.397 38.866 1.00 25.49 706 LEU A O 1
ATOM 5449 N N . ARG A 1 679 ? -19.942 -47.033 38.542 1.00 27.63 707 ARG A N 1
ATOM 5450 C CA . ARG A 1 679 ? -19.786 -48.376 39.092 1.00 25.84 707 ARG A CA 1
ATOM 5451 C C . ARG A 1 679 ? -19.515 -49.406 37.997 1.00 31.51 707 ARG A C 1
ATOM 5452 O O . ARG A 1 679 ? -20.338 -49.597 37.105 1.00 26.02 707 ARG A O 1
ATOM 5460 N N . ASN A 1 680 ? -18.362 -50.072 38.075 1.00 28.83 708 ASN A N 1
ATOM 5461 C CA . ASN A 1 680 ? -17.954 -50.989 37.016 1.00 30.44 708 ASN A CA 1
ATOM 5462 C C . ASN A 1 680 ? -18.456 -52.424 37.209 1.00 31.52 708 ASN A C 1
ATOM 5463 O O . ASN A 1 680 ? -19.183 -52.707 38.158 1.00 36.75 708 ASN A O 1
ATOM 5468 N N . ASP A 1 681 ? -18.056 -53.324 36.308 1.00 37.16 709 ASP A N 1
ATOM 5469 C CA . ASP A 1 681 ? -18.529 -54.711 36.348 1.00 41.24 709 ASP A CA 1
ATOM 5470 C C . ASP A 1 681 ? -17.983 -55.476 37.566 1.00 45.91 709 ASP A C 1
ATOM 5471 O O . ASP A 1 681 ? -18.474 -56.558 37.888 1.00 47.48 709 ASP A O 1
ATOM 5476 N N . LYS A 1 682 ? -16.988 -54.905 38.245 1.00 42.00 710 LYS A N 1
ATOM 5477 C CA . LYS A 1 682 ? -16.359 -55.551 39.394 1.00 40.97 710 LYS A CA 1
ATOM 5478 C C . LYS A 1 682 ? -16.859 -54.962 40.715 1.00 42.82 710 LYS A C 1
ATOM 5479 O O . LYS A 1 682 ? -16.240 -55.153 41.771 1.00 42.41 710 LYS A O 1
ATOM 5485 N N . GLY A 1 683 ? -17.973 -54.237 40.668 1.00 38.03 711 GLY A N 1
ATOM 5486 C CA . GLY A 1 683 ? -18.511 -53.633 41.877 1.00 36.59 711 GLY A CA 1
ATOM 5487 C C . GLY A 1 683 ? -17.658 -52.543 42.517 1.00 37.23 711 GLY A C 1
ATOM 5488 O O . GLY A 1 683 ? -17.722 -52.314 43.739 1.00 39.03 711 GLY A O 1
ATOM 5489 N N . GLN A 1 684 ? -16.872 -51.852 41.696 1.00 34.63 712 GLN A N 1
ATOM 5490 C CA . GLN A 1 684 ? -16.092 -50.689 42.153 1.00 35.91 712 GLN A CA 1
ATOM 5491 C C . GLN A 1 684 ? -16.622 -49.385 41.554 1.00 32.93 712 GLN A C 1
ATOM 5492 O O . GLN A 1 684 ? -16.699 -49.248 40.326 1.00 32.08 712 GLN A O 1
ATOM 5498 N N . THR A 1 685 ? -16.952 -48.434 42.423 1.00 28.65 713 THR A N 1
ATOM 5499 C CA . THR A 1 685 ? -17.540 -47.167 42.024 1.00 30.95 713 THR A CA 1
ATOM 5500 C C . THR A 1 685 ? -16.521 -46.051 42.113 1.00 31.23 713 THR A C 1
ATOM 5501 O O . THR A 1 685 ? -16.107 -45.657 43.197 1.00 32.18 713 THR A O 1
ATOM 5505 N N . GLU A 1 686 ? -16.106 -45.544 40.961 1.00 28.56 714 GLU A N 1
ATOM 5506 C CA . GLU A 1 686 ? -15.086 -44.503 40.940 1.00 29.28 714 GLU A CA 1
ATOM 5507 C C . GLU A 1 686 ? -15.723 -43.123 40.860 1.00 27.66 714 GLU A C 1
ATOM 5508 O O . GLU A 1 686 ? -16.561 -42.841 39.994 1.00 25.97 714 GLU A O 1
ATOM 5514 N N . VAL A 1 687 ? -15.322 -42.252 41.773 1.00 26.29 715 VAL A N 1
ATOM 5515 C CA . VAL A 1 687 ? -15.893 -40.910 41.821 1.00 23.15 715 VAL A CA 1
ATOM 5516 C C . VAL A 1 687 ? -14.900 -39.885 41.316 1.00 25.09 715 VAL A C 1
ATOM 5517 O O . VAL A 1 687 ? -13.728 -39.904 41.702 1.00 25.88 715 VAL A O 1
ATOM 5521 N N . SER A 1 688 ? -15.361 -38.991 40.444 1.00 22.77 716 SER A N 1
ATOM 5522 C CA . SER A 1 688 ? -14.492 -37.959 39.887 1.00 22.76 716 SER A CA 1
ATOM 5523 C C . SER A 1 688 ? -15.189 -36.607 39.798 1.00 23.68 716 SER A C 1
ATOM 5524 O O . SER A 1 688 ? -16.396 -36.533 39.547 1.00 26.69 716 SER A O 1
ATOM 5527 N N . LEU A 1 689 ? -14.421 -35.543 39.995 1.00 22.28 717 LEU A N 1
ATOM 5528 C CA . LEU A 1 689 ? -14.926 -34.183 39.822 1.00 22.50 717 LEU A CA 1
ATOM 5529 C C . LEU A 1 689 ? -14.317 -33.589 38.563 1.00 24.31 717 LEU A C 1
ATOM 5530 O O . LEU A 1 689 ? -13.096 -33.485 38.463 1.00 25.03 717 LEU A O 1
ATOM 5535 N N . VAL A 1 690 ? -15.171 -33.169 37.629 1.00 22.82 718 VAL A N 1
ATOM 5536 C CA . VAL A 1 690 ? -14.719 -32.663 36.344 1.00 24.90 718 VAL A CA 1
ATOM 5537 C C . VAL A 1 690 ? -15.025 -31.184 36.220 1.00 23.75 718 VAL A C 1
ATOM 5538 O O . VAL A 1 690 ? -16.158 -30.752 36.473 1.00 24.37 718 VAL A O 1
ATOM 5542 N N . SER A 1 691 ? -14.014 -30.403 35.844 1.00 26.49 719 SER A N 1
ATOM 5543 C CA . SER A 1 691 ? -14.206 -28.971 35.595 1.00 24.32 719 SER A CA 1
ATOM 5544 C C . SER A 1 691 ? -13.559 -28.477 34.291 1.00 23.62 719 SER A C 1
ATOM 5545 O O . SER A 1 691 ? -12.344 -28.612 34.083 1.00 24.41 719 SER A O 1
ATOM 5548 N N . ASP A 1 692 ? -14.392 -27.870 33.457 1.00 20.80 720 ASP A N 1
ATOM 5549 C CA . ASP A 1 692 ? -13.968 -27.216 32.216 1.00 26.33 720 ASP A CA 1
ATOM 5550 C C . ASP A 1 692 ? -13.685 -25.732 32.423 1.00 27.00 720 ASP A C 1
ATOM 5551 O O . ASP A 1 692 ? -13.492 -24.983 31.450 1.00 26.75 720 ASP A O 1
ATOM 5556 N N . ARG A 1 693 ? -13.683 -25.275 33.676 1.00 26.01 721 ARG A N 1
ATOM 5557 C CA . ARG A 1 693 ? -13.388 -23.856 33.923 1.00 24.24 721 ARG A CA 1
ATOM 5558 C C . ARG A 1 693 ? -11.941 -23.515 33.573 1.00 26.40 721 ARG A C 1
ATOM 5559 O O . ARG A 1 693 ? -11.066 -24.379 33.654 1.00 29.35 721 ARG A O 1
ATOM 5567 N N . THR A 1 694 ? -11.690 -22.258 33.207 1.00 26.77 722 THR A N 1
ATOM 5568 C CA . THR A 1 694 ? -10.320 -21.803 33.004 1.00 33.70 722 THR A CA 1
ATOM 5569 C C . THR A 1 694 ? -9.732 -21.255 34.316 1.00 34.40 722 THR A C 1
ATOM 5570 O O . THR A 1 694 ? -8.622 -20.734 34.350 1.00 30.85 722 THR A O 1
ATOM 5574 N N . THR A 1 695 ? -10.488 -21.395 35.397 1.00 32.92 723 THR A N 1
ATOM 5575 C CA . THR A 1 695 ? -10.068 -20.939 36.727 1.00 34.18 723 THR A CA 1
ATOM 5576 C C . THR A 1 695 ? -10.249 -22.090 37.708 1.00 35.90 723 THR A C 1
ATOM 5577 O O . THR A 1 695 ? -10.971 -23.042 37.394 1.00 34.62 723 THR A O 1
ATOM 5581 N N . PRO A 1 696 ? -9.610 -22.019 38.897 1.00 37.31 724 PRO A N 1
ATOM 5582 C CA . PRO A 1 696 ? -9.765 -23.135 39.834 1.00 37.90 724 PRO A CA 1
ATOM 5583 C C . PRO A 1 696 ? -11.151 -23.108 40.444 1.00 35.38 724 PRO A C 1
ATOM 5584 O O . PRO A 1 696 ? -11.750 -22.041 40.582 1.00 37.08 724 PRO A O 1
ATOM 5588 N N . LEU A 1 697 ? -11.667 -24.283 40.758 1.00 37.03 725 LEU A N 1
ATOM 5589 C CA . LEU A 1 697 ? -12.980 -24.385 41.351 1.00 38.06 725 LEU A CA 1
ATOM 5590 C C . LEU A 1 697 ? -12.796 -24.843 42.781 1.00 37.60 725 LEU A C 1
ATOM 5591 O O . LEU A 1 697 ? -12.305 -25.936 43.023 1.00 37.06 725 LEU A O 1
ATOM 5596 N N . THR A 1 698 ? -13.135 -23.971 43.726 1.00 41.85 726 THR A N 1
ATOM 5597 C CA . THR A 1 698 ? -13.097 -24.322 45.142 1.00 39.02 726 THR A CA 1
ATOM 5598 C C . THR A 1 698 ? -14.481 -24.844 45.481 1.00 41.97 726 THR A C 1
ATOM 5599 O O . THR A 1 698 ? -15.470 -24.107 45.399 1.00 39.73 726 THR A O 1
ATOM 5603 N N . ALA A 1 699 ? -14.558 -26.126 45.812 1.00 38.94 727 ALA A N 1
ATOM 5604 C CA . ALA A 1 699 ? -15.860 -26.767 45.928 1.00 40.16 727 ALA A CA 1
ATOM 5605 C C . ALA A 1 699 ? -15.890 -27.795 47.045 1.00 37.56 727 ALA A C 1
ATOM 5606 O O . ALA A 1 699 ? -14.909 -27.964 47.774 1.00 36.86 727 ALA A O 1
ATOM 5608 N N . ARG A 1 700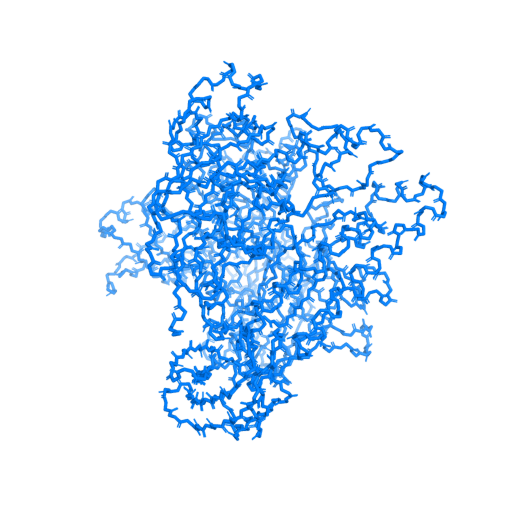 ? -17.023 -28.479 47.176 1.00 36.34 728 ARG A N 1
ATOM 5609 C CA . ARG A 1 700 ? -17.117 -29.652 48.027 1.00 33.03 728 ARG A CA 1
ATOM 5610 C C . ARG A 1 700 ? -17.987 -30.728 47.387 1.00 34.89 728 ARG A C 1
ATOM 5611 O O . ARG A 1 700 ? -18.877 -30.420 46.584 1.00 31.78 728 ARG A O 1
ATOM 5619 N N . TRP A 1 701 ? -17.724 -31.987 47.722 1.00 28.42 729 TRP A N 1
ATOM 5620 C CA . TRP A 1 701 ? -18.605 -33.038 47.252 1.00 33.60 729 TRP A CA 1
ATOM 5621 C C . TRP A 1 701 ? -19.142 -33.919 48.380 1.00 34.66 729 TRP A C 1
ATOM 5622 O O . TRP A 1 701 ? -18.491 -34.094 49.421 1.00 34.41 729 TRP A O 1
ATOM 5633 N N . ARG A 1 702 ? -20.326 -34.482 48.151 1.00 28.45 730 ARG A N 1
ATOM 5634 C CA . ARG A 1 702 ? -21.001 -35.332 49.128 1.00 30.44 730 ARG A CA 1
ATOM 5635 C C . ARG A 1 702 ? -21.453 -36.626 48.523 1.00 34.53 730 ARG A C 1
ATOM 5636 O O . ARG A 1 702 ? -21.790 -36.690 47.336 1.00 30.79 730 ARG A O 1
ATOM 5644 N N . MET A 1 703 ? -21.487 -37.648 49.363 1.00 27.23 731 MET A N 1
ATOM 5645 C CA . MET A 1 703 ? -22.142 -38.886 49.040 1.00 30.86 731 MET A CA 1
ATOM 5646 C C . MET A 1 703 ? -23.058 -39.312 50.195 1.00 37.04 731 MET A C 1
ATOM 5647 O O . MET A 1 703 ? -22.762 -39.068 51.373 1.00 35.85 731 MET A O 1
ATOM 5652 N N . ARG A 1 704 ? -24.171 -39.934 49.823 1.00 30.44 732 ARG A N 1
ATOM 5653 C CA . ARG A 1 704 ? -25.210 -40.389 50.738 1.00 30.28 732 ARG A CA 1
ATOM 5654 C C . ARG A 1 704 ? -25.690 -41.761 50.289 1.00 36.46 732 ARG A C 1
ATOM 5655 O O . ARG A 1 704 ? -26.105 -41.931 49.142 1.00 33.49 732 ARG A O 1
ATOM 5663 N N . VAL A 1 705 ? -25.604 -42.750 51.167 1.00 32.70 733 VAL A N 1
ATOM 5664 C CA . VAL A 1 705 ? -26.092 -44.083 50.850 1.00 34.08 733 VAL A CA 1
ATOM 5665 C C . VAL A 1 705 ? -27.504 -44.222 51.465 1.00 40.16 733 VAL A C 1
ATOM 5666 O O . VAL A 1 705 ? -27.687 -43.998 52.677 1.00 36.28 733 VAL A O 1
ATOM 5670 N N . MET A 1 706 ? -28.488 -44.572 50.624 1.00 35.42 734 MET A N 1
ATOM 5671 C CA . MET A 1 706 ? -29.910 -44.562 50.992 1.00 36.56 734 MET A CA 1
ATOM 5672 C C . MET A 1 706 ? -30.584 -45.917 50.844 1.00 37.25 734 MET A C 1
ATOM 5673 O O . MET A 1 706 ? -30.318 -46.653 49.885 1.00 34.12 734 MET A O 1
ATOM 5678 N N . GLY A 1 707 ? -31.497 -46.229 51.760 1.00 35.12 735 GLY A N 1
ATOM 5679 C CA . GLY A 1 707 ? -32.420 -47.321 51.525 1.00 33.49 735 GLY A CA 1
ATOM 5680 C C . GLY A 1 707 ? -33.562 -46.869 50.630 1.00 31.57 735 GLY A C 1
ATOM 5681 O O . GLY A 1 707 ? -33.910 -45.681 50.602 1.00 31.08 735 GLY A O 1
ATOM 5682 N N . MET A 1 708 ? -34.155 -47.796 49.883 1.00 30.78 736 MET A N 1
ATOM 5683 C CA . MET A 1 708 ? -35.350 -47.453 49.104 1.00 34.43 736 MET A CA 1
ATOM 5684 C C . MET A 1 708 ? -36.484 -46.931 50.007 1.00 37.90 736 MET A C 1
ATOM 5685 O O . MET A 1 708 ? -37.382 -46.233 49.540 1.00 38.79 736 MET A O 1
ATOM 5690 N N . ASP A 1 709 ? -36.438 -47.285 51.295 1.00 37.71 737 ASP A N 1
ATOM 5691 C CA . ASP A 1 709 ? -37.441 -46.854 52.274 1.00 38.09 737 ASP A CA 1
ATOM 5692 C C . ASP A 1 709 ? -37.230 -45.415 52.767 1.00 42.38 737 ASP A C 1
ATOM 5693 O O . ASP A 1 709 ? -38.015 -44.903 53.565 1.00 39.08 737 ASP A O 1
ATOM 5698 N N . GLY A 1 710 ? -36.169 -44.763 52.303 1.00 39.74 738 GLY A N 1
ATOM 5699 C CA . GLY A 1 710 ? -35.906 -43.384 52.689 1.00 38.40 738 GLY A CA 1
ATOM 5700 C C . GLY A 1 710 ? -35.023 -43.229 53.926 1.00 39.13 738 GLY A C 1
ATOM 5701 O O . GLY A 1 710 ? -34.807 -42.113 54.402 1.00 38.63 738 GLY A O 1
ATOM 5702 N N . LYS A 1 711 ? -34.508 -44.343 54.444 1.00 40.35 739 LYS A N 1
ATOM 5703 C CA . LYS A 1 711 ? -33.507 -44.308 55.524 1.00 40.10 739 LYS A CA 1
ATOM 5704 C C . LYS A 1 711 ? -32.105 -43.932 55.004 1.00 41.54 739 LYS A C 1
ATOM 5705 O O . LYS A 1 711 ? -31.604 -44.531 54.055 1.00 38.42 739 LYS A O 1
ATOM 5711 N N . VAL A 1 712 ? -31.489 -42.928 55.621 1.00 39.48 740 VAL A N 1
ATOM 5712 C CA . VAL A 1 712 ? -30.131 -42.497 55.267 1.00 41.30 740 VAL A CA 1
ATOM 5713 C C . VAL A 1 712 ? -29.103 -43.375 55.993 1.00 39.92 740 VAL A C 1
ATOM 5714 O O . VAL A 1 712 ? -28.985 -43.314 57.212 1.00 43.52 740 VAL A O 1
ATOM 5718 N N . LEU A 1 713 ? -28.386 -44.210 55.241 1.00 36.57 741 LEU A N 1
ATOM 5719 C CA . LEU A 1 713 ? -27.537 -45.255 55.810 1.00 37.51 741 LEU A CA 1
ATOM 5720 C C . LEU A 1 713 ? -26.102 -44.805 56.097 1.00 41.95 741 LEU A C 1
ATOM 5721 O O . LEU A 1 713 ? -25.434 -45.354 56.978 1.00 39.45 741 LEU A O 1
ATOM 5726 N N . SER A 1 714 ? -25.618 -43.839 55.327 1.00 37.58 742 SER A N 1
ATOM 5727 C CA . SER A 1 714 ? -24.315 -43.238 55.587 1.00 37.18 742 SER A CA 1
ATOM 5728 C C . SER A 1 714 ? -24.190 -41.965 54.783 1.00 36.56 742 SER A C 1
ATOM 5729 O O . SER A 1 714 ? -24.844 -41.815 53.741 1.00 35.88 742 SER A O 1
ATOM 5732 N N . LYS A 1 715 ? -23.362 -41.052 55.285 1.00 33.27 743 LYS A N 1
ATOM 5733 C CA . LYS A 1 715 ? -23.088 -39.763 54.655 1.00 38.20 743 LYS A CA 1
ATOM 5734 C C . LYS A 1 715 ? -21.614 -39.426 54.795 1.00 41.00 743 LYS A C 1
ATOM 5735 O O . LYS A 1 715 ? -20.964 -39.823 55.767 1.00 37.52 743 LYS A O 1
ATOM 5741 N N . ARG A 1 716 ? -21.114 -38.659 53.835 1.00 34.31 744 ARG A N 1
ATOM 5742 C CA . ARG A 1 716 ? -19.716 -38.289 53.763 1.00 32.03 744 ARG A CA 1
ATOM 5743 C C . ARG A 1 716 ? -19.653 -36.981 52.970 1.00 39.49 744 ARG A C 1
ATOM 5744 O O . ARG A 1 716 ? -20.490 -36.727 52.081 1.00 29.12 744 ARG A O 1
ATOM 5752 N N . GLU A 1 717 ? -18.685 -36.137 53.304 1.00 34.84 745 GLU A N 1
ATOM 5753 C CA . GLU A 1 717 ? -18.485 -34.889 52.586 1.00 34.81 745 GLU A CA 1
ATOM 5754 C C . GLU A 1 717 ? -17.016 -34.484 52.669 1.00 36.30 745 GLU A C 1
ATOM 5755 O O . GLU A 1 717 ? -16.432 -34.506 53.752 1.00 30.39 745 GLU A O 1
ATOM 5761 N N . GLU A 1 718 ? -16.411 -34.167 51.521 1.00 32.55 746 GLU A N 1
ATOM 5762 C CA . GLU A 1 718 ? -15.065 -33.604 51.509 1.00 31.89 746 GLU A CA 1
ATOM 5763 C C . GLU A 1 718 ? -14.998 -32.273 50.752 1.00 35.30 746 GLU A C 1
ATOM 5764 O O . GLU A 1 718 ? -15.841 -31.955 49.901 1.00 33.85 746 GLU A O 1
ATOM 5770 N N . LYS A 1 719 ? -13.948 -31.519 51.043 1.00 32.58 747 LYS A N 1
ATOM 5771 C CA . LYS A 1 719 ? -13.592 -30.368 50.246 1.00 37.48 747 LYS A CA 1
ATOM 5772 C C . LYS A 1 719 ? -12.804 -30.853 49.041 1.00 35.14 747 LYS A C 1
ATOM 5773 O O . LYS A 1 719 ? -12.172 -31.900 49.088 1.00 36.32 747 LYS A O 1
ATOM 5779 N N . ALA A 1 720 ? -12.844 -30.097 47.957 1.00 39.79 748 ALA A N 1
ATOM 5780 C CA . ALA A 1 720 ? -11.952 -30.373 46.841 1.00 39.94 748 ALA A CA 1
ATOM 5781 C C . ALA A 1 720 ? -11.642 -29.077 46.127 1.00 37.59 748 ALA A C 1
ATOM 5782 O O . ALA A 1 720 ? -12.508 -28.202 45.976 1.00 40.25 748 ALA A O 1
ATOM 5784 N N . SER A 1 721 ? -10.379 -28.936 45.752 1.00 32.29 749 SER A N 1
ATOM 5785 C CA . SER A 1 721 ? -9.969 -27.846 44.896 1.00 38.93 749 SER A CA 1
ATOM 5786 C C . SER A 1 721 ? -9.726 -28.457 43.541 1.00 37.06 749 SER A C 1
ATOM 5787 O O . SER A 1 721 ? -8.807 -29.257 43.356 1.00 37.57 749 SER A O 1
ATOM 5790 N N . VAL A 1 722 ? -10.570 -28.094 42.592 1.00 34.24 750 VAL A N 1
ATOM 5791 C CA . VAL A 1 722 ? -10.439 -28.649 41.267 1.00 34.20 750 VAL A CA 1
ATOM 5792 C C . VAL A 1 722 ? -9.721 -27.679 40.336 1.00 31.68 750 VAL A C 1
ATOM 5793 O O . VAL A 1 722 ? -10.188 -26.561 40.082 1.00 34.04 750 VAL A O 1
ATOM 5797 N N . ASN A 1 723 ? -8.579 -28.128 39.839 1.00 33.17 751 ASN A N 1
ATOM 5798 C CA . ASN A 1 723 ? -7.790 -27.322 38.928 1.00 34.25 751 ASN A CA 1
ATOM 5799 C C . ASN A 1 723 ? -8.569 -26.995 37.673 1.00 34.17 751 ASN A C 1
ATOM 5800 O O . ASN A 1 723 ? -9.443 -27.779 37.249 1.00 30.72 751 ASN A O 1
ATOM 5805 N N . ALA A 1 724 ? -8.272 -25.835 37.094 1.00 32.38 752 ALA A N 1
ATOM 5806 C CA . ALA A 1 724 ? -8.807 -25.484 35.790 1.00 30.73 752 ALA A CA 1
ATOM 5807 C C . ALA A 1 724 ? -8.586 -26.636 34.800 1.00 26.05 752 ALA A C 1
ATOM 5808 O O . ALA A 1 724 ? -7.583 -27.354 34.876 1.00 26.39 752 ALA A O 1
ATOM 5810 N N . LEU A 1 725 ? -9.555 -26.832 33.908 1.00 27.52 753 LEU A N 1
ATOM 5811 C CA . LEU A 1 725 ? -9.401 -27.762 32.793 1.00 27.58 753 LEU A CA 1
ATOM 5812 C C . LEU A 1 725 ? -8.931 -29.151 33.213 1.00 24.69 753 LEU A C 1
ATOM 5813 O O . LEU A 1 725 ? -7.990 -29.684 32.650 1.00 23.22 753 LEU A O 1
ATOM 5818 N N . SER A 1 726 ? -9.574 -29.743 34.218 1.00 24.07 754 SER A N 1
ATOM 5819 C CA . SER A 1 726 ? -9.111 -31.035 34.682 1.00 25.34 754 SER A CA 1
ATOM 5820 C C . SER A 1 726 ? -10.219 -31.943 35.223 1.00 25.27 754 SER A C 1
ATOM 5821 O O . SER A 1 726 ? -11.378 -31.540 35.381 1.00 24.43 754 SER A O 1
ATOM 5824 N N . SER A 1 727 ? -9.832 -33.190 35.462 1.00 21.29 755 SER A N 1
ATOM 5825 C CA . SER A 1 727 ? -10.640 -34.148 36.208 1.00 25.36 755 SER A CA 1
ATOM 5826 C C . SER A 1 727 ? -9.826 -34.639 37.399 1.00 28.31 755 SER A C 1
ATOM 5827 O O . SER A 1 727 ? -8.608 -34.726 37.317 1.00 24.52 755 SER A O 1
ATOM 5830 N N . GLN A 1 728 ? -10.506 -34.990 38.487 1.00 28.73 756 GLN A N 1
ATOM 5831 C CA . GLN A 1 728 ? -9.842 -35.359 39.725 1.00 27.10 756 GLN A CA 1
ATOM 5832 C C . GLN A 1 728 ? -10.578 -36.528 40.354 1.00 28.20 756 GLN A C 1
ATOM 5833 O O . GLN A 1 728 ? -11.751 -36.409 40.688 1.00 24.99 756 GLN A O 1
ATOM 5839 N N . HIS A 1 729 ? -9.891 -37.665 40.493 1.00 28.75 757 HIS A N 1
ATOM 5840 C CA . HIS A 1 729 ? -10.479 -38.826 41.154 1.00 26.77 757 HIS A CA 1
ATOM 5841 C C . HIS A 1 729 ? -10.498 -38.586 42.676 1.00 29.50 757 HIS A C 1
ATOM 5842 O O . HIS A 1 729 ? -9.468 -38.295 43.285 1.00 30.26 757 HIS A O 1
ATOM 5849 N N . VAL A 1 730 ? -11.675 -38.664 43.286 1.00 27.77 758 VAL A N 1
ATOM 5850 C CA . VAL A 1 730 ? -11.773 -38.355 44.706 1.00 29.73 758 VAL A CA 1
ATOM 5851 C C . VAL A 1 730 ? -12.168 -39.588 45.518 1.00 29.52 758 VAL A C 1
ATOM 5852 O O . VAL A 1 730 ? -12.152 -39.565 46.753 1.00 29.58 758 VAL A O 1
ATOM 5856 N N . GLY A 1 731 ? -12.492 -40.682 44.842 1.00 31.14 759 GLY A N 1
ATOM 5857 C CA . GLY A 1 731 ? -12.836 -41.896 45.553 1.00 28.74 759 GLY A CA 1
ATOM 5858 C C . GLY A 1 731 ? -12.986 -43.092 44.643 1.00 30.99 759 GLY A C 1
ATOM 5859 O O . GLY A 1 731 ? -13.225 -42.957 43.437 1.00 29.76 759 GLY A O 1
ATOM 5860 N N . ASN A 1 732 ? -12.810 -44.266 45.232 1.00 30.10 760 ASN A N 1
ATOM 5861 C CA . ASN A 1 732 ? -12.988 -45.528 44.542 1.00 35.01 760 ASN A CA 1
ATOM 5862 C C . ASN A 1 732 ? -13.464 -46.561 45.574 1.00 39.30 760 ASN A C 1
ATOM 5863 O O . ASN A 1 732 ? -12.686 -47.056 46.383 1.00 34.55 760 ASN A O 1
ATOM 5868 N N . PHE A 1 733 ? -14.758 -46.856 45.544 1.00 34.89 761 PHE A N 1
ATOM 5869 C CA . PHE A 1 733 ? -15.397 -47.651 46.580 1.00 33.31 761 PHE A CA 1
ATOM 5870 C C . PHE A 1 733 ? -15.915 -48.982 46.070 1.00 39.68 761 PHE A C 1
ATOM 5871 O O . PHE A 1 733 ? -16.529 -49.062 44.992 1.00 34.42 761 PHE A O 1
ATOM 5879 N N . SER A 1 734 ? -15.685 -50.027 46.852 1.00 34.14 762 SER A N 1
ATOM 5880 C CA . SER A 1 734 ? -16.287 -51.325 46.580 1.00 37.42 762 SER A CA 1
ATOM 5881 C C . SER A 1 734 ? -17.757 -51.321 47.007 1.00 35.61 762 SER A C 1
ATOM 5882 O O . SER A 1 734 ? -18.170 -50.465 47.779 1.00 36.11 762 SER A O 1
ATOM 5885 N N . ASP A 1 735 ? -18.543 -52.274 46.510 1.00 34.27 763 ASP A N 1
ATOM 5886 C CA . ASP A 1 735 ? -19.915 -52.410 46.989 1.00 37.22 763 ASP A CA 1
ATOM 5887 C C . ASP A 1 735 ? -19.963 -52.590 48.522 1.00 38.49 763 ASP A C 1
ATOM 5888 O O . ASP A 1 735 ? -20.799 -51.990 49.204 1.00 40.84 763 ASP A O 1
ATOM 5893 N N . LYS A 1 736 ? -19.037 -53.388 49.048 1.00 39.34 764 LYS A N 1
ATOM 5894 C CA . LYS A 1 736 ? -18.928 -53.629 50.486 1.00 41.44 764 LYS A CA 1
ATOM 5895 C C . LYS A 1 736 ? -18.714 -52.336 51.259 1.00 39.36 764 LYS A C 1
ATOM 5896 O O . LYS A 1 736 ? -19.398 -52.083 52.238 1.00 41.71 764 LYS A O 1
ATOM 5902 N N . GLN A 1 737 ? -17.766 -51.519 50.809 1.00 39.28 765 GLN A N 1
ATOM 5903 C CA . GLN A 1 737 ? -17.481 -50.239 51.465 1.00 38.62 765 GLN A CA 1
ATOM 5904 C C . GLN A 1 737 ? -18.678 -49.299 51.423 1.00 40.78 765 GLN A C 1
ATOM 5905 O O . GLN A 1 737 ? -18.889 -48.478 52.336 1.00 36.36 765 GLN A O 1
ATOM 5911 N N . LEU A 1 738 ? -19.469 -49.417 50.358 1.00 39.00 766 LEU A N 1
ATOM 5912 C CA . LEU A 1 738 ? -20.635 -48.561 50.192 1.00 38.92 766 LEU A CA 1
ATOM 5913 C C . LEU A 1 738 ? -21.863 -49.118 50.888 1.00 36.16 766 LEU A C 1
ATOM 5914 O O . LEU A 1 738 ? -22.614 -48.370 51.508 1.00 33.61 766 LEU A O 1
ATOM 5919 N N . LEU A 1 739 ? -22.077 -50.425 50.760 1.00 35.89 767 LEU A N 1
ATOM 5920 C CA . LEU A 1 739 ? -23.286 -51.055 51.277 1.00 41.17 767 LEU A CA 1
ATOM 5921 C C . LEU A 1 739 ? -23.078 -51.630 52.671 1.00 48.33 767 LEU A C 1
ATOM 5922 O O . LEU A 1 739 ? -23.771 -51.246 53.609 1.00 54.75 767 LEU A O 1
ATOM 5927 N N . GLY A 1 740 ? -22.118 -52.541 52.802 1.00 44.67 768 GLY A N 1
ATOM 5928 C CA . GLY A 1 740 ? -21.846 -53.175 54.071 1.00 48.31 768 GLY A CA 1
ATOM 5929 C C . GLY A 1 740 ? -23.050 -53.950 54.562 1.00 54.10 768 GLY A C 1
ATOM 5930 O O . GLY A 1 740 ? -23.787 -53.467 55.431 1.00 55.25 768 GLY A O 1
ATOM 5931 N N . SER A 1 741 ? -23.247 -55.141 53.989 1.00 56.27 769 SER A N 1
ATOM 5932 C CA . SER A 1 741 ? -24.332 -56.079 54.340 1.00 55.42 769 SER A CA 1
ATOM 5933 C C . SER A 1 741 ? -25.735 -55.625 53.892 1.00 54.26 769 SER A C 1
ATOM 5934 O O . SER A 1 741 ? -26.656 -56.442 53.829 1.00 53.66 769 SER A O 1
ATOM 5937 N N . ALA A 1 742 ? -25.897 -54.338 53.580 1.00 51.17 770 ALA A N 1
ATOM 5938 C CA . ALA A 1 742 ? -27.182 -53.829 53.103 1.00 48.50 770 ALA A CA 1
ATOM 5939 C C . ALA A 1 742 ? -27.530 -54.434 51.737 1.00 49.75 770 ALA A C 1
ATOM 5940 O O . ALA A 1 742 ? -26.636 -54.784 50.959 1.00 48.20 770 ALA A O 1
ATOM 5942 N N . ASP A 1 743 ? -28.825 -54.561 51.454 1.00 46.49 771 ASP A N 1
ATOM 5943 C CA . ASP A 1 743 ? -29.293 -55.177 50.209 1.00 44.50 771 ASP A CA 1
ATOM 5944 C C . ASP A 1 743 ? -29.027 -54.275 48.996 1.00 42.57 771 ASP A C 1
ATOM 5945 O O . ASP A 1 743 ? -29.562 -53.162 48.910 1.00 41.41 771 ASP A O 1
ATOM 5950 N N . PRO A 1 744 ? -28.202 -54.755 48.053 1.00 41.85 772 PRO A N 1
ATOM 5951 C CA . PRO A 1 744 ? -27.941 -53.976 46.835 1.00 41.27 772 PRO A CA 1
ATOM 5952 C C . PRO A 1 744 ? -29.214 -53.733 46.022 1.00 38.38 772 PRO A C 1
ATOM 5953 O O . PRO A 1 744 ? -29.270 -52.761 45.276 1.00 38.03 772 PRO A O 1
ATOM 5957 N N . LYS A 1 745 ? -30.223 -54.589 46.179 1.00 38.76 773 LYS A N 1
ATOM 5958 C CA . LYS A 1 745 ? -31.484 -54.426 45.446 1.00 38.83 773 LYS A CA 1
ATOM 5959 C C . LYS A 1 745 ? -32.411 -53.427 46.126 1.00 37.86 773 LYS A C 1
ATOM 5960 O O . LYS A 1 745 ? -33.456 -53.062 45.576 1.00 35.32 773 LYS A O 1
ATOM 5966 N N . ARG A 1 746 ? -32.034 -52.980 47.319 1.00 35.92 774 ARG A N 1
ATOM 5967 C CA . ARG A 1 746 ? -32.914 -52.121 48.089 1.00 37.15 774 ARG A CA 1
ATOM 5968 C C . ARG A 1 746 ? -32.201 -50.851 48.538 1.00 38.10 774 ARG A C 1
ATOM 5969 O O . ARG A 1 746 ? -32.631 -50.194 49.486 1.00 34.82 774 ARG A O 1
ATOM 5977 N N . THR A 1 747 ? -31.121 -50.501 47.843 1.00 36.51 775 THR A N 1
ATOM 5978 C CA . THR A 1 747 ? -30.237 -49.417 48.277 1.00 36.24 775 THR A CA 1
ATOM 5979 C C . THR A 1 747 ? -29.701 -48.614 47.085 1.00 37.48 775 THR A C 1
ATOM 5980 O O . THR A 1 747 ? -29.405 -49.197 46.036 1.00 35.16 775 THR A O 1
ATOM 5984 N N . TYR A 1 748 ? -29.566 -47.294 47.246 1.00 34.73 776 TYR A N 1
ATOM 5985 C CA . TYR A 1 748 ? -28.882 -46.469 46.238 1.00 35.73 776 TYR A CA 1
ATOM 5986 C C . TYR A 1 748 ? -27.958 -45.446 46.888 1.00 34.83 776 TYR A C 1
ATOM 5987 O O . TYR A 1 748 ? -27.935 -45.293 48.115 1.00 31.01 776 TYR A O 1
ATOM 5996 N N . ALA A 1 749 ? -27.207 -44.732 46.056 1.00 30.36 777 ALA A N 1
ATOM 5997 C CA . ALA A 1 749 ? -26.235 -43.774 46.565 1.00 29.08 777 ALA A CA 1
ATOM 5998 C C . ALA A 1 749 ? -26.300 -42.511 45.744 1.00 30.96 777 ALA A C 1
ATOM 5999 O O . ALA A 1 749 ? -26.332 -42.567 44.500 1.00 33.10 777 ALA A O 1
ATOM 6001 N N . VAL A 1 750 ? -26.352 -41.377 46.430 1.00 25.16 778 VAL A N 1
ATOM 6002 C CA . VAL A 1 750 ? -26.426 -40.082 45.766 1.00 29.13 778 VAL A CA 1
ATOM 6003 C C . VAL A 1 750 ? -25.092 -39.340 45.900 1.00 33.88 778 VAL A C 1
ATOM 6004 O O . VAL A 1 750 ? -24.535 -39.253 47.000 1.00 29.03 778 VAL A O 1
ATOM 6008 N N . PHE A 1 751 ? -24.591 -38.801 44.785 1.00 29.57 779 PHE A N 1
ATOM 6009 C CA . PHE A 1 751 ? -23.347 -38.043 44.781 1.00 27.19 779 PHE A CA 1
ATOM 6010 C C . PHE A 1 751 ? -23.596 -36.637 44.265 1.00 28.58 779 PHE A C 1
ATOM 6011 O O . PHE A 1 751 ? -24.202 -36.446 43.199 1.00 28.99 779 PHE A O 1
ATOM 6019 N N . GLU A 1 752 ? -23.104 -35.645 44.994 1.00 27.69 780 GLU A N 1
ATOM 6020 C CA . GLU A 1 752 ? -23.305 -34.268 44.577 1.00 29.49 780 GLU A CA 1
ATOM 6021 C C . GLU A 1 752 ? -22.027 -33.446 44.626 1.00 28.20 780 GLU A C 1
ATOM 6022 O O . GLU A 1 752 ? -21.157 -33.673 45.469 1.00 27.98 780 GLU A O 1
ATOM 6028 N N . LEU A 1 753 ? -21.938 -32.495 43.706 1.00 27.93 781 LEU A N 1
ATOM 6029 C CA . LEU A 1 753 ? -20.857 -31.507 43.638 1.00 27.14 781 LEU A CA 1
ATOM 6030 C C . LEU A 1 753 ? -21.407 -30.116 43.900 1.00 31.76 781 LEU A C 1
ATOM 6031 O O . LEU A 1 753 ? -22.337 -29.692 43.223 1.00 30.30 781 LEU A O 1
ATOM 6036 N N . LEU A 1 754 ? -20.840 -29.398 44.875 1.00 31.57 782 LEU A N 1
ATOM 6037 C CA . LEU A 1 754 ? -21.339 -28.052 45.216 1.00 36.84 782 LEU A CA 1
ATOM 6038 C C . LEU A 1 754 ? -20.274 -26.959 45.148 1.00 36.74 782 LEU A C 1
ATOM 6039 O O . LEU A 1 754 ? -19.119 -27.182 45.503 1.00 36.08 782 LEU A O 1
ATOM 6044 N N . ASP A 1 755 ? -20.682 -25.776 44.694 1.00 38.09 783 ASP A N 1
ATOM 6045 C CA . ASP A 1 755 ? -19.838 -24.587 44.728 1.00 42.97 783 ASP A CA 1
ATOM 6046 C C . ASP A 1 755 ? -20.432 -23.635 45.741 1.00 48.37 783 ASP A C 1
ATOM 6047 O O . ASP A 1 755 ? -21.347 -22.871 45.426 1.00 43.51 783 ASP A O 1
ATOM 6052 N N . GLY A 1 756 ? -19.922 -23.699 46.965 1.00 46.92 784 GLY A N 1
ATOM 6053 C CA . GLY A 1 756 ? -20.568 -23.027 48.067 1.00 47.97 784 GLY A CA 1
ATOM 6054 C C . GLY A 1 756 ? -21.843 -23.778 48.390 1.00 47.83 784 GLY A C 1
ATOM 6055 O O . GLY A 1 756 ? -21.804 -24.938 48.809 1.00 51.52 784 GLY A O 1
ATOM 6056 N N . ASP A 1 757 ? -22.978 -23.124 48.176 1.00 49.90 785 ASP A N 1
ATOM 6057 C CA . ASP A 1 757 ? -24.269 -23.743 48.449 1.00 51.11 785 ASP A CA 1
ATOM 6058 C C . ASP A 1 757 ? -25.092 -23.996 47.177 1.00 50.05 785 ASP A C 1
ATOM 6059 O O . ASP A 1 757 ? -26.247 -24.412 47.250 1.00 53.30 785 ASP A O 1
ATOM 6064 N N . THR A 1 758 ? -24.514 -23.752 46.006 1.00 49.61 786 THR A N 1
ATOM 6065 C CA . THR A 1 758 ? -25.262 -24.024 44.777 1.00 49.31 786 THR A CA 1
ATOM 6066 C C . THR A 1 758 ? -24.887 -25.415 44.286 1.00 44.31 786 THR A C 1
ATOM 6067 O O . THR A 1 758 ? -23.702 -25.749 44.195 1.00 41.85 786 THR A O 1
ATOM 6071 N N . LEU A 1 759 ? -25.902 -26.228 44.000 1.00 43.88 787 LEU A N 1
ATOM 6072 C CA . LEU A 1 759 ? -25.691 -27.593 43.537 1.00 40.07 787 LEU A CA 1
ATOM 6073 C C . LEU A 1 759 ? -25.266 -27.585 42.078 1.00 37.51 787 LEU A C 1
ATOM 6074 O O . LEU A 1 759 ? -25.999 -27.104 41.221 1.00 36.02 787 LEU A O 1
ATOM 6079 N N . LEU A 1 760 ? -24.082 -28.114 41.790 1.00 34.25 788 LEU A N 1
ATOM 6080 C CA . LEU A 1 760 ? -23.569 -28.051 40.426 1.00 32.78 788 LEU A CA 1
ATOM 6081 C C . LEU A 1 760 ? -23.940 -29.279 39.617 1.00 29.16 788 LEU A C 1
ATOM 6082 O O . LEU A 1 760 ? -24.219 -29.185 38.420 1.00 29.49 788 LEU A O 1
ATOM 6087 N N . SER A 1 761 ? -23.936 -30.438 40.266 1.00 31.54 789 SER A N 1
ATOM 6088 C CA . SER A 1 761 ? -24.114 -31.696 39.550 1.00 30.78 789 SER A CA 1
ATOM 6089 C C . SER A 1 761 ? -24.461 -32.788 40.544 1.00 31.84 789 SER A C 1
ATOM 6090 O O . SER A 1 761 ? -24.085 -32.709 41.719 1.00 30.65 789 SER A O 1
ATOM 6093 N N . ARG A 1 762 ? -25.202 -33.788 40.074 1.00 28.29 790 ARG A N 1
ATOM 6094 C CA . ARG A 1 762 ? -25.627 -34.912 40.896 1.00 27.91 790 ARG A CA 1
ATOM 6095 C C . ARG A 1 762 ? -25.616 -36.208 40.084 1.00 30.93 790 ARG A C 1
ATOM 6096 O O . ARG A 1 762 ? -25.914 -36.197 38.903 1.00 30.33 790 ARG A O 1
ATOM 6104 N N . GLU A 1 763 ? -25.237 -37.311 40.723 1.00 29.04 791 GLU A N 1
ATOM 6105 C CA . GLU A 1 763 ? -25.319 -38.638 40.128 1.00 30.57 791 GLU A CA 1
ATOM 6106 C C . GLU A 1 763 ? -25.968 -39.627 41.115 1.00 33.49 791 GLU A C 1
ATOM 6107 O O . GLU A 1 763 ? -25.596 -39.701 42.289 1.00 31.80 791 GLU A O 1
ATOM 6113 N N . VAL A 1 764 ? -26.949 -40.376 40.639 1.00 34.27 792 VAL A N 1
ATOM 6114 C CA . VAL A 1 764 ? -27.597 -41.381 41.472 1.00 30.49 792 VAL A CA 1
ATOM 6115 C C . VAL A 1 764 ? -27.123 -42.753 40.979 1.00 34.87 792 VAL A C 1
ATOM 6116 O O . VAL A 1 764 ? -27.216 -43.053 39.780 1.00 37.53 792 VAL A O 1
ATOM 6120 N N . VAL A 1 765 ? -26.555 -43.552 41.880 1.00 30.38 793 VAL A N 1
ATOM 6121 C CA . VAL A 1 765 ? -25.946 -44.844 41.533 1.00 30.79 793 VAL A CA 1
ATOM 6122 C C . VAL A 1 765 ? -26.720 -46.029 42.145 1.00 33.67 793 VAL A C 1
ATOM 6123 O O . VAL A 1 765 ? -27.150 -45.966 43.290 1.00 33.16 793 VAL A O 1
ATOM 6127 N N . PHE A 1 766 ? -26.876 -47.105 41.377 1.00 31.30 794 PHE A N 1
ATOM 6128 C CA . PHE A 1 766 ? -27.559 -48.312 41.833 1.00 32.53 794 PHE A CA 1
ATOM 6129 C C . PHE A 1 766 ? -26.613 -49.510 41.715 1.00 34.17 794 PHE A C 1
ATOM 6130 O O . PHE A 1 766 ? -25.606 -49.454 40.991 1.00 31.57 794 PHE A O 1
ATOM 6138 N N . PHE A 1 767 ? -26.915 -50.583 42.437 1.00 27.13 795 PHE A N 1
ATOM 6139 C CA . PHE A 1 767 ? -25.978 -51.684 42.573 1.00 29.89 795 PHE A CA 1
ATOM 6140 C C . PHE A 1 767 ? -26.516 -52.967 41.967 1.00 35.26 795 PHE A C 1
ATOM 6141 O O . PHE A 1 767 ? -25.953 -54.047 42.152 1.00 29.89 795 PHE A O 1
ATOM 6149 N N . ALA A 1 768 ? -27.594 -52.820 41.204 1.00 32.34 796 ALA A N 1
ATOM 6150 C CA . ALA A 1 768 ? -28.218 -53.927 40.502 1.00 33.27 796 ALA A CA 1
ATOM 6151 C C . ALA A 1 768 ? -29.045 -53.362 39.353 1.00 28.17 796 ALA A C 1
ATOM 6152 O O . ALA A 1 768 ? -29.517 -52.232 39.442 1.00 29.17 796 ALA A O 1
ATOM 6154 N N . PRO A 1 769 ? -29.237 -54.148 38.286 1.00 27.47 797 PRO A N 1
ATOM 6155 C CA . PRO A 1 769 ? -30.068 -53.723 37.154 1.00 30.71 797 PRO A CA 1
ATOM 6156 C C . PRO A 1 769 ? -31.467 -53.358 37.612 1.00 28.84 797 PRO A C 1
ATOM 6157 O O . PRO A 1 769 ? -31.982 -54.001 38.541 1.00 28.46 797 PRO A O 1
ATOM 6161 N N . ALA A 1 770 ? -32.045 -52.332 36.993 1.00 24.47 798 ALA A N 1
ATOM 6162 C CA . ALA A 1 770 ? -33.364 -51.821 37.364 1.00 26.80 798 ALA A CA 1
ATOM 6163 C C . ALA A 1 770 ? -34.388 -52.952 37.569 1.00 29.15 798 ALA A C 1
ATOM 6164 O O . ALA A 1 770 ? -35.174 -52.912 38.518 1.00 26.84 798 ALA A O 1
ATOM 6166 N N . LYS A 1 771 ? -34.330 -53.981 36.719 1.00 24.78 799 LYS A N 1
ATOM 6167 C CA . LYS A 1 771 ? -35.339 -55.049 36.748 1.00 26.99 799 LYS A CA 1
ATOM 6168 C C . LYS A 1 771 ? -35.289 -55.855 38.036 1.00 29.82 799 LYS A C 1
ATOM 6169 O O . LYS A 1 771 ? -36.258 -56.532 38.381 1.00 29.11 799 LYS A O 1
ATOM 6175 N N . GLN A 1 772 ? -34.169 -55.777 38.751 1.00 27.98 800 GLN A N 1
ATOM 6176 C CA . GLN A 1 772 ? -34.057 -56.503 40.009 1.00 33.36 800 GLN A CA 1
ATOM 6177 C C . GLN A 1 772 ? -34.318 -55.648 41.240 1.00 31.35 800 GLN A C 1
ATOM 6178 O O . GLN A 1 772 ? -34.374 -56.180 42.353 1.00 31.75 800 GLN A O 1
ATOM 6184 N N . LEU A 1 773 ? -34.498 -54.340 41.054 1.00 26.26 801 LEU A N 1
ATOM 6185 C CA . LEU A 1 773 ? -34.624 -53.426 42.191 1.00 28.68 801 LEU A CA 1
ATOM 6186 C C . LEU A 1 773 ? -35.980 -53.482 42.888 1.00 30.84 801 LEU A C 1
ATOM 6187 O O . LEU A 1 773 ? -37.009 -53.738 42.257 1.00 29.79 801 LEU A O 1
ATOM 6192 N N . ALA A 1 774 ? -35.988 -53.215 44.192 1.00 29.72 802 ALA A N 1
ATOM 6193 C CA . ALA A 1 774 ? -37.259 -53.006 44.904 1.00 31.31 802 ALA A CA 1
ATOM 6194 C C . ALA A 1 774 ? -37.566 -51.518 44.981 1.00 33.79 802 ALA A C 1
ATOM 6195 O O . ALA A 1 774 ? -37.591 -50.931 46.062 1.00 31.77 802 ALA A O 1
ATOM 6197 N N . LEU A 1 775 ? -37.766 -50.894 43.825 1.00 32.12 803 LEU A N 1
ATOM 6198 C CA . LEU A 1 775 ? -38.069 -49.466 43.787 1.00 33.31 803 LEU A CA 1
ATOM 6199 C C . LEU A 1 775 ? -39.411 -49.200 44.461 1.00 30.95 803 LEU A C 1
ATOM 6200 O O . LEU A 1 775 ? -40.360 -49.959 44.281 1.00 30.92 803 LEU A O 1
ATOM 6205 N N . PRO A 1 776 ? -39.484 -48.117 45.245 1.00 29.42 804 PRO A N 1
ATOM 6206 C CA . PRO A 1 776 ? -40.716 -47.695 45.921 1.00 34.15 804 PRO A CA 1
ATOM 6207 C C . PRO A 1 776 ? -41.770 -47.214 44.926 1.00 33.32 804 PRO A C 1
ATOM 6208 O O . PRO A 1 776 ? -41.415 -46.716 43.865 1.00 29.74 804 PRO A O 1
ATOM 6212 N N . ALA A 1 777 ? -43.046 -47.345 45.267 1.00 23.91 805 ALA A N 1
ATOM 6213 C CA . ALA A 1 777 ? -44.087 -46.790 44.414 1.00 28.96 805 ALA A CA 1
ATOM 6214 C C . ALA A 1 777 ? -44.255 -45.320 44.770 1.00 34.02 805 ALA A C 1
ATOM 6215 O O . ALA A 1 777 ? -44.756 -44.992 45.846 1.00 34.19 805 ALA A O 1
ATOM 6217 N N . ALA A 1 778 ? -43.810 -44.444 43.875 1.00 26.70 806 ALA A N 1
ATOM 6218 C CA . ALA A 1 778 ? -43.801 -43.008 44.119 1.00 31.07 806 ALA A CA 1
ATOM 6219 C C . ALA A 1 778 ? -45.176 -42.383 43.939 1.00 33.78 806 ALA A C 1
ATOM 6220 O O . ALA A 1 778 ? -45.911 -42.716 43.003 1.00 27.86 806 ALA A O 1
ATOM 6222 N N . LYS A 1 779 ? -45.522 -41.481 44.855 1.00 32.80 807 LYS A N 1
ATOM 6223 C CA . LYS A 1 779 ? -46.672 -40.603 44.669 1.00 30.34 807 LYS A CA 1
ATOM 6224 C C . LYS A 1 779 ? -46.121 -39.258 44.258 1.00 30.92 807 LYS A C 1
ATOM 6225 O O . LYS A 1 779 ? -45.522 -38.580 45.088 1.00 30.91 807 LYS A O 1
ATOM 6231 N N . ILE A 1 780 ? -46.309 -38.859 43.002 1.00 29.20 808 ILE A N 1
ATOM 6232 C CA . ILE A 1 780 ? -45.722 -37.603 42.537 1.00 33.82 808 ILE A CA 1
ATOM 6233 C C . ILE A 1 780 ? -46.761 -36.485 42.433 1.00 31.71 808 ILE A C 1
ATOM 6234 O O . ILE A 1 780 ? -47.667 -36.555 41.621 1.00 32.79 808 ILE A O 1
ATOM 6239 N N . ASP A 1 781 ? -46.616 -35.441 43.248 1.00 28.94 809 ASP A N 1
ATOM 6240 C CA . ASP A 1 781 ? -47.533 -34.300 43.206 1.00 32.89 809 ASP A CA 1
ATOM 6241 C C . ASP A 1 781 ? -47.082 -33.268 42.189 1.00 36.19 809 ASP A C 1
ATOM 6242 O O . ASP A 1 781 ? -45.879 -33.022 42.017 1.00 35.78 809 ASP A O 1
ATOM 6247 N N . SER A 1 782 ? -48.044 -32.665 41.511 1.00 34.52 810 SER A N 1
ATOM 6248 C CA . SER A 1 782 ? -47.722 -31.693 40.483 1.00 34.79 810 SER A CA 1
ATOM 6249 C C . SER A 1 782 ? -48.506 -30.391 40.650 1.00 40.83 810 SER A C 1
ATOM 6250 O O . SER A 1 782 ? -49.739 -30.395 40.631 1.00 41.85 810 SER A O 1
ATOM 6253 N N . GLN A 1 783 ? -47.778 -29.283 40.816 1.00 38.24 811 GLN A N 1
ATOM 6254 C CA . GLN A 1 783 ? -48.392 -27.970 41.046 1.00 37.87 811 GLN A CA 1
ATOM 6255 C C . GLN A 1 783 ? -48.051 -26.983 39.923 1.00 36.84 811 GLN A C 1
ATOM 6256 O O . GLN A 1 783 ? -46.883 -26.808 39.560 1.00 33.74 811 GLN A O 1
ATOM 6262 N N . TRP A 1 784 ? -49.089 -26.336 39.395 1.00 35.96 812 TRP A N 1
ATOM 6263 C CA . TRP A 1 784 ? -48.974 -25.390 38.290 1.00 36.98 812 TRP A CA 1
ATOM 6264 C C . TRP A 1 784 ? -48.992 -23.936 38.778 1.00 42.27 812 TRP A C 1
ATOM 6265 O O . TRP A 1 784 ? -49.654 -23.611 39.766 1.00 38.85 812 TRP A O 1
ATOM 6276 N N . ARG A 1 785 ? -48.282 -23.070 38.058 1.00 41.00 813 ARG A N 1
ATOM 6277 C CA . ARG A 1 785 ? -48.184 -21.644 38.382 1.00 46.95 813 ARG A CA 1
ATOM 6278 C C . ARG A 1 785 ? -47.797 -20.868 37.116 1.00 47.25 813 ARG A C 1
ATOM 6279 O O . ARG A 1 785 ? -46.778 -21.167 36.495 1.00 48.78 813 ARG A O 1
ATOM 6287 N N . ALA A 1 786 ? -48.619 -19.897 36.722 1.00 49.43 814 ALA A N 1
ATOM 6288 C CA . ALA A 1 786 ? -48.363 -19.099 35.514 1.00 51.77 814 ALA A CA 1
ATOM 6289 C C . ALA A 1 786 ? -47.115 -18.224 35.672 1.00 55.06 814 ALA A C 1
ATOM 6290 O O . ALA A 1 786 ? -46.929 -17.582 36.712 1.00 59.42 814 ALA A O 1
ATOM 6292 N N . ASP A 1 787 ? -46.264 -18.175 34.649 1.00 58.00 815 ASP A N 1
ATOM 6293 C CA . ASP A 1 787 ? -44.992 -17.460 34.796 1.00 62.03 815 ASP A CA 1
ATOM 6294 C C . ASP A 1 787 ? -44.729 -16.394 33.716 1.00 61.32 815 ASP A C 1
ATOM 6295 O O . ASP A 1 787 ? -45.061 -15.225 33.895 1.00 58.76 815 ASP A O 1
ATOM 6300 N N . GLY A 1 788 ? -44.113 -16.794 32.608 1.00 64.17 816 GLY A N 1
ATOM 6301 C CA . GLY A 1 788 ? -43.804 -15.867 31.528 1.00 61.91 816 GLY A CA 1
ATOM 6302 C C . GLY A 1 788 ? -45.034 -15.389 30.781 1.00 59.01 816 GLY A C 1
ATOM 6303 O O . GLY A 1 788 ? -45.450 -15.994 29.794 1.00 57.83 816 GLY A O 1
ATOM 6304 N N . GLY A 1 790 ? -44.878 -18.734 29.553 1.00 57.40 818 GLY A N 1
ATOM 6305 C CA . GLY A 1 790 ? -44.987 -20.127 29.959 1.00 51.67 818 GLY A CA 1
ATOM 6306 C C . GLY A 1 790 ? -45.524 -20.348 31.367 1.00 55.68 818 GLY A C 1
ATOM 6307 O O . GLY A 1 790 ? -46.116 -19.448 31.969 1.00 57.67 818 GLY A O 1
ATOM 6308 N N . TYR A 1 791 ? -45.323 -21.556 31.894 1.00 51.87 819 TYR A N 1
ATOM 6309 C CA . TYR A 1 791 ? -45.796 -21.907 33.235 1.00 48.05 819 TYR A CA 1
ATOM 6310 C C . TYR A 1 791 ? -44.697 -22.576 34.058 1.00 45.72 819 TYR A C 1
ATOM 6311 O O . TYR A 1 791 ? -43.766 -23.168 33.513 1.00 44.80 819 TYR A O 1
ATOM 6320 N N . ALA A 1 792 ? -44.800 -22.468 35.376 1.00 47.61 820 ALA A N 1
ATOM 6321 C CA . ALA A 1 792 ? -43.922 -23.218 36.266 1.00 43.11 820 ALA A CA 1
ATOM 6322 C C . ALA A 1 792 ? -44.665 -24.462 36.718 1.00 39.30 820 ALA A C 1
ATOM 6323 O O . ALA A 1 792 ? -45.826 -24.387 37.127 1.00 41.28 820 ALA A O 1
ATOM 6325 N N . LEU A 1 793 ? -44.009 -25.608 36.597 1.00 37.51 821 LEU A N 1
ATOM 6326 C CA . LEU A 1 793 ? -44.598 -26.881 36.986 1.00 35.29 821 LEU A CA 1
ATOM 6327 C C . LEU A 1 793 ? -43.738 -27.491 38.071 1.00 35.09 821 LEU A C 1
ATOM 6328 O O . LEU A 1 793 ? -42.580 -27.819 37.837 1.00 30.67 821 LEU A O 1
ATOM 6333 N N . THR A 1 794 ? -44.290 -27.633 39.271 1.00 35.24 822 THR A N 1
ATOM 6334 C CA . THR A 1 794 ? -43.495 -28.145 40.371 1.00 33.83 822 THR A CA 1
ATOM 6335 C C . THR A 1 794 ? -43.876 -29.588 40.689 1.00 33.86 822 THR A C 1
ATOM 6336 O O . THR A 1 794 ? -45.042 -29.896 40.929 1.00 35.82 822 THR A O 1
ATOM 6340 N N . LEU A 1 795 ? -42.872 -30.461 40.667 1.00 34.48 823 LEU A N 1
ATOM 6341 C CA . LEU A 1 795 ? -43.054 -31.882 40.929 1.00 30.56 823 LEU A CA 1
ATOM 6342 C C . LEU A 1 795 ? -42.442 -32.232 42.275 1.00 33.26 823 LEU A C 1
ATOM 6343 O O . LEU A 1 795 ? -41.335 -31.787 42.560 1.00 32.31 823 LEU A O 1
ATOM 6348 N N . THR A 1 796 ? -43.158 -33.032 43.079 1.00 31.89 824 THR A N 1
ATOM 6349 C CA . THR A 1 796 ? -42.652 -33.529 44.359 1.00 31.54 824 THR A CA 1
ATOM 6350 C C . THR A 1 796 ? -43.046 -34.981 44.619 1.00 33.53 824 THR A C 1
ATOM 6351 O O . THR A 1 796 ? -44.228 -35.312 44.665 1.00 33.61 824 THR A O 1
ATOM 6355 N N . SER A 1 797 ? -42.051 -35.845 44.793 1.00 30.63 825 SER A N 1
ATOM 6356 C CA . SER A 1 797 ? -42.299 -37.245 45.125 1.00 31.26 825 SER A CA 1
ATOM 6357 C C . SER A 1 797 ? -42.020 -37.533 46.615 1.00 35.29 825 SER A C 1
ATOM 6358 O O . SER A 1 797 ? -41.048 -37.013 47.203 1.00 29.49 825 SER A O 1
ATOM 6361 N N . ASP A 1 798 ? -42.885 -38.356 47.213 1.00 29.09 826 ASP A N 1
ATOM 6362 C CA . ASP A 1 798 ? -42.762 -38.726 48.612 1.00 32.99 826 ASP A CA 1
ATOM 6363 C C . ASP A 1 798 ? -41.601 -39.692 48.765 1.00 33.55 826 ASP A C 1
ATOM 6364 O O . ASP A 1 798 ? -40.966 -39.774 49.809 1.00 29.19 826 ASP A O 1
ATOM 6369 N N . THR A 1 799 ? -41.309 -40.409 47.685 1.00 29.92 827 THR A N 1
ATOM 6370 C CA . THR A 1 799 ? -40.214 -41.355 47.682 1.00 29.21 827 THR A CA 1
ATOM 6371 C C . THR A 1 799 ? -39.284 -41.042 46.511 1.00 27.49 827 THR A C 1
ATOM 6372 O O . THR A 1 799 ? -39.533 -40.127 45.721 1.00 31.30 827 THR A O 1
ATOM 6376 N N . LEU A 1 800 ? -38.208 -41.801 46.411 1.00 29.92 828 LEU A N 1
ATOM 6377 C CA . LEU A 1 800 ? -37.390 -41.775 45.217 1.00 27.75 828 LEU A CA 1
ATOM 6378 C C . LEU A 1 800 ? -38.294 -42.052 44.024 1.00 29.40 828 LEU A C 1
ATOM 6379 O O . LEU A 1 800 ? -39.095 -43.004 44.050 1.00 27.36 828 LEU A O 1
ATOM 6384 N N . ALA A 1 801 ? -38.179 -41.216 42.997 1.00 27.55 829 ALA A N 1
ATOM 6385 C CA . ALA A 1 801 ? -38.813 -41.495 41.708 1.00 26.67 829 ALA A CA 1
ATOM 6386 C C . ALA A 1 801 ? -37.729 -41.363 40.647 1.00 31.03 829 ALA A C 1
ATOM 6387 O O . ALA A 1 801 ? -37.061 -40.325 40.530 1.00 27.25 829 ALA A O 1
ATOM 6389 N N . ARG A 1 802 ? -37.553 -42.427 39.889 1.00 25.71 830 ARG A N 1
ATOM 6390 C CA . ARG A 1 802 ? -36.430 -42.509 38.971 1.00 29.96 830 ARG A CA 1
ATOM 6391 C C . ARG A 1 802 ? -36.855 -42.253 37.537 1.00 29.33 830 ARG A C 1
ATOM 6392 O O . ARG A 1 802 ? -37.861 -42.820 37.076 1.00 28.17 830 ARG A O 1
ATOM 6400 N N . GLU A 1 803 ? -36.071 -41.427 36.844 1.00 26.26 831 GLU A N 1
ATOM 6401 C CA . GLU A 1 803 ? -36.239 -41.187 35.409 1.00 28.06 831 GLU A CA 1
ATOM 6402 C C . GLU A 1 803 ? -37.660 -40.776 35.076 1.00 30.85 831 GLU A C 1
ATOM 6403 O O . GLU A 1 803 ? -38.342 -41.399 34.230 1.00 24.90 831 GLU A O 1
ATOM 6409 N N . VAL A 1 804 ? -38.100 -39.720 35.752 1.00 23.43 832 VAL A N 1
ATOM 6410 C CA . VAL A 1 804 ? -39.438 -39.197 35.564 1.00 26.48 832 VAL A CA 1
ATOM 6411 C C . VAL A 1 804 ? -39.508 -38.663 34.140 1.00 27.30 832 VAL A C 1
ATOM 6412 O O . VAL A 1 804 ? -38.595 -37.975 33.694 1.00 23.93 832 VAL A O 1
ATOM 6416 N N . TRP A 1 805 ? -40.570 -39.010 33.419 1.00 22.44 833 TRP A N 1
ATOM 6417 C CA . TRP A 1 805 ? -40.752 -38.517 32.061 1.00 23.07 833 TRP A CA 1
ATOM 6418 C C . TRP A 1 805 ? -42.115 -37.816 31.966 1.00 24.17 833 TRP A C 1
ATOM 6419 O O . TRP A 1 805 ? -43.165 -38.427 32.182 1.00 23.31 833 TRP A O 1
ATOM 6430 N N . LEU A 1 806 ? -42.075 -36.515 31.695 1.00 20.03 834 LEU A N 1
ATOM 6431 C CA . LEU A 1 806 ? -43.252 -35.684 31.505 1.00 23.14 834 LEU A CA 1
ATOM 6432 C C . LEU A 1 806 ? -43.695 -35.607 30.034 1.00 23.68 834 LEU A C 1
ATOM 6433 O O . LEU A 1 806 ? -42.863 -35.446 29.149 1.00 22.46 834 LEU A O 1
ATOM 6438 N N . SER A 1 807 ? -44.993 -35.720 29.772 1.00 23.68 835 SER A N 1
ATOM 6439 C CA . SER A 1 807 ? -45.476 -35.477 28.413 1.00 25.09 835 SER A CA 1
ATOM 6440 C C . SER A 1 807 ? -46.910 -34.987 28.430 1.00 25.97 835 SER A C 1
ATOM 6441 O O . SER A 1 807 ? -47.509 -34.827 29.503 1.00 26.23 835 SER A O 1
ATOM 6444 N N . PHE A 1 808 ? -47.461 -34.751 27.239 1.00 26.13 836 PHE A N 1
ATOM 6445 C CA . PHE A 1 808 ? -48.763 -34.088 27.097 1.00 26.53 836 PHE A CA 1
ATOM 6446 C C . PHE A 1 808 ? -49.570 -34.633 25.921 1.00 26.47 836 PHE A C 1
ATOM 6447 O O . PHE A 1 808 ? -50.327 -33.899 25.301 1.00 27.24 836 PHE A O 1
ATOM 6455 N N . GLY A 1 809 ? -49.429 -35.915 25.624 1.00 25.95 837 GLY A N 1
ATOM 6456 C CA . GLY A 1 809 ? -50.113 -36.473 24.468 1.00 29.04 837 GLY A CA 1
ATOM 6457 C C . GLY A 1 809 ? -49.681 -35.768 23.190 1.00 30.68 837 GLY A C 1
ATOM 6458 O O . GLY A 1 809 ? -48.484 -35.490 23.008 1.00 25.22 837 GLY A O 1
ATOM 6459 N N . ASP A 1 810 ? -50.643 -35.450 22.317 1.00 28.60 838 ASP A N 1
ATOM 6460 C CA . ASP A 1 810 ? -50.334 -34.732 21.081 1.00 31.84 838 ASP A CA 1
ATOM 6461 C C . ASP A 1 810 ? -50.353 -33.210 21.282 1.00 35.34 838 ASP A C 1
ATOM 6462 O O . ASP A 1 810 ? -50.171 -32.462 20.331 1.00 33.89 838 ASP A O 1
ATOM 6467 N N . VAL A 1 811 ? -50.581 -32.749 22.510 1.00 33.83 839 VAL A N 1
ATOM 6468 C CA . VAL A 1 811 ? -50.446 -31.315 22.798 1.00 35.16 839 VAL A CA 1
ATOM 6469 C C . VAL A 1 811 ? -48.961 -30.910 22.715 1.00 39.53 839 VAL A C 1
ATOM 6470 O O . VAL A 1 811 ? -48.114 -31.493 23.407 1.00 36.97 839 VAL A O 1
ATOM 6474 N N . ASP A 1 812 ? -48.637 -29.945 21.854 1.00 38.82 840 ASP A N 1
ATOM 6475 C CA . ASP A 1 812 ? -47.238 -29.537 21.710 1.00 42.09 840 ASP A CA 1
ATOM 6476 C C . ASP A 1 812 ? -46.859 -28.582 22.816 1.00 40.91 840 ASP A C 1
ATOM 6477 O O . ASP A 1 812 ? -47.484 -27.545 23.006 1.00 41.98 840 ASP A O 1
ATOM 6482 N N . ALA A 1 813 ? -45.839 -28.967 23.566 1.00 37.12 841 ALA A N 1
ATOM 6483 C CA . ALA A 1 813 ? -45.359 -28.152 24.666 1.00 40.43 841 ALA A CA 1
ATOM 6484 C C . ALA A 1 813 ? -43.892 -28.476 24.894 1.00 41.74 841 ALA A C 1
ATOM 6485 O O . ALA A 1 813 ? -43.446 -29.582 24.592 1.00 44.81 841 ALA A O 1
ATOM 6487 N N . THR A 1 814 ? -43.143 -27.510 25.408 1.00 41.68 842 THR A N 1
ATOM 6488 C CA . THR A 1 814 ? -41.715 -27.687 25.613 1.00 39.60 842 THR A CA 1
ATOM 6489 C C . THR A 1 814 ? -41.379 -27.612 27.099 1.00 40.44 842 THR A C 1
ATOM 6490 O O . THR A 1 814 ? -41.958 -26.808 27.834 1.00 37.91 842 THR A O 1
ATOM 6494 N N . LEU A 1 815 ? -40.448 -28.456 27.533 1.00 36.96 843 LEU A N 1
ATOM 6495 C CA . LEU A 1 815 ? -40.008 -28.469 28.920 1.00 36.18 843 LEU A CA 1
ATOM 6496 C C . LEU A 1 815 ? -38.542 -28.074 29.049 1.00 36.40 843 LEU A C 1
ATOM 6497 O O . LEU A 1 815 ? -37.717 -28.461 28.217 1.00 38.68 843 LEU A O 1
ATOM 6502 N N . SER A 1 816 ? -38.208 -27.338 30.109 1.00 32.52 844 SER A N 1
ATOM 6503 C CA . SER A 1 816 ? -36.818 -26.960 30.351 1.00 33.01 844 SER A CA 1
ATOM 6504 C C . SER A 1 816 ? -35.993 -28.136 30.880 1.00 32.32 844 SER A C 1
ATOM 6505 O O . SER A 1 816 ? -34.756 -28.093 30.885 1.00 32.26 844 SER A O 1
ATOM 6508 N N . ASP A 1 817 ? -36.672 -29.188 31.333 1.00 31.19 845 ASP A N 1
ATOM 6509 C CA . ASP A 1 817 ? -35.979 -30.385 31.786 1.00 29.99 845 ASP A CA 1
ATOM 6510 C C . ASP A 1 817 ? -36.965 -31.544 31.777 1.00 28.15 845 ASP A C 1
ATOM 6511 O O . ASP A 1 817 ? -38.174 -31.337 31.766 1.00 29.11 845 ASP A O 1
ATOM 6516 N N . ASN A 1 818 ? -36.424 -32.756 31.792 1.00 27.24 846 ASN A N 1
ATOM 6517 C CA . ASN A 1 818 ? -37.188 -33.980 31.657 1.00 26.31 846 ASN A CA 1
ATOM 6518 C C . ASN A 1 818 ? -36.229 -35.137 31.887 1.00 24.96 846 ASN A C 1
ATOM 6519 O O . ASN A 1 818 ? -35.014 -34.922 31.938 1.00 26.81 846 ASN A O 1
ATOM 6524 N N . ALA A 1 819 ? -36.759 -36.346 32.055 1.00 23.27 847 ALA A N 1
ATOM 6525 C CA . ALA A 1 819 ? -35.937 -37.538 32.273 1.00 21.23 847 ALA A CA 1
ATOM 6526 C C . ALA A 1 819 ? -35.037 -37.337 33.507 1.00 28.30 847 ALA A C 1
ATOM 6527 O O . ALA A 1 819 ? -33.834 -37.612 33.476 1.00 24.70 847 ALA A O 1
ATOM 6529 N N . PHE A 1 820 ? -35.640 -36.848 34.584 1.00 23.90 848 PHE A N 1
ATOM 6530 C CA . PHE A 1 820 ? -34.914 -36.559 35.825 1.00 26.39 848 PHE A CA 1
ATOM 6531 C C . PHE A 1 820 ? -35.316 -37.473 36.989 1.00 30.38 848 PHE A C 1
ATOM 6532 O O . PHE A 1 820 ? -36.381 -38.099 36.977 1.00 24.98 848 PHE A O 1
ATOM 6540 N N . ASP A 1 821 ? -34.457 -37.552 38.003 1.00 26.80 849 ASP A N 1
ATOM 6541 C CA . ASP A 1 821 ? -34.819 -38.307 39.203 1.00 30.05 849 ASP A CA 1
ATOM 6542 C C . ASP A 1 821 ? -35.359 -37.326 40.239 1.00 29.40 849 ASP A C 1
ATOM 6543 O O . ASP A 1 821 ? -34.934 -36.186 40.270 1.00 28.58 849 ASP A O 1
ATOM 6548 N N . LEU A 1 822 ? -36.320 -37.764 41.054 1.00 28.97 850 LEU A N 1
ATOM 6549 C CA . LEU A 1 822 ? -36.820 -36.961 42.169 1.00 30.33 850 LEU A CA 1
ATOM 6550 C C . LEU A 1 822 ? -36.429 -37.670 43.444 1.00 30.70 850 LEU A C 1
ATOM 6551 O O . LEU A 1 822 ? -36.658 -38.880 43.586 1.00 27.15 850 LEU A O 1
ATOM 6556 N N . LEU A 1 823 ? -35.833 -36.929 44.368 1.00 30.38 851 LEU A N 1
ATOM 6557 C CA . LEU A 1 823 ? -35.473 -37.490 45.666 1.00 33.05 851 LEU A CA 1
ATOM 6558 C C . LEU A 1 823 ? -36.586 -37.163 46.670 1.00 32.76 851 LEU A C 1
ATOM 6559 O O . LEU A 1 823 ? -37.288 -36.158 46.516 1.00 31.09 851 LEU A O 1
ATOM 6564 N N . PRO A 1 824 ? -36.765 -38.020 47.692 1.00 34.45 852 PRO A N 1
ATOM 6565 C CA . PRO A 1 824 ? -37.906 -37.893 48.611 1.00 35.55 852 PRO A CA 1
ATOM 6566 C C . PRO A 1 824 ? -38.111 -36.474 49.134 1.00 32.86 852 PRO A C 1
ATOM 6567 O O . PRO A 1 824 ? -37.184 -35.901 49.707 1.00 41.53 852 PRO A O 1
ATOM 6571 N N . GLY A 1 825 ? -39.289 -35.903 48.909 1.00 31.58 853 GLY A N 1
ATOM 6572 C CA . GLY A 1 825 ? -39.607 -34.570 49.407 1.00 39.44 853 GLY A CA 1
ATOM 6573 C C . GLY A 1 825 ? -38.961 -33.337 48.775 1.00 40.14 853 GLY A C 1
ATOM 6574 O O . GLY A 1 825 ? -39.341 -32.197 49.080 1.00 32.91 853 GLY A O 1
ATOM 6575 N N . GLU A 1 826 ? -37.986 -33.537 47.899 1.00 38.80 854 GLU A N 1
ATOM 6576 C CA . GLU A 1 826 ? -37.308 -32.398 47.260 1.00 37.60 854 GLU A CA 1
ATOM 6577 C C . GLU A 1 826 ? -38.000 -31.985 45.952 1.00 37.28 854 GLU A C 1
ATOM 6578 O O . GLU A 1 826 ? -37.913 -32.701 44.952 1.00 31.89 854 GLU A O 1
ATOM 6584 N N . PRO A 1 827 ? -38.689 -30.833 45.954 1.00 31.92 855 PRO A N 1
ATOM 6585 C CA . PRO A 1 827 ? -39.364 -30.370 44.744 1.00 33.86 855 PRO A CA 1
ATOM 6586 C C . PRO A 1 827 ? -38.411 -30.049 43.604 1.00 36.25 855 PRO A C 1
ATOM 6587 O O . PRO A 1 827 ? -37.269 -29.655 43.855 1.00 31.90 855 PRO A O 1
ATOM 6591 N N . LEU A 1 828 ? -38.894 -30.220 42.374 1.00 32.09 856 LEU A N 1
ATOM 6592 C CA . LEU A 1 828 ? -38.210 -29.744 41.176 1.00 28.54 856 LEU A CA 1
ATOM 6593 C C . LEU A 1 828 ? -39.224 -28.940 40.375 1.00 32.35 856 LEU A C 1
ATOM 6594 O O . LEU A 1 828 ? -40.358 -29.384 40.147 1.00 30.03 856 LEU A O 1
ATOM 6599 N N . THR A 1 829 ? -38.838 -27.737 39.971 1.00 30.71 857 THR A N 1
ATOM 6600 C CA . THR A 1 829 ? -39.704 -26.957 39.104 1.00 31.14 857 THR A CA 1
ATOM 6601 C C . THR A 1 829 ? -39.132 -26.990 37.691 1.00 31.63 857 THR A C 1
ATOM 6602 O O . THR A 1 829 ? -37.920 -26.852 37.486 1.00 32.17 857 THR A O 1
ATOM 6606 N N . VAL A 1 830 ? -39.998 -27.217 36.717 1.00 32.78 858 VAL A N 1
ATOM 6607 C CA . VAL A 1 830 ? -39.571 -27.092 35.330 1.00 35.67 858 VAL A CA 1
ATOM 6608 C C . VAL A 1 830 ? -40.446 -26.083 34.628 1.00 32.89 858 VAL A C 1
ATOM 6609 O O . VAL A 1 830 ? -41.614 -25.878 34.990 1.00 33.82 858 VAL A O 1
ATOM 6613 N N . ARG A 1 831 ? -39.855 -25.440 33.628 1.00 34.41 859 ARG A N 1
ATOM 6614 C CA . ARG A 1 831 ? -40.518 -24.409 32.853 1.00 35.93 859 ARG A CA 1
ATOM 6615 C C . ARG A 1 831 ? -41.310 -25.055 31.729 1.00 38.25 859 ARG A C 1
ATOM 6616 O O . ARG A 1 831 ? -40.755 -25.835 30.954 1.00 33.92 859 ARG A O 1
ATOM 6624 N N . VAL A 1 832 ? -42.598 -24.732 31.635 1.00 40.65 860 VAL A N 1
ATOM 6625 C CA . VAL A 1 832 ? -43.404 -25.225 30.530 1.00 38.13 860 VAL A CA 1
ATOM 6626 C C . VAL A 1 832 ? -43.787 -24.111 29.557 1.00 42.36 860 VAL A C 1
ATOM 6627 O O . VAL A 1 832 ? -44.452 -23.156 29.935 1.00 40.98 860 VAL A O 1
ATOM 6631 N N . THR A 1 833 ? -43.363 -24.235 28.302 1.00 40.71 861 THR A N 1
ATOM 6632 C CA . THR A 1 833 ? -43.849 -23.335 27.262 1.00 40.93 861 THR A CA 1
ATOM 6633 C C . THR A 1 833 ? -44.750 -24.075 26.270 1.00 42.24 861 THR A C 1
ATOM 6634 O O . THR A 1 833 ? -44.441 -25.183 25.809 1.00 40.87 861 THR A O 1
ATOM 6638 N N . SER A 1 834 ? -45.877 -23.442 25.961 1.00 42.29 862 SER A N 1
ATOM 6639 C CA . SER A 1 834 ? -46.883 -23.984 25.054 1.00 41.27 862 SER A CA 1
ATOM 6640 C C . SER A 1 834 ? -47.902 -22.915 24.678 1.00 45.71 862 SER A C 1
ATOM 6641 O O . SER A 1 834 ? -48.067 -21.929 25.397 1.00 44.96 862 SER A O 1
ATOM 6644 N N . LYS A 1 835 ? -48.581 -23.124 23.553 1.00 47.30 863 LYS A N 1
ATOM 6645 C CA . LYS A 1 835 ? -49.687 -22.269 23.135 1.00 47.06 863 LYS A CA 1
ATOM 6646 C C . LYS A 1 835 ? -50.996 -22.696 23.792 1.00 48.43 863 LYS A C 1
ATOM 6647 O O . LYS A 1 835 ? -51.971 -21.943 23.788 1.00 47.91 863 LYS A O 1
ATOM 6653 N N . ALA A 1 836 ? -51.012 -23.902 24.361 1.00 43.84 864 ALA A N 1
ATOM 6654 C CA . ALA A 1 836 ? -52.202 -24.411 25.039 1.00 45.71 864 ALA A CA 1
ATOM 6655 C C . ALA A 1 836 ? -52.483 -23.650 26.324 1.00 47.20 864 ALA A C 1
ATOM 6656 O O . ALA A 1 836 ? -51.567 -23.103 26.945 1.00 45.75 864 ALA A O 1
ATOM 6658 N N . ALA A 1 837 ? -53.750 -23.636 26.729 1.00 47.22 865 ALA A N 1
ATOM 6659 C CA . ALA A 1 837 ? -54.148 -22.996 27.979 1.00 45.52 865 ALA A CA 1
ATOM 6660 C C . ALA A 1 837 ? -53.783 -23.873 29.160 1.00 45.23 865 ALA A C 1
ATOM 6661 O O . ALA A 1 837 ? -53.565 -25.069 29.000 1.00 44.10 865 ALA A O 1
ATOM 6663 N N . LEU A 1 838 ? -53.740 -23.274 30.348 1.00 47.72 866 LEU A N 1
ATOM 6664 C CA . LEU A 1 838 ? -53.383 -23.993 31.568 1.00 46.39 866 LEU A CA 1
ATOM 6665 C C . LEU A 1 838 ? -54.269 -25.217 31.780 1.00 44.88 866 LEU A C 1
ATOM 6666 O O . LEU A 1 838 ? -53.779 -26.300 32.095 1.00 40.44 866 LEU A O 1
ATOM 6671 N N . ALA A 1 839 ? -55.575 -25.039 31.604 1.00 43.57 867 ALA A N 1
ATOM 6672 C CA . ALA A 1 839 ? -56.513 -26.120 31.846 1.00 42.25 867 ALA A CA 1
ATOM 6673 C C . ALA A 1 839 ? -56.214 -27.313 30.934 1.00 39.17 867 ALA A C 1
ATOM 6674 O O . ALA A 1 839 ? -56.221 -28.454 31.392 1.00 40.31 867 ALA A O 1
ATOM 6676 N N . GLN A 1 840 ? -55.935 -27.039 29.658 1.00 42.05 868 GLN A N 1
ATOM 6677 C CA . GLN A 1 840 ? -55.586 -28.084 28.692 1.00 42.74 868 GLN A CA 1
ATOM 6678 C C . GLN A 1 840 ? -54.325 -28.823 29.090 1.00 39.47 868 GLN A C 1
ATOM 6679 O O . GLN A 1 840 ? -54.270 -30.053 29.056 1.00 37.60 868 GLN A O 1
ATOM 6685 N N . LEU A 1 841 ? -53.299 -28.057 29.432 1.00 39.87 869 LEU A N 1
ATOM 6686 C CA . LEU A 1 841 ? -52.026 -28.624 29.848 1.00 38.45 869 LEU A CA 1
ATOM 6687 C C . LEU A 1 841 ? -52.204 -29.540 31.050 1.00 38.61 869 LEU A C 1
ATOM 6688 O O . LEU A 1 841 ? -51.633 -30.626 31.092 1.00 32.18 869 LEU A O 1
ATOM 6693 N N . GLN A 1 842 ? -53.014 -29.089 32.012 1.00 38.46 870 GLN A N 1
ATOM 6694 C CA . GLN A 1 842 ? -53.320 -29.852 33.214 1.00 36.15 870 GLN A CA 1
ATOM 6695 C C . GLN A 1 842 ? -54.000 -31.174 32.897 1.00 35.22 870 GLN A C 1
ATOM 6696 O O . GLN A 1 842 ? -53.660 -32.220 33.470 1.00 34.41 870 GLN A O 1
ATOM 6702 N N . SER A 1 843 ? -54.981 -31.137 32.003 1.00 35.83 871 SER A N 1
ATOM 6703 C CA . SER A 1 843 ? -55.705 -32.362 31.670 1.00 38.69 871 SER A CA 1
ATOM 6704 C C . SER A 1 843 ? -54.827 -33.302 30.837 1.00 36.66 871 SER A C 1
ATOM 6705 O O . SER A 1 843 ? -54.962 -34.521 30.937 1.00 35.30 871 SER A O 1
ATOM 6708 N N . ALA A 1 844 ? -53.921 -32.720 30.045 1.00 35.47 872 ALA A N 1
ATOM 6709 C CA . ALA A 1 844 ? -53.030 -33.476 29.151 1.00 34.17 872 ALA A CA 1
ATOM 6710 C C . ALA A 1 844 ? -51.771 -34.035 29.815 1.00 34.47 872 ALA A C 1
ATOM 6711 O O . ALA A 1 844 ? -51.188 -35.011 29.318 1.00 30.21 872 ALA A O 1
ATOM 6713 N N . LEU A 1 845 ? -51.330 -33.397 30.901 1.00 30.91 873 LEU A N 1
ATOM 6714 C CA . LEU A 1 845 ? -50.117 -33.808 31.595 1.00 31.65 873 LEU A CA 1
ATOM 6715 C C . LEU A 1 845 ? -50.109 -35.296 31.940 1.00 29.41 873 LEU A C 1
ATOM 6716 O O . LEU A 1 845 ? -51.044 -35.806 32.561 1.00 29.10 873 LEU A O 1
ATOM 6721 N N . GLN A 1 846 ? -49.058 -35.994 31.506 1.00 28.92 874 GLN A N 1
ATOM 6722 C CA . GLN A 1 846 ? -48.794 -37.371 31.930 1.00 27.55 874 GLN A CA 1
ATOM 6723 C C . GLN A 1 846 ? -47.422 -37.451 32.571 1.00 27.82 874 GLN A C 1
ATOM 6724 O O . GLN A 1 846 ? -46.453 -36.884 32.058 1.00 28.75 874 GLN A O 1
ATOM 6730 N N . VAL A 1 847 ? -47.350 -38.147 33.698 1.00 23.96 875 VAL A N 1
ATOM 6731 C CA . VAL A 1 847 ? -46.116 -38.290 34.460 1.00 26.29 875 VAL A CA 1
ATOM 6732 C C . VAL A 1 847 ? -45.772 -39.775 34.583 1.00 31.69 875 VAL A C 1
ATOM 6733 O O . VAL A 1 847 ? -46.516 -40.562 35.181 1.00 29.93 875 VAL A O 1
ATOM 6737 N N . ARG A 1 848 ? -44.632 -40.149 34.015 1.00 25.83 876 ARG A N 1
ATOM 6738 C CA . ARG A 1 848 ? -44.173 -41.520 34.034 1.00 27.44 876 ARG A CA 1
ATOM 6739 C C . ARG A 1 848 ? -42.895 -41.647 34.866 1.00 27.61 876 ARG A C 1
ATOM 6740 O O . ARG A 1 848 ? -42.085 -40.718 34.919 1.00 26.31 876 ARG A O 1
ATOM 6748 N N . ASP A 1 849 ? -42.728 -42.773 35.551 1.00 22.72 877 ASP A N 1
ATOM 6749 C CA . ASP A 1 849 ? -41.479 -43.001 36.255 1.00 24.88 877 ASP A CA 1
ATOM 6750 C C . ASP A 1 849 ? -41.098 -44.441 36.122 1.00 24.35 877 ASP A C 1
ATOM 6751 O O . ASP A 1 849 ? -41.903 -45.263 35.665 1.00 24.74 877 ASP A O 1
ATOM 6756 N N . LEU A 1 850 ? -39.866 -44.760 36.502 1.00 22.63 878 LEU A N 1
ATOM 6757 C CA . LEU A 1 850 ? -39.343 -46.089 36.232 1.00 26.56 878 LEU A CA 1
ATOM 6758 C C . LEU A 1 850 ? -40.082 -47.157 37.045 1.00 24.80 878 LEU A C 1
ATOM 6759 O O . LEU A 1 850 ? -40.486 -48.203 36.501 1.00 22.93 878 LEU A O 1
ATOM 6764 N N . ALA A 1 851 ? -40.293 -46.900 38.333 1.00 24.74 879 ALA A N 1
ATOM 6765 C CA . ALA A 1 851 ? -40.954 -47.890 39.187 1.00 26.80 879 ALA A CA 1
ATOM 6766 C C . ALA A 1 851 ? -42.317 -48.271 38.631 1.00 24.28 879 ALA A C 1
ATOM 6767 O O . ALA A 1 851 ? -42.655 -49.448 38.528 1.00 24.98 879 ALA A O 1
ATOM 6769 N N . ALA A 1 852 ? -43.097 -47.259 38.280 1.00 23.69 880 ALA A N 1
ATOM 6770 C CA . ALA A 1 852 ? -44.450 -47.479 37.795 1.00 24.73 880 ALA A CA 1
ATOM 6771 C C . ALA A 1 852 ? -44.394 -48.258 36.507 1.00 27.66 880 ALA A C 1
ATOM 6772 O O . ALA A 1 852 ? -45.255 -49.096 36.243 1.00 23.58 880 ALA A O 1
ATOM 6774 N N . THR A 1 853 ? -43.375 -47.959 35.700 1.00 22.40 881 THR A N 1
ATOM 6775 C CA . THR A 1 853 ? -43.243 -48.573 34.385 1.00 25.98 881 THR A CA 1
ATOM 6776 C C . THR A 1 853 ? -42.912 -50.063 34.486 1.00 21.79 881 THR A C 1
ATOM 6777 O O . THR A 1 853 ? -43.460 -50.908 33.748 1.00 26.16 881 THR A O 1
ATOM 6781 N N . LEU A 1 854 ? -42.049 -50.404 35.426 1.00 20.38 882 LEU A N 1
ATOM 6782 C CA . LEU A 1 854 ? -41.657 -51.797 35.584 1.00 23.18 882 LEU A CA 1
ATOM 6783 C C . LEU A 1 854 ? -42.707 -52.610 36.366 1.00 23.54 882 LEU A C 1
ATOM 6784 O O . LEU A 1 854 ? -42.722 -53.832 36.281 1.00 27.05 882 LEU A O 1
ATOM 6789 N N . ALA A 1 855 ? -43.564 -51.933 37.123 1.00 25.16 883 ALA A N 1
ATOM 6790 C CA . ALA A 1 855 ? -44.621 -52.623 37.873 1.00 29.68 883 ALA A CA 1
ATOM 6791 C C . ALA A 1 855 ? -45.575 -53.300 36.893 1.00 27.95 883 ALA A C 1
ATOM 6792 O O . ALA A 1 855 ? -46.069 -52.648 35.978 1.00 29.56 883 ALA A O 1
ATOM 6794 N N . GLY A 1 856 ? -45.798 -54.608 37.061 1.00 29.40 884 GLY A N 1
ATOM 6795 C CA . GLY A 1 856 ? -46.678 -55.357 36.170 1.00 28.77 884 GLY A CA 1
ATOM 6796 C C . GLY A 1 856 ? -46.031 -55.875 34.888 1.00 31.66 884 GLY A C 1
ATOM 6797 O O . GLY A 1 856 ? -46.715 -56.403 34.012 1.00 32.30 884 GLY A O 1
ATOM 6798 N N . ALA A 1 857 ? -44.711 -55.743 34.770 1.00 29.19 885 ALA A N 1
ATOM 6799 C CA . ALA A 1 857 ? -44.005 -56.228 33.575 1.00 29.81 885 ALA A CA 1
ATOM 6800 C C . ALA A 1 857 ? -44.083 -57.743 33.469 1.00 30.16 885 ALA A C 1
ATOM 6801 O O . ALA A 1 857 ? -43.923 -58.429 34.460 1.00 29.47 885 ALA A O 1
ATOM 6803 N N . PRO A 1 858 ? -44.269 -58.261 32.252 1.00 30.98 886 PRO A N 1
ATOM 6804 C CA . PRO A 1 858 ? -44.213 -59.706 32.033 1.00 32.67 886 PRO A CA 1
ATOM 6805 C C . PRO A 1 858 ? -42.778 -60.237 32.135 1.00 33.02 886 PRO A C 1
ATOM 6806 O O . PRO A 1 858 ? -41.810 -59.481 31.987 1.00 31.38 886 PRO A O 1
ATOM 6810 N N . PRO A 1 859 ? -42.632 -61.536 32.386 1.00 31.49 887 PRO A N 1
ATOM 6811 C CA . PRO A 1 859 ? -41.298 -62.143 32.373 1.00 35.59 887 PRO A CA 1
ATOM 6812 C C . PRO A 1 859 ? -40.628 -62.056 30.994 1.00 33.72 887 PRO A C 1
ATOM 6813 O O . PRO A 1 859 ? -41.308 -61.922 29.972 1.00 33.46 887 PRO A O 1
ATOM 6817 N N . GLU A 1 860 ? -39.303 -62.134 30.968 1.00 36.62 888 GLU A N 1
ATOM 6818 C CA . GLU A 1 860 ? -38.574 -62.144 29.706 1.00 37.37 888 GLU A CA 1
ATOM 6819 C C . GLU A 1 860 ? -38.865 -63.417 28.915 1.00 44.93 888 GLU A C 1
ATOM 6820 O O . GLU A 1 860 ? -38.853 -64.514 29.471 1.00 39.33 888 GLU A O 1
ATOM 6826 N N . PRO A 1 861 ? -39.126 -63.266 27.605 1.00 47.84 889 PRO A N 1
ATOM 6827 C CA . PRO A 1 861 ? -39.619 -64.350 26.744 1.00 51.77 889 PRO A CA 1
ATOM 6828 C C . PRO A 1 861 ? -38.712 -65.573 26.678 1.00 55.01 889 PRO A C 1
ATOM 6829 O O . PRO A 1 861 ? -37.481 -65.475 26.799 1.00 52.63 889 PRO A O 1
ATOM 6833 N N . GLN A 1 862 ? -39.382 -66.711 26.520 1.00 59.15 890 GLN A N 1
ATOM 6834 C CA . GLN A 1 862 ? -38.821 -68.033 26.272 1.00 61.13 890 GLN A CA 1
ATOM 6835 C C . GLN A 1 862 ? -37.695 -68.036 25.243 1.00 63.44 890 GLN A C 1
ATOM 6836 O O . GLN A 1 862 ? -36.613 -68.578 25.488 1.00 70.98 890 GLN A O 1
#

Solvent-accessible surface area: 32916 Å² total; per-residue (Å²): 65,84,50,58,56,88,57,9,93,56,64,7,106,0,57,3,29,88,90,19,131,40,17,168,92,62,90,145,0,42,57,72,10,105,8,117,14,57,3,5,0,2,20,3,1,38,78,36,181,28,7,60,70,1,9,80,76,64,17,6,37,113,3,21,22,0,4,44,1,13,0,17,0,20,5,147,21,106,5,80,30,63,29,44,155,26,72,49,0,19,0,0,0,39,0,0,4,4,27,2,61,0,23,0,36,69,132,104,20,21,70,5,57,0,1,8,43,79,27,84,26,106,0,74,108,45,15,114,181,26,75,2,51,0,19,0,42,1,65,2,6,8,90,118,13,23,80,123,0,70,171,50,130,54,11,6,12,10,36,92,49,11,94,80,64,42,14,63,145,73,60,9,0,18,8,36,5,8,2,0,18,6,2,4,8,33,22,2,2,4,10,4,8,5,7,1,0,20,52,55,0,43,9,14,1,4,12,3,16,27,29,70,9,3,12,4,18,26,107,132,15,52,64,129,5,0,63,2,42,0,21,0,20,1,47,3,34,84,68,10,88,7,41,0,49,1,42,0,48,10,50,108,47,126,117,84,14,114,64,80,80,88,32,101,2,76,94,23,139,24,133,8,49,7,80,5,131,7,57,105,11,116,48,0,31,0,12,73,19,49,54,35,39,68,8,34,0,25,0,32,4,115,14,48,78,52,45,55,51,104,33,122,71,69,2,0,0,6,39,21,75,30,70,49,112,172,66,213,51,27,55,5,0,26,1,2,0,15,54,31,30,0,2,0,10,0,0,0,1,3,5,9,0,3,3,18,29,100,19,66,94,132,62,10,79,55,15,0,58,15,0,89,58,0,50,1,1,0,0,0,6,4,0,0,2,14,4,6,48,72,55,0,0,65,2,0,4,71,14,0,0,0,0,0,0,0,0,0,11,6,4,23,0,2,20,88,62,78,131,17,71,65,22,0,58,61,0,0,28,42,16,0,75,75,0,28,20,23,3,0,2,0,0,0,0,0,1,3,23,2,24,4,0,12,60,88,90,58,80,9,41,159,25,20,126,88,18,80,100,102,25,75,62,93,0,52,145,15,13,71,41,5,1,12,76,2,0,77,95,4,2,65,81,61,3,88,46,12,26,17,2,0,0,0,0,0,1,24,64,94,39,48,4,39,66,72,76,26,0,0,16,12,12,62,120,0,2,10,64,81,6,54,66,40,40,43,5,24,85,21,22,0,2,0,4,0,6,1,0,0,0,0,4,0,16,37,52,0,0,91,47,2,3,73,114,80,10,44,75,21,75,16,99,2,0,85,36,2,5,43,31,63,175,22,56,0,12,127,53,0,11,65,5,0,68,88,55,3,6,33,15,81,72,26,73,0,5,5,14,2,0,8,1,8,0,0,33,2,0,18,40,3,0,1,26,2,2,6,19,23,84,51,0,5,0,0,0,0,14,0,0,8,5,0,2,1,1,2,0,6,0,0,6,5,28,105,36,49,41,1,1,0,0,14,14,0,64,80,4,0,18,56,21,4,3,0,3,13,66,40,79,158,9,61,0,73,0,1,0,3,0,7,77,80,76,97,2,99,12,52,1,81,10,59,4,14,6,13,94,38,139,84,83,56,154,122,93,52,190,9,80,1,104,35,40,24,22,63,105,28,17,94,30,23,34,169,134,12,24,39,128,28,63,53,85,118,3,1,0,2,0,11,0,10,45,41,131,85,80,45,17,69,29,21,10,30,9,16,44,6,84,88,24,44,32,24,93,24,155,38,100,52,122,25,148,78,95,77,24,38,8,0,30,0,37,0,80,33,4,1,30,1,0,37,2,41,8,30,101,46,93,18,89,18,52,31,3,2,7,32,2,5,51,49,75,80,47,69,1,85,0,57,33,213,18,54,59,70,101,0,90,102,21,28,99,55,44,9,2,15,54,3,31,63,75,39,56,120,80,72,230

Nearest PDB structures (foldseek):
  6byc-assembly1_A  TM=1.001E+00  e=0.000E+00  Xanthomonas citri pv. citri str. 306
  2vqt-assembly1_A  TM=9.363E-01  e=6.740E-95  Bacteroides thetaiotaomicron
  2vl4-assembly1_A  TM=9.285E-01  e=7.901E-95  Bacteroides thetaiotaomicron VPI-5482
  2vqu-assembly1_A  TM=9.295E-01  e=3.479E-94  Bacteroides thetaiotaomicron
  2wbk-assembly1_A  TM=9.321E-01  e=1.996E-93  Bacteroides thetaiotaomicron VPI-5482